Protein 7DMW (pdb70)

Organism: Bacillus velezensis (strain DSM 23117 / BGSC 10A6 / LMG 26770 / FZB42) (NCBI:txid326423)

Radius of gyration: 32.97 Å; Cα contacts (8 Å, |Δi|>4): 1956; chains: 5; bounding box: 95×64×91 Å

Solvent-accessible surface area: 44893 Å² total; per-residue (Å²): 108,33,44,0,78,0,0,0,4,20,9,0,0,24,63,17,1,1,76,0,0,80,38,0,19,113,101,57,89,104,11,90,1,33,3,52,18,8,66,18,47,89,11,44,124,16,3,151,80,114,109,15,32,0,0,0,2,20,14,85,13,109,13,113,5,21,10,0,61,11,34,53,10,72,3,59,0,1,0,49,134,16,88,55,27,80,70,5,33,159,37,131,47,19,2,1,4,19,65,10,93,33,67,6,4,47,67,7,22,69,9,5,4,43,80,26,126,68,18,4,114,64,19,1,43,1,21,47,13,16,2,2,18,36,0,0,48,68,22,8,0,3,0,8,0,0,34,30,2,27,118,161,143,29,159,18,56,64,12,72,1,59,53,86,147,103,106,79,29,32,17,19,0,4,2,0,0,66,56,91,10,18,90,53,122,9,0,83,8,0,13,46,1,1,36,86,23,58,138,173,75,48,0,80,0,0,0,3,45,8,0,11,104,60,12,1,69,115,0,32,155,33,1,71,130,94,69,95,146,31,142,48,58,71,78,70,12,78,16,45,89,10,43,124,8,3,148,79,109,110,14,39,0,0,0,2,19,10,81,13,113,10,114,9,22,12,0,55,8,28,49,10,63,1,58,0,0,0,53,121,15,86,56,23,69,66,1,20,152,24,141,40,34,3,1,4,20,88,17,90,32,64,6,32,118,66,7,31,106,10,2,70,94,83,27,160,73,68,15,118,106,88,44,80,24,89,87,18,30,46,1,22,73,38,0,55,144,23,78,0,5,0,8,0,0,34,32,1,30,106,138,142,25,181,14,56,60,16,67,0,70,50,92,129,106,102,68,29,29,14,20,0,6,0,0,0,62,52,89,10,14,113,66,130,15,0,89,10,0,12,44,1,0,41,75,51,60,137,193,84,25,19,0,63,0,0,0,4,23,9,0,0,24,49,13,1,0,87,0,0,89,41,0,22,132,134,44,94,121,3,61,1,36,2,57,16,11,69,15,44,89,11,45,122,14,3,148,87,101,109,14,28,0,0,0,3,20,13,115,11,154,36,204,33,84,70,23,118,9,37,55,6,64,2,61,0,1,0,51,129,14,84,56,28,81,67,4,29,168,33,133,39,23,4,1,6,18,93,15,91,38,62,5,29,116,63,7,31,117,10,7,74,81,74,32,161,63,70,14,158,92,17,1,36,3,22,43,11,20,4,1,16,37,0,0,55,70,19,7,0,8,0,8,1,0,35,26,0,16,102,158,128,19,179,19,50,66,13,70,1,73,50,94,159,114,110,70,32,32,15,45,1,42,0,0,0,68,110,55,10,12,131,53,114,7,0,89,11,0,11,47,10,0,75,106,51,65,166,203,61,0,87,0,0,0,4,9,9,0,0,26,54,46,0,1,112,2,1,70,43,7,41,128,105,88,102,149,36,122,2,23,2,54,10,8,68,16,48,87,11,40,119,15,1,138,81,113,108,16,41,0,0,0,3,20,4,114,20,163,27,187,43,97,65,35,118,33,35,57,9,68,4,56,0,1,0,46,27,12,61,39,26,73,5,4,28,42,12,92,40,24,3,1,4,18,86,16,85,34,68,4,22,117,62,7,30,105,7,6,76,79,77,31,156,75,65,16,133,75,20,1,36,3,19,45,9,20,4,1,18,36,0,1,58,41,18,8,0,7,0,5,0,0,38,29,0,20,81,123,153,29,183,15,43,72,12,62,1,53,39,91,144,105,91,70,26,31,24,32,0,36,1,0,0,67,110,116,14,13,140,82,163,44,0,78,8,0,25,45,4,22,177,101,98,127,36,53,0,92,0,0,0,4,32,9,0,0,19,42,21,0,1,115,0,0,96,27,0,24,70,81,63,78,128,9,107,2,18,3,58,13,9,65,13,38,81,10,41,123,13,3,147,80,108,106,19,39,0,0,0,2,16,5,110,12,155,32,205,31,94,68,42,115,15,32,52,5,74,4,66,5,2,4,52,130,56,65,78,71,126,97,134,20,54,18,103,12,97,26,50,6,36,109,56,16,119,149,164,142,14,73,2,19,41,12,15,0,0,13,39,0,0,62,66,25,24,15,91,4,23,1,0,41,26,0,30,97,129,116,15,184,16,68,46,11,57,7,92,57,141,125,121,95,53,79,20,7,45,1,41,2,0,0,61,113,94,11,14,137,65,140,11,0,64,10,0,29,42,0,4,129,50,47,53,114,146

Sequence (976 aa):
HGTLKLAVASIIGQHWLPKVLKTYVERYPNAKVSLITGWSSEMLKSLYEDQVHIGIIRGNPEWKGRKDYLMTDHLYLVDTEISCIDDIAHTDRPFIQFKSDSTYFQEIQHWWHQKFKTSPKQTILVDQIETCKQMALHGIGYAILPSVTLEEEDKVNKMPLLDTKDHPIGRDTWLLGYEPAFELKQVQAFVSVIKDMLKQGTLKLAVASIIGQHWLPKVLKTYVERYPNAKVSLITGWSSEMLKSLYEDQVHIGIIRGNPEWKGRKDYLMTDHLYLVDTEISCIDDIAHTDRPFIQFKSDSTYFQEIQHWWHQKFKTSPKQTILVDQIETCKQMALHGIGYAILPSVTLEEEDKVNKMPLLDTKDHPIGRDTWLLGYEPAFELKQVQAFVSVIKDMLKQHGTLKLAVASIIGQHWLPKVLKTYVERYPNAKVSLITGWSSEMLKSLYEDQVHIGIIRGNPEWKGRKDYLMTDHLYLVDTEISCIDDIAHTDRPFIQFKSDSTYFQEIQHWWHQKFKTSPKQTILVDQIETCKQMALHGIGYAILPSVTLEEEDKVNKMPLLDTKDHPIGRDTWLLGYEPAFELKQVQAFVSVIKDMLKQTLKLAVASIIGQHWLPKVLKTYVERYPNAKVSLITGWSSEMLKSLYEDQVHIGIIRGNPEWKGRKDYLMTDHLYLVDTEISCIDDIAHTDRPFIQFKSDSTYFQEIQHWWHQKFKTSPKQTILVDQIETCKQMALHGIGYAILPSVTLEEEDKVNKMPLLDTKDHPIGRDTWLLGYEPAFELKQVQAFVSVIKDMHGTLKLAVASIIGQHWLPKVLKTYVERYPNAKVSLITGWSSEMLKSLYEDQVHIGIIRGNPEWKGRKDYLMTDHLYLVDTEISCIDDIIQFKSDSTYFQEIQHWTILVDQIETCKQMALHGIGYAILPSVTLEEEDKVNKMPLLDTKDHPIGRDTWLLGYEPAFELKQVQAFVSVIKDMLKQ

InterPro domains:
  IPR000847 LysR, HTH, N-terminal domain [PF00126] (3-62)
  IPR000847 LysR, HTH, N-terminal domain [PR00039] (18-29)
  IPR000847 LysR, HTH, N-terminal domain [PR00039] (29-39)
  IPR000847 LysR, HTH, N-terminal domain [PR00039] (39-50)
  IPR000847 LysR, HTH, N-terminal domain [PS50931] (1-58)
  IPR005119 LysR, substrate-binding [PF03466] (87-286)
  IPR036388 Winged helix-like DNA-binding domain superfamily [G3DSA:1.10.10.10] (1-83)
  IPR036390 Winged helix DNA-binding domain superfamily [SSF46785] (2-111)

Structure (mmCIF, N/CA/C/O backbone):
data_7DMW
#
_entry.id   7DMW
#
_cell.length_a   140.963
_cell.length_b   90.898
_cell.length_c   105.531
_cell.angle_alpha   90.000
_cell.angle_beta   106.178
_cell.angle_gamma   90.000
#
_symmetry.space_group_name_H-M   'C 1 2 1'
#
loop_
_entity.id
_entity.type
_entity.pdbx_description
1 polymer CcpC
2 non-polymer 'CITRATE ANION'
3 water water
#
loop_
_atom_site.group_PDB
_atom_site.id
_atom_site.type_symbol
_atom_site.label_atom_id
_atom_site.label_alt_id
_atom_site.label_comp_id
_atom_site.label_asym_id
_atom_site.label_entity_id
_atom_site.label_seq_id
_atom_site.pdbx_PDB_ins_code
_atom_site.Cartn_x
_atom_site.Cartn_y
_atom_site.Cartn_z
_atom_site.occupancy
_atom_site.B_iso_or_equiv
_atom_site.auth_seq_id
_atom_site.auth_comp_id
_atom_site.auth_asym_id
_atom_site.auth_atom_id
_atom_site.pdbx_PDB_model_num
ATOM 1 N N . HIS A 1 90 ? -12.43541 -16.95000 3.65886 1.000 84.78716 90 HIS A N 1
ATOM 2 C CA . HIS A 1 90 ? -12.95587 -15.58593 3.72878 1.000 81.90629 90 HIS A CA 1
ATOM 3 C C . HIS A 1 90 ? -14.32449 -15.44431 3.04589 1.000 74.49106 90 HIS A C 1
ATOM 4 O O . HIS A 1 90 ? -14.43719 -14.78737 2.00841 1.000 66.72263 90 HIS A O 1
ATOM 11 N N . GLY A 1 91 ? -15.35533 -16.03353 3.66568 1.000 70.26121 91 GLY A N 1
ATOM 12 C CA . GLY A 1 91 ? -16.68209 -16.11983 3.08770 1.000 63.89557 91 GLY A CA 1
ATOM 13 C C . GLY A 1 91 ? -17.48472 -14.83972 3.21221 1.000 63.42141 91 GLY A C 1
ATOM 14 O O . GLY A 1 91 ? -16.94298 -13.74525 3.39193 1.000 63.21922 91 GLY A O 1
ATOM 15 N N . THR A 1 92 ? -18.80960 -14.99085 3.12434 1.000 53.45637 92 THR A N 1
ATOM 16 C CA . THR A 1 92 ? -19.72421 -13.85677 3.01643 1.000 55.75071 92 THR A CA 1
ATOM 17 C C . THR A 1 92 ? -20.08468 -13.29355 4.38827 1.000 52.61140 92 THR A C 1
ATOM 18 O O . THR A 1 92 ? -20.44897 -14.04187 5.29908 1.000 52.58133 92 THR A O 1
ATOM 22 N N . LEU A 1 93 ? -20.00190 -11.97502 4.52616 1.000 48.87810 93 LEU A N 1
ATOM 23 C CA . LEU A 1 93 ? -20.31753 -11.29843 5.78172 1.000 49.99337 93 LEU A CA 1
ATOM 24 C C . LEU A 1 93 ? -21.75847 -10.80437 5.71722 1.000 45.74705 93 LEU A C 1
ATOM 25 O O . LEU A 1 93 ? -22.11112 -10.03522 4.81753 1.000 46.22564 93 LEU A O 1
ATOM 30 N N . LYS A 1 94 ? -22.58654 -11.24299 6.66091 1.000 45.47985 94 LYS A N 1
ATOM 31 C CA . LYS A 1 94 ? -24.01014 -10.90242 6.67898 1.000 42.61336 94 LYS A CA 1
ATOM 32 C C . LYS A 1 94 ? -24.29607 -9.92520 7.81942 1.000 48.67275 94 LYS A C 1
ATOM 33 O O . LYS A 1 94 ? -24.19125 -10.28755 9.00977 1.000 43.93873 94 LYS A O 1
ATOM 39 N N . LEU A 1 95 ? -24.68685 -8.70558 7.44995 1.000 38.83995 95 LEU A N 1
ATOM 40 C CA . LEU A 1 95 ? -24.88429 -7.60323 8.36810 1.000 39.20892 95 LEU A CA 1
ATOM 41 C C . LEU A 1 95 ? -26.34855 -7.21736 8.43065 1.000 36.99317 95 LEU A C 1
ATOM 42 O O . LEU A 1 95 ? -27.03576 -7.19627 7.41000 1.000 43.95262 95 LEU A O 1
ATOM 47 N N . ALA A 1 96 ? -26.79224 -6.85570 9.63272 1.000 40.46061 96 ALA A N 1
ATOM 48 C CA . ALA A 1 96 ? -28.10306 -6.27682 9.90282 1.000 39.22285 96 ALA A CA 1
ATOM 49 C C . ALA A 1 96 ? -27.87011 -4.98232 10.66576 1.000 41.63312 96 ALA A C 1
ATOM 50 O O . ALA A 1 96 ? -27.37203 -5.00315 11.79497 1.000 42.91781 96 ALA A O 1
ATOM 52 N N . VAL A 1 97 ? -28.20363 -3.85884 10.05357 1.000 38.58942 97 VAL A N 1
ATOM 53 C CA . VAL A 1 97 ? -27.73430 -2.56145 10.51283 1.000 36.93428 97 VAL A CA 1
ATOM 54 C C . VAL A 1 97 ? -28.91151 -1.59045 10.58638 1.000 42.73030 97 VAL A C 1
ATOM 55 O O . VAL A 1 97 ? -29.73055 -1.52050 9.66137 1.000 38.79342 97 VAL A O 1
ATOM 59 N N . ALA A 1 98 ? -29.00966 -0.87057 11.70095 1.000 37.40590 98 ALA A N 1
ATOM 60 C CA . ALA A 1 98 ? -30.01680 0.15840 11.85645 1.000 38.52504 98 ALA A CA 1
ATOM 61 C C . ALA A 1 98 ? -29.89226 1.17778 10.72804 1.000 41.27788 98 ALA A C 1
ATOM 62 O O . ALA A 1 98 ? -28.78095 1.52530 10.30286 1.000 38.10490 98 ALA A O 1
ATOM 64 N N . SER A 1 99 ? -31.04992 1.70131 10.29128 1.000 40.65787 99 SER A N 1
ATOM 65 C CA . SER A 1 99 ? -31.14154 2.40424 9.00362 1.000 40.03737 99 SER A CA 1
ATOM 66 C C . SER A 1 99 ? -30.21758 3.60274 8.93606 1.000 38.42287 99 SER A C 1
ATOM 67 O O . SER A 1 99 ? -29.41746 3.71321 8.00827 1.000 40.19691 99 SER A O 1
ATOM 70 N N . ILE A 1 100 ? -30.31559 4.52512 9.89843 1.000 39.82718 100 ILE A N 1
ATOM 71 C CA . ILE A 1 100 ? -29.48768 5.72521 9.80582 1.000 41.91557 100 ILE A CA 1
ATOM 72 C C . ILE A 1 100 ? -28.01055 5.36777 9.86407 1.000 42.25117 100 ILE A C 1
ATOM 73 O O . ILE A 1 100 ? -27.17499 6.05256 9.26320 1.000 44.07510 100 ILE A O 1
ATOM 78 N N . ILE A 1 101 ? -27.66269 4.28658 10.55808 1.000 39.72570 101 ILE A N 1
ATOM 79 C CA . ILE A 1 101 ? -26.28008 3.83634 10.55178 1.000 43.13153 101 ILE A CA 1
ATOM 80 C C . ILE A 1 101 ? -25.91120 3.32877 9.16786 1.000 41.32529 101 ILE A C 1
ATOM 81 O O . ILE A 1 101 ? -24.84897 3.66568 8.62693 1.000 43.31962 101 ILE A O 1
ATOM 86 N N . GLY A 1 102 ? -26.78085 2.50388 8.58008 1.000 38.34728 102 GLY A N 1
ATOM 87 C CA . GLY A 1 102 ? -26.50890 1.97234 7.24971 1.000 41.60272 102 GLY A CA 1
ATOM 88 C C . GLY A 1 102 ? -26.29902 3.05483 6.20628 1.000 42.52062 102 GLY A C 1
ATOM 89 O O . GLY A 1 102 ? -25.54603 2.87271 5.24952 1.000 44.96785 102 GLY A O 1
ATOM 90 N N . GLN A 1 103 ? -26.92685 4.20053 6.39393 1.000 41.99760 103 GLN A N 1
ATOM 91 C CA . GLN A 1 103 ? -26.88658 5.28589 5.43424 1.000 46.15289 103 GLN A CA 1
ATOM 92 C C . GLN A 1 103 ? -25.70339 6.20141 5.64563 1.000 50.54328 103 GLN A C 1
ATOM 93 O O . GLN A 1 103 ? -25.08795 6.64368 4.66882 1.000 50.47612 103 GLN A O 1
ATOM 99 N N . HIS A 1 104 ? -25.39351 6.49666 6.91229 1.000 41.30909 104 HIS A N 1
ATOM 100 C CA . HIS A 1 104 ? -24.58482 7.64375 7.26415 1.000 43.56045 104 HIS A CA 1
ATOM 101 C C . HIS A 1 104 ? -23.21738 7.29696 7.84381 1.000 47.33918 104 HIS A C 1
ATOM 102 O O . HIS A 1 104 ? -22.32378 8.14371 7.82329 1.000 51.57193 104 HIS A O 1
ATOM 109 N N . TRP A 1 105 ? -23.03012 6.09838 8.34475 1.000 42.64258 105 TRP A N 1
ATOM 110 C CA . TRP A 1 105 ? -21.80348 5.71824 9.01928 1.000 42.88418 105 TRP A CA 1
ATOM 111 C C . TRP A 1 105 ? -21.16719 4.49039 8.41008 1.000 44.82999 105 TRP A C 1
ATOM 112 O O . TRP A 1 105 ? -19.94024 4.44159 8.28689 1.000 49.01744 105 TRP A O 1
ATOM 123 N N . LEU A 1 106 ? -21.98858 3.51695 8.00415 1.000 45.07619 106 LEU A N 1
ATOM 124 C CA . LEU A 1 106 ? -21.48029 2.27164 7.43060 1.000 44.69600 106 LEU A CA 1
ATOM 125 C C . LEU A 1 106 ? -20.75502 2.43055 6.09742 1.000 44.99323 106 LEU A C 1
ATOM 126 O O . LEU A 1 106 ? -19.72815 1.74229 5.91027 1.000 45.50092 106 LEU A O 1
ATOM 131 N N . PRO A 1 107 ? -21.21315 3.24170 5.12975 1.000 42.21555 107 PRO A N 1
ATOM 132 C CA . PRO A 1 107 ? -20.46603 3.35635 3.85866 1.000 41.52672 107 PRO A CA 1
ATOM 133 C C . PRO A 1 107 ? -18.95863 3.51059 4.01967 1.000 49.09599 107 PRO A C 1
ATOM 134 O O . PRO A 1 107 ? -18.19444 2.77043 3.37932 1.000 44.52921 107 PRO A O 1
ATOM 138 N N . LYS A 1 108 ? -18.50817 4.42747 4.89383 1.000 51.23147 108 LYS A N 1
ATOM 139 C CA . LYS A 1 108 ? -17.07344 4.63747 5.04827 1.000 47.75884 108 LYS A CA 1
ATOM 140 C C . LYS A 1 108 ? -16.40397 3.38627 5.60025 1.000 47.39854 108 LYS A C 1
ATOM 141 O O . LYS A 1 108 ? -15.28104 3.04728 5.20458 1.000 46.58647 108 LYS A O 1
ATOM 147 N N . VAL A 1 109 ? -17.10502 2.65125 6.46753 1.000 47.41869 109 VAL A N 1
ATOM 148 C CA . VAL A 1 109 ? -16.55966 1.40315 6.99396 1.000 46.61378 109 VAL A CA 1
ATOM 149 C C . VAL A 1 109 ? -16.46023 0.35418 5.89388 1.000 48.62286 109 VAL A C 1
ATOM 150 O O . VAL A 1 109 ? -15.45509 -0.36236 5.79286 1.000 45.89795 109 VAL A O 1
ATOM 154 N N . LEU A 1 110 ? -17.50002 0.25044 5.05030 1.000 45.93142 110 LEU A N 1
ATOM 155 C CA . LEU A 1 110 ? -17.48817 -0.73899 3.97002 1.000 49.20184 110 LEU A CA 1
ATOM 156 C C . LEU A 1 110 ? -16.45157 -0.38892 2.91080 1.000 47.55303 110 LEU A C 1
ATOM 157 O O . LEU A 1 110 ? -15.82612 -1.28569 2.33779 1.000 47.99843 110 LEU A O 1
ATOM 162 N N . LYS A 1 111 ? -16.24044 0.90504 2.65157 1.000 43.20791 111 LYS A N 1
ATOM 163 C CA . LYS A 1 111 ? -15.15393 1.30459 1.76412 1.000 47.00805 111 LYS A CA 1
ATOM 164 C C . LYS A 1 111 ? -13.81757 0.71423 2.21242 1.000 54.17874 111 LYS A C 1
ATOM 165 O O . LYS A 1 111 ? -13.10907 0.07984 1.42100 1.000 56.06670 111 LYS A O 1
ATOM 171 N N . THR A 1 112 ? -13.46157 0.89319 3.49017 1.000 51.34844 112 THR A N 1
ATOM 172 C CA . THR A 1 112 ? -12.18533 0.36137 3.95419 1.000 52.89843 112 THR A CA 1
ATOM 173 C C . THR A 1 112 ? -12.18856 -1.15585 3.94370 1.000 57.63602 112 THR A C 1
ATOM 174 O O . THR A 1 112 ? -11.16998 -1.78094 3.61485 1.000 58.61375 112 THR A O 1
ATOM 178 N N . TYR A 1 113 ? -13.31608 -1.76628 4.32321 1.000 51.36500 113 TYR A N 1
ATOM 179 C CA . TYR A 1 113 ? -13.40109 -3.22033 4.27212 1.000 54.30026 113 TYR A CA 1
ATOM 180 C C . TYR A 1 113 ? -13.16839 -3.72999 2.85180 1.000 55.05873 113 TYR A C 1
ATOM 181 O O . TYR A 1 113 ? -12.43986 -4.70576 2.63710 1.000 54.44903 113 TYR A O 1
ATOM 190 N N . VAL A 1 114 ? -13.76430 -3.06949 1.86676 1.000 54.07989 114 VAL A N 1
ATOM 191 C CA . VAL A 1 114 ? -13.58599 -3.51801 0.49491 1.000 60.50906 114 VAL A CA 1
ATOM 192 C C . VAL A 1 114 ? -12.17596 -3.20704 0.01325 1.000 60.48120 114 VAL A C 1
ATOM 193 O O . VAL A 1 114 ? -11.55653 -4.01098 -0.69500 1.000 61.32715 114 VAL A O 1
ATOM 197 N N . GLU A 1 115 ? -11.63600 -2.05493 0.41616 1.000 59.25764 115 GLU A N 1
ATOM 198 C CA . GLU A 1 115 ? -10.27972 -1.70390 0.02204 1.000 59.79104 115 GLU A CA 1
ATOM 199 C C . GLU A 1 115 ? -9.27201 -2.73348 0.51203 1.000 61.95718 115 GLU A C 1
ATOM 200 O O . GLU A 1 115 ? -8.36789 -3.11760 -0.23593 1.000 65.66507 115 GLU A O 1
ATOM 206 N N . ARG A 1 116 ? -9.42894 -3.22173 1.74890 1.000 61.03781 116 ARG A N 1
ATOM 207 C CA . ARG A 1 116 ? -8.46260 -4.17051 2.30504 1.000 60.51704 116 ARG A CA 1
ATOM 208 C C . ARG A 1 116 ? -8.73420 -5.61110 1.87980 1.000 68.69932 116 ARG A C 1
ATOM 209 O O . ARG A 1 116 ? -7.81632 -6.44265 1.92555 1.000 68.32307 116 ARG A O 1
ATOM 217 N N . TYR A 1 117 ? -9.97709 -5.93238 1.49726 1.000 63.93881 117 TYR A N 1
ATOM 218 C CA . TYR A 1 117 ? -10.39240 -7.29762 1.16811 1.000 61.08023 117 TYR A CA 1
ATOM 219 C C . TYR A 1 117 ? -11.20616 -7.25780 -0.11105 1.000 66.25252 117 TYR A C 1
ATOM 220 O O . TYR A 1 117 ? -12.43495 -7.38895 -0.09135 1.000 67.31355 117 TYR A O 1
ATOM 229 N N . PRO A 1 118 ? -10.54833 -7.06661 -1.24807 1.000 70.49351 118 PRO A N 1
ATOM 230 C CA . PRO A 1 118 ? -11.28337 -7.01728 -2.51667 1.000 70.71938 118 PRO A CA 1
ATOM 231 C C . PRO A 1 118 ? -12.00442 -8.33208 -2.76768 1.000 70.72316 118 PRO A C 1
ATOM 232 O O . PRO A 1 118 ? -11.49605 -9.41260 -2.45538 1.000 74.97725 118 PRO A O 1
ATOM 236 N N . ASN A 1 119 ? -13.21209 -8.22574 -3.31429 1.000 67.88617 119 ASN A N 1
ATOM 237 C CA . ASN A 1 119 ? -14.06200 -9.34022 -3.71761 1.000 71.85745 119 ASN A CA 1
ATOM 238 C C . ASN A 1 119 ? -14.60400 -10.14075 -2.54444 1.000 72.04347 119 ASN A C 1
ATOM 239 O O . ASN A 1 119 ? -15.30160 -11.14168 -2.77119 1.000 70.83852 119 ASN A O 1
ATOM 244 N N . ALA A 1 120 ? -14.31380 -9.75004 -1.30539 1.000 68.24660 120 ALA A N 1
ATOM 245 C CA . ALA A 1 120 ? -15.05419 -10.29823 -0.17751 1.000 65.94756 120 ALA A CA 1
ATOM 246 C C . ALA A 1 120 ? -16.52272 -9.90871 -0.29519 1.000 61.80813 120 ALA A C 1
ATOM 247 O O . ALA A 1 120 ? -16.85749 -8.76401 -0.60314 1.000 61.45941 120 ALA A O 1
ATOM 249 N N . LYS A 1 121 ? -17.40184 -10.87196 -0.06431 1.000 60.44471 121 LYS A N 1
ATOM 250 C CA . LYS A 1 121 ? -18.82668 -10.66995 -0.26359 1.000 58.83264 121 LYS A CA 1
ATOM 251 C C . LYS A 1 121 ? -19.46668 -10.09719 0.99413 1.000 57.26633 121 LYS A C 1
ATOM 252 O O . LYS A 1 121 ? -19.13963 -10.50205 2.12078 1.000 56.84536 121 LYS A O 1
ATOM 258 N N . VAL A 1 122 ? -20.37314 -9.14014 0.79544 1.000 50.59447 122 VAL A N 1
ATOM 259 C CA . VAL A 1 122 ? -21.10004 -8.50302 1.88571 1.000 49.22813 122 VAL A CA 1
ATOM 260 C C . VAL A 1 122 ? -22.58089 -8.51914 1.54825 1.000 49.76875 122 VAL A C 1
ATOM 261 O O . VAL A 1 122 ? -22.98031 -8.12764 0.44697 1.000 48.67395 122 VAL A O 1
ATOM 265 N N . SER A 1 123 ? -23.38955 -8.96824 2.49719 1.000 49.83389 123 SER A N 1
ATOM 266 C CA . SER A 1 123 ? -24.83602 -8.95314 2.38321 1.000 46.49529 123 SER A CA 1
ATOM 267 C C . SER A 1 123 ? -25.38266 -8.10704 3.52809 1.000 42.49752 123 SER A C 1
ATOM 268 O O . SER A 1 123 ? -25.15388 -8.42113 4.69270 1.000 44.04771 123 SER A O 1
ATOM 271 N N . LEU A 1 124 ? -26.11475 -7.05255 3.18862 1.000 38.06695 124 LEU A N 1
ATOM 272 C CA . LEU A 1 124 ? -26.57067 -6.03655 4.11587 1.000 38.33129 124 LEU A CA 1
ATOM 273 C C . LEU A 1 124 ? -28.09267 -5.93199 4.09026 1.000 41.42994 124 LEU A C 1
ATOM 274 O O . LEU A 1 124 ? -28.68649 -5.67167 3.03900 1.000 41.31122 124 LEU A O 1
ATOM 279 N N . ILE A 1 125 ? -28.71092 -6.09645 5.25059 1.000 39.31847 125 ILE A N 1
ATOM 280 C CA . ILE A 1 125 ? -30.09972 -5.71719 5.46919 1.000 40.12201 125 ILE A CA 1
ATOM 281 C C . ILE A 1 125 ? -30.12439 -4.51949 6.41220 1.000 45.32866 125 ILE A C 1
ATOM 282 O O . ILE A 1 125 ? -29.19283 -4.31104 7.20695 1.000 40.26086 125 ILE A O 1
ATOM 287 N N . THR A 1 126 ? -31.18547 -3.71395 6.31413 1.000 38.53723 126 THR A N 1
ATOM 288 C CA . THR A 1 126 ? -31.31198 -2.50269 7.12181 1.000 42.39632 126 THR A CA 1
ATOM 289 C C . THR A 1 126 ? -32.72083 -2.41499 7.69215 1.000 43.53627 126 THR A C 1
ATOM 290 O O . THR A 1 126 ? -33.60721 -3.17683 7.30914 1.000 48.36397 126 THR A O 1
ATOM 294 N N . GLY A 1 127 ? -32.94784 -1.45906 8.58487 1.000 41.94104 127 GLY A N 1
ATOM 295 C CA . GLY A 1 127 ? -34.28296 -1.26795 9.12506 1.000 39.20028 127 GLY A CA 1
ATOM 296 C C . GLY A 1 127 ? -34.25512 -0.64678 10.51115 1.000 43.13658 127 GLY A C 1
ATOM 297 O O . GLY A 1 127 ? -33.25796 -0.06073 10.94017 1.000 42.93628 127 GLY A O 1
ATOM 298 N N . TRP A 1 128 ? -35.39496 -0.77517 11.18571 1.000 41.67100 128 TRP A N 1
ATOM 299 C CA . TRP A 1 128 ? -35.50024 -0.39013 12.58472 1.000 42.03079 128 TRP A CA 1
ATOM 300 C C . TRP A 1 128 ? -34.52591 -1.20344 13.43344 1.000 40.50942 128 TRP A C 1
ATOM 301 O O . TRP A 1 128 ? -34.07445 -2.28429 13.04614 1.000 42.13274 128 TRP A O 1
ATOM 312 N N . SER A 1 129 ? -34.20483 -0.68193 14.61365 1.000 38.09998 129 SER A N 1
ATOM 313 C CA . SER A 1 129 ? -33.32072 -1.44018 15.49310 1.000 39.62199 129 SER A CA 1
ATOM 314 C C . SER A 1 129 ? -33.98294 -2.73344 15.94768 1.000 37.01209 129 SER A C 1
ATOM 315 O O . SER A 1 129 ? -33.35155 -3.79237 15.93345 1.000 37.51901 129 SER A O 1
ATOM 318 N N . SER A 1 130 ? -35.26135 -2.67546 16.33148 1.000 40.74088 130 SER A N 1
ATOM 319 C CA . SER A 1 130 ? -35.97092 -3.89292 16.71961 1.000 40.15422 130 SER A CA 1
ATOM 320 C C . SER A 1 130 ? -35.88864 -4.95742 15.61871 1.000 43.65358 130 SER A C 1
ATOM 321 O O . SER A 1 130 ? -35.66815 -6.14569 15.89570 1.000 44.79988 130 SER A O 1
ATOM 324 N N . GLU A 1 131 ? -36.03174 -4.54654 14.35870 1.000 42.18320 131 GLU A N 1
ATOM 325 C CA . GLU A 1 131 ? -36.04266 -5.52620 13.27582 1.000 43.13247 131 GLU A CA 1
ATOM 326 C C . GLU A 1 131 ? -34.66502 -6.14623 13.08250 1.000 42.03802 131 GLU A C 1
ATOM 327 O O . GLU A 1 131 ? -34.54615 -7.35200 12.83505 1.000 41.79068 131 GLU A O 1
ATOM 333 N N . MET A 1 132 ? -33.60864 -5.34571 13.19216 1.000 41.56924 132 MET A N 1
ATOM 334 C CA . MET A 1 132 ? -32.27641 -5.90889 13.00152 1.000 41.41401 132 MET A CA 1
ATOM 335 C C . MET A 1 132 ? -31.90114 -6.82275 14.16342 1.000 40.65340 132 MET A C 1
ATOM 336 O O . MET A 1 132 ? -31.28782 -7.87927 13.95246 1.000 40.72712 132 MET A O 1
ATOM 341 N N . LEU A 1 133 ? -32.29126 -6.45501 15.39188 1.000 41.97835 133 LEU A N 1
ATOM 342 C CA . LEU A 1 133 ? -32.05829 -7.33190 16.53841 1.000 43.68689 133 LEU A CA 1
ATOM 343 C C . LEU A 1 133 ? -32.74339 -8.68128 16.33835 1.000 45.38468 133 LEU A C 1
ATOM 344 O O . LEU A 1 133 ? -32.13090 -9.73639 16.53665 1.000 40.23166 133 LEU A O 1
ATOM 349 N N . LYS A 1 134 ? -34.02060 -8.65672 15.92588 1.000 46.22884 134 LYS A N 1
ATOM 350 C CA . LYS A 1 134 ? -34.75026 -9.88042 15.59597 1.000 43.93404 134 LYS A CA 1
ATOM 351 C C . LYS A 1 134 ? -33.98081 -10.72432 14.59338 1.000 45.80867 134 LYS A C 1
ATOM 352 O O . LYS A 1 134 ? -33.76042 -11.92659 14.79420 1.000 47.01976 134 LYS A O 1
ATOM 358 N N . SER A 1 135 ? -33.56523 -10.09738 13.49897 1.000 44.10668 135 SER A N 1
ATOM 359 C CA . SER A 1 135 ? -32.78320 -10.79546 12.48625 1.000 48.22475 135 SER A CA 1
ATOM 360 C C . SER A 1 135 ? -31.54568 -11.44789 13.08728 1.000 47.15346 135 SER A C 1
ATOM 361 O O . SER A 1 135 ? -31.18510 -12.57570 12.72186 1.000 48.81409 135 SER A O 1
ATOM 364 N N . LEU A 1 136 ? -30.86358 -10.74268 13.98999 1.000 45.92237 136 LEU A N 1
ATOM 365 C CA . LEU A 1 136 ? -29.66427 -11.30968 14.60667 1.000 45.90159 136 LEU A CA 1
ATOM 366 C C . LEU A 1 136 ? -30.02704 -12.43054 15.56935 1.000 45.83949 136 LEU A C 1
ATOM 367 O O . LEU A 1 136 ? -29.36267 -13.47162 15.60433 1.000 45.91147 136 LEU A O 1
ATOM 372 N N . TYR A 1 137 ? -31.09877 -12.23341 16.33782 1.000 45.41893 137 TYR A N 1
ATOM 373 C CA . TYR A 1 137 ? -31.56566 -13.23461 17.28808 1.000 47.41418 137 TYR A CA 1
ATOM 374 C C . TYR A 1 137 ? -31.94651 -14.53189 16.59675 1.000 52.56421 137 TYR A C 1
ATOM 375 O O . TYR A 1 137 ? -31.81652 -15.61164 17.18586 1.000 54.67477 137 TYR A O 1
ATOM 384 N N . GLU A 1 138 ? -32.40407 -14.45208 15.34849 1.000 46.24651 138 GLU A N 1
ATOM 385 C CA . GLU A 1 138 ? -32.85908 -15.62130 14.61129 1.000 51.10579 138 GLU A CA 1
ATOM 386 C C . GLU A 1 138 ? -31.77066 -16.21793 13.72452 1.000 52.45201 138 GLU A C 1
ATOM 387 O O . GLU A 1 138 ? -32.08184 -16.96911 12.79729 1.000 60.05762 138 GLU A O 1
ATOM 393 N N . ASP A 1 139 ? -30.50609 -15.90032 13.98634 1.000 53.80396 139 ASP A N 1
ATOM 394 C CA . ASP A 1 139 ? -29.35009 -16.49875 13.30906 1.000 55.29333 139 ASP A CA 1
ATOM 395 C C . ASP A 1 139 ? -29.30066 -16.17767 11.82712 1.000 53.52293 139 ASP A C 1
ATOM 396 O O . ASP A 1 139 ? -28.61191 -16.85996 11.07067 1.000 60.68312 139 ASP A O 1
ATOM 401 N N . GLN A 1 140 ? -29.98640 -15.12710 11.39742 1.000 54.75086 140 GLN A N 1
ATOM 402 C CA . GLN A 1 140 ? -30.05295 -14.78674 9.98278 1.000 52.78864 140 GLN A CA 1
ATOM 403 C C . GLN A 1 140 ? -28.88368 -13.94059 9.50693 1.000 53.36676 140 GLN A C 1
ATOM 404 O O . GLN A 1 140 ? -28.65866 -13.85755 8.29973 1.000 53.66186 140 GLN A O 1
ATOM 410 N N . VAL A 1 141 ? -28.15531 -13.28045 10.41051 1.000 53.45332 141 VAL A N 1
ATOM 411 C CA . VAL A 1 141 ? -26.94836 -12.53945 10.05528 1.000 50.97049 141 VAL A CA 1
ATOM 412 C C . VAL A 1 141 ? -25.86661 -12.86639 11.07150 1.000 46.74336 141 VAL A C 1
ATOM 413 O O . VAL A 1 141 ? -26.11928 -13.46571 12.11783 1.000 45.98566 141 VAL A O 1
ATOM 417 N N . HIS A 1 142 ? -24.64580 -12.46103 10.73874 1.000 45.41135 142 HIS A N 1
ATOM 418 C CA . HIS A 1 142 ? -23.53007 -12.64189 11.65713 1.000 44.15818 142 HIS A CA 1
ATOM 419 C C . HIS A 1 142 ? -23.50092 -11.54425 12.71412 1.000 44.66484 142 HIS A C 1
ATOM 420 O O . HIS A 1 142 ? -23.35387 -11.82281 13.90833 1.000 43.03867 142 HIS A O 1
ATOM 427 N N . ILE A 1 143 ? -23.66349 -10.29355 12.28745 1.000 44.93617 143 ILE A N 1
ATOM 428 C CA . ILE A 1 143 ? -23.43296 -9.12592 13.12048 1.000 44.17952 143 ILE A CA 1
ATOM 429 C C . ILE A 1 143 ? -24.59038 -8.14291 12.95807 1.000 45.51135 143 ILE A C 1
ATOM 430 O O . ILE A 1 143 ? -25.01526 -7.84396 11.83282 1.000 43.01284 143 ILE A O 1
ATOM 435 N N . GLY A 1 144 ? -25.09835 -7.64479 14.07811 1.000 44.40959 144 GLY A N 1
ATOM 436 C CA . GLY A 1 144 ? -26.05316 -6.54148 14.09351 1.000 39.22832 144 GLY A CA 1
ATOM 437 C C . GLY A 1 144 ? -25.39934 -5.28931 14.62292 1.000 43.26831 144 GLY A C 1
ATOM 438 O O . GLY A 1 144 ? -24.54971 -5.34759 15.52069 1.000 40.77801 144 GLY A O 1
ATOM 439 N N . ILE A 1 145 ? -25.74198 -4.14415 14.03240 1.000 44.11645 145 ILE A N 1
ATOM 440 C CA . ILE A 1 145 ? -25.37208 -2.83199 14.55524 1.000 46.45088 145 ILE A CA 1
ATOM 441 C C . ILE A 1 145 ? -26.68124 -2.14978 14.90352 1.000 44.84203 145 ILE A C 1
ATOM 442 O O . ILE A 1 145 ? -27.50792 -1.87829 14.02142 1.000 41.66431 145 ILE A O 1
ATOM 447 N N . ILE A 1 146 ? -26.87868 -1.91573 16.19343 1.000 37.66375 146 ILE A N 1
ATOM 448 C CA . ILE A 1 146 ? -28.18321 -1.72340 16.81182 1.000 39.93712 146 ILE A CA 1
ATOM 449 C C . ILE A 1 146 ? -28.10628 -0.47221 17.67195 1.000 43.43082 146 ILE A C 1
ATOM 450 O O . ILE A 1 146 ? -27.11246 -0.25870 18.38026 1.000 38.47396 146 ILE A O 1
ATOM 455 N N . ARG A 1 147 ? -29.15906 0.33338 17.64595 1.000 39.48380 147 ARG A N 1
ATOM 456 C CA . ARG A 1 147 ? -29.17725 1.55144 18.43487 1.000 39.10992 147 ARG A CA 1
ATOM 457 C C . ARG A 1 147 ? -30.08561 1.38253 19.63739 1.000 42.47807 147 ARG A C 1
ATOM 458 O O . ARG A 1 147 ? -30.98190 0.53067 19.64625 1.000 41.28569 147 ARG A O 1
ATOM 466 N N . GLY A 1 148 ? -29.83700 2.21326 20.65847 1.000 39.30225 148 GLY A N 1
ATOM 467 C CA . GLY A 1 148 ? -30.65516 2.21871 21.85174 1.000 41.10488 148 GLY A CA 1
ATOM 468 C C . GLY A 1 148 ? -29.94121 1.57104 23.02481 1.000 50.23319 148 GLY A C 1
ATOM 469 O O . GLY A 1 148 ? -28.80652 1.92921 23.35431 1.000 47.93580 148 GLY A O 1
ATOM 470 N N . ASN A 1 149 ? -30.59030 0.61569 23.67567 1.000 51.84801 149 ASN A N 1
ATOM 471 C CA . ASN A 1 149 ? -29.98212 -0.12775 24.77933 1.000 49.44805 149 ASN A CA 1
ATOM 472 C C . ASN A 1 149 ? -30.45689 -1.56812 24.71627 1.000 48.11384 149 ASN A C 1
ATOM 473 O O . ASN A 1 149 ? -31.17385 -2.04411 25.59961 1.000 49.01366 149 ASN A O 1
ATOM 478 N N . PRO A 1 150 ? -30.06978 -2.29581 23.67030 1.000 48.12320 150 PRO A N 1
ATOM 479 C CA . PRO A 1 150 ? -30.54390 -3.67509 23.51525 1.000 50.47421 150 PRO A CA 1
ATOM 480 C C . PRO A 1 150 ? -29.96575 -4.57844 24.59537 1.000 53.74090 150 PRO A C 1
ATOM 481 O O . PRO A 1 150 ? -28.76922 -4.52592 24.90167 1.000 54.82599 150 PRO A O 1
ATOM 485 N N . GLU A 1 151 ? -30.83157 -5.39309 25.18303 1.000 50.56278 151 GLU A N 1
ATOM 486 C CA . GLU A 1 151 ? -30.38101 -6.47781 26.02863 1.000 56.37100 151 GLU A CA 1
ATOM 487 C C . GLU A 1 151 ? -29.90859 -7.60417 25.12674 1.000 53.41275 151 GLU A C 1
ATOM 488 O O . GLU A 1 151 ? -30.51834 -7.88040 24.09201 1.000 57.67019 151 GLU A O 1
ATOM 494 N N . TRP A 1 152 ? -28.81040 -8.24839 25.50693 1.000 50.18521 152 TRP A N 1
ATOM 495 C CA . TRP A 1 152 ? -28.15149 -9.16995 24.58539 1.000 48.31919 152 TRP A CA 1
ATOM 496 C C . TRP A 1 152 ? -27.27526 -10.12918 25.37354 1.000 45.80422 152 TRP A C 1
ATOM 497 O O . TRP A 1 152 ? -26.31908 -9.69681 26.01739 1.000 47.09242 152 TRP A O 1
ATOM 508 N N . LYS A 1 153 ? -27.57852 -11.41708 25.30077 1.000 46.32012 153 LYS A N 1
ATOM 509 C CA . LYS A 1 153 ? -26.77224 -12.44397 25.95428 1.000 45.78233 153 LYS A CA 1
ATOM 510 C C . LYS A 1 153 ? -25.75620 -13.02619 24.97819 1.000 43.39853 153 LYS A C 1
ATOM 511 O O . LYS A 1 153 ? -25.73575 -14.21215 24.69632 1.000 48.59760 153 LYS A O 1
ATOM 517 N N . GLY A 1 154 ? -24.90928 -12.15374 24.47050 1.000 42.33199 154 GLY A N 1
ATOM 518 C CA . GLY A 1 154 ? -23.82094 -12.54012 23.58801 1.000 40.17228 154 GLY A CA 1
ATOM 519 C C . GLY A 1 154 ? -22.72050 -11.52370 23.69998 1.000 41.13424 154 GLY A C 1
ATOM 520 O O . GLY A 1 154 ? -22.48399 -10.95803 24.77087 1.000 47.09198 154 GLY A O 1
ATOM 521 N N . ARG A 1 155 ? -22.01945 -11.29488 22.59720 1.000 45.75622 155 ARG A N 1
ATOM 522 C CA . ARG A 1 155 ? -21.04843 -10.21313 22.55305 1.000 42.80159 155 ARG A CA 1
ATOM 523 C C . ARG A 1 155 ? -21.75158 -8.91323 22.18409 1.000 45.99526 155 ARG A C 1
ATOM 524 O O . ARG A 1 155 ? -22.50518 -8.86184 21.19654 1.000 49.63619 155 ARG A O 1
ATOM 532 N N . LYS A 1 156 ? -21.50649 -7.87510 22.98466 1.000 39.36010 156 LYS A N 1
ATOM 533 C CA . LYS A 1 156 ? -22.04183 -6.53376 22.78501 1.000 43.08338 156 LYS A CA 1
ATOM 534 C C . LYS A 1 156 ? -20.91303 -5.52454 22.96860 1.000 47.92215 156 LYS A C 1
ATOM 535 O O . LYS A 1 156 ? -20.35776 -5.40805 24.06977 1.000 44.23498 156 LYS A O 1
ATOM 541 N N . ASP A 1 157 ? -20.57377 -4.79035 21.90266 1.000 45.14040 157 ASP A N 1
ATOM 542 C CA . ASP A 1 157 ? -19.56995 -3.72944 21.97306 1.000 39.40120 157 ASP A CA 1
ATOM 543 C C . ASP A 1 157 ? -20.25363 -2.38826 21.79061 1.000 42.37317 157 ASP A C 1
ATOM 544 O O . ASP A 1 157 ? -20.95042 -2.17412 20.79259 1.000 44.25768 157 ASP A O 1
ATOM 549 N N . TYR A 1 158 ? -20.05183 -1.49497 22.74515 1.000 41.11733 158 TYR A N 1
ATOM 550 C CA . TYR A 1 158 ? -20.37339 -0.09998 22.52867 1.000 38.45129 158 TYR A CA 1
ATOM 551 C C . TYR A 1 158 ? -19.54778 0.42610 21.37055 1.000 40.32257 158 TYR A C 1
ATOM 552 O O . TYR A 1 158 ? -18.34907 0.14198 21.27606 1.000 38.34225 158 TYR A O 1
ATOM 561 N N . LEU A 1 159 ? -20.19286 1.19129 20.48358 1.000 34.46380 159 LEU A N 1
ATOM 562 C CA . LEU A 1 159 ? -19.51891 1.80443 19.34233 1.000 37.53909 159 LEU A CA 1
ATOM 563 C C . LEU A 1 159 ? -19.34237 3.30282 19.50146 1.000 37.74301 159 LEU A C 1
ATOM 564 O O . LEU A 1 159 ? -18.23302 3.80980 19.29690 1.000 40.51068 159 LEU A O 1
ATOM 569 N N . MET A 1 160 ? -20.41401 4.01801 19.84331 1.000 35.29892 160 MET A N 1
ATOM 570 C CA . MET A 1 160 ? -20.43539 5.47288 19.76651 1.000 37.21081 160 MET A CA 1
ATOM 571 C C . MET A 1 160 ? -21.74118 5.99779 20.35173 1.000 39.87760 160 MET A C 1
ATOM 572 O O . MET A 1 160 ? -22.69486 5.24652 20.58313 1.000 38.02535 160 MET A O 1
ATOM 577 N N . THR A 1 161 ? -21.75061 7.30696 20.60503 1.000 41.11034 161 THR A N 1
ATOM 578 C CA . THR A 1 161 ? -22.92881 8.05661 21.01085 1.000 42.44274 161 THR A CA 1
ATOM 579 C C . THR A 1 161 ? -23.05630 9.26512 20.09126 1.000 44.73398 161 THR A C 1
ATOM 580 O O . THR A 1 161 ? -22.04985 9.84900 19.68240 1.000 45.61722 161 THR A O 1
ATOM 584 N N . ASP A 1 162 ? -24.28284 9.61349 19.71902 1.000 46.20709 162 ASP A N 1
ATOM 585 C CA . ASP A 1 162 ? -24.52977 10.88185 19.05262 1.000 40.85591 162 ASP A CA 1
ATOM 586 C C . ASP A 1 162 ? -25.67654 11.57568 19.76677 1.000 41.71521 162 ASP A C 1
ATOM 587 O O . ASP A 1 162 ? -26.36572 10.99260 20.60809 1.000 41.64245 162 ASP A O 1
ATOM 592 N N . HIS A 1 163 ? -25.86674 12.84242 19.44492 1.000 47.53552 163 HIS A N 1
ATOM 593 C CA . HIS A 1 163 ? -26.75258 13.69582 20.21677 1.000 46.31842 163 HIS A CA 1
ATOM 594 C C . HIS A 1 163 ? -27.84102 14.28724 19.33861 1.000 48.27389 163 HIS A C 1
ATOM 595 O O . HIS A 1 163 ? -27.64701 14.50121 18.14019 1.000 48.57457 163 HIS A O 1
ATOM 602 N N . LEU A 1 164 ? -28.98491 14.54239 19.95890 1.000 43.42771 164 LEU A N 1
ATOM 603 C CA . LEU A 1 164 ? -30.16697 15.00428 19.25763 1.000 46.98577 164 LEU A CA 1
ATOM 604 C C . LEU A 1 164 ? -30.10910 16.50140 18.95895 1.000 50.21555 164 LEU A C 1
ATOM 605 O O . LEU A 1 164 ? -29.71257 17.30714 19.80305 1.000 46.12636 164 LEU A O 1
ATOM 610 N N . TYR A 1 165 ? -30.54209 16.87442 17.75121 1.000 52.53143 165 TYR A N 1
ATOM 611 C CA . TYR A 1 165 ? -30.64444 18.27104 17.34947 1.000 49.72764 165 TYR A CA 1
ATOM 612 C C . TYR A 1 165 ? -32.01888 18.52107 16.75182 1.000 52.70154 165 TYR A C 1
ATOM 613 O O . TYR A 1 165 ? -32.53167 17.70690 15.97233 1.000 47.56046 165 TYR A O 1
ATOM 622 N N . LEU A 1 166 ? -32.60409 19.65733 17.11763 1.000 52.76862 166 LEU A N 1
ATOM 623 C CA . LEU A 1 166 ? -33.87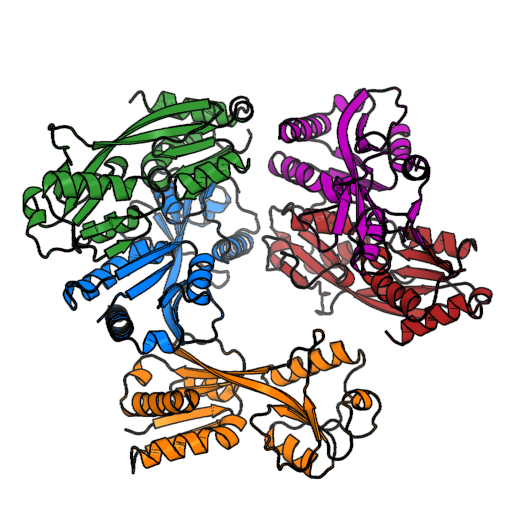165 20.10313 16.55850 1.000 51.98783 166 LEU A CA 1
ATOM 624 C C . LEU A 1 166 ? -33.53759 21.01401 15.39451 1.000 53.83438 166 LEU A C 1
ATOM 625 O O . LEU A 1 166 ? -32.99840 22.09795 15.61215 1.000 55.30153 166 LEU A O 1
ATOM 630 N N . VAL A 1 167 ? -33.81313 20.58045 14.15827 1.000 53.91468 167 VAL A N 1
ATOM 631 C CA . VAL A 1 167 ? -33.40345 21.33849 12.97658 1.000 53.48942 167 VAL A CA 1
ATOM 632 C C . VAL A 1 167 ? -34.61377 22.02468 12.35633 1.000 52.91618 167 VAL A C 1
ATOM 633 O O . VAL A 1 167 ? -35.72991 21.49347 12.37195 1.000 51.61471 167 VAL A O 1
ATOM 637 N N . ASP A 1 168 ? -34.38468 23.22681 11.81619 1.000 56.04142 168 ASP A N 1
ATOM 638 C CA . ASP A 1 168 ? -35.41266 23.95677 11.07151 1.000 59.88988 168 ASP A CA 1
ATOM 639 C C . ASP A 1 168 ? -34.75003 24.94278 10.11100 1.000 60.53637 168 ASP A C 1
ATOM 640 O O . ASP A 1 168 ? -33.60999 25.36786 10.33981 1.000 58.20540 168 ASP A O 1
ATOM 645 N N . THR A 1 169 ? -35.46899 25.30518 9.02865 1.000 54.67906 169 THR A N 1
ATOM 646 C CA . THR A 1 169 ? -34.88191 26.23932 8.05805 1.000 61.22236 169 THR A CA 1
ATOM 647 C C . THR A 1 169 ? -34.97521 27.68705 8.53066 1.000 62.39799 169 THR A C 1
ATOM 648 O O . THR A 1 169 ? -34.05890 28.47994 8.28029 1.000 62.31707 169 THR A O 1
ATOM 652 N N . GLU A 1 170 ? -36.06880 28.06053 9.19524 1.000 59.88566 170 GLU A N 1
ATOM 653 C CA . GLU A 1 170 ? -36.25542 29.44748 9.61425 1.000 63.50771 170 GLU A CA 1
ATOM 654 C C . GLU A 1 170 ? -35.94220 29.68274 11.09111 1.000 65.72779 170 GLU A C 1
ATOM 655 O O . GLU A 1 170 ? -35.18952 30.60842 11.41049 1.000 63.23649 170 GLU A O 1
ATOM 661 N N . ILE A 1 171 ? -36.49334 28.85283 11.98908 1.000 60.86620 171 ILE A N 1
ATOM 662 C CA . ILE A 1 171 ? -36.32960 29.04133 13.43208 1.000 62.88857 171 ILE A CA 1
ATOM 663 C C . ILE A 1 171 ? -34.86635 28.94782 13.84619 1.000 59.27176 171 ILE A C 1
ATOM 664 O O . ILE A 1 171 ? -34.14857 28.01298 13.47448 1.000 60.40191 171 ILE A O 1
ATOM 669 N N . SER A 1 172 ? -34.42612 29.91161 14.65364 1.000 61.86475 172 SER A N 1
ATOM 670 C CA . SER A 1 172 ? -33.05326 29.97215 15.12636 1.000 59.64564 172 SER A CA 1
ATOM 671 C C . SER A 1 172 ? -32.91351 29.64574 16.59994 1.000 64.11037 172 SER A C 1
ATOM 672 O O . SER A 1 172 ? -31.82093 29.26795 17.03828 1.000 70.49508 172 SER A O 1
ATOM 675 N N . CYS A 1 173 ? -33.99477 29.77273 17.36078 1.000 62.14164 173 CYS A N 1
ATOM 676 C CA . CYS A 1 173 ? -33.98669 29.73782 18.81494 1.000 53.37982 173 CYS A CA 1
ATOM 677 C C . CYS A 1 173 ? -34.96001 28.66287 19.26241 1.000 57.38229 173 CYS A C 1
ATOM 678 O O . CYS A 1 173 ? -36.13658 28.68595 18.87400 1.000 61.46595 173 CYS A O 1
ATOM 681 N N . ILE A 1 174 ? -34.47720 27.73637 20.09323 1.000 50.89702 174 ILE A N 1
ATOM 682 C CA . ILE A 1 174 ? -35.24635 26.53989 20.38741 1.000 49.00912 174 ILE A CA 1
ATOM 683 C C . ILE A 1 174 ? -36.46176 26.84427 21.26672 1.000 54.00585 174 ILE A C 1
ATOM 684 O O . ILE A 1 174 ? -37.40813 26.04727 21.31121 1.000 51.72459 174 ILE A O 1
ATOM 689 N N . ASP A 1 175 ? -36.48533 27.98652 21.95766 1.000 52.44633 175 ASP A N 1
ATOM 690 C CA . ASP A 1 175 ? -37.66412 28.32316 22.75386 1.000 56.05858 175 ASP A CA 1
ATOM 691 C C . ASP A 1 175 ? -38.85653 28.71273 21.89497 1.000 61.93782 175 ASP A C 1
ATOM 692 O O . ASP A 1 175 ? -39.99573 28.56654 22.34386 1.000 64.18810 175 ASP A O 1
ATOM 697 N N . ASP A 1 176 ? -38.62502 29.20135 20.67277 1.000 58.48238 176 ASP A N 1
ATOM 698 C CA . ASP A 1 176 ? -39.72981 29.52676 19.78150 1.000 57.75244 176 ASP A CA 1
ATOM 699 C C . ASP A 1 176 ? -40.51384 28.28807 19.36093 1.000 65.45057 176 ASP A C 1
ATOM 700 O O . ASP A 1 176 ? -41.64704 28.41545 18.88076 1.000 67.24102 176 ASP A O 1
ATOM 705 N N . ILE A 1 177 ? -39.93404 27.09461 19.50854 1.000 63.87093 177 ILE A N 1
ATOM 706 C CA . ILE A 1 177 ? -40.59480 25.90836 18.98937 1.000 61.45491 177 ILE A CA 1
ATOM 707 C C . ILE A 1 177 ? -41.88987 25.63435 19.74250 1.000 67.03647 177 ILE A C 1
ATOM 708 O O . ILE A 1 177 ? -42.79194 24.98572 19.19390 1.000 65.38491 177 ILE A O 1
ATOM 713 N N . ALA A 1 178 ? -42.02532 26.14559 20.97659 1.000 63.72186 178 ALA A N 1
ATOM 714 C CA . ALA A 1 178 ? -43.24295 25.96170 21.76303 1.000 65.28201 178 ALA A CA 1
ATOM 715 C C . ALA A 1 178 ? -44.39280 26.86326 21.32646 1.000 67.44544 178 ALA A C 1
ATOM 716 O O . ALA A 1 178 ? -45.47941 26.77049 21.90707 1.000 66.62796 178 ALA A O 1
ATOM 718 N N . HIS A 1 179 ? -44.18329 27.73223 20.33257 1.000 69.78874 179 HIS A N 1
ATOM 719 C CA . HIS A 1 179 ? -45.23076 28.60769 19.81756 1.000 67.89302 179 HIS A CA 1
ATOM 720 C C . HIS A 1 179 ? -45.38832 28.57842 18.29672 1.000 71.02359 179 HIS A C 1
ATOM 721 O O . HIS A 1 179 ? -46.45131 28.98477 17.80097 1.000 71.41730 179 HIS A O 1
ATOM 728 N N . THR A 1 180 ? -44.39537 28.11028 17.54354 1.000 65.79699 180 THR A N 1
ATOM 729 C CA . THR A 1 180 ? -44.41815 28.30594 16.10156 1.000 69.09109 180 THR A CA 1
ATOM 730 C C . THR A 1 180 ? -45.54908 27.51240 15.44467 1.000 69.38759 180 THR A C 1
ATOM 731 O O . THR A 1 180 ? -46.02303 26.50102 15.96233 1.000 71.45514 180 THR A O 1
ATOM 735 N N . ASP A 1 181 ? -45.99315 28.00082 14.28483 1.000 71.31761 181 ASP A N 1
ATOM 736 C CA . ASP A 1 181 ? -47.03583 27.32605 13.50942 1.000 75.24168 181 ASP A CA 1
ATOM 737 C C . ASP A 1 181 ? -46.47572 26.30045 12.52798 1.000 72.21339 181 ASP A C 1
ATOM 738 O O . ASP A 1 181 ? -47.24943 25.54931 11.91928 1.000 70.63860 181 ASP A O 1
ATOM 743 N N . ARG A 1 182 ? -45.15973 26.26456 12.35666 1.000 73.25502 182 ARG A N 1
ATOM 744 C CA . ARG A 1 182 ? -44.53003 25.21604 11.57629 1.000 66.08384 182 ARG A CA 1
ATOM 745 C C . ARG A 1 182 ? -44.82286 23.85600 12.20568 1.000 67.38648 182 ARG A C 1
ATOM 746 O O . ARG A 1 182 ? -44.80967 23.72476 13.43910 1.000 67.38830 182 ARG A O 1
ATOM 754 N N . PRO A 1 183 ? -45.10335 22.83553 11.39803 1.000 62.82774 183 PRO A N 1
ATOM 755 C CA . PRO A 1 183 ? -45.43382 21.52710 11.96806 1.000 63.40985 183 PRO A CA 1
ATOM 756 C C . PRO A 1 183 ? -44.19896 20.82565 12.51628 1.000 63.19235 183 PRO A C 1
ATOM 757 O O . PRO A 1 183 ? -43.06078 21.04957 12.08572 1.000 60.35915 183 PRO A O 1
ATOM 761 N N . PHE A 1 184 ? -44.43855 20.00108 13.52260 1.000 66.58496 184 PHE A N 1
ATOM 762 C CA . PHE A 1 184 ? -43.41743 19.10880 14.05052 1.000 61.37987 184 PHE A CA 1
ATOM 763 C C . PHE A 1 184 ? -43.43717 17.86308 13.17165 1.000 59.04815 184 PHE A C 1
ATOM 764 O O . PHE A 1 184 ? -44.34288 17.02560 13.26673 1.000 57.44351 184 PHE A O 1
ATOM 772 N N . ILE A 1 185 ? -42.46044 17.75119 12.27860 1.000 56.80764 185 ILE A N 1
ATOM 773 C CA . ILE A 1 185 ? -42.25333 16.48733 11.58531 1.000 56.18571 185 ILE A CA 1
ATOM 774 C C . ILE A 1 185 ? -41.53058 15.57577 12.55804 1.000 52.54376 185 ILE A C 1
ATOM 775 O O . ILE A 1 185 ? -40.46890 15.92559 13.06989 1.000 52.90164 185 ILE A O 1
ATOM 780 N N . GLN A 1 186 ? -42.08364 14.39636 12.77477 1.000 51.80244 186 GLN A N 1
ATOM 781 C CA . GLN A 1 186 ? -41.81743 13.60566 13.95463 1.000 50.10082 186 GLN A CA 1
ATOM 782 C C . GLN A 1 186 ? -41.62866 12.15792 13.53494 1.000 54.41654 186 GLN A C 1
ATOM 783 O O . GLN A 1 186 ? -42.54051 11.55290 12.95665 1.000 51.65432 186 GLN A O 1
ATOM 789 N N . PHE A 1 187 ? -40.44373 11.60812 13.79787 1.000 50.30365 187 PHE A N 1
ATOM 790 C CA . PHE A 1 187 ? -40.20814 10.19674 13.52591 1.000 47.27985 187 PHE A CA 1
ATOM 791 C C . PHE A 1 187 ? -40.82560 9.35614 14.63270 1.000 48.91501 187 PHE A C 1
ATOM 792 O O . PHE A 1 187 ? -40.82293 9.74617 15.80351 1.000 53.05301 187 PHE A O 1
ATOM 800 N N . LYS A 1 188 ? -41.36353 8.19576 14.26260 1.000 46.27533 188 LYS A N 1
ATOM 801 C CA . LYS A 1 188 ? -41.85764 7.26023 15.26940 1.000 45.73127 188 LYS A CA 1
ATOM 802 C C . LYS A 1 188 ? -41.67746 5.83161 14.79537 1.000 45.75518 188 LYS A C 1
ATOM 803 O O . LYS A 1 188 ? -42.22811 5.44375 13.76402 1.000 40.61697 188 LYS A O 1
ATOM 809 N N . SER A 1 189 ? -40.94299 5.04748 15.57482 1.000 43.51797 189 SER A N 1
ATOM 810 C CA . SER A 1 189 ? -40.84040 3.61508 15.36250 1.000 40.97956 189 SER A CA 1
ATOM 811 C C . SER A 1 189 ? -41.23902 2.97064 16.68037 1.000 40.34226 189 SER A C 1
ATOM 812 O O . SER A 1 189 ? -41.81901 3.62240 17.55654 1.000 47.12060 189 SER A O 1
ATOM 815 N N . ASP A 1 190 ? -40.90297 1.68871 16.84842 1.000 44.26212 190 ASP A N 1
ATOM 816 C CA . ASP A 1 190 ? -41.11265 1.02346 18.13541 1.000 45.62122 190 ASP A CA 1
ATOM 817 C C . ASP A 1 190 ? -39.92085 1.15199 19.08037 1.000 45.11065 190 ASP A C 1
ATOM 818 O O . ASP A 1 190 ? -39.93411 0.57715 20.17212 1.000 51.02238 190 ASP A O 1
ATOM 823 N N . SER A 1 191 ? -38.89359 1.88412 18.70178 1.000 46.06672 191 SER A N 1
ATOM 824 C CA . SER A 1 191 ? -37.80385 2.12358 19.61836 1.000 40.95089 191 SER A CA 1
ATOM 825 C C . SER A 1 191 ? -38.24463 3.17575 20.62906 1.000 45.99464 191 SER A C 1
ATOM 826 O O . SER A 1 191 ? -39.37766 3.66998 20.58945 1.000 46.55716 191 SER A O 1
ATOM 829 N N . THR A 1 192 ? -37.33628 3.52586 21.54489 1.000 43.50312 192 THR A N 1
ATOM 830 C CA . THR A 1 192 ? -37.58143 4.53503 22.56207 1.000 42.20163 192 THR A CA 1
ATOM 831 C C . THR A 1 192 ? -37.31682 5.95050 22.07368 1.000 46.02580 192 THR A C 1
ATOM 832 O O . THR A 1 192 ? -37.52160 6.89169 22.84813 1.000 47.96586 192 THR A O 1
ATOM 836 N N . TYR A 1 193 ? -36.84077 6.12516 20.83318 1.000 43.16507 193 TYR A N 1
ATOM 837 C CA . TYR A 1 193 ? -36.51628 7.46055 20.32705 1.000 41.67529 193 TYR A CA 1
ATOM 838 C C . TYR A 1 193 ? -37.70551 8.40151 20.44682 1.000 47.04557 193 TYR A C 1
ATOM 839 O O . TYR A 1 193 ? -37.56072 9.56755 20.82875 1.000 49.57479 193 TYR A O 1
ATOM 848 N N . PHE A 1 194 ? -38.89120 7.91918 20.08949 1.000 51.15387 194 PHE A N 1
ATOM 849 C CA . PHE A 1 194 ? -40.05497 8.78789 20.08448 1.000 53.42564 194 PHE A CA 1
ATOM 850 C C . PHE A 1 194 ? -40.42368 9.18125 21.50758 1.000 47.33915 194 PHE A C 1
ATOM 851 O O . PHE A 1 194 ? -40.59135 10.36725 21.81178 1.000 48.34189 194 PHE A O 1
ATOM 859 N N . GLN A 1 195 ? -40.52414 8.19313 22.39777 1.000 49.64458 195 GLN A N 1
ATOM 860 C CA . GLN A 1 195 ? -40.86955 8.46803 23.79218 1.000 56.27511 195 GLN A CA 1
ATOM 861 C C . GLN A 1 195 ? -39.90272 9.45970 24.42953 1.000 51.27581 195 GLN A C 1
ATOM 862 O O . GLN A 1 195 ? -40.32871 10.37803 25.13904 1.000 53.47163 195 GLN A O 1
ATOM 868 N N . GLU A 1 196 ? -38.60325 9.31586 24.15691 1.000 49.23067 196 GLU A N 1
ATOM 869 C CA . GLU A 1 196 ? -37.60891 10.15393 24.82569 1.000 49.24534 196 GLU A CA 1
ATOM 870 C C . GLU A 1 196 ? -37.71236 11.60508 24.38017 1.000 48.97456 196 GLU A C 1
ATOM 871 O O . GLU A 1 196 ? -37.51703 12.51745 25.18925 1.000 48.34292 196 GLU A O 1
ATOM 877 N N . ILE A 1 197 ? -38.05779 11.84633 23.10882 1.000 51.67399 197 ILE A N 1
ATOM 878 C CA . ILE A 1 197 ? -38.28722 13.21731 22.65267 1.000 42.47628 197 ILE A CA 1
ATOM 879 C C . ILE A 1 197 ? -39.57449 13.76580 23.25107 1.000 44.14663 197 ILE A C 1
ATOM 880 O O . ILE A 1 197 ? -39.64851 14.94039 23.62256 1.000 46.50056 197 ILE A O 1
ATOM 885 N N . GLN A 1 198 ? -40.60969 12.93647 23.35401 1.000 43.92836 198 GLN A N 1
ATOM 886 C CA . GLN A 1 198 ? -41.81197 13.38173 24.04954 1.000 48.19813 198 GLN A CA 1
ATOM 887 C C . GLN A 1 198 ? -41.46982 13.82058 25.47111 1.000 51.54972 198 GLN A C 1
ATOM 888 O O . GLN A 1 198 ? -41.83653 14.92085 25.90494 1.000 47.39133 198 GLN A O 1
ATOM 894 N N . HIS A 1 199 ? -40.73365 12.97436 26.20011 1.000 49.77609 199 HIS A N 1
ATOM 895 C CA . HIS A 1 199 ? -40.39890 13.28207 27.58320 1.000 47.12732 199 HIS A CA 1
ATOM 896 C C . HIS A 1 199 ? -39.63974 14.59554 27.67320 1.000 47.95415 199 HIS A C 1
ATOM 897 O O . HIS A 1 199 ? -39.99344 15.47577 28.46582 1.000 49.74043 199 HIS A O 1
ATOM 904 N N . TRP A 1 200 ? -38.63611 14.77394 26.81300 1.000 45.58233 200 TRP A N 1
ATOM 905 C CA . TRP A 1 200 ? -37.90239 16.03700 26.77810 1.000 44.22577 200 TRP A CA 1
ATOM 906 C C . TRP A 1 200 ? -38.81665 17.21814 26.48357 1.000 50.18826 200 TRP A C 1
ATOM 907 O O . TRP A 1 200 ? -38.63579 18.30465 27.04416 1.000 52.02937 200 TRP A O 1
ATOM 918 N N . TRP A 1 201 ? -39.75765 17.05399 25.55231 1.000 46.63906 201 TRP A N 1
ATOM 919 C CA . TRP A 1 201 ? -40.62829 18.16776 25.21346 1.000 50.02781 201 TRP A CA 1
ATOM 920 C C . TRP A 1 201 ? -41.48306 18.54567 26.41047 1.000 50.08392 201 TRP A C 1
ATOM 921 O O . TRP A 1 201 ? -41.53709 19.71706 26.80691 1.000 51.10116 201 TRP A O 1
ATOM 932 N N . HIS A 1 202 ? -42.16376 17.55571 26.98989 1.000 45.73404 202 HIS A N 1
ATOM 933 C CA . HIS A 1 202 ? -42.98591 17.79266 28.16919 1.000 55.06164 202 HIS A CA 1
ATOM 934 C C . HIS A 1 202 ? -42.21228 18.50551 29.26806 1.000 52.58139 202 HIS A C 1
ATOM 935 O O . HIS A 1 202 ? -42.70293 19.47048 29.85487 1.000 53.57565 202 HIS A O 1
ATOM 942 N N . GLN A 1 203 ? -40.98868 18.05938 29.54384 1.000 54.00563 203 GLN A N 1
ATOM 943 C CA . GLN A 1 203 ? -40.24245 18.64243 30.65522 1.000 57.93117 203 GLN A CA 1
ATOM 944 C C . GLN A 1 203 ? -39.81158 20.06990 30.34016 1.000 57.85097 203 GLN A C 1
ATOM 945 O O . GLN A 1 203 ? -39.92099 20.95733 31.19523 1.000 54.87103 203 GLN A O 1
ATOM 951 N N . LYS A 1 204 ? -39.37716 20.32046 29.10036 1.000 55.52517 204 LYS A N 1
ATOM 952 C CA . LYS A 1 204 ? -38.85135 21.63607 28.74223 1.000 53.98855 204 LYS A CA 1
ATOM 953 C C . LYS A 1 204 ? -39.96398 22.66843 28.60041 1.000 58.23146 204 LYS A C 1
ATOM 954 O O . LYS A 1 204 ? -39.83945 23.79788 29.08945 1.000 62.23075 204 LYS A O 1
ATOM 960 N N . PHE A 1 205 ? -41.05231 22.31281 27.91834 1.000 55.75092 205 PHE A N 1
ATOM 961 C CA . PHE A 1 205 ? -42.07982 23.28967 27.59116 1.000 58.38353 205 PHE A CA 1
ATOM 962 C C . PHE A 1 205 ? -43.35320 23.12011 28.39498 1.000 61.00633 205 PHE A C 1
ATOM 963 O O . PHE A 1 205 ? -44.26049 23.94814 28.26120 1.000 69.88697 205 PHE A O 1
ATOM 971 N N . LYS A 1 206 ? -43.46761 22.05883 29.18754 1.000 61.70803 206 LYS A N 1
ATOM 972 C CA . LYS A 1 206 ? -44.64203 21.84181 30.02843 1.000 61.99160 206 LYS A CA 1
ATOM 973 C C . LYS A 1 206 ? -45.93702 21.72824 29.22788 1.000 62.46074 206 LYS A C 1
ATOM 974 O O . LYS A 1 206 ? -47.01670 21.61673 29.81234 1.000 67.74202 206 LYS A O 1
ATOM 980 N N . THR A 1 207 ? -45.84941 21.75198 27.90370 1.000 63.02919 207 THR A N 1
ATOM 981 C CA . THR A 1 207 ? -46.97208 21.53275 27.00919 1.000 65.43916 207 THR A CA 1
ATOM 982 C C . THR A 1 207 ? -46.77858 20.21099 26.27683 1.000 66.08273 207 THR A C 1
ATOM 983 O O . THR A 1 207 ? -45.84736 19.44574 26.56151 1.000 63.87648 207 THR A O 1
ATOM 987 N N . SER A 1 208 ? -47.64187 19.95688 25.30615 1.000 66.08903 208 SER A N 1
ATOM 988 C CA . SER A 1 208 ? -47.50476 18.79572 24.44319 1.000 68.93349 208 SER A CA 1
ATOM 989 C C . SER A 1 208 ? -47.19002 19.24595 23.02099 1.000 64.26958 208 SER A C 1
ATOM 990 O O . SER A 1 208 ? -47.44831 20.39602 22.65039 1.000 67.73358 208 SER A O 1
ATOM 993 N N . PRO A 1 209 ? -46.58220 18.39047 22.21036 1.000 61.39695 209 PRO A N 1
ATOM 994 C CA . PRO A 1 209 ? -46.23590 18.78717 20.84503 1.000 63.69792 209 PRO A CA 1
ATOM 995 C C . PRO A 1 209 ? -47.33071 18.40735 19.84821 1.000 70.28307 209 PRO A C 1
ATOM 996 O O . PRO A 1 209 ? -48.22419 17.60006 20.13187 1.000 66.03427 209 PRO A O 1
ATOM 1000 N N . LYS A 1 210 ? -47.23129 19.00213 18.65479 1.000 72.81094 210 LYS A N 1
ATOM 1001 C CA . LYS A 1 210 ? -48.29802 18.95962 17.64554 1.000 71.82611 210 LYS A CA 1
ATOM 1002 C C . LYS A 1 210 ? -48.15010 17.73457 16.74445 1.000 66.14958 210 LYS A C 1
ATOM 1003 O O . LYS A 1 210 ? -47.43779 17.76948 15.73386 1.000 65.20145 210 LYS A O 1
ATOM 1009 N N . GLN A 1 211 ? -48.87908 16.66744 17.08103 1.000 64.55318 211 GLN A N 1
ATOM 1010 C CA . GLN A 1 211 ? -48.92888 15.44454 16.27769 1.000 63.18287 211 GLN A CA 1
ATOM 1011 C C . GLN A 1 211 ? -49.66046 15.72619 14.96477 1.000 73.67979 211 GLN A C 1
ATOM 1012 O O . GLN A 1 211 ? -50.83382 15.38479 14.78079 1.000 72.03777 211 GLN A O 1
ATOM 1018 N N . THR A 1 212 ? -48.94959 16.37231 14.03366 1.000 68.51922 212 THR A N 1
ATOM 1019 C CA . THR A 1 212 ? -49.45127 16.56342 12.67932 1.000 68.37355 212 THR A CA 1
ATOM 1020 C C . THR A 1 212 ? -48.79894 15.58628 11.70456 1.000 71.03471 212 THR A C 1
ATOM 1021 O O . THR A 1 212 ? -49.47885 14.71948 11.14251 1.000 67.73095 212 THR A O 1
ATOM 1025 N N . ILE A 1 213 ? -47.48506 15.67970 11.51902 1.000 67.69967 213 ILE A N 1
ATOM 1026 C CA . ILE A 1 213 ? -46.77465 14.82235 10.57704 1.000 59.69466 213 ILE A CA 1
ATOM 1027 C C . ILE A 1 213 ? -46.00677 13.74402 11.33954 1.000 60.85693 213 ILE A C 1
ATOM 1028 O O . ILE A 1 213 ? -45.11786 14.04286 12.15157 1.000 56.07012 213 ILE A O 1
ATOM 1033 N N . LEU A 1 214 ? -46.33875 12.49073 11.03876 1.000 55.90733 214 LEU A N 1
ATOM 1034 C CA . LEU A 1 214 ? -45.74900 11.30992 11.64532 1.000 52.55363 214 LEU A CA 1
ATOM 1035 C C . LEU A 1 214 ? -45.09596 10.47361 10.54794 1.000 54.01390 214 LEU A C 1
ATOM 1036 O O . LEU A 1 214 ? -45.76453 10.06369 9.59439 1.000 53.01696 214 LEU A O 1
ATOM 1041 N N . VAL A 1 215 ? -43.79738 10.21124 10.68286 1.000 50.63504 215 VAL A N 1
ATOM 1042 C CA . VAL A 1 215 ? -43.02098 9.52484 9.65404 1.000 44.83675 215 VAL A CA 1
ATOM 1043 C C . VAL A 1 215 ? -42.27246 8.34766 10.27057 1.000 47.19954 215 VAL A C 1
ATOM 1044 O O . VAL A 1 215 ? -41.73629 8.44840 11.38119 1.000 50.33334 215 VAL A O 1
ATOM 1048 N N . ASP A 1 216 ? -42.21276 7.23669 9.54076 1.000 45.36285 216 ASP A N 1
ATOM 1049 C CA . ASP A 1 216 ? -41.64889 5.99503 10.04954 1.000 46.06963 216 ASP A CA 1
ATOM 1050 C C . ASP A 1 216 ? -40.19550 5.78444 9.63853 1.000 43.71055 216 ASP A C 1
ATOM 1051 O O . ASP A 1 216 ? -39.72345 4.64843 9.68630 1.000 42.09197 216 ASP A O 1
ATOM 1056 N N . GLN A 1 217 ? -39.48961 6.83059 9.20152 1.000 38.77619 217 GLN A N 1
ATOM 1057 C CA . GLN A 1 217 ? -38.06539 6.68768 8.91175 1.000 44.99858 217 GLN A CA 1
ATOM 1058 C C . GLN A 1 217 ? -37.38578 8.03179 9.10756 1.000 44.32634 217 GLN A C 1
ATOM 1059 O O . GLN A 1 217 ? -37.91616 9.06191 8.70003 1.000 46.62477 217 GLN A O 1
ATOM 1065 N N . ILE A 1 218 ? -36.21588 8.01296 9.74863 1.000 48.44161 218 ILE A N 1
ATOM 1066 C CA . ILE A 1 218 ? -35.58077 9.25797 10.17838 1.000 46.04135 218 ILE A CA 1
ATOM 1067 C C . ILE A 1 218 ? -35.13495 10.08215 8.98187 1.000 43.34079 218 ILE A C 1
ATOM 1068 O O . ILE A 1 218 ? -35.23529 11.31178 8.99615 1.000 45.04923 218 ILE A O 1
ATOM 1073 N N . GLU A 1 219 ? -34.61561 9.42663 7.93996 1.000 45.60556 219 GLU A N 1
ATOM 1074 C CA . GLU A 1 219 ? -34.09919 10.15222 6.77922 1.000 48.26971 219 GLU A CA 1
ATOM 1075 C C . GLU A 1 219 ? -35.19550 10.93859 6.06068 1.000 53.33332 219 GLU A C 1
ATOM 1076 O O . GLU A 1 219 ? -34.93378 12.01570 5.50991 1.000 54.94168 219 GLU A O 1
ATOM 1082 N N . THR A 1 220 ? -36.42545 10.42559 6.05397 1.000 47.77381 220 THR A N 1
ATOM 1083 C CA . THR A 1 220 ? -37.51781 11.19329 5.48885 1.000 47.04285 220 THR A CA 1
ATOM 1084 C C . THR A 1 220 ? -37.78788 12.44182 6.31965 1.000 49.99508 220 THR A C 1
ATOM 1085 O O . THR A 1 220 ? -38.12459 13.49771 5.77279 1.000 50.09320 220 THR A O 1
ATOM 1089 N N . CYS A 1 221 ? -37.60677 12.35669 7.63980 1.000 46.23490 221 CYS A N 1
ATOM 1090 C CA . CYS A 1 221 ? -37.71530 13.54795 8.47718 1.000 46.26178 221 CYS A CA 1
ATOM 1091 C C . CYS A 1 221 ? -36.70349 14.59939 8.05555 1.000 47.63446 221 CYS A C 1
ATOM 1092 O O . CYS A 1 221 ? -37.05524 15.77134 7.85323 1.000 46.06399 221 CYS A O 1
ATOM 1095 N N . LYS A 1 222 ? -35.43154 14.19792 7.93640 1.000 46.23382 222 LYS A N 1
ATOM 1096 C CA . LYS A 1 222 ? -34.40513 15.12548 7.48188 1.000 47.79237 222 LYS A CA 1
ATOM 1097 C C . LYS A 1 222 ? -34.82655 15.78020 6.17070 1.000 50.23609 222 LYS A C 1
ATOM 1098 O O . LYS A 1 222 ? -34.91286 17.00966 6.08036 1.000 49.53385 222 LYS A O 1
ATOM 1104 N N . GLN A 1 223 ? -35.12208 14.96281 5.15069 1.000 49.95586 223 GLN A N 1
ATOM 1105 C CA . GLN A 1 223 ? -35.52122 15.49527 3.84562 1.000 49.66256 223 GLN A CA 1
ATOM 1106 C C . GLN A 1 223 ? -36.68555 16.46732 3.98114 1.000 50.82968 223 GLN A C 1
ATOM 1107 O O . GLN A 1 223 ? -36.59170 17.63020 3.57322 1.000 50.12728 223 GLN A O 1
ATOM 1113 N N . MET A 1 224 ? -37.78590 16.00581 4.59400 1.000 48.31705 224 MET A N 1
ATOM 1114 C CA . MET A 1 224 ? -38.94707 16.86007 4.79177 1.000 43.65426 224 MET A CA 1
ATOM 1115 C C . MET A 1 224 ? -38.58592 18.14760 5.50995 1.000 52.39777 224 MET A C 1
ATOM 1116 O O . MET A 1 224 ? -39.20592 19.18596 5.25916 1.000 58.09745 224 MET A O 1
ATOM 1121 N N . ALA A 1 225 ? -37.56504 18.12104 6.37636 1.000 50.90732 225 ALA A N 1
ATOM 1122 C CA . ALA A 1 225 ? -37.16714 19.34080 7.06538 1.000 48.33959 225 ALA A CA 1
ATOM 1123 C C . ALA A 1 225 ? -36.24614 20.19230 6.21407 1.000 45.81943 225 ALA A C 1
ATOM 1124 O O . ALA A 1 225 ? -36.27861 21.42235 6.31536 1.000 49.54853 225 ALA A O 1
ATOM 1126 N N . LEU A 1 226 ? -35.40598 19.56799 5.39107 1.000 50.40232 226 LEU A N 1
ATOM 1127 C CA . LEU A 1 226 ? -34.55492 20.34630 4.49562 1.000 52.46036 226 LEU A CA 1
ATOM 1128 C C . LEU A 1 226 ? -35.38093 21.11761 3.48341 1.000 53.62563 226 LEU A C 1
ATOM 1129 O O . LEU A 1 226 ? -34.97415 22.20526 3.05957 1.000 55.14276 226 LEU A O 1
ATOM 1134 N N . HIS A 1 227 ? -36.53833 20.57278 3.09615 1.000 54.72166 227 HIS A N 1
ATOM 1135 C CA . HIS A 1 227 ? -37.48205 21.21316 2.18537 1.000 54.68574 227 HIS A CA 1
ATOM 1136 C C . HIS A 1 227 ? -38.40795 22.21522 2.88044 1.000 55.79853 227 HIS A C 1
ATOM 1137 O O . HIS A 1 227 ? -39.45148 22.54511 2.30622 1.000 56.92571 227 HIS A O 1
ATOM 1144 N N . GLY A 1 228 ? -38.08713 22.65789 4.10469 1.000 49.45855 228 GLY A N 1
ATOM 1145 C CA . GLY A 1 228 ? -38.79250 23.73703 4.76455 1.000 42.08458 228 GLY A CA 1
ATOM 1146 C C . GLY A 1 228 ? -40.16564 23.40235 5.30575 1.000 52.05212 228 GLY A C 1
ATOM 1147 O O . GLY A 1 228 ? -40.83652 24.29410 5.84672 1.000 53.53196 228 GLY A O 1
ATOM 1148 N N . ILE A 1 229 ? -40.61814 22.15772 5.18461 1.000 51.08290 229 ILE A N 1
ATOM 1149 C CA . ILE A 1 229 ? -41.98115 21.84067 5.60140 1.000 49.54374 229 ILE A CA 1
ATOM 1150 C C . ILE A 1 229 ? -42.17082 22.15340 7.07890 1.000 59.11928 229 ILE A C 1
ATOM 1151 O O . ILE A 1 229 ? -43.20660 22.68945 7.49136 1.000 64.31255 229 ILE A O 1
ATOM 1156 N N . GLY A 1 230 ? -41.17301 21.83798 7.89188 1.000 59.83184 230 GLY A N 1
ATOM 1157 C CA . GLY A 1 230 ? -41.27183 22.04607 9.31851 1.000 59.25759 230 GLY A CA 1
ATOM 1158 C C . GLY A 1 230 ? -39.93823 21.77997 9.97725 1.000 62.22834 230 GLY A C 1
ATOM 1159 O O . GLY A 1 230 ? -38.89696 21.76590 9.31350 1.000 59.25233 230 GLY A O 1
ATOM 1160 N N . TYR A 1 231 ? -39.98187 21.57894 11.29593 1.000 56.63872 231 TYR A N 1
ATOM 1161 C CA . TYR A 1 231 ? -38.79494 21.25039 12.07036 1.000 60.07395 231 TYR A CA 1
ATOM 1162 C C . TYR A 1 231 ? -38.79907 19.77821 12.46129 1.000 56.35647 231 TYR A C 1
ATOM 1163 O O . TYR A 1 231 ? -39.83412 19.10041 12.44466 1.000 55.36078 231 TYR A O 1
ATOM 1172 N N . ALA A 1 232 ? -37.61090 19.30026 12.82703 1.000 50.27482 232 ALA A N 1
ATOM 1173 C CA . ALA A 1 232 ? -37.41277 17.89208 13.10556 1.000 50.39198 232 ALA A CA 1
ATOM 1174 C C . ALA A 1 232 ? -36.34700 17.73571 14.18191 1.000 49.95637 232 ALA A C 1
ATOM 1175 O O . ALA A 1 232 ? -35.50116 18.61363 14.39324 1.000 47.92732 232 ALA A O 1
ATOM 1177 N N . ILE A 1 233 ? -36.39283 16.60213 14.86532 1.000 47.83557 233 ILE A N 1
ATOM 1178 C CA . ILE A 1 233 ? -35.38292 16.26866 15.85808 1.000 45.63308 233 ILE A CA 1
ATOM 1179 C C . ILE A 1 233 ? -34.63033 15.04482 15.36319 1.000 44.05158 233 ILE A C 1
ATOM 1180 O O . ILE A 1 233 ? -35.18787 13.94090 15.30019 1.000 42.68401 233 ILE A O 1
ATOM 1185 N N . LEU A 1 234 ? -33.36331 15.24090 15.02357 1.000 40.95863 234 LEU A N 1
ATOM 1186 C CA . LEU A 1 234 ? -32.53328 14.27382 14.35392 1.000 41.59450 234 LEU A CA 1
ATOM 1187 C C . LEU A 1 234 ? -31.28736 13.94239 15.16975 1.000 48.68227 234 LEU A C 1
ATOM 1188 O O . LEU A 1 234 ? -30.70844 14.81903 15.83224 1.000 43.33687 234 LEU A O 1
ATOM 1193 N N . PRO A 1 235 ? -30.84413 12.69108 15.13342 1.000 49.82152 235 PRO A N 1
ATOM 1194 C CA . PRO A 1 235 ? -29.54666 12.36238 15.72314 1.000 44.63323 235 PRO A CA 1
ATOM 1195 C C . PRO A 1 235 ? -28.43872 12.89727 14.82912 1.000 48.68546 235 PRO A C 1
ATOM 1196 O O . PRO A 1 235 ? -28.51810 12.82122 13.59979 1.000 43.35288 235 PRO A O 1
ATOM 1200 N N . SER A 1 236 ? -27.40143 13.44608 15.46144 1.000 48.36978 236 SER A N 1
ATOM 1201 C CA . SER A 1 236 ? -26.35073 14.13567 14.71825 1.000 49.87468 236 SER A CA 1
ATOM 1202 C C . SER A 1 236 ? -25.61998 13.23357 13.73213 1.000 47.09638 236 SER A C 1
ATOM 1203 O O . SER A 1 236 ? -25.02605 13.74677 12.78266 1.000 55.13902 236 SER A O 1
ATOM 1206 N N . VAL A 1 237 ? -25.66577 11.91055 13.90389 1.000 46.57000 237 VAL A N 1
ATOM 1207 C CA . VAL A 1 237 ? -25.02999 11.02841 12.92699 1.000 48.78156 237 VAL A CA 1
ATOM 1208 C C . VAL A 1 237 ? -25.57749 11.25197 11.51671 1.000 51.63254 237 VAL A C 1
ATOM 1209 O O . VAL A 1 237 ? -24.88630 10.93946 10.54216 1.000 52.29245 237 VAL A O 1
ATOM 1213 N N . THR A 1 238 ? -26.79463 11.80789 11.38216 1.000 47.89878 238 THR A N 1
ATOM 1214 C CA . THR A 1 238 ? -27.40245 12.11296 10.08637 1.000 49.84528 238 THR A CA 1
ATOM 1215 C C . THR A 1 238 ? -27.19624 13.55046 9.63820 1.000 52.45628 238 THR A C 1
ATOM 1216 O O . THR A 1 238 ? -27.76457 13.94514 8.61764 1.000 55.09906 238 THR A O 1
ATOM 1220 N N . LEU A 1 239 ? -26.44480 14.35637 10.37617 1.000 55.23562 239 LEU A N 1
ATOM 1221 C CA . LEU A 1 239 ? -26.29185 15.75986 10.02952 1.000 58.62098 239 LEU A CA 1
ATOM 1222 C C . LEU A 1 239 ? -24.85984 16.05767 9.60821 1.000 63.28364 239 LEU A C 1
ATOM 1223 O O . LEU A 1 239 ? -23.90878 15.41478 10.06160 1.000 63.90760 239 LEU A O 1
ATOM 1228 N N . GLU A 1 240 ? -24.73038 17.03161 8.71205 1.000 69.37183 240 GLU A N 1
ATOM 1229 C CA . GLU A 1 240 ? -23.45348 17.59281 8.30362 1.000 74.85760 240 GLU A CA 1
ATOM 1230 C C . GLU A 1 240 ? -23.52744 19.10440 8.45002 1.000 76.52674 240 GLU A C 1
ATOM 1231 O O . GLU A 1 240 ? -24.59989 19.69850 8.30939 1.000 74.60366 240 GLU A O 1
ATOM 1237 N N . GLU A 1 241 ? -22.38084 19.72007 8.75869 1.000 80.54928 241 GLU A N 1
ATOM 1238 C CA . GLU A 1 241 ? -22.31911 21.17740 8.85090 1.000 78.32347 241 GLU A CA 1
ATOM 1239 C C . GLU A 1 241 ? -22.92428 21.83392 7.61886 1.000 78.15829 241 GLU A C 1
ATOM 1240 O O . GLU A 1 241 ? -23.64535 22.83158 7.72477 1.000 78.62738 241 GLU A O 1
ATOM 1246 N N . GLU A 1 242 ? -22.65774 21.26791 6.44006 1.000 78.88467 242 GLU A N 1
ATOM 1247 C CA . GLU A 1 242 ? -23.09544 21.86409 5.18639 1.000 79.07247 242 GLU A CA 1
ATOM 1248 C C . GLU A 1 242 ? -24.61380 21.86240 5.01140 1.000 79.24636 242 GLU A C 1
ATOM 1249 O O . GLU A 1 242 ? -25.11479 22.56483 4.12476 1.000 83.13132 242 GLU A O 1
ATOM 1255 N N . ASP A 1 243 ? -25.35723 21.10511 5.82121 1.000 74.14139 243 ASP A N 1
ATOM 1256 C CA . ASP A 1 243 ? -26.80443 21.01205 5.64094 1.000 70.70596 243 ASP A CA 1
ATOM 1257 C C . ASP A 1 243 ? -27.46717 22.36554 5.87029 1.000 71.58616 243 ASP A C 1
ATOM 1258 O O . ASP A 1 243 ? -27.31316 22.97033 6.93545 1.000 73.32229 243 ASP A O 1
ATOM 1263 N N . LYS A 1 244 ? -28.21478 22.83652 4.87203 1.000 66.13051 244 LYS A N 1
ATOM 1264 C CA . LYS A 1 244 ? -28.82182 24.16199 4.92671 1.000 66.71709 244 LYS A CA 1
ATOM 1265 C C . LYS A 1 244 ? -30.00277 24.12348 5.89455 1.000 67.78963 244 LYS A C 1
ATOM 1266 O O . LYS A 1 244 ? -31.17478 24.08000 5.50787 1.000 67.14279 244 LYS A O 1
ATOM 1272 N N . VAL A 1 245 ? -29.68099 24.15943 7.18855 1.000 63.62743 245 VAL A N 1
ATOM 1273 C CA . VAL A 1 245 ? -30.69647 24.04230 8.23167 1.000 60.89885 245 VAL A CA 1
ATOM 1274 C C . VAL A 1 245 ? -30.08060 24.42664 9.58099 1.000 59.99385 245 VAL A C 1
ATOM 1275 O O . VAL A 1 245 ? -28.89170 24.20247 9.81805 1.000 56.05844 245 VAL A O 1
ATOM 1279 N N . ASN A 1 246 ? -30.85445 25.08486 10.44334 1.000 59.49284 246 ASN A N 1
ATOM 1280 C CA . ASN A 1 246 ? -30.32851 25.54390 11.72632 1.000 56.23479 246 ASN A CA 1
ATOM 1281 C C . ASN A 1 246 ? -30.27163 24.39555 12.71922 1.000 60.22993 246 ASN A C 1
ATOM 1282 O O . ASN A 1 246 ? -31.22731 23.62211 12.84692 1.000 56.83200 246 ASN A O 1
ATOM 1287 N N . LYS A 1 247 ? -29.16390 24.31991 13.46255 1.000 56.68066 247 LYS A N 1
ATOM 1288 C CA . LYS A 1 247 ? -28.88282 23.18768 14.33594 1.000 52.91575 247 LYS A CA 1
ATOM 1289 C C . LYS A 1 247 ? -28.90439 23.63131 15.80215 1.000 54.38269 247 LYS A C 1
ATOM 1290 O O . LYS A 1 247 ? -28.02637 24.37976 16.24098 1.000 52.15211 247 LYS A O 1
ATOM 1296 N N . MET A 1 248 ? -29.89044 23.13766 16.55865 1.000 50.78811 248 MET A N 1
ATOM 1297 C CA . MET A 1 248 ? -30.14985 23.55856 17.93960 1.000 53.06188 248 MET A CA 1
ATOM 1298 C C . MET A 1 248 ? -30.05688 22.40111 18.94399 1.000 49.63704 248 MET A C 1
ATOM 1299 O O . MET A 1 248 ? -30.99050 21.58091 19.03961 1.000 46.39679 248 MET A O 1
ATOM 1304 N N . PRO A 1 249 ? -28.98295 22.32580 19.73758 1.000 45.65150 249 PRO A N 1
ATOM 1305 C CA . PRO A 1 249 ? -28.78731 21.18825 20.66599 1.000 47.73168 249 PRO A CA 1
ATOM 1306 C C . PRO A 1 249 ? -29.97763 20.90453 21.57049 1.000 46.77523 249 PRO A C 1
ATOM 1307 O O . PRO A 1 249 ? -30.53984 21.80371 22.18893 1.000 52.79481 249 PRO A O 1
ATOM 1311 N N . LEU A 1 250 ? -30.35132 19.63899 21.67239 1.000 41.68301 250 LEU A N 1
ATOM 1312 C CA . LEU A 1 250 ? -31.32241 19.22967 22.67302 1.000 46.71873 250 LEU A CA 1
ATOM 1313 C C . LEU A 1 250 ? -30.59775 18.99839 23.99305 1.000 52.22186 250 LEU A C 1
ATOM 1314 O O . LEU A 1 250 ? -29.65168 18.20309 24.05758 1.000 50.54662 250 LEU A O 1
ATOM 1319 N N . LEU A 1 251 ? -31.02342 19.71746 25.03041 1.000 51.26336 251 LEU A N 1
ATOM 1320 C CA . LEU A 1 251 ? -30.45457 19.61580 26.36637 1.000 54.89542 251 LEU A CA 1
ATOM 1321 C C . LEU A 1 251 ? -31.56386 19.27072 27.34914 1.000 55.30231 251 LEU A C 1
ATOM 1322 O O . LEU A 1 251 ? -32.67998 19.79290 27.24493 1.000 53.75221 251 LEU A O 1
ATOM 1327 N N . ASP A 1 252 ? -31.25799 18.38791 28.29757 1.000 54.68218 252 ASP A N 1
ATOM 1328 C CA . ASP A 1 252 ? -32.22837 18.05036 29.32653 1.000 53.96845 252 ASP A CA 1
ATOM 1329 C C . ASP A 1 252 ? -32.32992 19.18617 30.34706 1.000 59.44003 252 ASP A C 1
ATOM 1330 O O . ASP A 1 252 ? -31.67859 20.23289 30.23206 1.000 57.88956 252 ASP A O 1
ATOM 1335 N N . THR A 1 253 ? -33.15158 18.95703 31.37505 1.000 54.30658 253 THR A N 1
ATOM 1336 C CA . THR A 1 253 ? -33.39473 19.98467 32.37887 1.000 58.18922 253 THR A CA 1
ATOM 1337 C C . THR A 1 253 ? -32.10880 20.42159 33.08639 1.000 62.36136 253 THR A C 1
ATOM 1338 O O . THR A 1 253 ? -32.03428 21.55392 33.57357 1.000 70.34489 253 THR A O 1
ATOM 1342 N N . LYS A 1 254 ? -31.08727 19.56548 33.15510 1.000 58.91601 254 LYS A N 1
ATOM 1343 C CA . LYS A 1 254 ? -29.81427 19.96576 33.75005 1.000 63.76523 254 LYS A CA 1
ATOM 1344 C C . LYS A 1 254 ? -28.77062 20.35228 32.70581 1.000 61.63512 254 LYS A C 1
ATOM 1345 O O . LYS A 1 254 ? -27.56865 20.30266 32.99441 1.000 59.87152 254 LYS A O 1
ATOM 1351 N N . ASP A 1 255 ? -29.21156 20.71543 31.49661 1.000 63.01232 255 ASP A N 1
ATOM 1352 C CA . ASP A 1 255 ? -28.38415 21.23702 30.40514 1.000 58.99618 255 ASP A CA 1
ATOM 1353 C C . ASP A 1 255 ? -27.41605 20.21042 29.82430 1.000 56.04080 255 ASP A C 1
ATOM 1354 O O . ASP A 1 255 ? -26.42331 20.58477 29.19143 1.000 54.39576 255 ASP A O 1
ATOM 1359 N N . HIS A 1 256 ? -27.70317 18.92517 29.99083 1.000 52.61573 256 HIS A N 1
ATOM 1360 C CA . HIS A 1 256 ? -26.89145 17.84850 29.44097 1.000 55.31461 256 HIS A CA 1
ATOM 1361 C C . HIS A 1 256 ? -27.43099 17.38823 28.08683 1.000 54.27575 256 HIS A C 1
ATOM 1362 O O . HIS A 1 256 ? -28.62939 17.06509 27.97197 1.000 51.57707 256 HIS A O 1
ATOM 1369 N N . PRO A 1 257 ? -26.58963 17.35904 27.05405 1.000 48.36615 257 PRO A N 1
ATOM 1370 C CA . PRO A 1 257 ? -27.05469 16.91326 25.73600 1.000 50.36306 257 PRO A CA 1
ATOM 1371 C C . PRO A 1 257 ? -27.67863 15.53103 25.81840 1.000 50.75257 257 PRO A C 1
ATOM 1372 O O . PRO A 1 257 ? -27.20919 14.65798 26.54654 1.000 53.89364 257 PRO A O 1
ATOM 1376 N N . ILE A 1 258 ? -28.78798 15.36567 25.11228 1.000 51.08169 258 ILE A N 1
ATOM 1377 C CA . ILE A 1 258 ? -29.52468 14.10664 25.07444 1.000 52.49687 258 ILE A CA 1
ATOM 1378 C C . ILE A 1 258 ? -28.92897 13.22653 23.98375 1.000 49.92917 258 ILE A C 1
ATOM 1379 O O . ILE A 1 258 ? -28.85461 13.62966 22.82253 1.000 49.16647 258 ILE A O 1
ATOM 1384 N N . GLY A 1 259 ? -28.51773 12.01184 24.34764 1.000 51.27655 259 GLY A N 1
ATOM 1385 C CA . GLY A 1 259 ? -27.76531 11.16633 23.45805 1.000 50.04867 259 GLY A CA 1
ATOM 1386 C C . GLY A 1 259 ? -28.48529 9.86422 23.15745 1.000 48.34854 259 GLY A C 1
ATOM 1387 O O . GLY A 1 259 ? -29.47788 9.49367 23.79711 1.000 49.23272 259 GLY A O 1
ATOM 1388 N N . ARG A 1 260 ? -27.92725 9.15171 22.19298 1.000 43.65310 260 ARG A N 1
ATOM 1389 C CA . ARG A 1 260 ? -28.39710 7.83607 21.80357 1.000 44.35069 260 ARG A CA 1
ATOM 1390 C C . ARG A 1 260 ? -27.18377 6.96882 21.47964 1.000 42.82374 260 ARG A C 1
ATOM 1391 O O . ARG A 1 260 ? -26.26155 7.42660 20.80069 1.000 44.83775 260 ARG A O 1
ATOM 1399 N N . ASP A 1 261 ? -27.17996 5.72129 21.93772 1.000 39.04417 261 ASP A N 1
ATOM 1400 C CA . ASP A 1 261 ? -26.03567 4.84583 21.71191 1.000 38.91801 261 ASP A CA 1
ATOM 1401 C C . ASP A 1 261 ? -26.21782 3.89118 20.52447 1.000 42.59974 261 ASP A C 1
ATOM 1402 O O . ASP A 1 261 ? -27.33011 3.57344 20.08516 1.000 43.70049 261 ASP A O 1
ATOM 1407 N N . THR A 1 262 ? -25.08351 3.41314 20.02791 1.000 37.86785 262 THR A N 1
ATOM 1408 C CA . THR A 1 262 ? -25.01148 2.47114 18.92528 1.000 38.23612 262 THR A CA 1
ATOM 1409 C C . THR A 1 262 ? -24.04717 1.35783 19.31793 1.000 38.89189 262 THR A C 1
ATOM 1410 O O . THR A 1 262 ? -22.90254 1.63276 19.68990 1.000 37.31577 262 THR A O 1
ATOM 1414 N N . TRP A 1 263 ? -24.49783 0.11352 19.19409 1.000 39.07074 263 TRP A N 1
ATOM 1415 C CA . TRP A 1 263 ? -23.78718 -1.07208 19.64436 1.000 36.90399 263 TRP A CA 1
ATOM 1416 C C . TRP A 1 263 ? -23.58652 -2.05251 18.49749 1.000 40.69341 263 TRP A C 1
ATOM 1417 O O . TRP A 1 263 ? -24.40799 -2.13540 17.57890 1.000 40.25519 263 TRP A O 1
ATOM 1428 N N . LEU A 1 264 ? -22.52211 -2.84127 18.59600 1.000 41.66324 264 LEU A N 1
ATOM 1429 C CA . LEU A 1 264 ? -22.27063 -3.97396 17.71406 1.000 35.62149 264 LEU A CA 1
ATOM 1430 C C . LEU A 1 264 ? -22.46423 -5.27569 18.48580 1.000 40.05022 264 LEU A C 1
ATOM 1431 O O . LEU A 1 264 ? -21.88598 -5.45575 19.57277 1.000 43.44298 264 LEU A O 1
ATOM 1436 N N . LEU A 1 265 ? -23.25353 -6.18580 17.90381 1.000 36.18432 265 LEU A N 1
ATOM 1437 C CA . LEU A 1 265 ? -23.82551 -7.34703 18.56760 1.000 36.48427 265 LEU A CA 1
ATOM 1438 C C . LEU A 1 265 ? -23.64294 -8.58018 17.70322 1.000 42.23279 265 LEU A C 1
ATOM 1439 O O . LEU A 1 265 ? -23.81398 -8.52894 16.47327 1.000 47.02671 265 LEU A O 1
ATOM 1444 N N . GLY A 1 266 ? -23.34736 -9.69217 18.36687 1.000 44.10056 266 GLY A N 1
ATOM 1445 C CA . GLY A 1 266 ? -23.22696 -11.00425 17.75237 1.000 41.89034 266 GLY A CA 1
ATOM 1446 C C . GLY A 1 266 ? -23.12052 -12.06563 18.83175 1.000 47.71021 266 GLY A C 1
ATOM 1447 O O . GLY A 1 266 ? -22.88584 -11.76735 20.01178 1.000 45.21921 266 GLY A O 1
ATOM 1448 N N . TYR A 1 267 ? -23.30726 -13.31744 18.40863 1.000 44.53640 267 TYR A N 1
ATOM 1449 C CA . TYR A 1 267 ? -23.03361 -14.487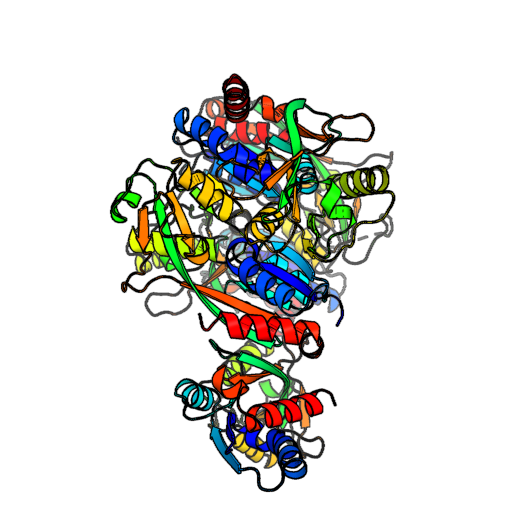72 19.23279 1.000 45.70604 267 TYR A CA 1
ATOM 1450 C C . TYR A 1 267 ? -21.61116 -14.97439 18.99488 1.000 47.46901 267 TYR A C 1
ATOM 1451 O O . TYR A 1 267 ? -20.99519 -14.68071 17.97493 1.000 47.77444 267 TYR A O 1
ATOM 1460 N N . GLU A 1 268 ? -21.08198 -15.71458 19.96419 1.000 53.19099 268 GLU A N 1
ATOM 1461 C CA . GLU A 1 268 ? -19.68201 -16.13016 19.88300 1.000 51.38192 268 GLU A CA 1
ATOM 1462 C C . GLU A 1 268 ? -19.32092 -16.79486 18.55950 1.000 48.97711 268 GLU A C 1
ATOM 1463 O O . GLU A 1 268 ? -18.29542 -16.41272 17.97453 1.000 51.67759 268 GLU A O 1
ATOM 1469 N N . PRO A 1 269 ? -20.08680 -17.76205 18.02731 1.000 51.71172 269 PRO A N 1
ATOM 1470 C CA . PRO A 1 269 ? -19.67863 -18.38140 16.74791 1.000 51.41016 269 PRO A CA 1
ATOM 1471 C C . PRO A 1 269 ? -19.36462 -17.38406 15.64499 1.000 52.79011 269 PRO A C 1
ATOM 1472 O O . PRO A 1 269 ? -18.37907 -17.58478 14.92454 1.000 55.10561 269 PRO A O 1
ATOM 1476 N N . ALA A 1 270 ? -20.15421 -16.30637 15.50555 1.000 50.55375 270 ALA A N 1
ATOM 1477 C CA . ALA A 1 270 ? -19.89020 -15.30679 14.46615 1.000 48.22937 270 ALA A CA 1
ATOM 1478 C C . ALA A 1 270 ? -18.48492 -14.73852 14.58530 1.000 50.01158 270 ALA A C 1
ATOM 1479 O O . ALA A 1 270 ? -17.75730 -14.64185 13.58914 1.000 48.46677 270 ALA A O 1
ATOM 1481 N N . PHE A 1 271 ? -18.07564 -14.37121 15.80745 1.000 52.45936 271 PHE A N 1
ATOM 1482 C CA . PHE A 1 271 ? -16.78014 -13.72745 16.01494 1.000 53.05360 271 PHE A CA 1
ATOM 1483 C C . PHE A 1 271 ? -15.60825 -14.66788 15.79142 1.000 52.99695 271 PHE A C 1
ATOM 1484 O O . PHE A 1 271 ? -14.45457 -14.21736 15.81759 1.000 51.87442 271 PHE A O 1
ATOM 1492 N N . GLU A 1 272 ? -15.86221 -15.94800 15.56497 1.000 48.98987 272 GLU A N 1
ATOM 1493 C CA . GLU A 1 272 ? -14.75713 -16.80506 15.17371 1.000 54.46929 272 GLU A CA 1
ATOM 1494 C C . GLU A 1 272 ? -14.47683 -16.73316 13.68011 1.000 57.20729 272 GLU A C 1
ATOM 1495 O O . GLU A 1 272 ? -13.40557 -17.17893 13.25776 1.000 58.03839 272 GLU A O 1
ATOM 1501 N N . LEU A 1 273 ? -15.40944 -16.18893 12.87807 1.000 56.11032 273 LEU A N 1
ATOM 1502 C CA . LEU A 1 273 ? -15.28071 -16.18738 11.42370 1.000 49.58868 273 LEU A CA 1
ATOM 1503 C C . LEU A 1 273 ? -14.30246 -15.11315 10.95832 1.000 53.72336 273 LEU A C 1
ATOM 1504 O O . LEU A 1 273 ? -14.30501 -13.97798 11.44677 1.000 53.53199 273 LEU A O 1
ATOM 1509 N N . LYS A 1 274 ? -13.46482 -15.48302 9.99234 1.000 54.21678 274 LYS A N 1
ATOM 1510 C CA . LYS A 1 274 ? -12.39034 -14.59908 9.55496 1.000 54.59082 274 LYS A CA 1
ATOM 1511 C C . LYS A 1 274 ? -12.92881 -13.28764 9.01270 1.000 54.55518 274 LYS A C 1
ATOM 1512 O O . LYS A 1 274 ? -12.32523 -12.22983 9.23186 1.000 53.58594 274 LYS A O 1
ATOM 1518 N N . GLN A 1 275 ? -14.05611 -13.33116 8.29330 1.000 54.19331 275 GLN A N 1
ATOM 1519 C CA . GLN A 1 275 ? -14.58883 -12.10579 7.70813 1.000 53.87421 275 GLN A CA 1
ATOM 1520 C C . GLN A 1 275 ? -15.31446 -11.25030 8.74146 1.000 46.07025 275 GLN A C 1
ATOM 1521 O O . GLN A 1 275 ? -15.26055 -10.02015 8.65856 1.000 46.19834 275 GLN A O 1
ATOM 1527 N N . VAL A 1 276 ? -15.98379 -11.85948 9.72040 1.000 45.81794 276 VAL A N 1
ATOM 1528 C CA . VAL A 1 276 ? -16.47378 -11.06629 10.84222 1.000 44.66924 276 VAL A CA 1
ATOM 1529 C C . VAL A 1 276 ? -15.30605 -10.37649 11.53650 1.000 47.83939 276 VAL A C 1
ATOM 1530 O O . VAL A 1 276 ? -15.33003 -9.16010 11.75821 1.000 47.82068 276 VAL A O 1
ATOM 1534 N N . GLN A 1 277 ? -14.22225 -11.11926 11.79785 1.000 48.06952 277 GLN A N 1
ATOM 1535 C CA . GLN A 1 277 ? -13.08398 -10.52923 12.51116 1.000 48.05790 277 GLN A CA 1
ATOM 1536 C C . GLN A 1 277 ? -12.44168 -9.40309 11.72331 1.000 47.84561 277 GLN A C 1
ATOM 1537 O O . GLN A 1 277 ? -12.00742 -8.40334 12.30542 1.000 49.06004 277 GLN A O 1
ATOM 1543 N N . ALA A 1 278 ? -12.34465 -9.55706 10.40285 1.000 47.06085 278 ALA A N 1
ATOM 1544 C CA . ALA A 1 278 ? -11.83244 -8.47043 9.57587 1.000 48.63703 278 ALA A CA 1
ATOM 1545 C C . ALA A 1 278 ? -12.75510 -7.26129 9.63365 1.000 45.96628 278 ALA A C 1
ATOM 1546 O O . ALA A 1 278 ? -12.29103 -6.11632 9.64526 1.000 50.31654 278 ALA A O 1
ATOM 1548 N N . PHE A 1 279 ? -14.06474 -7.48728 9.67101 1.000 46.80539 279 PHE A N 1
ATOM 1549 C CA . PHE A 1 279 ? -14.98223 -6.35515 9.69249 1.000 47.61938 279 PHE A CA 1
ATOM 1550 C C . PHE A 1 279 ? -14.87567 -5.61698 11.02432 1.000 44.85857 279 PHE A C 1
ATOM 1551 O O . PHE A 1 279 ? -14.71488 -4.39078 11.06306 1.000 45.40097 279 PHE A O 1
ATOM 1559 N N . VAL A 1 280 ? -14.92422 -6.36408 12.12342 1.000 42.88258 280 VAL A N 1
ATOM 1560 C CA . VAL A 1 280 ? -14.73150 -5.78611 13.45462 1.000 48.79429 280 VAL A CA 1
ATOM 1561 C C . VAL A 1 280 ? -13.43056 -4.98952 13.51724 1.000 45.75309 280 VAL A C 1
ATOM 1562 O O . VAL A 1 280 ? -13.39297 -3.84919 13.99582 1.000 44.50808 280 VAL A O 1
ATOM 1566 N N . SER A 1 281 ? -12.35538 -5.56003 12.98404 1.000 46.23964 281 SER A N 1
ATOM 1567 C CA . SER A 1 281 ? -11.08359 -4.85134 12.96836 1.000 43.64591 281 SER A CA 1
ATOM 1568 C C . SER A 1 281 ? -11.15079 -3.56912 12.14618 1.000 49.39133 281 SER A C 1
ATOM 1569 O O . SER A 1 281 ? -10.47718 -2.58640 12.47261 1.000 51.07115 281 SER A O 1
ATOM 1572 N N . VAL A 1 282 ? -11.91921 -3.55620 11.05003 1.000 50.57568 282 VAL A N 1
ATOM 1573 C CA . VAL A 1 282 ? -12.05904 -2.30043 10.31348 1.000 46.97168 282 VAL A CA 1
ATOM 1574 C C . VAL A 1 282 ? -12.83545 -1.29639 11.15684 1.000 50.39228 282 VAL A C 1
ATOM 1575 O O . VAL A 1 282 ? -12.51670 -0.10032 11.17568 1.000 49.14327 282 VAL A O 1
ATOM 1579 N N . ILE A 1 283 ? -13.85691 -1.77200 11.88069 1.000 47.51546 283 ILE A N 1
ATOM 1580 C CA . ILE A 1 283 ? -14.69734 -0.87932 12.67742 1.000 50.19061 283 ILE A CA 1
ATOM 1581 C C . ILE A 1 283 ? -13.88197 -0.25258 13.80364 1.000 55.16755 283 ILE A C 1
ATOM 1582 O O . ILE A 1 283 ? -13.82106 0.97505 13.94917 1.000 56.88429 283 ILE A O 1
ATOM 1587 N N . LYS A 1 284 ? -13.24631 -1.09358 14.61922 1.000 48.77315 284 LYS A N 1
ATOM 1588 C CA . LYS A 1 284 ? -12.44987 -0.58875 15.72612 1.000 52.65888 284 LYS A CA 1
ATOM 1589 C C . LYS A 1 284 ? -11.24311 0.21191 15.25736 1.000 53.71094 284 LYS A C 1
ATOM 1590 O O . LYS A 1 284 ? -10.63867 0.91222 16.06446 1.000 61.95244 284 LYS A O 1
ATOM 1596 N N . ASP A 1 285 ? -10.89343 0.15156 13.97640 1.000 57.09969 285 ASP A N 1
ATOM 1597 C CA . ASP A 1 285 ? -9.95053 1.11645 13.42484 1.000 59.11490 285 ASP A CA 1
ATOM 1598 C C . ASP A 1 285 ? -10.62559 2.46007 13.17618 1.000 62.30789 285 ASP A C 1
ATOM 1599 O O . ASP A 1 285 ? -10.06301 3.51393 13.48910 1.000 67.56771 285 ASP A O 1
ATOM 1604 N N . MET A 1 286 ? -11.82826 2.43929 12.58946 1.000 60.20445 286 MET A N 1
ATOM 1605 C CA . MET A 1 286 ? -12.48146 3.67383 12.17628 1.000 61.49334 286 MET A CA 1
ATOM 1606 C C . MET A 1 286 ? -12.95178 4.49518 13.36469 1.000 64.82894 286 MET A C 1
ATOM 1607 O O . MET A 1 286 ? -13.08424 5.71851 13.24615 1.000 67.78340 286 MET A O 1
ATOM 1612 N N . LEU A 1 287 ? -13.20506 3.85109 14.50530 1.000 59.98931 287 LEU A N 1
ATOM 1613 C CA . LEU A 1 287 ? -13.68085 4.58374 15.66726 1.000 58.35879 287 LEU A CA 1
ATOM 1614 C C . LEU A 1 287 ? -12.64137 5.58302 16.15663 1.000 68.65618 287 LEU A C 1
ATOM 1615 O O . LEU A 1 287 ? -12.99739 6.64838 16.67344 1.000 70.98752 287 LEU A O 1
ATOM 1620 N N . LYS A 1 288 ? -11.35866 5.28460 15.96291 1.000 69.77478 288 LYS A N 1
ATOM 1621 C CA . LYS A 1 288 ? -10.28823 6.23965 16.25641 1.000 70.72546 288 LYS A CA 1
ATOM 1622 C C . LYS A 1 288 ? -10.06121 7.14732 15.04225 1.000 79.01375 288 LYS A C 1
ATOM 1623 O O . LYS A 1 288 ? -9.03850 7.08851 14.35685 1.000 83.56428 288 LYS A O 1
ATOM 1629 N N . GLN A 1 289 ? -11.05590 7.99848 14.77864 1.000 78.60021 289 GLN A N 1
ATOM 1630 C CA . GLN A 1 289 ? -10.97786 8.95661 13.67492 1.000 73.84405 289 GLN A CA 1
ATOM 1631 C C . GLN A 1 289 ? -11.88353 10.17912 13.87393 1.000 77.07056 289 GLN A C 1
ATOM 1632 O O . GLN A 1 289 ? -12.95725 10.09769 14.47509 1.000 74.54033 289 GLN A O 1
ATOM 1638 N N . GLY B 1 91 ? 3.06554 -9.25858 29.96717 1.000 52.00855 91 GLY B N 1
ATOM 1639 C CA . GLY B 1 91 ? 2.48033 -8.19003 30.75993 1.000 54.12316 91 GLY B CA 1
ATOM 1640 C C . GLY B 1 91 ? 1.50955 -8.67943 31.82999 1.000 58.15579 91 GLY B C 1
ATOM 1641 O O . GLY B 1 91 ? 0.83363 -9.69292 31.64430 1.000 54.34853 91 GLY B O 1
ATOM 1642 N N . THR B 1 92 ? 1.44180 -7.95889 32.95193 1.000 52.59193 92 THR B N 1
ATOM 1643 C CA . THR B 1 92 ? 0.60175 -8.37512 34.06891 1.000 51.77887 92 THR B CA 1
ATOM 1644 C C . THR B 1 92 ? -0.87258 -8.28355 33.69871 1.000 52.04234 92 THR B C 1
ATOM 1645 O O . THR B 1 92 ? -1.33608 -7.25937 33.19282 1.000 53.98951 92 THR B O 1
ATOM 1649 N N . LEU B 1 93 ? -1.62283 -9.33938 33.97780 1.000 51.82540 93 LEU B N 1
ATOM 1650 C CA . LEU B 1 93 ? -3.06403 -9.33959 33.76755 1.000 48.88478 93 LEU B CA 1
ATOM 1651 C C . LEU B 1 93 ? -3.74667 -8.95965 35.08215 1.000 51.41895 93 LEU B C 1
ATOM 1652 O O . LEU B 1 93 ? -3.56508 -9.64971 36.09202 1.000 46.63329 93 LEU B O 1
ATOM 1657 N N . LYS B 1 94 ? -4.52341 -7.86636 35.07619 1.000 47.34282 94 LYS B N 1
ATOM 1658 C CA . LYS B 1 94 ? -5.21066 -7.37376 36.27328 1.000 43.10814 94 LYS B CA 1
ATOM 1659 C C . LYS B 1 94 ? -6.70781 -7.63327 36.15439 1.000 45.57139 94 LYS B C 1
ATOM 1660 O O . LYS B 1 94 ? -7.37313 -7.08595 35.25873 1.000 45.53749 94 LYS B O 1
ATOM 1666 N N . LEU B 1 95 ? -7.23988 -8.43342 37.07527 1.000 41.83800 95 LEU B N 1
ATOM 1667 C CA . LEU B 1 95 ? -8.62219 -8.88462 37.04756 1.000 38.44969 95 LEU B CA 1
ATOM 1668 C C . LEU B 1 95 ? -9.38685 -8.42239 38.28321 1.000 41.19842 95 LEU B C 1
ATOM 1669 O O . LEU B 1 95 ? -8.85093 -8.43110 39.39872 1.000 42.71016 95 LEU B O 1
ATOM 1674 N N . ALA B 1 96 ? -10.66057 -8.07181 38.08525 1.000 39.13457 96 ALA B N 1
ATOM 1675 C CA . ALA B 1 96 ? -11.60802 -7.84213 39.16842 1.000 41.05540 96 ALA B CA 1
ATOM 1676 C C . ALA B 1 96 ? -12.79783 -8.76689 38.96961 1.000 42.59849 96 ALA B C 1
ATOM 1677 O O . ALA B 1 96 ? -13.51534 -8.64435 37.97000 1.000 44.44867 96 ALA B O 1
ATOM 1679 N N . VAL B 1 97 ? -13.02472 -9.66991 39.92706 1.000 38.04237 97 VAL B N 1
ATOM 1680 C CA . VAL B 1 97 ? -13.93989 -10.79424 39.75435 1.000 36.24038 97 VAL B CA 1
ATOM 1681 C C . VAL B 1 97 ? -14.87553 -10.88741 40.95123 1.000 41.50528 97 VAL B C 1
ATOM 1682 O O . VAL B 1 97 ? -14.42070 -10.89574 42.09891 1.000 43.78136 97 VAL B O 1
ATOM 1686 N N . ALA B 1 98 ? -16.17266 -11.00304 40.67576 1.000 37.41252 98 ALA B N 1
ATOM 1687 C CA . ALA B 1 98 ? -17.16095 -11.31567 41.69880 1.000 43.71576 98 ALA B CA 1
ATOM 1688 C C . ALA B 1 98 ? -16.69647 -12.47236 42.58752 1.000 42.36622 98 ALA B C 1
ATOM 1689 O O . ALA B 1 98 ? -16.11030 -13.44856 42.11114 1.000 42.61440 98 ALA B O 1
ATOM 1691 N N . SER B 1 99 ? -17.00398 -12.37215 43.88359 1.000 44.75129 99 SER B N 1
ATOM 1692 C CA . SER B 1 99 ? -16.37603 -13.24590 44.88314 1.000 46.26493 99 SER B CA 1
ATOM 1693 C C . SER B 1 99 ? -16.62840 -14.72366 44.58467 1.000 40.61298 99 SER B C 1
ATOM 1694 O O . SER B 1 99 ? -15.68335 -15.51740 44.54046 1.000 38.76302 99 SER B O 1
ATOM 1697 N N . ILE B 1 100 ? -17.89519 -15.12168 44.39059 1.000 32.39471 100 ILE B N 1
ATOM 1698 C CA . ILE B 1 100 ? -18.14265 -16.55038 44.18952 1.000 35.96547 100 ILE B CA 1
ATOM 1699 C C . ILE B 1 100 ? -17.51265 -17.04091 42.88687 1.000 45.77042 100 ILE B C 1
ATOM 1700 O O . ILE B 1 100 ? -17.09079 -18.20101 42.80106 1.000 47.55405 100 ILE B O 1
ATOM 1705 N N . ILE B 1 101 ? -17.42075 -16.18407 41.86296 1.000 41.48910 101 ILE B N 1
ATOM 1706 C CA . ILE B 1 101 ? -16.69884 -16.56795 40.65652 1.000 41.06939 101 ILE B CA 1
ATOM 1707 C C . ILE B 1 101 ? -15.20916 -16.72954 40.95798 1.000 43.03520 101 ILE B C 1
ATOM 1708 O O . ILE B 1 101 ? -14.55668 -17.65649 40.46331 1.000 43.44435 101 ILE B O 1
ATOM 1713 N N . GLY B 1 102 ? -14.63841 -15.80753 41.73384 1.000 40.37465 102 GLY B N 1
ATOM 1714 C CA . GLY B 1 102 ? -13.22007 -15.88700 42.02785 1.000 39.76232 102 GLY B CA 1
ATOM 1715 C C . GLY B 1 102 ? -12.85378 -17.17829 42.73368 1.000 44.51131 102 GLY B C 1
ATOM 1716 O O . GLY B 1 102 ? -11.79910 -17.76120 42.47272 1.000 39.90810 102 GLY B O 1
ATOM 1717 N N . GLN B 1 103 ? -13.75825 -17.67618 43.58521 1.000 46.29858 103 GLN B N 1
ATOM 1718 C CA . GLN B 1 103 ? -13.50982 -18.86049 44.40036 1.000 49.20717 103 GLN B CA 1
ATOM 1719 C C . GLN B 1 103 ? -13.80361 -20.15192 43.65571 1.000 51.82029 103 GLN B C 1
ATOM 1720 O O . GLN B 1 103 ? -13.04563 -21.12218 43.77013 1.000 51.86337 103 GLN B O 1
ATOM 1726 N N . HIS B 1 104 ? -14.93020 -20.19449 42.93812 1.000 46.84306 104 HIS B N 1
ATOM 1727 C CA . HIS B 1 104 ? -15.51455 -21.43791 42.46558 1.000 48.99878 104 HIS B CA 1
ATOM 1728 C C . HIS B 1 104 ? -15.39652 -21.64596 40.96319 1.000 49.15075 104 HIS B C 1
ATOM 1729 O O . HIS B 1 104 ? -15.66797 -22.75270 40.49159 1.000 47.43455 104 HIS B O 1
ATOM 1736 N N . TRP B 1 105 ? -15.00642 -20.62877 40.20218 1.000 47.28699 105 TRP B N 1
ATOM 1737 C CA . TRP B 1 105 ? -14.98395 -20.73215 38.75101 1.000 43.79990 105 TRP B CA 1
ATOM 1738 C C . TRP B 1 105 ? -13.63789 -20.35364 38.16852 1.000 42.26061 105 TRP B C 1
ATOM 1739 O O . TRP B 1 105 ? -13.12821 -21.06855 37.30680 1.000 43.71326 105 TRP B O 1
ATOM 1750 N N . LEU B 1 106 ? -13.04961 -19.25466 38.63674 1.000 41.37560 106 LEU B N 1
ATOM 1751 C CA . LEU B 1 106 ? -11.79163 -18.77990 38.07475 1.000 42.78133 106 LEU B CA 1
ATOM 1752 C C . LEU B 1 106 ? -10.58603 -19.69157 38.27083 1.000 44.76517 106 LEU B C 1
ATOM 1753 O O . LEU B 1 106 ? -9.65291 -19.58094 37.45028 1.000 45.12481 106 LEU B O 1
ATOM 1758 N N . PRO B 1 107 ? -10.47681 -20.52935 39.31403 1.000 46.22478 107 PRO B N 1
ATOM 1759 C CA . PRO B 1 107 ? -9.22915 -21.30052 39.46269 1.000 45.42428 107 PRO B CA 1
ATOM 1760 C C . PRO B 1 107 ? -8.98967 -22.31418 38.35062 1.000 46.45569 107 PRO B C 1
ATOM 1761 O O . PRO B 1 107 ? -7.84748 -22.42688 37.88004 1.000 44.22427 107 PRO B O 1
ATOM 1765 N N . LYS B 1 108 ? -10.01614 -23.04855 37.89410 1.000 47.19813 108 LYS B N 1
ATOM 1766 C CA . LYS B 1 108 ? -9.80561 -23.88618 36.70732 1.000 50.92239 108 LYS B CA 1
ATOM 1767 C C . LYS B 1 108 ? -9.40496 -23.03804 35.49529 1.000 49.55367 108 LYS B C 1
ATOM 1768 O O . LYS B 1 108 ? -8.50210 -23.40617 34.73322 1.000 48.81011 108 LYS B O 1
ATOM 1774 N N . VAL B 1 109 ? -10.02186 -21.87025 35.33280 1.000 48.51441 109 VAL B N 1
ATOM 1775 C CA . VAL B 1 109 ? -9.59847 -20.96086 34.27491 1.000 46.09637 109 VAL B CA 1
ATOM 1776 C C . VAL B 1 109 ? -8.13813 -20.57563 34.44697 1.000 43.26075 109 VAL B C 1
ATOM 1777 O O . VAL B 1 109 ? -7.34123 -20.68331 33.51007 1.000 44.10306 109 VAL B O 1
ATOM 1781 N N . LEU B 1 110 ? -7.77241 -20.07622 35.63284 1.000 42.35739 110 LEU B N 1
ATOM 1782 C CA . LEU B 1 110 ? -6.38140 -19.66203 35.85838 1.000 44.50768 110 LEU B CA 1
ATOM 1783 C C . LEU B 1 110 ? -5.41159 -20.83897 35.78092 1.000 40.13948 110 LEU B C 1
ATOM 1784 O O . LEU B 1 110 ? -4.25986 -20.66423 35.37319 1.000 43.21406 110 LEU B O 1
ATOM 1789 N N . LYS B 1 111 ? -5.83774 -22.02836 36.20001 1.000 39.92962 111 LYS B N 1
ATOM 1790 C CA . LYS B 1 111 ? -5.02120 -23.22066 35.99627 1.000 46.97035 111 LYS B CA 1
ATOM 1791 C C . LYS B 1 111 ? -4.55946 -23.33387 34.54287 1.000 48.77236 111 LYS B C 1
ATOM 1792 O O . LYS B 1 111 ? -3.36567 -23.50047 34.25981 1.000 47.64441 111 LYS B O 1
ATOM 1798 N N . THR B 1 112 ? -5.49624 -23.23942 33.60426 1.000 47.90376 112 THR B N 1
ATOM 1799 C CA . THR B 1 112 ? -5.11911 -23.39396 32.20773 1.000 48.82068 112 THR B CA 1
ATOM 1800 C C . THR B 1 112 ? -4.37627 -22.18780 31.69291 1.000 50.62728 112 THR B C 1
ATOM 1801 O O . THR B 1 112 ? -3.45189 -22.33126 30.88386 1.000 52.72304 112 THR B O 1
ATOM 1805 N N . TYR B 1 113 ? -4.77008 -20.99626 32.13560 1.000 47.11221 113 TYR B N 1
ATOM 1806 C CA . TYR B 1 113 ? -4.01419 -19.82960 31.73214 1.000 47.12348 113 TYR B CA 1
ATOM 1807 C C . TYR B 1 113 ? -2.56192 -20.00170 32.12295 1.000 52.69923 113 TYR B C 1
ATOM 1808 O O . TYR B 1 113 ? -1.66188 -19.75779 31.31038 1.000 55.37597 113 TYR B O 1
ATOM 1817 N N . VAL B 1 114 ? -2.32124 -20.48592 33.34964 1.000 51.09142 114 VAL B N 1
ATOM 1818 C CA . VAL B 1 114 ? -0.95741 -20.63929 33.84621 1.000 52.56041 114 VAL B CA 1
ATOM 1819 C C . VAL B 1 114 ? -0.26248 -21.78915 33.13325 1.000 50.47709 114 VAL B C 1
ATOM 1820 O O . VAL B 1 114 ? 0.88311 -21.65619 32.68737 1.000 54.63062 114 VAL B O 1
ATOM 1824 N N . GLU B 1 115 ? -0.95245 -22.92721 33.00070 1.000 46.40109 115 GLU B N 1
ATOM 1825 C CA . GLU B 1 115 ? -0.39360 -24.05834 32.26046 1.000 55.80754 115 GLU B CA 1
ATOM 1826 C C . GLU B 1 115 ? 0.02930 -23.64801 30.85450 1.000 60.93623 115 GLU B C 1
ATOM 1827 O O . GLU B 1 115 ? 1.09295 -24.05653 30.37546 1.000 64.82475 115 GLU B O 1
ATOM 1833 N N . ARG B 1 116 ? -0.77538 -22.80902 30.19177 1.000 57.45657 116 ARG B N 1
ATOM 1834 C CA . ARG B 1 116 ? -0.48917 -22.42698 28.81486 1.000 58.97394 116 ARG B CA 1
ATOM 1835 C C . ARG B 1 116 ? 0.53438 -21.30390 28.71215 1.000 60.87433 116 ARG B C 1
ATOM 1836 O O . ARG B 1 116 ? 1.20784 -21.19023 27.68546 1.000 67.55540 116 ARG B O 1
ATOM 1844 N N . TYR B 1 117 ? 0.66210 -20.46105 29.73240 1.000 59.45297 117 TYR B N 1
ATOM 1845 C CA . TYR B 1 117 ? 1.64206 -19.37176 29.73565 1.000 61.54116 117 TYR B CA 1
ATOM 1846 C C . TYR B 1 117 ? 2.31260 -19.34959 31.09922 1.000 67.94252 117 TYR B C 1
ATOM 1847 O O . TYR B 1 117 ? 1.95316 -18.55555 31.97728 1.000 69.58796 117 TYR B O 1
ATOM 1856 N N . PRO B 1 118 ? 3.29294 -20.22741 31.31919 1.000 66.02753 118 PRO B N 1
ATOM 1857 C CA . PRO B 1 118 ? 3.98934 -20.24099 32.61127 1.000 67.14942 118 PRO B CA 1
ATOM 1858 C C . PRO B 1 118 ? 4.64309 -18.89678 32.87839 1.000 70.54993 118 PRO B C 1
ATOM 1859 O O . PRO B 1 118 ? 5.08121 -18.20234 31.95890 1.000 71.53326 118 PRO B O 1
ATOM 1863 N N . ASN B 1 119 ? 4.65929 -18.51435 34.15330 1.000 65.17611 119 ASN B N 1
ATOM 1864 C CA . ASN B 1 119 ? 5.24047 -17.27298 34.65878 1.000 72.93664 119 ASN B CA 1
ATOM 1865 C C . ASN B 1 119 ? 4.45639 -16.01350 34.28649 1.000 72.89322 119 ASN B C 1
ATOM 1866 O O . ASN B 1 119 ? 4.91644 -14.90708 34.60613 1.000 69.68672 119 ASN B O 1
ATOM 1871 N N . ALA B 1 120 ? 3.30515 -16.12427 33.62450 1.000 72.89815 120 ALA B N 1
ATOM 1872 C CA . ALA B 1 120 ? 2.51361 -14.93102 33.34676 1.000 70.15801 120 ALA B CA 1
ATOM 1873 C C . ALA B 1 120 ? 1.93728 -14.36572 34.64570 1.000 67.16664 120 ALA B C 1
ATOM 1874 O O . ALA B 1 120 ? 1.54952 -15.11039 35.55081 1.000 61.70142 120 ALA B O 1
ATOM 1876 N N . LYS B 1 121 ? 1.88995 -13.03993 34.74079 1.000 64.24966 121 LYS B N 1
ATOM 1877 C CA . LYS B 1 121 ? 1.54934 -12.35343 35.98222 1.000 59.63607 121 LYS B CA 1
ATOM 1878 C C . LYS B 1 121 ? 0.05832 -12.03218 36.03923 1.000 57.96183 121 LYS B C 1
ATOM 1879 O O . LYS B 1 121 ? -0.47624 -11.37382 35.13851 1.000 60.21915 121 LYS B O 1
ATOM 1885 N N . VAL B 1 122 ? -0.59985 -12.47187 37.11162 1.000 54.53173 122 VAL B N 1
ATOM 1886 C CA . VAL B 1 122 ? -2.00171 -12.17685 37.38173 1.000 47.39193 122 VAL B CA 1
ATOM 1887 C C . VAL B 1 122 ? -2.09716 -11.44647 38.71468 1.000 49.93468 122 VAL B C 1
ATOM 1888 O O . VAL B 1 122 ? -1.51313 -11.88658 39.70985 1.000 51.67840 122 VAL B O 1
ATOM 1892 N N . SER B 1 123 ? -2.83521 -10.34082 38.73624 1.000 49.00956 123 SER B N 1
ATOM 1893 C CA . SER B 1 123 ? -3.21533 -9.65407 39.96987 1.000 49.01857 123 SER B CA 1
ATOM 1894 C C . SER B 1 123 ? -4.72872 -9.66477 40.06909 1.000 48.10672 123 SER B C 1
ATOM 1895 O O . SER B 1 123 ? -5.41758 -9.18204 39.16455 1.000 47.73300 123 SER B O 1
ATOM 1898 N N . LEU B 1 124 ? -5.24591 -10.19968 41.17118 1.000 43.72168 124 LEU B N 1
ATOM 1899 C CA . LEU B 1 124 ? -6.65819 -10.52634 41.28073 1.000 43.05509 124 LEU B CA 1
ATOM 1900 C C . LEU B 1 124 ? -7.23452 -9.86924 42.52176 1.000 45.62518 124 LEU B C 1
ATOM 1901 O O . LEU B 1 124 ? -6.80149 -10.15715 43.64120 1.000 46.24041 124 LEU B O 1
ATOM 1906 N N . ILE B 1 125 ? -8.21042 -8.99359 42.31882 1.000 44.03447 125 ILE B N 1
ATOM 1907 C CA . ILE B 1 125 ? -9.04493 -8.49091 43.39638 1.000 40.96553 125 ILE B CA 1
ATOM 1908 C C . ILE B 1 125 ? -10.44149 -9.08131 43.23670 1.000 45.45351 125 ILE B C 1
ATOM 1909 O O . ILE B 1 125 ? -10.86004 -9.44225 42.12273 1.000 44.46412 125 ILE B O 1
ATOM 1914 N N . THR B 1 126 ? -11.15229 -9.21371 44.36591 1.000 42.16680 126 THR B N 1
ATOM 1915 C CA . THR B 1 126 ? -12.48118 -9.82160 44.41700 1.000 42.70321 126 THR B CA 1
ATOM 1916 C C . THR B 1 126 ? -13.43055 -8.94520 45.22875 1.000 44.27328 126 THR B C 1
ATOM 1917 O O . THR B 1 126 ? -13.03773 -7.93088 45.82691 1.000 44.20402 126 THR B O 1
ATOM 1921 N N . GLY B 1 127 ? -14.68884 -9.34976 45.25969 1.000 39.27632 127 GLY B N 1
ATOM 1922 C CA . GLY B 1 127 ? -15.68481 -8.65011 46.03345 1.000 40.26727 127 GLY B CA 1
ATOM 1923 C C . GLY B 1 127 ? -17.03052 -8.65500 45.35100 1.000 43.24651 127 GLY B C 1
ATOM 1924 O O . GLY B 1 127 ? -17.27137 -9.38045 44.38216 1.000 41.51226 127 GLY B O 1
ATOM 1925 N N . TRP B 1 128 ? -17.92410 -7.82906 45.88042 1.000 37.79927 128 TRP B N 1
ATOM 1926 C CA . TRP B 1 128 ? -19.23596 -7.67866 45.26865 1.000 42.85499 128 TRP B CA 1
ATOM 1927 C C . TRP B 1 128 ? -19.11014 -7.22617 43.81323 1.000 42.07027 128 TRP B C 1
ATOM 1928 O O . TRP B 1 128 ? -18.19908 -6.46803 43.44478 1.000 39.37314 128 TRP B O 1
ATOM 1939 N N . SER B 1 129 ? -20.04292 -7.70578 42.98509 1.000 39.95008 129 SER B N 1
ATOM 1940 C CA . SER B 1 129 ? -20.13331 -7.25117 41.60025 1.000 40.06634 129 SER B CA 1
ATOM 1941 C C . SER B 1 129 ? -20.02038 -5.73570 41.50660 1.000 40.88288 129 SER B C 1
ATOM 1942 O O . SER B 1 129 ? -19.23359 -5.20658 40.71286 1.000 40.80621 129 SER B O 1
ATOM 1945 N N . SER B 1 130 ? -20.76541 -5.02363 42.35826 1.000 40.39085 130 SER B N 1
ATOM 1946 C CA . SER B 1 130 ? -20.74835 -3.56542 42.31313 1.000 40.49253 130 SER B CA 1
ATOM 1947 C C . SER B 1 130 ? -19.33965 -3.00740 42.51340 1.000 41.06113 130 SER B C 1
ATOM 1948 O O . SER B 1 130 ? -18.92484 -2.10114 41.78283 1.000 43.52303 130 SER B O 1
ATOM 1951 N N . GLU B 1 131 ? -18.57153 -3.56660 43.45975 1.000 39.58158 131 GLU B N 1
ATOM 1952 C CA . GLU B 1 131 ? -17.21508 -3.07447 43.70896 1.000 39.71341 131 GLU B CA 1
ATOM 1953 C C . GLU B 1 131 ? -16.27363 -3.40130 42.54792 1.000 38.18329 131 GLU B C 1
ATOM 1954 O O . GLU B 1 131 ? -15.43205 -2.58018 42.16355 1.000 40.45486 131 GLU B O 1
ATOM 1960 N N . MET B 1 132 ? -16.38226 -4.60269 41.98806 1.000 40.21088 132 MET B N 1
ATOM 1961 C CA . MET B 1 132 ? -15.53194 -4.94932 40.85460 1.000 42.78590 132 MET B CA 1
ATOM 1962 C C . MET B 1 132 ? -15.87760 -4.11153 39.61883 1.000 41.38174 132 MET B C 1
ATOM 1963 O O . MET B 1 132 ? -14.97956 -3.68543 38.88422 1.000 42.04845 132 MET B O 1
ATOM 1968 N N . LEU B 1 133 ? -17.15913 -3.82014 39.39724 1.000 39.35483 133 LEU B N 1
ATOM 1969 C CA . LEU B 1 133 ? -17.51879 -2.90494 38.31292 1.000 40.68932 133 LEU B CA 1
ATOM 1970 C C . LEU B 1 133 ? -16.86487 -1.53801 38.51534 1.000 47.21664 133 LEU B C 1
ATOM 1971 O O . LEU B 1 133 ? -16.29746 -0.95259 37.57497 1.000 37.99136 133 LEU B O 1
ATOM 1976 N N . LYS B 1 134 ? -16.93372 -1.01897 39.75221 1.000 41.45364 134 LYS B N 1
ATOM 1977 C CA . LYS B 1 134 ? -16.38358 0.29929 40.04797 1.000 42.40445 134 LYS B CA 1
ATOM 1978 C C . LYS B 1 134 ? -14.88161 0.32352 39.82453 1.000 43.90841 134 LYS B C 1
ATOM 1979 O O . LYS B 1 134 ? -14.34513 1.25544 39.21903 1.000 48.24403 134 LYS B O 1
ATOM 1985 N N . SER B 1 135 ? -14.19007 -0.70725 40.28731 1.000 44.66210 135 SER B N 1
ATOM 1986 C CA . SER B 1 135 ? -12.76187 -0.79904 40.03739 1.000 47.58195 135 SER B CA 1
ATOM 1987 C C . SER B 1 135 ? -12.47395 -0.78863 38.54557 1.000 44.54446 135 SER B C 1
ATOM 1988 O O . SER B 1 135 ? -11.54455 -0.11955 38.08781 1.000 47.98062 135 SER B O 1
ATOM 1991 N N . LEU B 1 136 ? -13.25709 -1.53937 37.77315 1.000 42.95904 136 LEU B N 1
ATOM 1992 C CA . LEU B 1 136 ? -13.07435 -1.57404 36.32602 1.000 42.64163 136 LEU B CA 1
ATOM 1993 C C . LEU B 1 136 ? -13.39776 -0.22280 35.70801 1.000 43.97312 136 LEU B C 1
ATOM 1994 O O . LEU B 1 136 ? -12.63819 0.30020 34.87977 1.000 41.60680 136 LEU B O 1
ATOM 1999 N N . TYR B 1 137 ? -14.51776 0.36865 36.12365 1.000 42.08515 137 TYR B N 1
ATOM 2000 C CA . TYR B 1 137 ? -14.90351 1.67244 35.60480 1.000 43.96244 137 TYR B CA 1
ATOM 2001 C C . TYR B 1 137 ? -13.82894 2.72222 35.86708 1.000 48.85540 137 TYR B C 1
ATOM 2002 O O . TYR B 1 137 ? -13.71028 3.68245 35.10346 1.000 50.64309 137 TYR B O 1
ATOM 2011 N N . GLU B 1 138 ? -13.02826 2.55688 36.92851 1.000 48.80603 138 GLU B N 1
ATOM 2012 C CA . GLU B 1 138 ? -11.97380 3.50758 37.26592 1.000 49.56605 138 GLU B CA 1
ATOM 2013 C C . GLU B 1 138 ? -10.60430 3.09686 36.73241 1.000 49.42855 138 GLU B C 1
ATOM 2014 O O . GLU B 1 138 ? -9.59725 3.63499 37.18954 1.000 55.48623 138 GLU B O 1
ATOM 2020 N N . ASP B 1 139 ? -10.54405 2.16174 35.78570 1.000 46.11193 139 ASP B N 1
ATOM 2021 C CA . ASP B 1 139 ? -9.32135 1.73040 35.10527 1.000 48.33367 139 ASP B CA 1
ATOM 2022 C C . ASP B 1 139 ? -8.29832 1.09684 36.04071 1.000 51.69749 139 ASP B C 1
ATOM 2023 O O . ASP B 1 139 ? -7.13466 0.92748 35.65496 1.000 55.30536 139 ASP B O 1
ATOM 2028 N N . GLN B 1 140 ? -8.69643 0.71911 37.25244 1.000 46.08860 140 GLN B N 1
ATOM 2029 C CA . GLN B 1 140 ? -7.76728 0.04272 38.14296 1.000 47.34765 140 GLN B CA 1
ATOM 2030 C C . GLN B 1 140 ? -7.47873 -1.39658 37.71410 1.000 47.00587 140 GLN B C 1
ATOM 2031 O O . GLN B 1 140 ? -6.51111 -1.98684 38.19977 1.000 46.91100 140 GLN B O 1
ATOM 2037 N N . VAL B 1 141 ? -8.27976 -1.97821 36.81486 1.000 46.79242 141 VAL B N 1
ATOM 2038 C CA . VAL B 1 141 ? -8.03942 -3.32327 36.29843 1.000 44.17194 141 VAL B CA 1
ATOM 2039 C C . VAL B 1 141 ? -8.25238 -3.32471 34.78938 1.000 42.74701 141 VAL B C 1
ATOM 2040 O O . VAL B 1 141 ? -8.75241 -2.35953 34.20889 1.000 42.00673 141 VAL B O 1
ATOM 2044 N N . HIS B 1 142 ? -7.85996 -4.44031 34.15935 1.000 41.95512 142 HIS B N 1
ATOM 2045 C CA . HIS B 1 142 ? -8.07378 -4.64804 32.72454 1.000 42.03279 142 HIS B CA 1
ATOM 2046 C C . HIS B 1 142 ? -9.47431 -5.18558 32.41849 1.000 45.40046 142 HIS B C 1
ATOM 2047 O O . HIS B 1 142 ? -10.15893 -4.68767 31.52002 1.000 43.66667 142 HIS B O 1
ATOM 2054 N N . ILE B 1 143 ? -9.89145 -6.22215 33.14559 1.000 44.48015 143 ILE B N 1
ATOM 2055 C CA . ILE B 1 143 ? -11.05528 -7.04337 32.84572 1.000 38.78543 143 ILE B CA 1
ATOM 2056 C C . ILE B 1 143 ? -11.82076 -7.26316 34.13819 1.000 43.96533 143 ILE B C 1
ATOM 2057 O O . ILE B 1 143 ? -11.22983 -7.59880 35.17178 1.000 44.67235 143 ILE B O 1
ATOM 2062 N N . GLY B 1 144 ? -13.12867 -7.09786 34.08507 1.000 40.47202 144 GLY B N 1
ATOM 2063 C CA . GLY B 1 144 ? -14.00772 -7.45046 35.18527 1.000 37.48862 144 GLY B CA 1
ATOM 2064 C C . GLY B 1 144 ? -14.81749 -8.66246 34.82184 1.000 40.71620 144 GLY B C 1
ATOM 2065 O O . GLY B 1 144 ? -15.18357 -8.85710 33.66059 1.000 41.05597 144 GLY B O 1
ATOM 2066 N N . ILE B 1 145 ? -15.08070 -9.51846 35.79968 1.000 38.96446 145 ILE B N 1
ATOM 2067 C CA . ILE B 1 145 ? -16.04229 -10.59602 35.66149 1.000 34.66131 145 ILE B CA 1
ATOM 2068 C C . ILE B 1 145 ? -17.13448 -10.30568 36.67724 1.000 39.26204 145 ILE B C 1
ATOM 2069 O O . ILE B 1 145 ? -16.91986 -10.44212 37.89347 1.000 39.81061 145 ILE B O 1
ATOM 2074 N N . ILE B 1 146 ? -18.29128 -9.86073 36.17651 1.000 37.65957 146 ILE B N 1
ATOM 2075 C CA . ILE B 1 146 ? -19.34456 -9.22898 36.95385 1.000 36.58386 146 ILE B CA 1
ATOM 2076 C C . ILE B 1 146 ? -20.59448 -10.08226 36.85795 1.000 40.47020 146 ILE B C 1
ATOM 2077 O O . ILE B 1 146 ? -20.83401 -10.73424 35.83852 1.000 40.57898 146 ILE B O 1
ATOM 2082 N N . ARG B 1 147 ? -21.41933 -10.04758 37.89556 1.000 35.66637 147 ARG B N 1
ATOM 2083 C CA . ARG B 1 147 ? -22.65830 -10.80330 37.86492 1.000 38.15796 147 ARG B CA 1
ATOM 2084 C C . ARG B 1 147 ? -23.84553 -9.85244 37.80716 1.000 42.61265 147 ARG B C 1
ATOM 2085 O O . ARG B 1 147 ? -23.72467 -8.65678 38.07982 1.000 41.53107 147 ARG B O 1
ATOM 2093 N N . GLY B 1 148 ? -24.99817 -10.39601 37.43869 1.000 39.69481 148 GLY B N 1
ATOM 2094 C CA . GLY B 1 148 ? -26.22168 -9.61813 37.37256 1.000 44.55969 148 GLY B CA 1
ATOM 2095 C C . GLY B 1 148 ? -26.48347 -9.14863 35.94810 1.000 46.08464 148 GLY B C 1
ATOM 2096 O O . GLY B 1 148 ? -26.46050 -9.94499 35.01288 1.000 45.96089 148 GLY B O 1
ATOM 2097 N N . ASN B 1 149 ? -26.71056 -7.84762 35.78382 1.000 44.84708 149 ASN B N 1
ATOM 2098 C CA . ASN B 1 149 ? -26.89440 -7.24171 34.46871 1.000 46.58693 149 ASN B CA 1
ATOM 2099 C C . ASN B 1 149 ? -26.28999 -5.84967 34.44102 1.000 46.51497 149 ASN B C 1
ATOM 2100 O O . ASN B 1 149 ? -26.99743 -4.84525 34.31774 1.000 47.99099 149 ASN B O 1
ATOM 2105 N N . PRO B 1 150 ? -24.96879 -5.75455 34.52837 1.000 47.78448 150 PRO B N 1
ATOM 2106 C CA . PRO B 1 150 ? -24.33600 -4.43667 34.63068 1.000 48.78668 150 PRO B CA 1
ATOM 2107 C C . PRO B 1 150 ? -24.48307 -3.63328 33.34947 1.000 53.57715 150 PRO B C 1
ATOM 2108 O O . PRO B 1 150 ? -24.51739 -4.17650 32.23836 1.000 48.19595 150 PRO B O 1
ATOM 2112 N N . GLU B 1 151 ? -24.57158 -2.31621 33.52424 1.000 52.35713 151 GLU B N 1
ATOM 2113 C CA . GLU B 1 151 ? -24.58163 -1.38866 32.40605 1.000 51.37594 151 GLU B CA 1
ATOM 2114 C C . GLU B 1 151 ? -23.14164 -1.02564 32.09946 1.000 48.50150 151 GLU B C 1
ATOM 2115 O O . GLU B 1 151 ? -22.39470 -0.62836 32.99800 1.000 56.94134 151 GLU B O 1
ATOM 2121 N N . TRP B 1 152 ? -22.74104 -1.18861 30.84556 1.000 45.21734 152 TRP B N 1
ATOM 2122 C CA . TRP B 1 152 ? -21.33445 -1.05489 30.48226 1.000 46.33692 152 TRP B CA 1
ATOM 2123 C C . TRP B 1 152 ? -21.21595 -0.42974 29.09813 1.000 46.03099 152 TRP B C 1
ATOM 2124 O O . TRP B 1 152 ? -21.75916 -0.96582 28.12537 1.000 43.99696 152 TRP B O 1
ATOM 2135 N N . LYS B 1 153 ? -20.51192 0.70237 29.01429 1.000 46.03505 153 LYS B N 1
ATOM 2136 C CA . LYS B 1 153 ? -20.24781 1.36197 27.73449 1.000 44.13734 153 LYS B CA 1
ATOM 2137 C C . LYS B 1 153 ? -18.89306 0.93407 27.18839 1.000 40.10703 153 LYS B C 1
ATOM 2138 O O . LYS B 1 153 ? -18.03541 1.75174 26.90522 1.000 45.09259 153 LYS B O 1
ATOM 2144 N N . GLY B 1 154 ? -18.72109 -0.36567 27.04779 1.000 39.68013 154 GLY B N 1
ATOM 2145 C CA . GLY B 1 154 ? -17.49955 -0.93157 26.48722 1.000 39.59598 154 GLY B CA 1
ATOM 2146 C C . GLY B 1 154 ? -17.82972 -2.24997 25.85957 1.000 40.01834 154 GLY B C 1
ATOM 2147 O O . GLY B 1 154 ? -18.90892 -2.41031 25.27364 1.000 41.87221 154 GLY B O 1
ATOM 2148 N N . ARG B 1 155 ? -16.92516 -3.20931 25.97369 1.000 42.72254 155 ARG B N 1
ATOM 2149 C CA . ARG B 1 155 ? -17.20327 -4.55918 25.50261 1.000 42.48009 155 ARG B CA 1
ATOM 2150 C C . ARG B 1 155 ? -17.74449 -5.39745 26.65049 1.000 41.70190 155 ARG B C 1
ATOM 2151 O O . ARG B 1 155 ? -17.19458 -5.37135 27.75631 1.000 42.18462 155 ARG B O 1
ATOM 2159 N N . LYS B 1 156 ? -18.82411 -6.13488 26.38413 1.000 43.02581 156 LYS B N 1
ATOM 2160 C CA . LYS B 1 156 ? -19.48959 -6.96994 27.37875 1.000 40.70964 156 LYS B CA 1
ATOM 2161 C C . LYS B 1 156 ? -19.81738 -8.33043 26.77092 1.000 40.76575 156 LYS B C 1
ATOM 2162 O O . LYS B 1 156 ? -20.70764 -8.43273 25.92065 1.000 44.46057 156 LYS B O 1
ATOM 2168 N N . ASP B 1 157 ? -19.10372 -9.37921 27.21267 1.000 42.71767 157 ASP B N 1
ATOM 2169 C CA . ASP B 1 157 ? -19.34942 -10.75887 26.78218 1.000 41.91537 157 ASP B CA 1
ATOM 2170 C C . ASP B 1 157 ? -20.14223 -11.51296 27.84863 1.000 44.11757 157 ASP B C 1
ATOM 2171 O O . ASP B 1 157 ? -19.65570 -11.70369 28.97324 1.000 41.72974 157 ASP B O 1
ATOM 2176 N N . TYR B 1 158 ? -21.33874 -11.96592 27.48457 1.000 42.35332 158 TYR B N 1
ATOM 2177 C CA . TYR B 1 158 ? -22.04777 -12.93558 28.29729 1.000 36.35134 158 TYR B CA 1
ATOM 2178 C C . TYR B 1 158 ? -21.18069 -14.16114 28.47484 1.000 40.56043 158 TYR B C 1
ATOM 2179 O O . TYR B 1 158 ? -20.57192 -14.64589 27.51580 1.000 38.74383 158 TYR B O 1
ATOM 2188 N N . LEU B 1 159 ? -21.10062 -14.65425 29.71118 1.000 40.96371 159 LEU B N 1
ATOM 2189 C CA . LEU B 1 159 ? -20.31180 -15.84373 29.98973 1.000 38.36788 159 LEU B CA 1
ATOM 2190 C C . LEU B 1 159 ? -21.17734 -17.06700 30.23652 1.000 42.06448 159 LEU B C 1
ATOM 2191 O O . LEU B 1 159 ? -20.93777 -18.12192 29.63379 1.000 41.37585 159 LEU B O 1
ATOM 2196 N N . MET B 1 160 ? -22.19157 -16.95506 31.09355 1.000 37.23692 160 MET B N 1
ATOM 2197 C CA . MET B 1 160 ? -22.89727 -18.14534 31.55025 1.000 37.61806 160 MET B CA 1
ATOM 2198 C C . MET B 1 160 ? -24.07429 -17.72552 32.41913 1.000 38.66514 160 MET B C 1
ATOM 2199 O O . MET B 1 160 ? -24.24756 -16.55124 32.76413 1.000 35.61493 160 MET B O 1
ATOM 2204 N N . THR B 1 161 ? -24.87105 -18.72453 32.77426 1.000 41.02842 161 THR B N 1
ATOM 2205 C CA . THR B 1 161 ? -26.00038 -18.60139 33.68010 1.000 44.03529 161 THR B CA 1
ATOM 2206 C C . THR B 1 161 ? -25.90289 -19.75798 34.66505 1.000 50.31208 161 THR B C 1
ATOM 2207 O O . THR B 1 161 ? -25.64366 -20.89755 34.26168 1.000 52.30530 161 THR B O 1
ATOM 2211 N N . ASP B 1 162 ? -26.06837 -19.47510 35.95019 1.000 45.40916 162 ASP B N 1
ATOM 2212 C CA . ASP B 1 162 ? -26.29931 -20.55703 36.88898 1.000 46.33628 162 ASP B CA 1
ATOM 2213 C C . ASP B 1 162 ? -27.63913 -20.32304 37.56675 1.000 47.41934 162 ASP B C 1
ATOM 2214 O O . ASP B 1 162 ? -28.23509 -19.25263 37.45778 1.000 49.62727 162 ASP B O 1
ATOM 2219 N N . HIS B 1 163 ? -28.11862 -21.32895 38.27773 1.000 47.48349 163 HIS B N 1
ATOM 2220 C CA . HIS B 1 163 ? -29.46806 -21.27839 38.80590 1.000 49.24033 163 HIS B CA 1
ATOM 2221 C C . HIS B 1 163 ? -29.45288 -21.40011 40.32317 1.000 50.14794 163 HIS B C 1
ATOM 2222 O O . HIS B 1 163 ? -28.49576 -21.89818 40.92726 1.000 44.30582 163 HIS B O 1
ATOM 2229 N N . LEU B 1 164 ? -30.53198 -20.90352 40.92002 1.000 48.38598 164 LEU B N 1
ATOM 2230 C CA . LEU B 1 164 ? -30.65491 -20.81666 42.36108 1.000 46.15560 164 LEU B CA 1
ATOM 2231 C C . LEU B 1 164 ? -31.13418 -22.13419 42.95280 1.000 49.32639 164 LEU B C 1
ATOM 2232 O O . LEU B 1 164 ? -31.99175 -22.80892 42.38626 1.000 48.44951 164 LEU B O 1
ATOM 2237 N N . TYR B 1 165 ? -30.56479 -22.49890 44.10333 1.000 47.55615 165 TYR B N 1
ATOM 2238 C CA . TYR B 1 165 ? -30.97510 -23.68134 44.84080 1.000 46.19572 165 TYR B CA 1
ATOM 2239 C C . TYR B 1 165 ? -31.10164 -23.32966 46.31245 1.000 49.53541 165 TYR B C 1
ATOM 2240 O O . TYR B 1 165 ? -30.20045 -22.71380 46.89104 1.000 43.86081 165 TYR B O 1
ATOM 2249 N N . LEU B 1 166 ? -32.23113 -23.69795 46.89917 1.000 49.65607 166 LEU B N 1
ATOM 2250 C CA . LEU B 1 166 ? -32.36424 -23.71203 48.33813 1.000 44.32713 166 LEU B CA 1
ATOM 2251 C C . LEU B 1 166 ? -31.69044 -24.97344 48.84323 1.000 45.93433 166 LEU B C 1
ATOM 2252 O O . LEU B 1 166 ? -31.89391 -26.05321 48.28256 1.000 46.33228 166 LEU B O 1
ATOM 2257 N N . VAL B 1 167 ? -30.84262 -24.82980 49.86082 1.000 44.89914 167 VAL B N 1
ATOM 2258 C CA . VAL B 1 167 ? -30.11820 -25.95926 50.43457 1.000 44.94855 167 VAL B CA 1
ATOM 2259 C C . VAL B 1 167 ? -30.37297 -26.01039 51.92820 1.000 48.37779 167 VAL B C 1
ATOM 2260 O O . VAL B 1 167 ? -30.53845 -24.97593 52.58066 1.000 48.03714 167 VAL B O 1
ATOM 2264 N N . ASP B 1 168 ? -30.37790 -27.22848 52.47070 1.000 50.80466 168 ASP B N 1
ATOM 2265 C CA . ASP B 1 168 ? -30.59043 -27.45046 53.89147 1.000 46.57118 168 ASP B CA 1
ATOM 2266 C C . ASP B 1 168 ? -30.21107 -28.87831 54.23059 1.000 53.20554 168 ASP B C 1
ATOM 2267 O O . ASP B 1 168 ? -30.38737 -29.78684 53.41129 1.000 49.11380 168 ASP B O 1
ATOM 2272 N N . THR B 1 169 ? -29.70559 -29.06239 55.46466 1.000 51.48144 169 THR B N 1
ATOM 2273 C CA . THR B 1 169 ? -29.33113 -30.39384 55.93595 1.000 50.56909 169 THR B CA 1
ATOM 2274 C C . THR B 1 169 ? -30.55115 -31.24328 56.26223 1.000 49.83891 169 THR B C 1
ATOM 2275 O O . THR B 1 169 ? -30.47819 -32.47125 56.18594 1.000 53.51500 169 THR B O 1
ATOM 2279 N N . GLU B 1 170 ? -31.67026 -30.62402 56.62457 1.000 49.56218 170 GLU B N 1
ATOM 2280 C CA . GLU B 1 170 ? -32.87509 -31.36439 56.97371 1.000 55.34758 170 GLU B CA 1
ATOM 2281 C C . GLU B 1 170 ? -33.96918 -31.26773 55.91023 1.000 56.23235 170 GLU B C 1
ATOM 2282 O O . GLU B 1 170 ? -34.31334 -32.29188 55.31410 1.000 52.19677 170 GLU B O 1
ATOM 2288 N N . ILE B 1 171 ? -34.49818 -30.06712 55.62720 1.000 51.77340 171 ILE B N 1
ATOM 2289 C CA . ILE B 1 171 ? -35.65584 -29.91952 54.74392 1.000 52.70433 171 ILE B CA 1
ATOM 2290 C C . ILE B 1 171 ? -35.40603 -30.52816 53.36281 1.000 54.55718 171 ILE B C 1
ATOM 2291 O O . ILE B 1 171 ? -34.33374 -30.36800 52.76076 1.000 51.66757 171 ILE B O 1
ATOM 2296 N N . SER B 1 172 ? -36.40827 -31.25268 52.85847 1.000 52.37142 172 SER B N 1
ATOM 2297 C CA . SER B 1 172 ? -36.28326 -31.96741 51.59527 1.000 54.14962 172 SER B CA 1
ATOM 2298 C C . SER B 1 172 ? -37.30554 -31.53926 50.55096 1.000 54.55801 172 SER B C 1
ATOM 2299 O O . SER B 1 172 ? -37.12238 -31.84777 49.37166 1.000 54.06340 172 SER B O 1
ATOM 2302 N N . CYS B 1 173 ? -38.35352 -30.82413 50.94500 1.000 53.06760 173 CYS B N 1
ATOM 2303 C CA . CYS B 1 173 ? -39.39032 -30.33778 50.04694 1.000 49.81755 173 CYS B CA 1
ATOM 2304 C C . CYS B 1 173 ? -39.47467 -28.82629 50.20113 1.000 52.30429 173 CYS B C 1
ATOM 2305 O O . CYS B 1 173 ? -39.75479 -28.32479 51.29674 1.000 49.89430 173 CYS B O 1
ATOM 2308 N N . ILE B 1 174 ? -39.27238 -28.10377 49.09451 1.000 47.52946 174 ILE B N 1
ATOM 2309 C CA . ILE B 1 174 ? -39.09108 -26.66213 49.17106 1.000 47.54630 174 ILE B CA 1
ATOM 2310 C C . ILE B 1 174 ? -40.27729 -25.97743 49.82262 1.000 55.95466 174 ILE B C 1
ATOM 2311 O O . ILE B 1 174 ? -40.15053 -24.84068 50.29277 1.000 55.77453 174 ILE B O 1
ATOM 2316 N N . ASP B 1 175 ? -41.43014 -26.64829 49.88449 1.000 59.13457 175 ASP B N 1
ATOM 2317 C CA . ASP B 1 175 ? -42.62719 -26.04460 50.46202 1.000 62.41171 175 ASP B CA 1
ATOM 2318 C C . ASP B 1 175 ? -42.62265 -26.04307 51.98149 1.000 57.42734 175 ASP B C 1
ATOM 2319 O O . ASP B 1 175 ? -43.28942 -25.19943 52.57855 1.000 59.01160 175 ASP B O 1
ATOM 2324 N N . ASP B 1 176 ? -41.90285 -26.95745 52.62619 1.000 54.54731 176 ASP B N 1
ATOM 2325 C CA . ASP B 1 176 ? -41.86231 -26.90117 54.08273 1.000 56.33091 176 ASP B CA 1
ATOM 2326 C C . ASP B 1 176 ? -41.17684 -25.64330 54.58751 1.000 59.02437 176 ASP B C 1
ATOM 2327 O O . ASP B 1 176 ? -41.21979 -25.36238 55.79401 1.000 58.17968 176 ASP B O 1
ATOM 2332 N N . ILE B 1 177 ? -40.54535 -24.89252 53.68659 1.000 53.36035 177 ILE B N 1
ATOM 2333 C CA . ILE B 1 177 ? -39.83415 -23.68355 54.07010 1.000 54.44763 177 ILE B CA 1
ATOM 2334 C C . ILE B 1 177 ? -40.79807 -22.66825 54.67540 1.000 55.99732 177 ILE B C 1
ATOM 2335 O O . ILE B 1 177 ? -40.44890 -21.93479 55.60443 1.000 54.41897 177 ILE B O 1
ATOM 2340 N N . ALA B 1 178 ? -42.02872 -22.61373 54.16438 1.000 57.80052 178 ALA B N 1
ATOM 2341 C CA . ALA B 1 178 ? -43.00166 -21.67138 54.70489 1.000 58.23072 178 ALA B CA 1
ATOM 2342 C C . ALA B 1 178 ? -43.30255 -21.95046 56.16987 1.000 57.17649 178 ALA B C 1
ATOM 2343 O O . ALA B 1 178 ? -43.59973 -21.02136 56.92515 1.000 59.08994 178 ALA B O 1
ATOM 2345 N N . HIS B 1 179 ? -43.22047 -23.21236 56.59195 1.000 55.60081 179 HIS B N 1
ATOM 2346 C CA . HIS B 1 179 ? -43.64359 -23.61309 57.92715 1.000 60.86549 179 HIS B CA 1
ATOM 2347 C C . HIS B 1 179 ? -42.51478 -23.98726 58.87617 1.000 55.65387 179 HIS B C 1
ATOM 2348 O O . HIS B 1 179 ? -42.76281 -24.09019 60.08110 1.000 57.56288 179 HIS B O 1
ATOM 2355 N N . THR B 1 180 ? -41.30364 -24.22664 58.38636 1.000 56.03528 180 THR B N 1
ATOM 2356 C CA . THR B 1 180 ? -40.23733 -24.62398 59.29786 1.000 60.08429 180 THR B CA 1
ATOM 2357 C C . THR B 1 180 ? -39.91405 -23.48635 60.25924 1.000 54.32361 180 THR B C 1
ATOM 2358 O O . THR B 1 180 ? -40.14621 -22.30938 59.96856 1.000 56.93483 180 THR B O 1
ATOM 2362 N N . ASP B 1 181 ? -39.42829 -23.85216 61.43589 1.000 55.57587 181 ASP B N 1
ATOM 2363 C CA . ASP B 1 181 ? -38.90109 -22.86945 62.37486 1.000 64.08537 181 ASP B CA 1
ATOM 2364 C C . ASP B 1 181 ? -37.37969 -22.71064 62.25737 1.000 59.16991 181 ASP B C 1
ATOM 2365 O O . ASP B 1 181 ? -36.79413 -21.87447 62.95834 1.000 61.25311 181 ASP B O 1
ATOM 2370 N N . ARG B 1 182 ? -36.73874 -23.48366 61.37772 1.000 56.33435 182 ARG B N 1
ATOM 2371 C CA . ARG B 1 182 ? -35.32751 -23.30400 61.08931 1.000 50.24416 182 ARG B CA 1
ATOM 2372 C C . ARG B 1 182 ? -35.07846 -21.91574 60.49368 1.000 49.77767 182 ARG B C 1
ATOM 2373 O O . ARG B 1 182 ? -35.92225 -21.38969 59.75698 1.000 54.30893 182 ARG B O 1
ATOM 2381 N N . PRO B 1 183 ? -33.93869 -21.29380 60.80888 1.000 50.45133 183 PRO B N 1
ATOM 2382 C CA . PRO B 1 183 ? -33.67887 -19.93732 60.30434 1.000 49.72626 183 PRO B CA 1
ATOM 2383 C C . PRO B 1 183 ? -33.31675 -19.93490 58.82682 1.000 50.50357 183 PRO B C 1
ATOM 2384 O O . PRO B 1 183 ? -32.77127 -20.90239 58.28591 1.000 48.75950 183 PRO B O 1
ATOM 2388 N N . PHE B 1 184 ? -33.63689 -18.81769 58.17716 1.000 52.69201 184 PHE B N 1
ATOM 2389 C CA . PHE B 1 184 ? -33.23393 -18.55140 56.80013 1.000 49.99084 184 PHE B CA 1
ATOM 2390 C C . PHE B 1 184 ? -31.94385 -17.73897 56.83183 1.000 52.17755 184 PHE B C 1
ATOM 2391 O O . PHE B 1 184 ? -31.94580 -16.56373 57.21604 1.000 54.87968 184 PHE B O 1
ATOM 2399 N N . ILE B 1 185 ? -30.85408 -18.36292 56.40000 1.000 45.65712 185 ILE B N 1
ATOM 2400 C CA . ILE B 1 185 ? -29.55557 -17.71582 56.28959 1.000 44.63763 185 ILE B CA 1
ATOM 2401 C C . ILE B 1 185 ? -29.51693 -17.00354 54.94406 1.000 47.24778 185 ILE B C 1
ATOM 2402 O O . ILE B 1 185 ? -29.26090 -17.63610 53.91399 1.000 49.67292 185 ILE B O 1
ATOM 2407 N N . GLN B 1 186 ? -29.77928 -15.69667 54.92347 1.000 43.63080 186 GLN B N 1
ATOM 2408 C CA . GLN B 1 186 ? -29.78827 -15.00768 53.64565 1.000 45.03597 186 GLN B CA 1
ATOM 2409 C C . GLN B 1 186 ? -28.61075 -14.06271 53.48192 1.000 45.18884 186 GLN B C 1
ATOM 2410 O O . GLN B 1 186 ? -28.26140 -13.29854 54.38968 1.000 46.61405 186 GLN B O 1
ATOM 2416 N N . PHE B 1 187 ? -28.02876 -14.13819 52.29039 1.000 41.92440 187 PHE B N 1
ATOM 2417 C CA . PHE B 1 187 ? -27.02821 -13.20655 51.80955 1.000 44.25860 187 PHE B CA 1
ATOM 2418 C C . PHE B 1 187 ? -27.68570 -11.90253 51.39898 1.000 39.90352 187 PHE B C 1
ATOM 2419 O O . PHE B 1 187 ? -28.80204 -11.88547 50.89036 1.000 43.74003 187 PHE B O 1
ATOM 2427 N N . LYS B 1 188 ? -27.00486 -10.79858 51.65850 1.000 44.76743 188 LYS B N 1
ATOM 2428 C CA . LYS B 1 188 ? -27.50481 -9.48903 51.27179 1.000 44.88499 188 LYS B CA 1
ATOM 2429 C C . LYS B 1 188 ? -26.32215 -8.61955 50.89682 1.000 44.75318 188 LYS B C 1
ATOM 2430 O O . LYS B 1 188 ? -25.40691 -8.43637 51.69679 1.000 44.63266 188 LYS B O 1
ATOM 2436 N N . SER B 1 189 ? -26.34489 -8.09023 49.68399 1.000 40.84628 189 SER B N 1
ATOM 2437 C CA . SER B 1 189 ? -25.39387 -7.08169 49.26392 1.000 43.50562 189 SER B CA 1
ATOM 2438 C C . SER B 1 189 ? -26.20021 -5.97567 48.59832 1.000 42.06505 189 SER B C 1
ATOM 2439 O O . SER B 1 189 ? -27.42584 -5.87073 48.74801 1.000 44.41082 189 SER B O 1
ATOM 2442 N N . ASP B 1 190 ? -25.51810 -5.13854 47.83792 1.000 41.56499 190 ASP B N 1
ATOM 2443 C CA . ASP B 1 190 ? -26.20642 -4.12476 47.06465 1.000 42.44895 190 ASP B CA 1
ATOM 2444 C C . ASP B 1 190 ? -26.55212 -4.60520 45.66437 1.000 48.40404 190 ASP B C 1
ATOM 2445 O O . ASP B 1 190 ? -27.04488 -3.81091 44.85513 1.000 57.60102 190 ASP B O 1
ATOM 2450 N N . SER B 1 191 ? -26.28197 -5.86502 45.33786 1.000 45.27630 191 SER B N 1
ATOM 2451 C CA . SER B 1 191 ? -26.76476 -6.36675 44.06573 1.000 44.58451 191 SER B CA 1
ATOM 2452 C C . SER B 1 191 ? -28.25728 -6.66325 44.18291 1.000 46.51724 191 SER B C 1
ATOM 2453 O O . SER B 1 191 ? -28.88463 -6.45687 45.22838 1.000 47.96863 191 SER B O 1
ATOM 2456 N N . THR B 1 192 ? -28.84392 -7.10948 43.08370 1.000 47.33381 192 THR B N 1
ATOM 2457 C CA . THR B 1 192 ? -30.25449 -7.42847 43.03533 1.000 47.74487 192 THR B CA 1
ATOM 2458 C C . THR B 1 192 ? -30.51316 -8.85470 43.44749 1.000 51.23720 192 THR B C 1
ATOM 2459 O O . THR B 1 192 ? -31.66194 -9.30599 43.37463 1.000 55.18077 192 THR B O 1
ATOM 2463 N N . TYR B 1 193 ? -29.46276 -9.57088 43.85561 1.000 46.29826 193 TYR B N 1
ATOM 2464 C CA . TYR B 1 193 ? -29.61482 -10.95201 44.29068 1.000 45.73461 193 TYR B CA 1
ATOM 2465 C C . TYR B 1 193 ? -30.64752 -11.07454 45.40373 1.000 48.76225 193 TYR B C 1
ATOM 2466 O O . TYR B 1 193 ? -31.47621 -11.99192 45.40197 1.000 53.50160 193 TYR B O 1
ATOM 2475 N N . PHE B 1 194 ? -30.62265 -10.15104 46.35679 1.000 50.55920 194 PHE B N 1
ATOM 2476 C CA . PHE B 1 194 ? -31.48120 -10.27206 47.52991 1.000 51.59857 194 PHE B CA 1
ATOM 2477 C C . PHE B 1 194 ? -32.93740 -10.00165 47.16923 1.000 50.72392 194 PHE B C 1
ATOM 2478 O O . PHE B 1 194 ? -33.82567 -10.77604 47.52501 1.000 53.48270 194 PHE B O 1
ATOM 2486 N N . GLN B 1 195 ? -33.20108 -8.92304 46.43800 1.000 51.64370 195 GLN B N 1
ATOM 2487 C CA . GLN B 1 195 ? -34.58138 -8.61745 46.08669 1.000 59.00745 195 GLN B CA 1
ATOM 2488 C C . GLN B 1 195 ? -35.15910 -9.66036 45.12024 1.000 57.49560 195 GLN B C 1
ATOM 2489 O O . GLN B 1 195 ? -36.33323 -10.02928 45.23954 1.000 58.58464 195 GLN B O 1
ATOM 2495 N N . GLU B 1 196 ? -34.34383 -10.17822 44.18607 1.000 54.35285 196 GLU B N 1
ATOM 2496 C CA . GLU B 1 196 ? -34.80062 -11.26223 43.31801 1.000 48.28764 196 GLU B CA 1
ATOM 2497 C C . GLU B 1 196 ? -35.26423 -12.46292 44.13235 1.000 54.14285 196 GLU B C 1
ATOM 2498 O O . GLU B 1 196 ? -36.24784 -13.11518 43.77523 1.000 59.72371 196 GLU B O 1
ATOM 2504 N N . ILE B 1 197 ? -34.58776 -12.76555 45.24314 1.000 54.60413 197 ILE B N 1
ATOM 2505 C CA . ILE B 1 197 ? -35.06518 -13.84824 46.09829 1.000 51.96313 197 ILE B CA 1
ATOM 2506 C C . ILE B 1 197 ? -36.31551 -13.41749 46.84520 1.000 56.83709 197 ILE B C 1
ATOM 2507 O O . ILE B 1 197 ? -37.25012 -14.20617 47.01677 1.000 53.45730 197 ILE B O 1
ATOM 2512 N N . GLN B 1 198 ? -36.34754 -12.16847 47.31894 1.000 57.98252 198 GLN B N 1
ATOM 2513 C CA . GLN B 1 198 ? -37.53261 -11.69312 48.01950 1.000 58.93810 198 GLN B CA 1
ATOM 2514 C C . GLN B 1 198 ? -38.74386 -11.75054 47.10307 1.000 58.26840 198 GLN B C 1
ATOM 2515 O O . GLN B 1 198 ? -39.81490 -12.21505 47.50957 1.000 57.16158 198 GLN B O 1
ATOM 2521 N N . HIS B 1 199 ? -38.57885 -11.31563 45.85091 1.000 54.79386 199 HIS B N 1
ATOM 2522 C CA . HIS B 1 199 ? -39.68020 -11.37376 44.89803 1.000 61.57203 199 HIS B CA 1
ATOM 2523 C C . HIS B 1 199 ? -40.12096 -12.81356 44.66356 1.000 61.85367 199 HIS B C 1
ATOM 2524 O O . HIS B 1 199 ? -41.32024 -13.10666 44.66836 1.000 64.07589 199 HIS B O 1
ATOM 2531 N N . TRP B 1 200 ? -39.16494 -13.73192 44.48659 1.000 55.88030 200 TRP B N 1
ATOM 2532 C CA . TRP B 1 200 ? -39.52076 -15.13749 44.36595 1.000 52.44116 200 TRP B CA 1
ATOM 2533 C C . TRP B 1 200 ? -40.26543 -15.62354 45.59698 1.000 57.20949 200 TRP B C 1
ATOM 2534 O O . TRP B 1 200 ? -41.21884 -16.40427 45.49007 1.000 60.05418 200 TRP B O 1
ATOM 2545 N N . TRP B 1 201 ? -39.84285 -15.18241 46.77803 1.000 58.84055 201 TRP B N 1
ATOM 2546 C CA . TRP B 1 201 ? -40.47630 -15.66510 47.99650 1.000 58.28353 201 TRP B CA 1
ATOM 2547 C C . TRP B 1 201 ? -41.93557 -15.23952 48.05793 1.000 58.43730 201 TRP B C 1
ATOM 2548 O O . TRP B 1 201 ? -42.80226 -16.03190 48.43943 1.000 58.54647 201 TRP B O 1
ATOM 2559 N N . HIS B 1 202 ? -42.22216 -13.98491 47.70481 1.000 60.71447 202 HIS B N 1
ATOM 2560 C CA . HIS B 1 202 ? -43.58154 -13.47179 47.83677 1.000 64.25843 202 HIS B CA 1
ATOM 2561 C C . HIS B 1 202 ? -44.51216 -14.14050 46.83023 1.000 62.57240 202 HIS B C 1
ATOM 2562 O O . HIS B 1 202 ? -45.60080 -14.60740 47.19138 1.000 61.29632 202 HIS B O 1
ATOM 2569 N N . GLN B 1 203 ? -44.06595 -14.25500 45.57912 1.000 55.13433 203 GLN B N 1
ATOM 2570 C CA . GLN B 1 203 ? -44.84037 -14.89942 44.52803 1.000 59.90793 203 GLN B CA 1
ATOM 2571 C C . GLN B 1 203 ? -45.03251 -16.39975 44.74648 1.000 60.38393 203 GLN B C 1
ATOM 2572 O O . GLN B 1 203 ? -45.89873 -16.99166 44.09662 1.000 64.06722 203 GLN B O 1
ATOM 2578 N N . LYS B 1 204 ? -44.25933 -17.03567 45.62320 1.000 60.32182 204 LYS B N 1
ATOM 2579 C CA . LYS B 1 204 ? -44.41175 -18.46815 45.86889 1.000 62.24416 204 LYS B CA 1
ATOM 2580 C C . LYS B 1 204 ? -45.13371 -18.78917 47.17259 1.000 63.17844 204 LYS B C 1
ATOM 2581 O O . LYS B 1 204 ? -45.84761 -19.79428 47.24069 1.000 67.77531 204 LYS B O 1
ATOM 2587 N N . PHE B 1 205 ? -44.98182 -17.96812 48.20401 1.000 59.88249 205 PHE B N 1
ATOM 2588 C CA . PHE B 1 205 ? -45.57617 -18.26364 49.49799 1.000 64.46288 205 PHE B CA 1
ATOM 2589 C C . PHE B 1 205 ? -46.56490 -17.21693 49.97819 1.000 67.94885 205 PHE B C 1
ATOM 2590 O O . PHE B 1 205 ? -47.29715 -17.49376 50.93465 1.000 72.04785 205 PHE B O 1
ATOM 2598 N N . LYS B 1 206 ? -46.58014 -16.01732 49.38398 1.000 65.02383 206 LYS B N 1
ATOM 2599 C CA . LYS B 1 206 ? -47.50064 -14.95421 49.78349 1.000 70.63951 206 LYS B CA 1
ATOM 2600 C C . LYS B 1 206 ? -47.29505 -14.50621 51.23247 1.000 69.89262 206 LYS B C 1
ATOM 2601 O O . LYS B 1 206 ? -47.87872 -13.51012 51.66594 1.000 74.29961 206 LYS B O 1
ATOM 2607 N N . THR B 1 207 ? -46.47673 -15.21884 51.98873 1.000 69.78356 207 THR B N 1
ATOM 2608 C CA . THR B 1 207 ? -45.98488 -14.70944 53.25750 1.000 71.91095 207 THR B CA 1
ATOM 2609 C C . THR B 1 207 ? -44.67801 -13.96488 52.98716 1.000 71.94540 207 THR B C 1
ATOM 2610 O O . THR B 1 207 ? -44.37513 -13.61564 51.84184 1.000 75.45829 207 THR B O 1
ATOM 2614 N N . SER B 1 208 ? -43.89173 -13.71363 54.02324 1.000 67.99390 208 SER B N 1
ATOM 2615 C CA . SER B 1 208 ? -42.58073 -13.10105 53.85851 1.000 70.52740 208 SER B CA 1
ATOM 2616 C C . SER B 1 208 ? -41.54831 -13.87622 54.65496 1.000 64.90781 208 SER B C 1
ATOM 2617 O O . SER B 1 208 ? -41.87423 -14.50458 55.66598 1.000 64.06720 208 SER B O 1
ATOM 2620 N N . PRO B 1 209 ? -40.29340 -13.85703 54.22154 1.000 65.11313 209 PRO B N 1
ATOM 2621 C CA . PRO B 1 209 ? -39.28304 -14.65979 54.91591 1.000 66.68312 209 PRO B CA 1
ATOM 2622 C C . PRO B 1 209 ? -38.94566 -14.04859 56.26934 1.000 67.87818 209 PRO B C 1
ATOM 2623 O O . PRO B 1 209 ? -38.77855 -12.83075 56.40488 1.000 62.60219 209 PRO B O 1
ATOM 2627 N N . LYS B 1 210 ? -38.88644 -14.91607 57.27822 1.000 75.33989 210 LYS B N 1
ATOM 2628 C CA . LYS B 1 210 ? -38.52416 -14.54539 58.64063 1.000 72.86503 210 LYS B CA 1
ATOM 2629 C C . LYS B 1 210 ? -37.02066 -14.28231 58.72442 1.000 73.79280 210 LYS B C 1
ATOM 2630 O O . LYS B 1 210 ? -36.21997 -15.20796 58.92531 1.000 73.43759 210 LYS B O 1
ATOM 2636 N N . GLN B 1 211 ? -36.64242 -13.01071 58.56684 1.000 71.30636 211 GLN B N 1
ATOM 2637 C CA . GLN B 1 211 ? -35.24978 -12.55989 58.50570 1.000 69.60008 211 GLN B CA 1
ATOM 2638 C C . GLN B 1 211 ? -34.60766 -12.63143 59.88717 1.000 68.50165 211 GLN B C 1
ATOM 2639 O O . GLN B 1 211 ? -34.81378 -11.75629 60.72940 1.000 71.77961 211 GLN B O 1
ATOM 2645 N N . THR B 1 212 ? -33.80469 -13.66252 60.12556 1.000 60.30170 212 THR B N 1
ATOM 2646 C CA . THR B 1 212 ? -33.12051 -13.80686 61.40582 1.000 69.21486 212 THR B CA 1
ATOM 2647 C C . THR B 1 212 ? -31.60924 -13.66820 61.29429 1.000 64.69721 212 THR B C 1
ATOM 2648 O O . THR B 1 212 ? -30.99892 -12.92947 62.07594 1.000 57.58903 212 THR B O 1
ATOM 2652 N N . ILE B 1 213 ? -31.00524 -14.33177 60.31178 1.000 60.22447 213 ILE B N 1
ATOM 2653 C CA . ILE B 1 213 ? -29.56508 -14.34280 60.10531 1.000 51.75249 213 ILE B CA 1
ATOM 2654 C C . ILE B 1 213 ? -29.26784 -13.67503 58.76995 1.000 54.58295 213 ILE B C 1
ATOM 2655 O O . ILE B 1 213 ? -29.64983 -14.19330 57.71180 1.000 49.06553 213 ILE B O 1
ATOM 2660 N N . LEU B 1 214 ? -28.58128 -12.53755 58.82145 1.000 50.46442 214 LEU B N 1
ATOM 2661 C CA . LEU B 1 214 ? -28.18410 -11.78144 57.64630 1.000 51.36197 214 LEU B CA 1
ATOM 2662 C C . LEU B 1 214 ? -26.66515 -11.81642 57.52670 1.000 50.58216 214 LEU B C 1
ATOM 2663 O O . LEU B 1 214 ? -25.96461 -11.48074 58.48456 1.000 50.56007 214 LEU B O 1
ATOM 2668 N N . VAL B 1 215 ? -26.15909 -12.22658 56.35627 1.000 45.27126 215 VAL B N 1
ATOM 2669 C CA . VAL B 1 215 ? -24.72669 -12.33248 56.09142 1.000 43.34747 215 VAL B CA 1
ATOM 2670 C C . VAL B 1 215 ? -24.37525 -11.59579 54.79693 1.000 49.92264 215 VAL B C 1
ATOM 2671 O O . VAL B 1 215 ? -25.14936 -11.57812 53.82936 1.000 48.71974 215 VAL B O 1
ATOM 2675 N N . ASP B 1 216 ? -23.18089 -11.00776 54.76007 1.000 45.22112 216 ASP B N 1
ATOM 2676 C CA . ASP B 1 216 ? -22.80012 -10.17132 53.62727 1.000 46.77694 216 ASP B CA 1
ATOM 2677 C C . ASP B 1 216 ? -21.90310 -10.87678 52.59693 1.000 43.49504 216 ASP B C 1
ATOM 2678 O O . ASP B 1 216 ? -21.37986 -10.20582 51.69927 1.000 42.80696 216 ASP B O 1
ATOM 2683 N N . GLN B 1 217 ? -21.72122 -12.19935 52.68394 1.000 35.57821 217 GLN B N 1
ATOM 2684 C CA . GLN B 1 217 ? -20.98385 -12.92218 51.64848 1.000 46.08105 217 GLN B CA 1
ATOM 2685 C C . GLN B 1 217 ? -21.59675 -14.30241 51.43385 1.000 46.87503 217 GLN B C 1
ATOM 2686 O O . GLN B 1 217 ? -22.00285 -14.96283 52.38863 1.000 45.63404 217 GLN B O 1
ATOM 2692 N N . ILE B 1 218 ? -21.68686 -14.72366 50.16552 1.000 50.61836 218 ILE B N 1
ATOM 2693 C CA . ILE B 1 218 ? -22.43526 -15.93803 49.83319 1.000 45.64784 218 ILE B CA 1
ATOM 2694 C C . ILE B 1 218 ? -21.76846 -17.16580 50.43614 1.000 45.15479 218 ILE B C 1
ATOM 2695 O O . ILE B 1 218 ? -22.44985 -18.09825 50.87534 1.000 48.17726 218 ILE B O 1
ATOM 2700 N N . GLU B 1 219 ? -20.43316 -17.19122 50.47515 1.000 44.17033 219 GLU B N 1
ATOM 2701 C CA . GLU B 1 219 ? -19.74296 -18.39957 50.91949 1.000 44.77949 219 GLU B CA 1
ATOM 2702 C C . GLU B 1 219 ? -19.99324 -18.69584 52.40040 1.000 47.24522 219 GLU B C 1
ATOM 2703 O O . GLU B 1 219 ? -19.95527 -19.86084 52.81924 1.000 46.08795 219 GLU B O 1
ATOM 2709 N N . THR B 1 220 ? -20.24646 -17.67051 53.21029 1.000 45.38994 220 THR B N 1
ATOM 2710 C CA . THR B 1 220 ? -20.53161 -17.92531 54.61675 1.000 46.28149 220 THR B CA 1
ATOM 2711 C C . THR B 1 220 ? -21.96705 -18.41266 54.81652 1.000 49.35631 220 THR B C 1
ATOM 2712 O O . THR B 1 220 ? -22.22967 -19.18300 55.75808 1.000 41.31211 220 THR B O 1
ATOM 2716 N N . CYS B 1 221 ? -22.89429 -18.02278 53.92308 1.000 41.37721 221 CYS B N 1
ATOM 2717 C CA . CYS B 1 221 ? -24.20903 -18.64824 53.93272 1.000 40.69392 221 CYS B CA 1
ATOM 2718 C C . CYS B 1 221 ? -24.07956 -20.12959 53.66137 1.000 41.72369 221 CYS B C 1
ATOM 2719 O O . CYS B 1 221 ? -24.70370 -20.95676 54.33617 1.000 42.27362 221 CYS B O 1
ATOM 2722 N N . LYS B 1 222 ? -23.26249 -20.48781 52.67338 1.000 38.27804 222 LYS B N 1
ATOM 2723 C CA . LYS B 1 222 ? -23.10385 -21.90323 52.37178 1.000 40.71678 222 LYS B CA 1
ATOM 2724 C C . LYS B 1 222 ? -22.56531 -22.64294 53.59325 1.000 43.01343 222 LYS B C 1
ATOM 2725 O O . LYS B 1 222 ? -23.18463 -23.60290 54.07281 1.000 41.57703 222 LYS B O 1
ATOM 2731 N N . GLN B 1 223 ? -21.45027 -22.15482 54.16080 1.000 46.08185 223 GLN B N 1
ATOM 2732 C CA . GLN B 1 223 ? -20.84346 -22.80879 55.32293 1.000 43.34506 223 GLN B CA 1
ATOM 2733 C C . GLN B 1 223 ? -21.85259 -22.97523 56.45673 1.000 42.50509 223 GLN B C 1
ATOM 2734 O O . GLN B 1 223 ? -21.93710 -24.03643 57.08414 1.000 44.28575 223 GLN B O 1
ATOM 2740 N N . MET B 1 224 ? -22.63695 -21.93924 56.72639 1.000 38.86392 224 MET B N 1
ATOM 2741 C CA . MET B 1 224 ? -23.58953 -22.05083 57.82279 1.000 41.76297 224 MET B CA 1
ATOM 2742 C C . MET B 1 224 ? -24.68384 -23.06771 57.52493 1.000 47.30063 224 MET B C 1
ATOM 2743 O O . MET B 1 224 ? -25.14400 -23.75934 58.44569 1.000 46.60076 224 MET B O 1
ATOM 2748 N N . ALA B 1 225 ? -25.09245 -23.19598 56.24933 1.000 45.20403 225 ALA B N 1
ATOM 2749 C CA . ALA B 1 225 ? -26.07252 -24.21671 55.87747 1.000 42.58723 225 ALA B CA 1
ATOM 2750 C C . ALA B 1 225 ? -25.46353 -25.60899 55.92309 1.000 39.34147 225 ALA B C 1
ATOM 2751 O O . ALA B 1 225 ? -26.10908 -26.55179 56.38518 1.000 44.06711 225 ALA B O 1
ATOM 2753 N N . LEU B 1 226 ? -24.22622 -25.76552 55.45095 1.000 38.16588 226 LEU B N 1
ATOM 2754 C CA . LEU B 1 226 ? -23.52764 -27.03826 55.64446 1.000 44.30713 226 LEU B CA 1
ATOM 2755 C C . LEU B 1 226 ? -23.37447 -27.41364 57.13068 1.000 48.23174 226 LEU B C 1
ATOM 2756 O O . LEU B 1 226 ? -23.39032 -28.59730 57.47846 1.000 48.80943 226 LEU B O 1
ATOM 2761 N N . HIS B 1 227 ? -23.18523 -26.44597 58.01849 1.000 42.56224 227 HIS B N 1
ATOM 2762 C CA . HIS B 1 227 ? -23.11269 -26.80381 59.42692 1.000 46.00800 227 HIS B CA 1
ATOM 2763 C C . HIS B 1 227 ? -24.46806 -27.11847 60.03705 1.000 45.17955 227 HIS B C 1
ATOM 2764 O O . HIS B 1 227 ? -24.53431 -27.33980 61.25163 1.000 49.02820 227 HIS B O 1
ATOM 2771 N N . GLY B 1 228 ? -25.54511 -27.09074 59.25206 1.000 44.80746 228 GLY B N 1
ATOM 2772 C CA . GLY B 1 228 ? -26.86682 -27.43460 59.73228 1.000 40.09300 228 GLY B CA 1
ATOM 2773 C C . GLY B 1 228 ? -27.63066 -26.31395 60.39378 1.000 43.71404 228 GLY B C 1
ATOM 2774 O O . GLY B 1 228 ? -28.74255 -26.54456 60.88346 1.000 47.77532 228 GLY B O 1
ATOM 2775 N N . ILE B 1 229 ? -27.09840 -25.09823 60.40469 1.000 43.36147 229 ILE B N 1
ATOM 2776 C CA . ILE B 1 229 ? -27.73032 -24.04774 61.19531 1.000 42.91588 229 ILE B CA 1
ATOM 2777 C C . ILE B 1 229 ? -29.10605 -23.71682 60.64721 1.000 48.94549 229 ILE B C 1
ATOM 2778 O O . ILE B 1 229 ? -30.04619 -23.44313 61.40735 1.000 54.11376 229 ILE B O 1
ATOM 2783 N N . GLY B 1 230 ? -29.22899 -23.68664 59.32568 1.000 47.29375 230 GLY B N 1
ATOM 2784 C CA . GLY B 1 230 ? -30.48003 -23.37585 58.67242 1.000 42.80844 230 GLY B CA 1
ATOM 2785 C C . GLY B 1 230 ? -30.31700 -23.58160 57.18725 1.000 47.75606 230 GLY B C 1
ATOM 2786 O O . GLY B 1 230 ? -29.34297 -24.19921 56.74235 1.000 51.16861 230 GLY B O 1
ATOM 2787 N N . TYR B 1 231 ? -31.26821 -23.05046 56.41602 1.000 40.70517 231 TYR B N 1
ATOM 2788 C CA . TYR B 1 231 ? -31.22332 -23.19957 54.96901 1.000 47.05063 231 TYR B CA 1
ATOM 2789 C C . TYR B 1 231 ? -30.74041 -21.92459 54.28803 1.000 47.25747 231 TYR B C 1
ATOM 2790 O O . TYR B 1 231 ? -30.93324 -20.81041 54.78818 1.000 47.45960 231 TYR B O 1
ATOM 2799 N N . ALA B 1 232 ? -30.13234 -22.10681 53.11612 1.000 42.86533 232 ALA B N 1
ATOM 2800 C CA . ALA B 1 232 ? -29.62418 -21.00735 52.32052 1.000 44.27893 232 ALA B CA 1
ATOM 2801 C C . ALA B 1 232 ? -30.12485 -21.14468 50.88693 1.000 44.57962 232 ALA B C 1
ATOM 2802 O O . ALA B 1 232 ? -30.48357 -22.23429 50.42599 1.000 42.99745 232 ALA B O 1
ATOM 2804 N N . ILE B 1 233 ? -30.13961 -20.02501 50.17554 1.000 43.55817 233 ILE B N 1
ATOM 2805 C CA . ILE B 1 233 ? -30.45177 -20.01618 48.75022 1.000 44.02915 233 ILE B CA 1
ATOM 2806 C C . ILE B 1 233 ? -29.18743 -19.57532 48.02939 1.000 42.08046 233 ILE B C 1
ATOM 2807 O O . ILE B 1 233 ? -28.76275 -18.42394 48.16814 1.000 41.52045 233 ILE B O 1
ATOM 2812 N N . LEU B 1 234 ? -28.58940 -20.49079 47.25298 1.000 42.16095 234 LEU B N 1
ATOM 2813 C CA . LEU B 1 234 ? -27.26147 -20.37684 46.65624 1.000 41.05252 234 LEU B CA 1
ATOM 2814 C C . LEU B 1 234 ? -27.30270 -20.50548 45.13571 1.000 47.26830 234 LEU B C 1
ATOM 2815 O O . LEU B 1 234 ? -28.10050 -21.27754 44.58617 1.000 48.51517 234 LEU B O 1
ATOM 2820 N N . PRO B 1 235 ? -26.44264 -19.77602 44.42904 1.000 46.89884 235 PRO B N 1
ATOM 2821 C CA . PRO B 1 235 ? -26.25476 -20.04833 42.99984 1.000 46.68760 235 PRO B CA 1
ATOM 2822 C C . PRO B 1 235 ? -25.51006 -21.35986 42.81808 1.000 48.71179 235 PRO B C 1
ATOM 2823 O O . PRO B 1 235 ? -24.57287 -21.66278 43.56427 1.000 43.45480 235 PRO B O 1
ATOM 2827 N N . SER B 1 236 ? -25.91489 -22.12612 41.79132 1.000 48.07850 236 SER B N 1
ATOM 2828 C CA . SER B 1 236 ? -25.40220 -23.48643 41.63477 1.000 49.27609 236 SER B CA 1
ATOM 2829 C C . SER B 1 236 ? -23.89643 -23.51810 41.45732 1.000 48.26595 236 SER B C 1
ATOM 2830 O O . SER B 1 236 ? -23.26436 -24.52805 41.78343 1.000 52.50208 236 SER B O 1
ATOM 2833 N N . VAL B 1 237 ? -23.30584 -22.42249 40.98345 1.000 47.04248 237 VAL B N 1
ATOM 2834 C CA . VAL B 1 237 ? -21.86122 -22.35703 40.82409 1.000 50.44213 237 VAL B CA 1
ATOM 2835 C C . VAL B 1 237 ? -21.11106 -22.54756 42.14642 1.000 51.00135 237 VAL B C 1
ATOM 2836 O O . VAL B 1 237 ? -19.91416 -22.84858 42.12299 1.000 51.67909 237 VAL B O 1
ATOM 2840 N N . THR B 1 238 ? -21.77341 -22.38451 43.30322 1.000 51.74218 238 THR B N 1
ATOM 2841 C CA . THR B 1 238 ? -21.12880 -22.61226 44.60122 1.000 52.02699 238 THR B CA 1
ATOM 2842 C C . THR B 1 238 ? -21.37070 -24.01828 45.14239 1.000 55.25994 238 THR B C 1
ATOM 2843 O O . THR B 1 238 ? -21.05394 -24.29003 46.30415 1.000 51.38606 238 THR B O 1
ATOM 2847 N N . LEU B 1 239 ? -21.92327 -24.91609 44.33772 1.000 56.67791 239 LEU B N 1
ATOM 2848 C CA . LEU B 1 239 ? -22.38097 -26.19842 44.84273 1.000 58.91091 239 LEU B CA 1
ATOM 2849 C C . LEU B 1 239 ? -21.78876 -27.33193 44.02524 1.000 58.67175 239 LEU B C 1
ATOM 2850 O O . LEU B 1 239 ? -21.73757 -27.26869 42.79592 1.000 67.52925 239 LEU B O 1
ATOM 2855 N N . GLU B 1 240 ? -21.35248 -28.36834 44.71559 1.000 63.30325 240 GLU B N 1
ATOM 2856 C CA . GLU B 1 240 ? -21.00192 -29.62827 44.09457 1.000 70.68720 240 GLU B CA 1
ATOM 2857 C C . GLU B 1 240 ? -21.92782 -30.70255 44.64486 1.000 76.40489 240 GLU B C 1
ATOM 2858 O O . GLU B 1 240 ? -22.41115 -30.60085 45.77945 1.000 71.88588 240 GLU B O 1
ATOM 2864 N N . GLU B 1 241 ? -22.17907 -31.72864 43.82132 1.000 79.18806 241 GLU B N 1
ATOM 2865 C CA . GLU B 1 241 ? -23.08059 -32.81113 44.21493 1.000 81.97976 241 GLU B CA 1
ATOM 2866 C C . GLU B 1 241 ? -22.68419 -33.41651 45.56304 1.000 77.92490 241 GLU B C 1
ATOM 2867 O O . GLU B 1 241 ? -23.55192 -33.78102 46.36620 1.000 76.32752 241 GLU B O 1
ATOM 2873 N N . GLU B 1 242 ? -21.38086 -33.48939 45.84909 1.000 75.75638 242 GLU B N 1
ATOM 2874 C CA . GLU B 1 242 ? -20.92596 -34.07977 47.10361 1.000 79.61446 242 GLU B CA 1
ATOM 2875 C C . GLU B 1 242 ? -21.17890 -33.19169 48.31785 1.000 74.77123 242 GLU B C 1
ATOM 2876 O O . GLU B 1 242 ? -20.93723 -33.64405 49.43874 1.000 70.86074 242 GLU B O 1
ATOM 2882 N N . ASP B 1 243 ? -21.64399 -31.95421 48.13565 1.000 72.52354 243 ASP B N 1
ATOM 2883 C CA . ASP B 1 243 ? -21.96078 -31.09766 49.27517 1.000 69.17558 243 ASP B CA 1
ATOM 2884 C C . ASP B 1 243 ? -23.12333 -31.71498 50.05226 1.000 67.51891 243 ASP B C 1
ATOM 2885 O O . ASP B 1 243 ? -24.23203 -31.85105 49.51962 1.000 67.18344 243 ASP B O 1
ATOM 2890 N N . LYS B 1 244 ? -22.87921 -32.08345 51.30964 1.000 61.71105 244 LYS B N 1
ATOM 2891 C CA . LYS B 1 244 ? -23.87092 -32.82430 52.07968 1.000 57.15823 244 LYS B CA 1
ATOM 2892 C C . LYS B 1 244 ? -25.01967 -31.93747 52.54987 1.000 57.99435 244 LYS B C 1
ATOM 2893 O O . LYS B 1 244 ? -25.14530 -31.64633 53.74355 1.000 61.04966 244 LYS B O 1
ATOM 2899 N N . VAL B 1 245 ? -25.85229 -31.50779 51.60441 1.000 53.65225 245 VAL B N 1
ATOM 2900 C CA . VAL B 1 245 ? -27.08292 -30.76941 51.86033 1.000 50.92739 245 VAL B CA 1
ATOM 2901 C C . VAL B 1 245 ? -28.05975 -31.13337 50.74852 1.000 55.51847 245 VAL B C 1
ATOM 2902 O O . VAL B 1 245 ? -27.66076 -31.37037 49.60367 1.000 51.89452 245 VAL B O 1
ATOM 2906 N N . ASN B 1 246 ? -29.34410 -31.15924 51.07668 1.000 48.63930 246 ASN B N 1
ATOM 2907 C CA . ASN B 1 246 ? -30.33878 -31.28306 50.02764 1.000 49.90744 246 ASN B CA 1
ATOM 2908 C C . ASN B 1 246 ? -30.28596 -30.03629 49.16361 1.000 53.12927 246 ASN B C 1
ATOM 2909 O O . ASN B 1 246 ? -29.96178 -28.94673 49.64497 1.000 51.78617 246 ASN B O 1
ATOM 2914 N N . LYS B 1 247 ? -30.58991 -30.20310 47.87407 1.000 49.68013 247 LYS B N 1
ATOM 2915 C CA . LYS B 1 247 ? -30.54604 -29.11166 46.90578 1.000 49.65782 247 LYS B CA 1
ATOM 2916 C C . LYS B 1 247 ? -31.85227 -29.11947 46.12617 1.000 51.03994 247 LYS B C 1
ATOM 2917 O O . LYS B 1 247 ? -32.11018 -30.05093 45.35911 1.000 51.26734 247 LYS B O 1
ATOM 2923 N N . MET B 1 248 ? -32.65095 -28.07594 46.31048 1.000 49.12806 248 MET B N 1
ATOM 2924 C CA . MET B 1 248 ? -33.99298 -27.97050 45.74691 1.000 45.29268 248 MET B CA 1
ATOM 2925 C C . MET B 1 248 ? -34.06517 -26.77692 44.80006 1.000 52.85342 248 MET B C 1
ATOM 2926 O O . MET B 1 248 ? -33.92360 -25.61951 45.24919 1.000 52.69937 248 MET B O 1
ATOM 2931 N N . PRO B 1 249 ? -34.26791 -27.00198 43.50309 1.000 50.88207 249 PRO B N 1
ATOM 2932 C CA . PRO B 1 249 ? -34.28082 -25.90193 42.53047 1.000 46.93847 249 PRO B CA 1
ATOM 2933 C C . PRO B 1 249 ? -35.31576 -24.83647 42.85334 1.000 49.33135 249 PRO B C 1
ATOM 2934 O O . PRO B 1 249 ? -36.45949 -25.13383 43.19619 1.000 51.63224 249 PRO B O 1
ATOM 2938 N N . LEU B 1 250 ? -34.90521 -23.58195 42.73453 1.000 44.82211 250 LEU B N 1
ATOM 2939 C CA . LEU B 1 250 ? -35.85273 -22.48233 42.78679 1.000 48.85876 250 LEU B CA 1
ATOM 2940 C C . LEU B 1 250 ? -36.49427 -22.31316 41.40378 1.000 50.62497 250 LEU B C 1
ATOM 2941 O O . LEU B 1 250 ? -35.79047 -22.14482 40.40267 1.000 51.21844 250 LEU B O 1
ATOM 2946 N N . LEU B 1 251 ? -37.81789 -22.37042 41.34033 1.000 48.33754 251 LEU B N 1
ATOM 2947 C CA . LEU B 1 251 ? -38.54020 -22.23335 40.07922 1.000 54.85730 251 LEU B CA 1
ATOM 2948 C C . LEU B 1 251 ? -39.56971 -21.13174 40.23260 1.000 53.41829 251 LEU B C 1
ATOM 2949 O O . LEU B 1 251 ? -40.25542 -21.05975 41.26047 1.000 50.36230 251 LEU B O 1
ATOM 2954 N N . ASP B 1 252 ? -39.68269 -20.27920 39.21188 1.000 49.89124 252 ASP B N 1
ATOM 2955 C CA . ASP B 1 252 ? -40.63972 -19.18017 39.27731 1.000 59.84331 252 ASP B CA 1
ATOM 2956 C C . ASP B 1 252 ? -42.06203 -19.70431 39.04190 1.000 59.63784 252 ASP B C 1
ATOM 2957 O O . ASP B 1 252 ? -42.30046 -20.91084 38.94308 1.000 56.05740 252 ASP B O 1
ATOM 2962 N N . THR B 1 253 ? -43.02596 -18.78334 38.95386 1.000 61.86953 253 THR B N 1
ATOM 2963 C CA . THR B 1 253 ? -44.43785 -19.16720 38.91979 1.000 68.61767 253 THR B CA 1
ATOM 2964 C C . THR B 1 253 ? -44.77250 -20.06304 37.72775 1.000 66.25006 253 THR B C 1
ATOM 2965 O O . THR B 1 253 ? -45.69374 -20.88256 37.81362 1.000 67.58465 253 THR B O 1
ATOM 2969 N N . LYS B 1 254 ? -44.03965 -19.93287 36.62009 1.000 64.68625 254 LYS B N 1
ATOM 2970 C CA . LYS B 1 254 ? -44.21939 -20.77405 35.44224 1.000 63.14538 254 LYS B CA 1
ATOM 2971 C C . LYS B 1 254 ? -43.22121 -21.93150 35.39186 1.000 65.02278 254 LYS B C 1
ATOM 2972 O O . LYS B 1 254 ? -42.82003 -22.36046 34.30138 1.000 58.28046 254 LYS B O 1
ATOM 2978 N N . ASP B 1 255 ? -42.80459 -22.43216 36.56095 1.000 63.06556 255 ASP B N 1
ATOM 2979 C CA . ASP B 1 255 ? -41.85111 -23.53758 36.71080 1.000 63.27597 255 ASP B CA 1
ATOM 2980 C C . ASP B 1 255 ? -40.50566 -23.27283 36.03425 1.000 57.68251 255 ASP B C 1
ATOM 2981 O O . ASP B 1 255 ? -39.75263 -24.21676 35.75723 1.000 53.56735 255 ASP B O 1
ATOM 2986 N N . HIS B 1 256 ? -40.17021 -22.00592 35.77675 1.000 54.32245 256 HIS B N 1
ATOM 2987 C CA . HIS B 1 256 ? -38.84175 -21.93180 35.17225 1.000 58.82562 256 HIS B CA 1
ATOM 2988 C C . HIS B 1 256 ? -37.77096 -21.60548 36.21096 1.000 55.66469 256 HIS B C 1
ATOM 2989 O O . HIS B 1 256 ? -37.99236 -20.76989 37.09743 1.000 56.97974 256 HIS B O 1
ATOM 2996 N N . PRO B 1 257 ? -36.61323 -22.24893 36.11139 1.000 53.47449 257 PRO B N 1
ATOM 2997 C CA . PRO B 1 257 ? -35.54945 -22.01631 37.09638 1.000 51.11361 257 PRO B CA 1
ATOM 2998 C C . PRO B 1 257 ? -35.08162 -20.57093 37.06569 1.000 53.22383 257 PRO B C 1
ATOM 2999 O O . PRO B 1 257 ? -34.83005 -20.00574 36.00135 1.000 62.90026 257 PRO B O 1
ATOM 3003 N N . ILE B 1 258 ? -35.02760 -19.96278 38.24656 1.000 47.36611 258 ILE B N 1
ATOM 3004 C CA . ILE B 1 258 ? -34.47715 -18.62268 38.43165 1.000 52.78291 258 ILE B CA 1
ATOM 3005 C C . ILE B 1 258 ? -32.96551 -18.67047 38.24052 1.000 55.86559 258 ILE B C 1
ATOM 3006 O O . ILE B 1 258 ? -32.26060 -19.43720 38.91278 1.000 55.03110 258 ILE B O 1
ATOM 3011 N N . GLY B 1 259 ? -32.45237 -17.81131 37.35677 1.000 53.36732 259 GLY B N 1
ATOM 3012 C CA . GLY B 1 259 ? -31.05679 -17.81493 36.99806 1.000 48.40741 259 GLY B CA 1
ATOM 3013 C C . GLY B 1 259 ? -30.40371 -16.48659 37.34089 1.000 55.19604 259 GLY B C 1
ATOM 3014 O O . GLY B 1 259 ? -31.07000 -15.50314 37.67957 1.000 56.96909 259 GLY B O 1
ATOM 3015 N N . ARG B 1 260 ? -29.07569 -16.48056 37.26190 1.000 53.68709 260 ARG B N 1
ATOM 3016 C CA . ARG B 1 260 ? -28.29103 -15.26105 37.34071 1.000 49.48867 260 ARG B CA 1
ATOM 3017 C C . ARG B 1 260 ? -27.11840 -15.35161 36.36974 1.000 49.65617 260 ARG B C 1
ATOM 3018 O O . ARG B 1 260 ? -26.47289 -16.39863 36.24298 1.000 50.52792 260 ARG B O 1
ATOM 3026 N N . ASP B 1 261 ? -26.84367 -14.24188 35.70071 1.000 44.39726 261 ASP B N 1
ATOM 3027 C CA . ASP B 1 261 ? -25.87281 -14.18509 34.62792 1.000 39.28924 261 ASP B CA 1
ATOM 3028 C C . ASP B 1 261 ? -24.53248 -13.65824 35.11859 1.000 42.16602 261 ASP B C 1
ATOM 3029 O O . ASP B 1 261 ? -24.45765 -12.82954 36.03676 1.000 42.27859 261 ASP B O 1
ATOM 3034 N N . THR B 1 262 ? -23.46988 -14.14230 34.47898 1.000 37.77792 262 THR B N 1
ATOM 3035 C CA . THR B 1 262 ? -22.12889 -13.62437 34.68195 1.000 36.71673 262 THR B CA 1
ATOM 3036 C C . THR B 1 262 ? -21.59448 -13.09991 33.35928 1.000 39.82277 262 THR B C 1
ATOM 3037 O O . THR B 1 262 ? -21.80719 -13.70873 32.30371 1.000 44.58289 262 THR B O 1
ATOM 3041 N N . TRP B 1 263 ? -20.89799 -11.97518 33.42491 1.000 38.12904 263 TRP B N 1
ATOM 3042 C CA . TRP B 1 263 ? -20.47897 -11.23834 32.25564 1.000 36.86764 263 TRP B CA 1
ATOM 3043 C C . TRP B 1 263 ? -18.99699 -10.90652 32.35856 1.000 38.55670 263 TRP B C 1
ATOM 3044 O O . TRP B 1 263 ? -18.47474 -10.66752 33.45299 1.000 35.25514 263 TRP B O 1
ATOM 3055 N N . LEU B 1 264 ? -18.33013 -10.87248 31.19793 1.000 38.49338 264 LEU B N 1
ATOM 3056 C CA . LEU B 1 264 ? -16.96050 -10.38253 31.06436 1.000 32.42064 264 LEU B CA 1
ATOM 3057 C C . LEU B 1 264 ? -16.98706 -8.96963 30.48789 1.000 40.23984 264 LEU B C 1
ATOM 3058 O O . LEU B 1 264 ? -17.49655 -8.75435 29.36808 1.000 43.34121 264 LEU B O 1
ATOM 3063 N N . LEU B 1 265 ? -16.43357 -8.00791 31.22837 1.000 35.92178 265 LEU B N 1
ATOM 3064 C CA . LEU B 1 265 ? -16.42347 -6.61692 30.79000 1.000 36.68352 265 LEU B CA 1
ATOM 3065 C C . LEU B 1 265 ? -15.00919 -6.07540 30.66272 1.000 42.75026 265 LEU B C 1
ATOM 3066 O O . LEU B 1 265 ? -14.11467 -6.43102 31.43794 1.000 44.58414 265 LEU B O 1
ATOM 3071 N N . GLY B 1 266 ? -14.83445 -5.17372 29.70165 1.000 40.58310 266 GLY B N 1
ATOM 3072 C CA . GLY B 1 266 ? -13.62283 -4.37335 29.57762 1.000 42.46631 266 GLY B CA 1
ATOM 3073 C C . GLY B 1 266 ? -13.88123 -3.25387 28.58547 1.000 47.93932 266 GLY B C 1
ATOM 3074 O O . GLY B 1 266 ? -14.92534 -3.21991 27.91967 1.000 45.30752 266 GLY B O 1
ATOM 3075 N N . TYR B 1 267 ? -12.92319 -2.32055 28.52085 1.000 42.07541 267 TYR B N 1
ATOM 3076 C CA . TYR B 1 267 ? -12.82814 -1.30805 27.47810 1.000 39.29487 267 TYR B CA 1
ATOM 3077 C C . TYR B 1 267 ? -11.89338 -1.78103 26.37685 1.000 44.34585 267 TYR B C 1
ATOM 3078 O O . TYR B 1 267 ? -11.07989 -2.68591 26.57318 1.000 45.66970 267 TYR B O 1
ATOM 3087 N N . GLU B 1 268 ? -11.98385 -1.11893 25.22167 1.000 42.54545 268 GLU B N 1
ATOM 3088 C CA . GLU B 1 268 ? -11.21364 -1.56094 24.05902 1.000 45.99007 268 GLU B CA 1
ATOM 3089 C C . GLU B 1 268 ? -9.72564 -1.70260 24.32520 1.000 43.22487 268 GLU B C 1
ATOM 3090 O O . GLU B 1 268 ? -9.17173 -2.76011 23.98630 1.000 47.41242 268 GLU B O 1
ATOM 3096 N N . PRO B 1 269 ? -9.01643 -0.70911 24.88924 1.000 48.67741 269 PRO B N 1
ATOM 3097 C CA . PRO B 1 269 ? -7.56303 -0.87671 25.10787 1.000 48.81535 269 PRO B CA 1
ATOM 3098 C C . PRO B 1 269 ? -7.17135 -2.20217 25.75587 1.000 47.97555 269 PRO B C 1
ATOM 3099 O O . PRO B 1 269 ? -6.24098 -2.86768 25.28343 1.000 48.74236 269 PRO B O 1
ATOM 3103 N N . ALA B 1 270 ? -7.87369 -2.60935 26.81690 1.000 44.40668 270 ALA B N 1
ATOM 3104 C CA . ALA B 1 270 ? -7.58303 -3.88656 27.46301 1.000 46.50979 270 ALA B CA 1
ATOM 3105 C C . ALA B 1 270 ? -7.58352 -5.04024 26.46315 1.000 48.36318 270 ALA B C 1
ATOM 3106 O O . ALA B 1 270 ? -6.66937 -5.87364 26.47077 1.000 46.37021 270 ALA B O 1
ATOM 3108 N N . PHE B 1 271 ? -8.61157 -5.11030 25.58561 1.000 46.70534 271 PHE B N 1
ATOM 3109 C CA . PHE B 1 271 ? -8.70791 -6.21804 24.62455 1.000 46.62275 271 PHE B CA 1
ATOM 3110 C C . PHE B 1 271 ? -7.65513 -6.14769 23.52433 1.000 46.60937 271 PHE B C 1
ATOM 3111 O O . PHE B 1 271 ? -7.58222 -7.05619 22.69032 1.000 47.85042 271 PHE B O 1
ATOM 3119 N N . GLU B 1 272 ? -6.84305 -5.10294 23.50215 1.000 46.73637 272 GLU B N 1
ATOM 3120 C CA . GLU B 1 272 ? -5.68883 -5.04706 22.62539 1.000 52.34531 272 GLU B CA 1
ATOM 3121 C C . GLU B 1 272 ? -4.43339 -5.65109 23.24226 1.000 51.67903 272 GLU B C 1
ATOM 3122 O O . GLU B 1 272 ? -3.44742 -5.83503 22.52350 1.000 50.65765 272 GLU B O 1
ATOM 3128 N N . LEU B 1 273 ? -4.42931 -5.95484 24.54591 1.000 54.34713 273 LEU B N 1
ATOM 3129 C CA . LEU B 1 273 ? -3.21639 -6.43912 25.20815 1.000 49.68962 273 LEU B CA 1
ATOM 3130 C C . LEU B 1 273 ? -3.08333 -7.94575 25.03243 1.000 49.12852 273 LEU B C 1
ATOM 3131 O O . LEU B 1 273 ? -4.07953 -8.67575 25.02170 1.000 51.90948 273 LEU B O 1
ATOM 3136 N N . LYS B 1 274 ? -1.84769 -8.41722 24.86753 1.000 50.87695 274 LYS B N 1
ATOM 3137 C CA . LYS B 1 274 ? -1.66491 -9.83806 24.57795 1.000 55.21358 274 LYS B CA 1
ATOM 3138 C C . LYS B 1 274 ? -2.22107 -10.69804 25.70315 1.000 55.86169 274 LYS B C 1
ATOM 3139 O O . LYS B 1 274 ? -2.95684 -11.66397 25.45441 1.000 52.39387 274 LYS B O 1
ATOM 3145 N N . GLN B 1 275 ? -1.88786 -10.34825 26.95662 1.000 51.53011 275 GLN B N 1
ATOM 3146 C CA . GLN B 1 275 ? -2.28043 -11.18651 28.08544 1.000 52.84840 275 GLN B CA 1
ATOM 3147 C C . GLN B 1 275 ? -3.79975 -11.22479 28.25450 1.000 48.56918 275 GLN B C 1
ATOM 3148 O O . GLN B 1 275 ? -4.36252 -12.28581 28.54616 1.000 50.86359 275 GLN B O 1
ATOM 3154 N N . VAL B 1 276 ? -4.48533 -10.09694 28.04381 1.000 43.23987 276 VAL B N 1
ATOM 3155 C CA . VAL B 1 276 ? -5.94451 -10.11426 28.08364 1.000 46.50258 276 VAL B CA 1
ATOM 3156 C C . VAL B 1 276 ? -6.49117 -11.01785 26.98660 1.000 48.95152 276 VAL B C 1
ATOM 3157 O O . VAL B 1 276 ? -7.39314 -11.83450 27.22659 1.000 48.61828 276 VAL B O 1
ATOM 3161 N N . GLN B 1 277 ? -5.94934 -10.90437 25.76838 1.000 47.32190 277 GLN B N 1
ATOM 3162 C CA . GLN B 1 277 ? -6.45313 -11.74498 24.68156 1.000 49.92022 277 GLN B CA 1
ATOM 3163 C C . GLN B 1 277 ? -6.22329 -13.21738 24.97673 1.000 46.72612 277 GLN B C 1
ATOM 3164 O O . GLN B 1 277 ? -7.11051 -14.04945 24.74521 1.000 42.42783 277 GLN B O 1
ATOM 3170 N N . ALA B 1 278 ? -5.05678 -13.54553 25.54666 1.000 49.59658 278 ALA B N 1
ATOM 3171 C CA . ALA B 1 278 ? -4.77159 -14.92183 25.95049 1.000 52.18958 278 ALA B CA 1
ATOM 3172 C C . ALA B 1 278 ? -5.70754 -15.38516 27.06113 1.000 50.27756 278 ALA B C 1
ATOM 3173 O O . ALA B 1 278 ? -6.14587 -16.54157 27.07075 1.000 51.09812 278 ALA B O 1
ATOM 3175 N N . PHE B 1 279 ? -6.02781 -14.50056 28.00788 1.000 47.15422 279 PHE B N 1
ATOM 3176 C CA . PHE B 1 279 ? -6.96923 -14.87421 29.06485 1.000 49.66803 279 PHE B CA 1
ATOM 3177 C C . PHE B 1 279 ? -8.39161 -15.01203 28.52579 1.000 48.86998 279 PHE B C 1
ATOM 3178 O O . PHE B 1 279 ? -9.10872 -15.96523 28.87372 1.000 45.99963 279 PHE B O 1
ATOM 3186 N N . VAL B 1 280 ? -8.83397 -14.04561 27.71239 1.000 43.88397 280 VAL B N 1
ATOM 3187 C CA . VAL B 1 280 ? -10.14741 -14.17550 27.08323 1.000 50.34456 280 VAL B CA 1
ATOM 3188 C C . VAL B 1 280 ? -10.21314 -15.48363 26.31005 1.000 47.03028 280 VAL B C 1
ATOM 3189 O O . VAL B 1 280 ? -11.20724 -16.21791 26.37770 1.000 47.47198 280 VAL B O 1
ATOM 3193 N N . SER B 1 281 ? -9.12394 -15.82892 25.62155 1.000 44.13110 281 SER B N 1
ATOM 3194 C CA . SER B 1 281 ? -9.14596 -17.01942 24.78270 1.000 51.47751 281 SER B CA 1
ATOM 3195 C C . SER B 1 281 ? -9.29971 -18.28951 25.61845 1.000 54.00299 281 SER B C 1
ATOM 3196 O O . SER B 1 281 ? -10.08224 -19.17747 25.25507 1.000 55.48526 281 SER B O 1
ATOM 3199 N N . VAL B 1 282 ? -8.58462 -18.38834 26.75089 1.000 53.36707 282 VAL B N 1
ATOM 3200 C CA . VAL B 1 282 ? -8.75245 -19.53957 27.64058 1.000 50.96680 282 VAL B CA 1
ATOM 3201 C C . VAL B 1 282 ? -10.21060 -19.65093 28.07104 1.000 49.34336 282 VAL B C 1
ATOM 3202 O O . VAL B 1 282 ? -10.82972 -20.72074 27.98642 1.000 47.45219 282 VAL B O 1
ATOM 3206 N N . ILE B 1 283 ? -10.77784 -18.53715 28.53989 1.000 48.69559 283 ILE B N 1
ATOM 3207 C CA . ILE B 1 283 ? -12.16445 -18.52926 29.00179 1.000 51.34274 283 ILE B CA 1
ATOM 3208 C C . ILE B 1 283 ? -13.09380 -19.08841 27.94253 1.000 53.41833 283 ILE B C 1
ATOM 3209 O O . ILE B 1 283 ? -14.02044 -19.85107 28.24206 1.000 55.60496 283 ILE B O 1
ATOM 3214 N N . LYS B 1 284 ? -12.87500 -18.70982 26.68615 1.000 54.95225 284 LYS B N 1
ATOM 3215 C CA . LYS B 1 284 ? -13.84162 -19.10374 25.67674 1.000 56.94422 284 LYS B CA 1
ATOM 3216 C C . LYS B 1 284 ? -13.59608 -20.52325 25.17661 1.000 61.49336 284 LYS B C 1
ATOM 3217 O O . LYS B 1 284 ? -14.56746 -21.23117 24.88502 1.000 64.71036 284 LYS B O 1
ATOM 3223 N N . ASP B 1 285 ? -12.33200 -20.97589 25.09896 1.000 58.61936 285 ASP B N 1
ATOM 3224 C CA . ASP B 1 285 ? -12.09128 -22.39952 24.84621 1.000 59.37430 285 ASP B CA 1
ATOM 3225 C C . ASP B 1 285 ? -12.79022 -23.25247 25.89199 1.000 60.09096 285 ASP B C 1
ATOM 3226 O O . ASP B 1 285 ? -13.37591 -24.29292 25.57681 1.000 67.72302 285 ASP B O 1
ATOM 3231 N N . MET B 1 286 ? -12.73470 -22.82231 27.14624 1.000 59.48741 286 MET B N 1
ATOM 3232 C CA . MET B 1 286 ? -13.31473 -23.60149 28.22769 1.000 61.74555 286 MET B CA 1
ATOM 3233 C C . MET B 1 286 ? -14.83600 -23.61580 28.14912 1.000 66.76801 286 MET B C 1
ATOM 3234 O O . MET B 1 286 ? -15.45376 -24.68661 28.14089 1.000 72.04121 286 MET B O 1
ATOM 3239 N N . LEU B 1 287 ? -15.46144 -22.43434 28.10626 1.000 64.19167 287 LEU B N 1
ATOM 3240 C CA . LEU B 1 287 ? -16.91582 -22.37481 27.98090 1.000 66.74286 287 LEU B CA 1
ATOM 3241 C C . LEU B 1 287 ? -17.41727 -23.21670 26.80880 1.000 67.52962 287 LEU B C 1
ATOM 3242 O O . LEU B 1 287 ? -18.49825 -23.81029 26.89619 1.000 67.69260 287 LEU B O 1
ATOM 3247 N N . LYS B 1 288 ? -16.63675 -23.29898 25.71957 1.000 69.03481 288 LYS B N 1
ATOM 3248 C CA . LYS B 1 288 ? -16.96121 -24.19745 24.60599 1.000 71.19526 288 LYS B CA 1
ATOM 3249 C C . LYS B 1 288 ? -17.14733 -25.64156 25.06904 1.000 74.96164 288 LYS B C 1
ATOM 3250 O O . LYS B 1 288 ? -17.99891 -26.35671 24.52491 1.000 77.40514 288 LYS B O 1
ATOM 3256 N N . GLN B 1 289 ? -16.35727 -26.08047 26.05843 1.000 72.83634 289 GLN B N 1
ATOM 3257 C CA . GLN B 1 289 ? -16.43012 -27.40618 26.71399 1.000 78.34792 289 GLN B CA 1
ATOM 3258 C C . GLN B 1 289 ? -16.64164 -28.59133 25.75367 1.000 84.31135 289 GLN B C 1
ATOM 3259 O O . GLN B 1 289 ? -17.76689 -28.94473 25.37362 1.000 88.43113 289 GLN B O 1
ATOM 3265 N N . HIS C 1 90 ? -58.92665 19.53716 8.49256 1.000 85.43022 90 HIS C N 1
ATOM 3266 C CA . HIS C 1 90 ? -59.64111 18.36929 7.99189 1.000 80.03556 90 HIS C CA 1
ATOM 3267 C C . HIS C 1 90 ? -58.91715 17.07353 8.35932 1.000 81.09497 90 HIS C C 1
ATOM 3268 O O . HIS C 1 90 ? -57.92681 17.09785 9.08608 1.000 85.11209 90 HIS C O 1
ATOM 3275 N N . GLY C 1 91 ? -59.41208 15.95032 7.84569 1.000 79.48185 91 GLY C N 1
ATOM 3276 C CA . GLY C 1 91 ? -58.96802 14.63954 8.29685 1.000 73.23526 91 GLY C CA 1
ATOM 3277 C C . GLY C 1 91 ? -57.48538 14.37417 8.06337 1.000 72.82250 91 GLY C C 1
ATOM 3278 O O . GLY C 1 91 ? -56.75912 15.11967 7.40003 1.000 67.75472 91 GLY C O 1
ATOM 3279 N N . THR C 1 92 ? -57.03986 13.25586 8.63747 1.000 70.41219 92 THR C N 1
ATOM 3280 C CA . THR C 1 92 ? -55.63616 12.86614 8.63836 1.000 72.33110 92 THR C CA 1
ATOM 3281 C C . THR C 1 92 ? -55.39320 11.91353 7.47962 1.000 69.68439 92 THR C C 1
ATOM 3282 O O . THR C 1 92 ? -56.05560 10.87290 7.38124 1.000 70.77346 92 THR C O 1
ATOM 3286 N N . LEU C 1 93 ? -54.43061 12.25527 6.62621 1.000 63.31866 93 LEU C N 1
ATOM 3287 C CA . LEU C 1 93 ? -54.13202 11.47240 5.43429 1.000 55.26227 93 LEU C CA 1
ATOM 3288 C C . LEU C 1 93 ? -53.10178 10.39920 5.76962 1.000 59.11147 93 LEU C C 1
ATOM 3289 O O . LEU C 1 93 ? -51.97229 10.72045 6.15274 1.000 63.04087 93 LEU C O 1
ATOM 3294 N N . LYS C 1 94 ? -53.47854 9.13265 5.62831 1.000 55.26080 94 LYS C N 1
ATOM 3295 C CA . LYS C 1 94 ? -52.57847 8.01959 5.92482 1.000 57.28981 94 LYS C CA 1
ATOM 3296 C C . LYS C 1 94 ? -51.95908 7.50936 4.62540 1.000 58.25465 94 LYS C C 1
ATOM 3297 O O . LYS C 1 94 ? -52.59405 6.75746 3.88210 1.000 61.86260 94 LYS C O 1
ATOM 3303 N N . LEU C 1 95 ? -50.70496 7.87838 4.37101 1.000 51.90782 95 LEU C N 1
ATOM 3304 C CA . LEU C 1 95 ? -50.00578 7.49373 3.15287 1.000 48.44164 95 LEU C CA 1
ATOM 3305 C C . LEU C 1 95 ? -49.10317 6.27451 3.34308 1.000 50.40427 95 LEU C C 1
ATOM 3306 O O . LEU C 1 95 ? -48.50938 6.06394 4.40828 1.000 49.69074 95 LEU C O 1
ATOM 3311 N N . ALA C 1 96 ? -48.96801 5.49362 2.26986 1.000 43.39594 96 ALA C N 1
ATOM 3312 C CA . ALA C 1 96 ? -47.96030 4.44245 2.16836 1.000 46.10539 96 ALA C CA 1
ATOM 3313 C C . ALA C 1 96 ? -47.20469 4.64692 0.86778 1.000 47.89113 96 ALA C C 1
ATOM 3314 O O . ALA C 1 96 ? -47.79711 4.55319 -0.20971 1.000 49.90324 96 ALA C O 1
ATOM 3316 N N . VAL C 1 97 ? -45.90724 4.92292 0.96298 1.000 43.66077 97 VAL C N 1
ATOM 3317 C CA . VAL C 1 97 ? -45.09691 5.31272 -0.18439 1.000 45.07591 97 VAL C CA 1
ATOM 3318 C C . VAL C 1 97 ? -43.88139 4.39621 -0.30109 1.000 50.65344 97 VAL C C 1
ATOM 3319 O O . VAL C 1 97 ? -43.25274 4.05455 0.70854 1.000 46.77803 97 VAL C O 1
ATOM 3323 N N . ALA C 1 98 ? -43.55856 3.98048 -1.53405 1.000 48.18079 98 ALA C N 1
ATOM 3324 C CA . ALA C 1 98 ? -42.31358 3.25072 -1.76608 1.000 47.75404 98 ALA C CA 1
ATOM 3325 C C . ALA C 1 98 ? -41.13275 4.08197 -1.28010 1.000 48.31302 98 ALA C C 1
ATOM 3326 O O . ALA C 1 98 ? -41.13145 5.30510 -1.44017 1.000 49.93420 98 ALA C O 1
ATOM 3328 N N . SER C 1 99 ? -40.11306 3.42329 -0.70331 1.000 48.04839 99 SER C N 1
ATOM 3329 C CA . SER C 1 99 ? -39.06996 4.16192 0.02849 1.000 45.90959 99 SER C CA 1
ATOM 3330 C C . SER C 1 99 ? -38.47834 5.29082 -0.80824 1.000 44.33250 99 SER C C 1
ATOM 3331 O O . SER C 1 99 ? -38.51263 6.45240 -0.39424 1.000 49.64573 99 SER C O 1
ATOM 3334 N N . ILE C 1 100 ? -37.95328 4.98180 -2.00211 1.000 42.09303 100 ILE C N 1
ATOM 3335 C CA . ILE C 1 100 ? -37.28551 6.03309 -2.78211 1.000 43.47098 100 ILE C CA 1
ATOM 3336 C C . ILE C 1 100 ? -38.23682 7.17485 -3.12342 1.000 50.73199 100 ILE C C 1
ATOM 3337 O O . ILE C 1 100 ? -37.82263 8.33971 -3.18184 1.000 53.48651 100 ILE C O 1
ATOM 3342 N N . ILE C 1 101 ? -39.51679 6.87900 -3.35543 1.000 50.10809 101 ILE C N 1
ATOM 3343 C CA . ILE C 1 101 ? -40.46795 7.96027 -3.58920 1.000 50.54004 101 ILE C CA 1
ATOM 3344 C C . ILE C 1 101 ? -40.61466 8.81991 -2.33518 1.000 49.07516 101 ILE C C 1
ATOM 3345 O O . ILE C 1 101 ? -40.61277 10.05529 -2.40292 1.000 47.01407 101 ILE C O 1
ATOM 3350 N N . GLY C 1 102 ? -40.75389 8.17891 -1.17168 1.000 47.72984 102 GLY C N 1
ATOM 3351 C CA . GLY C 1 102 ? -40.93477 8.93746 0.05513 1.000 50.66477 102 GLY C CA 1
ATOM 3352 C C . GLY C 1 102 ? -39.80977 9.92008 0.30260 1.000 54.54258 102 GLY C C 1
ATOM 3353 O O . GLY C 1 102 ? -40.03020 11.00598 0.84543 1.000 53.02822 102 GLY C O 1
ATOM 3354 N N . GLN C 1 103 ? -38.60373 9.57795 -0.13441 1.000 51.92787 103 GLN C N 1
ATOM 3355 C CA . GLN C 1 103 ? -37.43924 10.37437 0.19876 1.000 55.27897 103 GLN C CA 1
ATOM 3356 C C . GLN C 1 103 ? -37.16664 11.45886 -0.81699 1.000 57.05745 103 GLN C C 1
ATOM 3357 O O . GLN C 1 103 ? -36.77444 12.57102 -0.44573 1.000 60.11109 103 GLN C O 1
ATOM 3363 N N . HIS C 1 104 ? -37.34746 11.14097 -2.09534 1.000 55.13771 104 HIS C N 1
ATOM 3364 C CA . HIS C 1 104 ? -36.90892 12.01021 -3.16893 1.000 54.08664 104 HIS C CA 1
ATOM 3365 C C . HIS C 1 104 ? -38.03696 12.81655 -3.79718 1.000 55.97568 104 HIS C C 1
ATOM 3366 O O . HIS C 1 104 ? -37.85898 14.01186 -4.04150 1.000 60.19610 104 HIS C O 1
ATOM 3373 N N . TRP C 1 105 ? -39.20350 12.20882 -4.02977 1.000 56.01977 105 TRP C N 1
ATOM 3374 C CA . TRP C 1 105 ? -40.32067 12.83850 -4.73830 1.000 56.34188 105 TRP C CA 1
ATOM 3375 C C . TRP C 1 105 ? -41.38849 13.37210 -3.79784 1.000 55.83418 105 TRP C C 1
ATOM 3376 O O . TRP C 1 105 ? -41.86862 14.48888 -3.99196 1.000 61.14359 105 TRP C O 1
ATOM 3387 N N . LEU C 1 106 ? -41.74675 12.60420 -2.77010 1.000 52.82762 106 LEU C N 1
ATOM 3388 C CA . LEU C 1 106 ? -42.80600 13.01693 -1.85189 1.000 56.13979 106 LEU C CA 1
ATOM 3389 C C . LEU C 1 106 ? -42.54467 14.31307 -1.07610 1.000 54.00525 106 LEU C C 1
ATOM 3390 O O . LEU C 1 106 ? -43.51857 15.03624 -0.80563 1.000 52.65160 106 LEU C O 1
ATOM 3395 N N . PRO C 1 107 ? -41.32168 14.65010 -0.64770 1.000 58.10926 107 PRO C N 1
ATOM 3396 C CA . PRO C 1 107 ? -41.18738 15.86544 0.17555 1.000 56.59330 107 PRO C CA 1
ATOM 3397 C C . PRO C 1 107 ? -41.65473 17.13216 -0.52057 1.000 60.23918 107 PRO C C 1
ATOM 3398 O O . PRO C 1 107 ? -42.22215 18.01631 0.14127 1.000 54.69473 107 PRO C O 1
ATOM 3402 N N . LYS C 1 108 ? -41.44465 17.25094 -1.84080 1.000 64.06062 108 LYS C N 1
ATOM 3403 C CA . LYS C 1 108 ? -41.92616 18.44388 -2.53745 1.000 60.92543 108 LYS C CA 1
ATOM 3404 C C . LYS C 1 108 ? -43.43954 18.39971 -2.70386 1.000 60.16075 108 LYS C C 1
ATOM 3405 O O . LYS C 1 108 ? -44.11001 19.43068 -2.59975 1.000 61.28954 108 LYS C O 1
ATOM 3411 N N . VAL C 1 109 ? -43.99754 17.20783 -2.91849 1.000 57.82918 109 VAL C N 1
ATOM 3412 C CA . VAL C 1 109 ? -45.44953 17.06112 -2.97341 1.000 58.55962 109 VAL C CA 1
ATOM 3413 C C . VAL C 1 109 ? -46.07291 17.42799 -1.63391 1.000 61.16761 109 VAL C C 1
ATOM 3414 O O . VAL C 1 109 ? -47.13118 18.07031 -1.57630 1.000 57.05257 109 VAL C O 1
ATOM 3418 N N . LEU C 1 110 ? -45.42251 17.02617 -0.53161 1.000 61.08742 110 LEU C N 1
ATOM 3419 C CA . LEU C 1 110 ? -45.94785 17.29601 0.80450 1.000 55.92771 110 LEU C CA 1
ATOM 3420 C C . LEU C 1 110 ? -45.74916 18.74762 1.21156 1.000 52.27178 110 LEU C C 1
ATOM 3421 O O . LEU C 1 110 ? -46.60581 19.32092 1.88900 1.000 52.02366 110 LEU C O 1
ATOM 3426 N N . LYS C 1 111 ? -44.64415 19.36199 0.80563 1.000 53.05616 111 LYS C N 1
ATOM 3427 C CA . LYS C 1 111 ? -44.47939 20.78503 1.05689 1.000 55.66837 111 LYS C CA 1
ATOM 3428 C C . LYS C 1 111 ? -45.66452 21.56559 0.50336 1.000 60.68699 111 LYS C C 1
ATOM 3429 O O . LYS C 1 111 ? -46.28697 22.37011 1.20552 1.000 58.40622 111 LYS C O 1
ATOM 3435 N N . THR C 1 112 ? -46.01042 21.32255 -0.75915 1.000 63.22468 112 THR C N 1
ATOM 3436 C CA . THR C 1 112 ? -47.14176 22.04480 -1.33004 1.000 62.42493 112 THR C CA 1
ATOM 3437 C C . THR C 1 112 ? -48.42899 21.72232 -0.58474 1.000 62.95747 112 THR C C 1
ATOM 3438 O O . THR C 1 112 ? -49.25681 22.61055 -0.35983 1.000 70.10534 112 THR C O 1
ATOM 3442 N N . TYR C 1 113 ? -48.59797 20.46902 -0.15260 1.000 55.62712 113 TYR C N 1
ATOM 3443 C CA . TYR C 1 113 ? -49.83802 20.10017 0.52618 1.000 58.43078 113 TYR C CA 1
ATOM 3444 C C . TYR C 1 113 ? -49.96186 20.75273 1.90061 1.000 67.10741 113 TYR C C 1
ATOM 3445 O O . TYR C 1 113 ? -51.07342 21.10303 2.31222 1.000 72.77700 113 TYR C O 1
ATOM 3454 N N . VAL C 1 114 ? -48.85030 20.90331 2.63121 1.000 64.94604 114 VAL C N 1
ATOM 3455 C CA . VAL C 1 114 ? -48.88468 21.62270 3.90157 1.000 66.72976 114 VAL C CA 1
ATOM 3456 C C . VAL C 1 114 ? -49.00050 23.11815 3.65008 1.000 63.55325 114 VAL C C 1
ATOM 3457 O O . VAL C 1 114 ? -49.62427 23.84110 4.43569 1.000 66.88081 114 VAL C O 1
ATOM 3461 N N . GLU C 1 115 ? -48.39513 23.59962 2.56606 1.000 63.56934 115 GLU C N 1
ATOM 3462 C CA . GLU C 1 115 ? -48.44930 25.01995 2.23204 1.000 72.61081 115 GLU C CA 1
ATOM 3463 C C . GLU C 1 115 ? -49.88515 25.48720 2.00400 1.000 71.79770 115 GLU C C 1
ATOM 3464 O O . GLU C 1 115 ? -50.27020 26.58456 2.42424 1.000 71.27945 115 GLU C O 1
ATOM 3470 N N . ARG C 1 116 ? -50.68660 24.67267 1.33514 1.000 74.30892 116 ARG C N 1
ATOM 3471 C CA . ARG C 1 116 ? -52.06014 25.02776 1.02324 1.000 75.47614 116 ARG C CA 1
ATOM 3472 C C . ARG C 1 116 ? -53.03585 24.58921 2.09658 1.000 77.60537 116 ARG C C 1
ATOM 3473 O O . ARG C 1 116 ? -54.20808 24.96915 2.03617 1.000 82.18462 116 ARG C O 1
ATOM 3481 N N . TYR C 1 117 ? -52.59500 23.79461 3.06673 1.000 72.66699 117 TYR C N 1
ATOM 3482 C CA . TYR C 1 117 ? -53.49469 23.20376 4.05640 1.000 74.71001 117 TYR C CA 1
ATOM 3483 C C . TYR C 1 117 ? -52.80215 23.13002 5.40764 1.000 77.67209 117 TYR C C 1
ATOM 3484 O O . TYR C 1 117 ? -52.44353 22.04636 5.88567 1.000 71.73982 117 TYR C O 1
ATOM 3493 N N . PRO C 1 118 ? -52.61641 24.27633 6.06633 1.000 78.80860 118 PRO C N 1
ATOM 3494 C CA . PRO C 1 118 ? -51.99971 24.26407 7.39280 1.000 75.81384 118 PRO C CA 1
ATOM 3495 C C . PRO C 1 118 ? -52.87092 23.48899 8.36336 1.000 77.67178 118 PRO C C 1
ATOM 3496 O O . PRO C 1 118 ? -54.08843 23.39403 8.19264 1.000 80.95794 118 PRO C O 1
ATOM 3500 N N . ASN C 1 119 ? -52.22641 22.91174 9.37505 1.000 74.10133 119 ASN C N 1
ATOM 3501 C CA . ASN C 1 119 ? -52.89170 22.14086 10.42656 1.000 81.53707 119 ASN C CA 1
ATOM 3502 C C . ASN C 1 119 ? -53.55520 20.88229 9.88261 1.000 80.10113 119 ASN C C 1
ATOM 3503 O O . ASN C 1 119 ? -54.42120 20.29461 10.54083 1.000 80.08677 119 ASN C O 1
ATOM 3508 N N . ALA C 1 120 ? -53.18095 20.46699 8.68072 1.000 77.36394 120 ALA C N 1
ATOM 3509 C CA . ALA C 1 120 ? -53.66577 19.21798 8.11966 1.000 78.12279 120 ALA C CA 1
ATOM 3510 C C . ALA C 1 120 ? -52.63585 18.14520 8.43706 1.000 74.40609 120 ALA C C 1
ATOM 3511 O O . ALA C 1 120 ? -51.45506 18.29217 8.10106 1.000 70.75362 120 ALA C O 1
ATOM 3513 N N . LYS C 1 121 ? -53.07258 17.08865 9.10534 1.000 68.15963 121 LYS C N 1
ATOM 3514 C CA . LYS C 1 121 ? -52.13716 16.08473 9.56040 1.000 67.44904 121 LYS C CA 1
ATOM 3515 C C . LYS C 1 121 ? -51.84553 15.07296 8.45889 1.000 70.11034 121 LYS C C 1
ATOM 3516 O O . LYS C 1 121 ? -52.70847 14.75105 7.63255 1.000 68.42227 121 LYS C O 1
ATOM 3522 N N . VAL C 1 122 ? -50.60238 14.58101 8.44661 1.000 66.88439 122 VAL C N 1
ATOM 3523 C CA . VAL C 1 122 ? -50.16892 13.55622 7.50694 1.000 63.16793 122 VAL C CA 1
ATOM 3524 C C . VAL C 1 122 ? -49.47124 12.45423 8.29397 1.000 63.80347 122 VAL C C 1
ATOM 3525 O O . VAL C 1 122 ? -48.75428 12.72480 9.26345 1.000 65.40295 122 VAL C O 1
ATOM 3529 N N . SER C 1 123 ? -49.66638 11.21320 7.87137 1.000 59.97057 123 SER C N 1
ATOM 3530 C CA . SER C 1 123 ? -49.06546 10.07635 8.54660 1.000 53.90902 123 SER C CA 1
ATOM 3531 C C . SER C 1 123 ? -48.51753 9.13462 7.48655 1.000 57.59116 123 SER C C 1
ATOM 3532 O O . SER C 1 123 ? -49.26646 8.69060 6.60954 1.000 54.61471 123 SER C O 1
ATOM 3535 N N . LEU C 1 124 ? -47.21998 8.82340 7.57053 1.000 51.53349 124 LEU C N 1
ATOM 3536 C CA . LEU C 1 124 ? -46.48628 8.27183 6.43906 1.000 47.50458 124 LEU C CA 1
ATOM 3537 C C . LEU C 1 124 ? -45.69940 7.03764 6.84610 1.000 47.65074 124 LEU C C 1
ATOM 3538 O O . LEU C 1 124 ? -44.76322 7.12692 7.65291 1.000 47.98125 124 LEU C O 1
ATOM 3543 N N . ILE C 1 125 ? -46.03918 5.90255 6.24805 1.000 44.66481 125 ILE C N 1
ATOM 3544 C CA . ILE C 1 125 ? -45.21372 4.70452 6.30783 1.000 49.01806 125 ILE C CA 1
ATOM 3545 C C . ILE C 1 125 ? -44.57344 4.48192 4.93805 1.000 48.58000 125 ILE C C 1
ATOM 3546 O O . ILE C 1 125 ? -45.17890 4.78990 3.90403 1.000 48.58330 125 ILE C O 1
ATOM 3551 N N . THR C 1 126 ? -43.33633 3.97763 4.93741 1.000 43.69604 126 THR C N 1
ATOM 3552 C CA . THR C 1 126 ? -42.52524 3.75190 3.74491 1.000 40.86858 126 THR C CA 1
ATOM 3553 C C . THR C 1 126 ? -42.06382 2.29646 3.70536 1.000 41.91761 126 THR C C 1
ATOM 3554 O O . THR C 1 126 ? -42.32117 1.52022 4.61426 1.000 44.85241 126 THR C O 1
ATOM 3558 N N . GLY C 1 127 ? -41.39533 1.91731 2.63382 1.000 45.22814 127 GLY C N 1
ATOM 3559 C CA . GLY C 1 127 ? -40.90454 0.56378 2.50276 1.000 43.39856 127 GLY C CA 1
ATOM 3560 C C . GLY C 1 127 ? -40.94748 0.08402 1.06247 1.000 45.28151 127 GLY C C 1
ATOM 3561 O O . GLY C 1 127 ? -41.09388 0.86348 0.11705 1.000 42.72296 127 GLY C O 1
ATOM 3562 N N . TRP C 1 128 ? -40.78807 -1.23008 0.92364 1.000 42.84553 128 TRP C N 1
ATOM 3563 C CA . TRP C 1 128 ? -40.88149 -1.87970 -0.37349 1.000 42.67191 128 TRP C CA 1
ATOM 3564 C C . TRP C 1 128 ? -42.28959 -1.72495 -0.95129 1.000 48.20715 128 TRP C C 1
ATOM 3565 O O . TRP C 1 128 ? -43.29228 -1.69116 -0.21667 1.000 41.20407 128 TRP C O 1
ATOM 3576 N N . SER C 1 129 ? -42.35324 -1.63960 -2.28901 1.000 44.02250 129 SER C N 1
ATOM 3577 C CA . SER C 1 129 ? -43.64145 -1.56238 -2.97285 1.000 42.75283 129 SER C CA 1
ATOM 3578 C C . SER C 1 129 ? -44.57651 -2.66365 -2.50223 1.000 42.73627 129 SER C C 1
ATOM 3579 O O . SER C 1 129 ? -45.71999 -2.39677 -2.12730 1.000 44.33621 129 SER C O 1
ATOM 3582 N N . SER C 1 130 ? -44.09632 -3.90828 -2.47923 1.000 41.47745 130 SER C N 1
ATOM 3583 C CA . SER C 1 130 ? -44.95563 -5.01019 -2.05431 1.000 44.52089 130 SER C CA 1
ATOM 3584 C C . SER C 1 130 ? -45.49489 -4.79447 -0.63973 1.000 53.67439 130 SER C C 1
ATOM 3585 O O . SER C 1 130 ? -46.68525 -5.02871 -0.38267 1.000 56.50711 130 SER C O 1
ATOM 3588 N N . GLU C 1 131 ? -44.64209 -4.32225 0.28406 1.000 47.51503 131 GLU C N 1
ATOM 3589 C CA . GLU C 1 131 ? -45.09012 -4.06476 1.65277 1.000 48.04879 131 GLU C CA 1
ATOM 3590 C C . GLU C 1 131 ? -46.12262 -2.94460 1.70930 1.000 44.21183 131 GLU C C 1
ATOM 3591 O O . GLU C 1 131 ? -47.07088 -3.00666 2.49784 1.000 43.25026 131 GLU C O 1
ATOM 3597 N N . MET C 1 132 ? -45.93564 -1.88887 0.92663 1.000 42.21146 132 MET C N 1
ATOM 3598 C CA . MET C 1 132 ? -46.93677 -0.82729 0.91828 1.000 48.81853 132 MET C CA 1
ATOM 3599 C C . MET C 1 132 ? -48.19863 -1.24959 0.15662 1.000 50.33325 132 MET C C 1
ATOM 3600 O O . MET C 1 132 ? -49.31244 -0.84996 0.52447 1.000 50.48870 132 MET C O 1
ATOM 3605 N N . LEU C 1 133 ? -48.05661 -2.05652 -0.89567 1.000 53.12815 133 LEU C N 1
ATOM 3606 C CA . LEU C 1 133 ? -49.24149 -2.64559 -1.50663 1.000 54.24783 133 LEU C CA 1
ATOM 3607 C C . LEU C 1 133 ? -50.02382 -3.43363 -0.46710 1.000 52.76478 133 LEU C C 1
ATOM 3608 O O . LEU C 1 133 ? -51.21326 -3.18024 -0.24827 1.000 48.77639 133 LEU C O 1
ATOM 3613 N N . LYS C 1 134 ? -49.34201 -4.35315 0.23001 1.000 51.88698 134 LYS C N 1
ATOM 3614 C CA . LYS C 1 134 ? -50.01709 -5.22604 1.18971 1.000 55.77468 134 LYS C CA 1
ATOM 3615 C C . LYS C 1 134 ? -50.68472 -4.42696 2.30474 1.000 58.75973 134 LYS C C 1
ATOM 3616 O O . LYS C 1 134 ? -51.79094 -4.76326 2.74074 1.000 61.46997 134 LYS C O 1
ATOM 3622 N N . SER C 1 135 ? -50.03742 -3.35354 2.76114 1.000 54.86694 135 SER C N 1
ATOM 3623 C CA . SER C 1 135 ? -50.63405 -2.50294 3.78447 1.000 55.04096 135 SER C CA 1
ATOM 3624 C C . SER C 1 135 ? -51.86746 -1.78235 3.25138 1.000 55.97876 135 SER C C 1
ATOM 3625 O O . SER C 1 135 ? -52.84698 -1.59476 3.98441 1.000 55.05386 135 SER C O 1
ATOM 3628 N N . LEU C 1 136 ? -51.82389 -1.33734 1.98464 1.000 61.00194 136 LEU C N 1
ATOM 3629 C CA . LEU C 1 136 ? -52.98097 -0.67097 1.37946 1.000 60.13851 136 LEU C CA 1
ATOM 3630 C C . LEU C 1 136 ? -54.16285 -1.61850 1.28783 1.000 54.32605 136 LEU C C 1
ATOM 3631 O O . LEU C 1 136 ? -55.31144 -1.22328 1.50961 1.000 53.75156 136 LEU C O 1
ATOM 3636 N N . TYR C 1 137 ? -53.87530 -2.88073 0.98299 1.000 56.33077 137 TYR C N 1
ATOM 3637 C CA . TYR C 1 137 ? -54.88805 -3.91927 0.87666 1.000 60.49422 137 TYR C CA 1
ATOM 3638 C C . TYR C 1 137 ? -55.55381 -4.19759 2.22206 1.000 65.75628 137 TYR C C 1
ATOM 3639 O O . TYR C 1 137 ? -56.74352 -4.52662 2.27323 1.000 72.50360 137 TYR C O 1
ATOM 3648 N N . GLU C 1 138 ? -54.80989 -4.06812 3.32196 1.000 63.16575 138 GLU C N 1
ATOM 3649 C CA . GLU C 1 138 ? -55.32379 -4.35361 4.65606 1.000 64.73871 138 GLU C CA 1
ATOM 3650 C C . GLU C 1 138 ? -55.89151 -3.11514 5.35213 1.000 65.64875 138 GLU C C 1
ATOM 3651 O O . GLU C 1 138 ? -56.03946 -3.12161 6.57918 1.000 72.52575 138 GLU C O 1
ATOM 3657 N N . ASP C 1 139 ? -56.17044 -2.04805 4.60701 1.000 60.77110 139 ASP C N 1
ATOM 3658 C CA . ASP C 1 139 ? -56.90909 -0.87779 5.08393 1.000 63.45102 139 ASP C CA 1
ATOM 3659 C C . ASP C 1 139 ? -56.13115 -0.02438 6.08346 1.000 64.89321 139 ASP C C 1
ATOM 3660 O O . ASP C 1 139 ? -56.71905 0.81321 6.77834 1.000 64.23222 139 ASP C O 1
ATOM 3665 N N . GLN C 1 140 ? -54.80720 -0.17703 6.13933 1.000 67.33393 140 GLN C N 1
ATOM 3666 C CA . GLN C 1 140 ? -54.00741 0.60544 7.07918 1.000 64.36880 140 GLN C CA 1
ATOM 3667 C C . GLN C 1 140 ? -53.82546 2.04639 6.62422 1.000 63.50830 140 GLN C C 1
ATOM 3668 O O . GLN C 1 140 ? -53.59074 2.93059 7.45834 1.000 66.56383 140 GLN C O 1
ATOM 3674 N N . VAL C 1 141 ? -53.92432 2.30410 5.31837 1.000 61.67691 141 VAL C N 1
ATOM 3675 C CA . VAL C 1 141 ? -53.69907 3.62850 4.75067 1.000 59.84695 141 VAL C CA 1
ATOM 3676 C C . VAL C 1 141 ? -54.83263 3.97304 3.78941 1.000 54.92049 141 VAL C C 1
ATOM 3677 O O . VAL C 1 141 ? -55.58543 3.10773 3.34489 1.000 53.08736 141 VAL C O 1
ATOM 3681 N N . HIS C 1 142 ? -54.95241 5.26751 3.48904 1.000 53.54679 142 HIS C N 1
ATOM 3682 C CA . HIS C 1 142 ? -55.86819 5.73949 2.45337 1.000 62.43793 142 HIS C CA 1
ATOM 3683 C C . HIS C 1 142 ? -55.35204 5.44119 1.04650 1.000 61.94791 142 HIS C C 1
ATOM 3684 O O . HIS C 1 142 ? -56.09717 4.95237 0.18938 1.000 58.59923 142 HIS C O 1
ATOM 3691 N N . ILE C 1 143 ? -54.07694 5.73530 0.80332 1.000 60.75040 143 ILE C N 1
ATOM 3692 C CA . ILE C 1 143 ? -53.50668 5.85778 -0.53231 1.000 56.55935 143 ILE C CA 1
ATOM 3693 C C . ILE C 1 143 ? -52.12491 5.22654 -0.52153 1.000 57.46987 143 ILE C C 1
ATOM 3694 O O . ILE C 1 143 ? -51.32485 5.48644 0.38846 1.000 53.11591 143 ILE C O 1
ATOM 3699 N N . GLY C 1 144 ? -51.84926 4.39202 -1.51320 1.000 54.00984 144 GLY C N 1
ATOM 3700 C CA . GLY C 1 144 ? -50.53685 3.81054 -1.71323 1.000 52.69228 144 GLY C CA 1
ATOM 3701 C C . GLY C 1 144 ? -49.89163 4.34345 -2.99640 1.000 55.14151 144 GLY C C 1
ATOM 3702 O O . GLY C 1 144 ? -50.54199 4.42057 -4.03720 1.000 53.91685 144 GLY C O 1
ATOM 3703 N N . ILE C 1 145 ? -48.62858 4.71101 -2.88647 1.000 52.63197 145 ILE C N 1
ATOM 3704 C CA . ILE C 1 145 ? -47.81538 5.09729 -4.03081 1.000 52.15968 145 ILE C CA 1
ATOM 3705 C C . ILE C 1 145 ? -46.82126 3.96043 -4.23174 1.000 51.51581 145 ILE C C 1
ATOM 3706 O O . ILE C 1 145 ? -45.86330 3.80555 -3.46420 1.000 53.66496 145 ILE C O 1
ATOM 3711 N N . ILE C 1 146 ? -47.08006 3.13741 -5.24382 1.000 46.36440 146 ILE C N 1
ATOM 3712 C CA . ILE C 1 146 ? -46.44405 1.84086 -5.42696 1.000 44.42686 146 ILE C CA 1
ATOM 3713 C C . ILE C 1 146 ? -45.63455 1.87733 -6.70951 1.000 54.95121 146 ILE C C 1
ATOM 3714 O O . ILE C 1 146 ? -45.96455 2.61791 -7.64612 1.000 54.44579 146 ILE C O 1
ATOM 3719 N N . ARG C 1 147 ? -44.59116 1.05183 -6.76975 1.000 48.17019 147 ARG C N 1
ATOM 3720 C CA . ARG C 1 147 ? -43.74945 1.00165 -7.95425 1.000 48.48887 147 ARG C CA 1
ATOM 3721 C C . ARG C 1 147 ? -43.88592 -0.33803 -8.66658 1.000 50.82857 147 ARG C C 1
ATOM 3722 O O . ARG C 1 147 ? -44.17749 -1.36943 -8.05660 1.000 51.51875 147 ARG C O 1
ATOM 3730 N N . GLY C 1 148 ? -43.65125 -0.31278 -9.97556 1.000 45.44868 148 GLY C N 1
ATOM 3731 C CA . GLY C 1 148 ? -43.72460 -1.52595 -10.76034 1.000 51.97299 148 GLY C CA 1
ATOM 3732 C C . GLY C 1 148 ? -45.02694 -1.60089 -11.53696 1.000 53.01973 148 GLY C C 1
ATOM 3733 O O . GLY C 1 148 ? -45.47384 -0.60326 -12.11576 1.000 51.44327 148 GLY C O 1
ATOM 3734 N N . ASN C 1 149 ? -45.65941 -2.77124 -11.54638 1.000 54.04856 149 ASN C N 1
ATOM 3735 C CA . ASN C 1 149 ? -46.95714 -2.95290 -12.19908 1.000 56.88492 149 ASN C CA 1
ATOM 3736 C C . ASN C 1 149 ? -47.88739 -3.68321 -11.24802 1.000 56.92353 149 ASN C C 1
ATOM 3737 O O . ASN C 1 149 ? -48.19060 -4.86640 -11.43305 1.000 59.34543 149 ASN C O 1
ATOM 3742 N N . PRO C 1 150 ? -48.38191 -2.98927 -10.22851 1.000 53.52334 150 PRO C N 1
ATOM 3743 C CA . PRO C 1 150 ? -49.22327 -3.64905 -9.22839 1.000 57.76854 150 PRO C CA 1
ATOM 3744 C C . PRO C 1 150 ? -50.59309 -3.99068 -9.80637 1.000 62.41558 150 PRO C C 1
ATOM 3745 O O . PRO C 1 150 ? -51.24591 -3.14967 -10.42895 1.000 58.20817 150 PRO C O 1
ATOM 3749 N N . GLU C 1 151 ? -51.01998 -5.23648 -9.60447 1.000 62.70579 151 GLU C N 1
ATOM 3750 C CA . GLU C 1 151 ? -52.41783 -5.58266 -9.81834 1.000 62.97870 151 GLU C CA 1
ATOM 3751 C C . GLU C 1 151 ? -53.25621 -4.97609 -8.69607 1.000 59.40811 151 GLU C C 1
ATOM 3752 O O . GLU C 1 151 ? -52.86607 -5.02007 -7.52673 1.000 66.57216 151 GLU C O 1
ATOM 3758 N N . TRP C 1 152 ? -54.39585 -4.38367 -9.05561 1.000 59.77014 152 TRP C N 1
ATOM 3759 C CA . TRP C 1 152 ? -55.19668 -3.57870 -8.13400 1.000 57.53609 152 TRP C CA 1
ATOM 3760 C C . TRP C 1 152 ? -56.62586 -3.51167 -8.64684 1.000 63.38780 152 TRP C C 1
ATOM 3761 O O . TRP C 1 152 ? -56.83805 -3.22480 -9.83086 1.000 59.51112 152 TRP C O 1
ATOM 3772 N N . LYS C 1 153 ? -57.59831 -3.74865 -7.75962 1.000 61.57440 153 LYS C N 1
ATOM 3773 C CA . LYS C 1 153 ? -58.99870 -3.68480 -8.16406 1.000 59.18258 153 LYS C CA 1
ATOM 3774 C C . LYS C 1 153 ? -59.70766 -2.57554 -7.41148 1.000 56.03732 153 LYS C C 1
ATOM 3775 O O . LYS C 1 153 ? -60.76243 -2.78554 -6.80445 1.000 61.36893 153 LYS C O 1
ATOM 3781 N N . GLY C 1 154 ? -59.11114 -1.39233 -7.45513 1.000 52.55658 154 GLY C N 1
ATOM 3782 C CA . GLY C 1 154 ? -59.76585 -0.16525 -7.06571 1.000 51.08754 154 GLY C CA 1
ATOM 3783 C C . GLY C 1 154 ? -59.41133 0.88131 -8.10688 1.000 61.16313 154 GLY C C 1
ATOM 3784 O O . GLY C 1 154 ? -59.47689 0.61832 -9.31670 1.000 58.97294 154 GLY C O 1
ATOM 3785 N N . ARG C 1 155 ? -59.01761 2.06665 -7.66504 1.000 54.33481 155 ARG C N 1
ATOM 3786 C CA . ARG C 1 155 ? -58.53823 3.09094 -8.57582 1.000 55.33175 155 ARG C CA 1
ATOM 3787 C C . ARG C 1 155 ? -57.01672 2.99329 -8.68628 1.000 60.23215 155 ARG C C 1
ATOM 3788 O O . ARG C 1 155 ? -56.32202 2.86259 -7.67220 1.000 57.29315 155 ARG C O 1
ATOM 3796 N N . LYS C 1 156 ? -56.50477 3.02181 -9.91813 1.000 57.76760 156 LYS C N 1
ATOM 3797 C CA . LYS C 1 156 ? -55.06895 3.06980 -10.16966 1.000 54.97034 156 LYS C CA 1
ATOM 3798 C C . LYS C 1 156 ? -54.76973 4.23838 -11.09735 1.000 60.34301 156 LYS C C 1
ATOM 3799 O O . LYS C 1 156 ? -55.20401 4.24453 -12.25663 1.000 61.39235 156 LYS C O 1
ATOM 3805 N N . ASP C 1 157 ? -54.03321 5.22536 -10.59316 1.000 59.67408 157 ASP C N 1
ATOM 3806 C CA . ASP C 1 157 ? -53.61204 6.37886 -11.38193 1.000 61.54870 157 ASP C CA 1
ATOM 3807 C C . ASP C 1 157 ? -52.13195 6.23687 -11.71464 1.000 60.03681 157 ASP C C 1
ATOM 3808 O O . ASP C 1 157 ? -51.29313 6.25047 -10.80664 1.000 60.38378 157 ASP C O 1
ATOM 3813 N N . TYR C 1 158 ? -51.81082 6.10426 -13.00342 1.000 56.04205 158 TYR C N 1
ATOM 3814 C CA . TYR C 1 158 ? -50.42958 6.28353 -13.42259 1.000 54.60309 158 TYR C CA 1
ATOM 3815 C C . TYR C 1 158 ? -49.93454 7.63759 -12.94629 1.000 50.95038 158 TYR C C 1
ATOM 3816 O O . TYR C 1 158 ? -50.69056 8.61025 -12.90042 1.000 50.36846 158 TYR C O 1
ATOM 3825 N N . LEU C 1 159 ? -48.65704 7.69560 -12.57803 1.000 52.93095 159 LEU C N 1
ATOM 3826 C CA . LEU C 1 159 ? -48.07146 8.91570 -12.02807 1.000 52.53160 159 LEU C CA 1
ATOM 3827 C C . LEU C 1 159 ? -46.85249 9.38695 -12.80348 1.000 50.95613 159 LEU C C 1
ATOM 3828 O O . LEU C 1 159 ? -46.77562 10.56532 -13.18405 1.000 52.51224 159 LEU C O 1
ATOM 3833 N N . MET C 1 160 ? -45.88588 8.50628 -13.03718 1.000 49.83872 160 MET C N 1
ATOM 3834 C CA . MET C 1 160 ? -44.64761 8.91031 -13.68863 1.000 52.59261 160 MET C CA 1
ATOM 3835 C C . MET C 1 160 ? -43.84896 7.66786 -14.05122 1.000 46.73946 160 MET C C 1
ATOM 3836 O O . MET C 1 160 ? -44.21206 6.53659 -13.71122 1.000 41.47401 160 MET C O 1
ATOM 3841 N N . THR C 1 161 ? -42.75762 7.90762 -14.76482 1.000 45.86888 161 THR C N 1
ATOM 3842 C CA . THR C 1 161 ? -41.85162 6.87493 -15.23002 1.000 50.44344 161 THR C CA 1
ATOM 3843 C C . THR C 1 161 ? -40.45207 7.42861 -15.07229 1.000 52.00134 161 THR C C 1
ATOM 3844 O O . THR C 1 161 ? -40.20950 8.59054 -15.40898 1.000 56.02826 161 THR C O 1
ATOM 3848 N N . ASP C 1 162 ? -39.54547 6.62263 -14.52694 1.000 50.27171 162 ASP C N 1
ATOM 3849 C CA . ASP C 1 162 ? -38.14593 7.01483 -14.48225 1.000 50.34236 162 ASP C CA 1
ATOM 3850 C C . ASP C 1 162 ? -37.33061 5.88380 -15.08868 1.000 52.19599 162 ASP C C 1
ATOM 3851 O O . ASP C 1 162 ? -37.86486 4.82110 -15.42116 1.000 53.25632 162 ASP C O 1
ATOM 3856 N N . HIS C 1 163 ? -36.02771 6.12197 -15.23947 1.000 50.21232 163 HIS C N 1
ATOM 3857 C CA . HIS C 1 163 ? -35.16729 5.25136 -16.02393 1.000 51.72273 163 HIS C CA 1
ATOM 3858 C C . HIS C 1 163 ? -33.89484 4.91116 -15.26408 1.000 55.19833 163 HIS C C 1
ATOM 3859 O O . HIS C 1 163 ? -33.44193 5.67056 -14.40191 1.000 52.50806 163 HIS C O 1
ATOM 3866 N N . LEU C 1 164 ? -33.34742 3.73576 -15.57783 1.000 54.15907 164 LEU C N 1
ATOM 3867 C CA . LEU C 1 164 ? -32.24107 3.17635 -14.81518 1.000 55.36277 164 LEU C CA 1
ATOM 3868 C C . LEU C 1 164 ? -30.90305 3.73982 -15.28789 1.000 54.61366 164 LEU C C 1
ATOM 3869 O O . LEU C 1 164 ? -30.61040 3.77301 -16.48759 1.000 53.76423 164 LEU C O 1
ATOM 3874 N N . TYR C 1 165 ? -30.08155 4.16105 -14.33631 1.000 54.27159 165 TYR C N 1
ATOM 3875 C CA . TYR C 1 165 ? -28.76590 4.69935 -14.62231 1.000 51.79197 165 TYR C CA 1
ATOM 3876 C C . TYR C 1 165 ? -27.73666 3.91701 -13.83081 1.000 51.22930 165 TYR C C 1
ATOM 3877 O O . TYR C 1 165 ? -27.95834 3.59601 -12.65851 1.000 50.28463 165 TYR C O 1
ATOM 3886 N N . LEU C 1 166 ? -26.63652 3.57399 -14.49031 1.000 48.69075 166 LEU C N 1
ATOM 3887 C CA . LEU C 1 166 ? -25.46967 3.03731 -13.81304 1.000 54.66035 166 LEU C CA 1
ATOM 3888 C C . LEU C 1 166 ? -24.62593 4.22507 -13.36796 1.000 55.97174 166 LEU C C 1
ATOM 3889 O O . LEU C 1 166 ? -24.45558 5.19526 -14.11822 1.000 56.56260 166 LEU C O 1
ATOM 3894 N N . VAL C 1 167 ? -24.16926 4.18680 -12.12796 1.000 54.42924 167 VAL C N 1
ATOM 3895 C CA . VAL C 1 167 ? -23.38697 5.27842 -11.56604 1.000 55.16170 167 VAL C CA 1
ATOM 3896 C C . VAL C 1 167 ? -22.10682 4.72154 -10.97398 1.000 54.45373 167 VAL C C 1
ATOM 3897 O O . VAL C 1 167 ? -22.09340 3.62699 -10.40336 1.000 55.56944 167 VAL C O 1
ATOM 3901 N N . ASP C 1 168 ? -21.03107 5.48178 -11.12200 1.000 55.88093 168 ASP C N 1
ATOM 3902 C CA . ASP C 1 168 ? -19.73117 5.16566 -10.55475 1.000 55.02176 168 ASP C CA 1
ATOM 3903 C C . ASP C 1 168 ? -18.95930 6.46905 -10.46698 1.000 59.09916 168 ASP C C 1
ATOM 3904 O O . ASP C 1 168 ? -19.23234 7.41785 -11.21627 1.000 57.10584 168 ASP C O 1
ATOM 3909 N N . THR C 1 169 ? -18.00081 6.51449 -9.54013 1.000 57.00753 169 THR C N 1
ATOM 3910 C CA . THR C 1 169 ? -17.14017 7.68842 -9.46665 1.000 57.43471 169 THR C CA 1
ATOM 3911 C C . THR C 1 169 ? -16.01359 7.62630 -10.49205 1.000 62.09911 169 THR C C 1
ATOM 3912 O O . THR C 1 169 ? -15.62265 8.66585 -11.03493 1.000 71.29924 169 THR C O 1
ATOM 3916 N N . GLU C 1 170 ? -15.52943 6.43418 -10.83081 1.000 59.86043 170 GLU C N 1
ATOM 3917 C CA . GLU C 1 170 ? -14.44356 6.30806 -11.79743 1.000 58.73824 170 GLU C CA 1
ATOM 3918 C C . GLU C 1 170 ? -14.91689 5.94518 -13.20077 1.000 63.65621 170 GLU C C 1
ATOM 3919 O O . GLU C 1 170 ? -14.54111 6.61084 -14.16763 1.000 65.56928 170 GLU C O 1
ATOM 3925 N N . ILE C 1 171 ? -15.75102 4.91114 -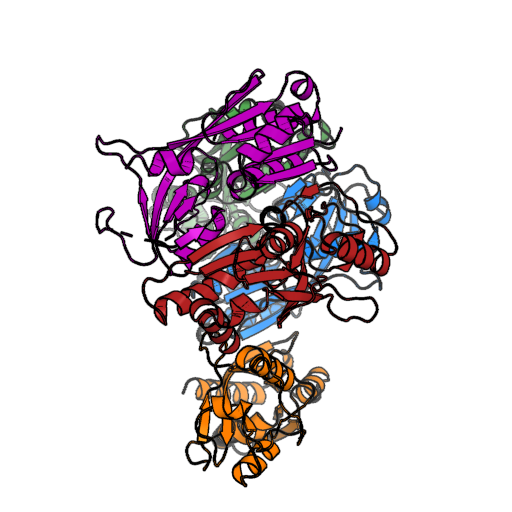13.32417 1.000 65.09537 171 ILE C N 1
ATOM 3926 C CA . ILE C 1 171 ? -16.16425 4.39265 -14.62476 1.000 60.51279 171 ILE C CA 1
ATOM 3927 C C . ILE C 1 171 ? -17.06798 5.39627 -15.32498 1.000 60.25749 171 ILE C C 1
ATOM 3928 O O . ILE C 1 171 ? -18.06724 5.85735 -14.75949 1.000 61.07200 171 ILE C O 1
ATOM 3933 N N . SER C 1 172 ? -16.70405 5.75683 -16.55881 1.000 60.14538 172 SER C N 1
ATOM 3934 C CA . SER C 1 172 ? -17.46426 6.71949 -17.34557 1.000 61.24183 172 SER C CA 1
ATOM 3935 C C . SER C 1 172 ? -18.15857 6.10736 -18.55941 1.000 61.47583 172 SER C C 1
ATOM 3936 O O . SER C 1 172 ? -19.03495 6.75645 -19.14979 1.000 61.80993 172 SER C O 1
ATOM 3939 N N . CYS C 1 173 ? -17.81649 4.87386 -18.92371 1.000 57.86960 173 CYS C N 1
ATOM 3940 C CA . CYS C 1 173 ? -18.37194 4.17703 -20.08068 1.000 62.64801 173 CYS C CA 1
ATOM 3941 C C . CYS C 1 173 ? -18.97187 2.85019 -19.63639 1.000 60.64978 173 CYS C C 1
ATOM 3942 O O . CYS C 1 173 ? -18.27753 2.02181 -19.03729 1.000 57.87910 173 CYS C O 1
ATOM 3945 N N . ILE C 1 174 ? -20.24417 2.62823 -19.97810 1.000 58.73783 174 ILE C N 1
ATOM 3946 C CA . ILE C 1 174 ? -20.95290 1.49818 -19.40604 1.000 59.31620 174 ILE C CA 1
ATOM 3947 C C . ILE C 1 174 ? -20.37163 0.17948 -19.90415 1.000 64.27445 174 ILE C C 1
ATOM 3948 O O . ILE C 1 174 ? -20.49211 -0.84527 -19.22049 1.000 63.29588 174 ILE C O 1
ATOM 3953 N N . ASP C 1 175 ? -19.68885 0.17490 -21.04974 1.000 63.45308 175 ASP C N 1
ATOM 3954 C CA . ASP C 1 175 ? -19.08019 -1.06649 -21.50366 1.000 63.81090 175 ASP C CA 1
ATOM 3955 C C . ASP C 1 175 ? -17.89990 -1.47252 -20.63095 1.000 64.19679 175 ASP C C 1
ATOM 3956 O O . ASP C 1 175 ? -17.53158 -2.64979 -20.62376 1.000 67.82239 175 ASP C O 1
ATOM 3961 N N . ASP C 1 176 ? -17.32119 -0.53707 -19.86811 1.000 67.39184 176 ASP C N 1
ATOM 3962 C CA . ASP C 1 176 ? -16.19098 -0.87923 -19.00624 1.000 64.28927 176 ASP C CA 1
ATOM 3963 C C . ASP C 1 176 ? -16.55701 -1.93385 -17.97272 1.000 69.01399 176 ASP C C 1
ATOM 3964 O O . ASP C 1 176 ? -15.68323 -2.68364 -17.51974 1.000 73.74728 176 ASP C O 1
ATOM 3969 N N . ILE C 1 177 ? -17.83051 -2.01046 -17.57982 1.000 65.24822 177 ILE C N 1
ATOM 3970 C CA . ILE C 1 177 ? -18.15347 -2.78205 -16.38399 1.000 71.99374 177 ILE C CA 1
ATOM 3971 C C . ILE C 1 177 ? -18.03355 -4.27842 -16.63525 1.000 74.41448 177 ILE C C 1
ATOM 3972 O O . ILE C 1 177 ? -17.75998 -5.04323 -15.70333 1.000 75.54705 177 ILE C O 1
ATOM 3977 N N . ALA C 1 178 ? -18.21009 -4.73144 -17.88180 1.000 74.53193 178 ALA C N 1
ATOM 3978 C CA . ALA C 1 178 ? -18.05834 -6.15996 -18.15056 1.000 74.73544 178 ALA C CA 1
ATOM 3979 C C . ALA C 1 178 ? -16.65566 -6.67253 -17.84198 1.000 81.08199 178 ALA C C 1
ATOM 3980 O O . ALA C 1 178 ? -16.44515 -7.89094 -17.84384 1.000 80.50531 178 ALA C O 1
ATOM 3982 N N . HIS C 1 179 ? -15.70414 -5.77879 -17.54779 1.000 80.90187 179 HIS C N 1
ATOM 3983 C CA . HIS C 1 179 ? -14.30465 -6.14887 -17.39996 1.000 83.22516 179 HIS C CA 1
ATOM 3984 C C . HIS C 1 179 ? -13.65178 -5.55884 -16.16035 1.000 81.02787 179 HIS C C 1
ATOM 3985 O O . HIS C 1 179 ? -12.42656 -5.63382 -16.02924 1.000 85.15551 179 HIS C O 1
ATOM 3992 N N . THR C 1 180 ? -14.41502 -4.97401 -15.25185 1.000 82.77490 180 THR C N 1
ATOM 3993 C CA . THR C 1 180 ? -13.81971 -4.27203 -14.12914 1.000 78.67624 180 THR C CA 1
ATOM 3994 C C . THR C 1 180 ? -13.82029 -5.14952 -12.88807 1.000 77.67510 180 THR C C 1
ATOM 3995 O O . THR C 1 180 ? -14.74693 -5.93225 -12.65925 1.000 77.99947 180 THR C O 1
ATOM 3999 N N . ASP C 1 181 ? -12.74767 -5.03901 -12.11160 1.000 79.37905 181 ASP C N 1
ATOM 4000 C CA . ASP C 1 181 ? -12.70676 -5.58345 -10.76164 1.000 82.47230 181 ASP C CA 1
ATOM 4001 C C . ASP C 1 181 ? -13.36967 -4.64717 -9.75638 1.000 77.57415 181 ASP C C 1
ATOM 4002 O O . ASP C 1 181 ? -13.46932 -4.98217 -8.56870 1.000 75.79453 181 ASP C O 1
ATOM 4007 N N . ARG C 1 182 ? -13.81875 -3.49386 -10.21858 1.000 74.96933 182 ARG C N 1
ATOM 4008 C CA . ARG C 1 182 ? -14.61916 -2.60090 -9.40312 1.000 72.15154 182 ARG C CA 1
ATOM 4009 C C . ARG C 1 182 ? -15.93243 -3.28200 -9.01297 1.000 69.73180 182 ARG C C 1
ATOM 4010 O O . ARG C 1 182 ? -16.66253 -3.76688 -9.89395 1.000 65.46474 182 ARG C O 1
ATOM 4018 N N . PRO C 1 183 ? -16.27458 -3.33124 -7.72250 1.000 61.85728 183 PRO C N 1
ATOM 4019 C CA . PRO C 1 183 ? -17.42569 -4.13857 -7.29416 1.000 60.08967 183 PRO C CA 1
ATOM 4020 C C . PRO C 1 183 ? -18.77476 -3.55251 -7.70540 1.000 60.55293 183 PRO C C 1
ATOM 4021 O O . PRO C 1 183 ? -18.93216 -2.34639 -7.91806 1.000 56.78744 183 PRO C O 1
ATOM 4025 N N . PHE C 1 184 ? -19.75291 -4.45183 -7.80852 1.000 58.60449 184 PHE C N 1
ATOM 4026 C CA . PHE C 1 184 ? -21.12624 -4.14387 -8.17790 1.000 55.49873 184 PHE C CA 1
ATOM 4027 C C . PHE C 1 184 ? -21.98994 -4.14954 -6.91561 1.000 55.57980 184 PHE C C 1
ATOM 4028 O O . PHE C 1 184 ? -22.15901 -5.19645 -6.27726 1.000 57.79284 184 PHE C O 1
ATOM 4036 N N . ILE C 1 185 ? -22.55336 -2.99196 -6.57705 1.000 51.10968 185 ILE C N 1
ATOM 4037 C CA . ILE C 1 185 ? -23.42793 -2.83629 -5.41961 1.000 51.75753 185 ILE C CA 1
ATOM 4038 C C . ILE C 1 185 ? -24.87401 -2.95361 -5.90080 1.000 50.15935 185 ILE C C 1
ATOM 4039 O O . ILE C 1 185 ? -25.39100 -2.05138 -6.56612 1.000 54.36810 185 ILE C O 1
ATOM 4044 N N . GLN C 1 186 ? -25.54353 -4.04015 -5.53151 1.000 45.63635 186 GLN C N 1
ATOM 4045 C CA . GLN C 1 186 ? -26.83013 -4.41989 -6.09308 1.000 45.40166 186 GLN C CA 1
ATOM 4046 C C . GLN C 1 186 ? -27.92848 -4.28139 -5.05320 1.000 48.05530 186 GLN C C 1
ATOM 4047 O O . GLN C 1 186 ? -27.86300 -4.91205 -3.98965 1.000 45.77693 186 GLN C O 1
ATOM 4053 N N . PHE C 1 187 ? -28.95267 -3.50004 -5.37279 1.000 43.07077 187 PHE C N 1
ATOM 4054 C CA . PHE C 1 187 ? -30.17727 -3.55962 -4.59091 1.000 43.07054 187 PHE C CA 1
ATOM 4055 C C . PHE C 1 187 ? -30.93067 -4.83492 -4.93046 1.000 44.18990 187 PHE C C 1
ATOM 4056 O O . PHE C 1 187 ? -30.94043 -5.28156 -6.07984 1.000 50.15588 187 PHE C O 1
ATOM 4064 N N . LYS C 1 188 ? -31.51535 -5.46171 -3.91303 1.000 45.96484 188 LYS C N 1
ATOM 4065 C CA . LYS C 1 188 ? -32.31858 -6.65053 -4.13354 1.000 42.45814 188 LYS C CA 1
ATOM 4066 C C . LYS C 1 188 ? -33.47036 -6.67478 -3.15444 1.000 45.83053 188 LYS C C 1
ATOM 4067 O O . LYS C 1 188 ? -33.25583 -6.56368 -1.94053 1.000 51.29790 188 LYS C O 1
ATOM 4073 N N . SER C 1 189 ? -34.67149 -6.84423 -3.68601 1.000 42.39625 189 SER C N 1
ATOM 4074 C CA . SER C 1 189 ? -35.88786 -6.97407 -2.89561 1.000 43.83514 189 SER C CA 1
ATOM 4075 C C . SER C 1 189 ? -36.73296 -8.07695 -3.51927 1.000 48.00552 189 SER C C 1
ATOM 4076 O O . SER C 1 189 ? -36.25114 -8.90695 -4.29971 1.000 46.26945 189 SER C O 1
ATOM 4079 N N . ASP C 1 190 ? -38.01887 -8.07939 -3.18942 1.000 48.71241 190 ASP C N 1
ATOM 4080 C CA . ASP C 1 190 ? -38.95854 -9.01935 -3.77506 1.000 47.02966 190 ASP C CA 1
ATOM 4081 C C . ASP C 1 190 ? -39.63723 -8.47846 -5.03619 1.000 46.85329 190 ASP C C 1
ATOM 4082 O O . ASP C 1 190 ? -40.43305 -9.19786 -5.64548 1.000 53.26819 190 ASP C O 1
ATOM 4087 N N . SER C 1 191 ? -39.36105 -7.23434 -5.42405 1.000 47.28074 191 SER C N 1
ATOM 4088 C CA . SER C 1 191 ? -39.88361 -6.64240 -6.64658 1.000 46.84548 191 SER C CA 1
ATOM 4089 C C . SER C 1 191 ? -39.12129 -7.17013 -7.86195 1.000 48.39507 191 SER C C 1
ATOM 4090 O O . SER C 1 191 ? -38.16008 -7.93066 -7.74502 1.000 47.00421 191 SER C O 1
ATOM 4093 N N . THR C 1 192 ? -39.56535 -6.77776 -9.05764 1.000 49.22923 192 THR C N 1
ATOM 4094 C CA . THR C 1 192 ? -38.90601 -7.21571 -10.28539 1.000 50.06259 192 THR C CA 1
ATOM 4095 C C . THR C 1 192 ? -37.60273 -6.46840 -10.55091 1.000 50.58916 192 THR C C 1
ATOM 4096 O O . THR C 1 192 ? -36.86372 -6.84954 -11.47043 1.000 54.37369 192 THR C O 1
ATOM 4100 N N . TYR C 1 193 ? -37.31363 -5.42390 -9.77004 1.000 46.31882 193 TYR C N 1
ATOM 4101 C CA . TYR C 1 193 ? -36.17072 -4.54774 -10.02254 1.000 47.57914 193 TYR C CA 1
ATOM 4102 C C . TYR C 1 193 ? -34.87625 -5.33310 -10.20596 1.000 50.32839 193 TYR C C 1
ATOM 4103 O O . TYR C 1 193 ? -34.09859 -5.08188 -11.13802 1.000 47.76429 193 TYR C O 1
ATOM 4112 N N . PHE C 1 194 ? -34.62991 -6.29229 -9.31396 1.000 49.10338 194 PHE C N 1
ATOM 4113 C CA . PHE C 1 194 ? -33.35902 -7.00396 -9.31786 1.000 49.54099 194 PHE C CA 1
ATOM 4114 C C . PHE C 1 194 ? -33.25362 -7.94288 -10.51395 1.000 49.52814 194 PHE C C 1
ATOM 4115 O O . PHE C 1 194 ? -32.21478 -8.00341 -11.17520 1.000 45.67585 194 PHE C O 1
ATOM 4123 N N . GLN C 1 195 ? -34.30496 -8.71463 -10.78821 1.000 51.74233 195 GLN C N 1
ATOM 4124 C CA . GLN C 1 195 ? -34.22091 -9.61848 -11.92985 1.000 53.81970 195 GLN C CA 1
ATOM 4125 C C . GLN C 1 195 ? -34.25183 -8.84534 -13.24835 1.000 51.95063 195 GLN C C 1
ATOM 4126 O O . GLN C 1 195 ? -33.57459 -9.23719 -14.20625 1.000 51.19292 195 GLN C O 1
ATOM 4132 N N . GLU C 1 196 ? -34.96068 -7.71480 -13.29961 1.000 47.05947 196 GLU C N 1
ATOM 4133 C CA . GLU C 1 196 ? -34.88519 -6.87909 -14.48936 1.000 45.50134 196 GLU C CA 1
ATOM 4134 C C . GLU C 1 196 ? -33.44236 -6.55873 -14.84208 1.000 50.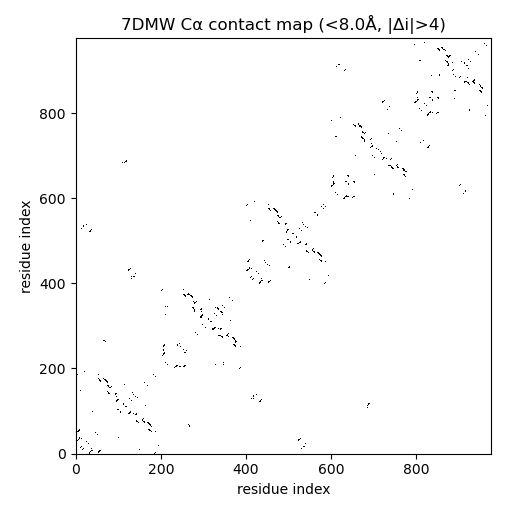84604 196 GLU C C 1
ATOM 4135 O O . GLU C 1 196 ? -33.06161 -6.60124 -16.01429 1.000 48.96980 196 GLU C O 1
ATOM 4141 N N . ILE C 1 197 ? -32.60692 -6.29132 -13.83179 1.000 50.19905 197 ILE C N 1
ATOM 4142 C CA . ILE C 1 197 ? -31.24614 -5.86102 -14.11149 1.000 44.42752 197 ILE C CA 1
ATOM 4143 C C . ILE C 1 197 ? -30.37572 -7.04618 -14.48319 1.000 44.92002 197 ILE C C 1
ATOM 4144 O O . ILE C 1 197 ? -29.53967 -6.93830 -15.38223 1.000 46.48454 197 ILE C O 1
ATOM 4149 N N . GLN C 1 198 ? -30.54396 -8.19104 -13.80623 1.000 45.09244 198 GLN C N 1
ATOM 4150 C CA . GLN C 1 198 ? -29.85281 -9.40456 -14.24797 1.000 51.91861 198 GLN C CA 1
ATOM 4151 C C . GLN C 1 198 ? -30.16408 -9.71833 -15.71354 1.000 53.82863 198 GLN C C 1
ATOM 4152 O O . GLN C 1 198 ? -29.28157 -10.15164 -16.46438 1.000 51.59255 198 GLN C O 1
ATOM 4158 N N . HIS C 1 199 ? -31.42190 -9.53110 -16.12811 1.000 48.09497 199 HIS C N 1
ATOM 4159 C CA . HIS C 1 199 ? -31.79831 -9.83410 -17.50647 1.000 54.51834 199 HIS C CA 1
ATOM 4160 C C . HIS C 1 199 ? -31.07340 -8.91166 -18.47825 1.000 55.38877 199 HIS C C 1
ATOM 4161 O O . HIS C 1 199 ? -30.42564 -9.38158 -19.42098 1.000 54.89749 199 HIS C O 1
ATOM 4168 N N . TRP C 1 200 ? -31.15651 -7.59329 -18.24229 1.000 53.94001 200 TRP C N 1
ATOM 4169 C CA . TRP C 1 200 ? -30.45169 -6.62970 -19.07866 1.000 52.00413 200 TRP C CA 1
ATOM 4170 C C . TRP C 1 200 ? -28.96647 -6.92778 -19.11816 1.000 51.34705 200 TRP C C 1
ATOM 4171 O O . TRP C 1 200 ? -28.32397 -6.77268 -20.15789 1.000 57.28197 200 TRP C O 1
ATOM 4182 N N . TRP C 1 201 ? -28.40121 -7.37052 -18.00583 1.000 53.51142 201 TRP C N 1
ATOM 4183 C CA . TRP C 1 201 ? -26.96761 -7.64280 -17.98954 1.000 59.24327 201 TRP C CA 1
ATOM 4184 C C . TRP C 1 201 ? -26.64172 -8.88476 -18.79999 1.000 59.00140 201 TRP C C 1
ATOM 4185 O O . TRP C 1 201 ? -25.67827 -8.89031 -19.57563 1.000 58.33680 201 TRP C O 1
ATOM 4196 N N . HIS C 1 202 ? -27.39146 -9.97156 -18.57512 1.000 60.44690 202 HIS C N 1
ATOM 4197 C CA . HIS C 1 202 ? -27.19089 -11.18894 -19.35635 1.000 60.42109 202 HIS C CA 1
ATOM 4198 C C . HIS C 1 202 ? -27.29921 -10.89069 -20.84489 1.000 55.15577 202 HIS C C 1
ATOM 4199 O O . HIS C 1 202 ? -26.47709 -11.35326 -21.64209 1.000 55.62582 202 HIS C O 1
ATOM 4206 N N . GLN C 1 203 ? -28.27124 -10.06316 -21.22232 1.000 55.90308 203 GLN C N 1
ATOM 4207 C CA . GLN C 1 203 ? -28.54840 -9.76556 -22.62247 1.000 61.37112 203 GLN C CA 1
ATOM 4208 C C . GLN C 1 203 ? -27.57351 -8.76818 -23.24771 1.000 64.51725 203 GLN C C 1
ATOM 4209 O O . GLN C 1 203 ? -27.47662 -8.71597 -24.47658 1.000 70.10907 203 GLN C O 1
ATOM 4215 N N . LYS C 1 204 ? -26.86400 -7.97242 -22.44771 1.000 62.16084 204 LYS C N 1
ATOM 4216 C CA . LYS C 1 204 ? -25.89550 -7.01081 -22.96199 1.000 62.45458 204 LYS C CA 1
ATOM 4217 C C . LYS C 1 204 ? -24.47350 -7.55339 -22.95123 1.000 59.95503 204 LYS C C 1
ATOM 4218 O O . LYS C 1 204 ? -23.73453 -7.37329 -23.91459 1.000 61.94773 204 LYS C O 1
ATOM 4224 N N . PHE C 1 205 ? -24.06583 -8.20953 -21.87705 1.000 62.92633 205 PHE C N 1
ATOM 4225 C CA . PHE C 1 205 ? -22.68992 -8.65051 -21.74868 1.000 62.53377 205 PHE C CA 1
ATOM 4226 C C . PHE C 1 205 ? -22.52605 -10.15127 -21.90833 1.000 63.89235 205 PHE C C 1
ATOM 4227 O O . PHE C 1 205 ? -21.38756 -10.62580 -21.95157 1.000 62.98794 205 PHE C O 1
ATOM 4235 N N . LYS C 1 206 ? -23.62338 -10.90321 -22.02265 1.000 63.17055 206 LYS C N 1
ATOM 4236 C CA . LYS C 1 206 ? -23.57366 -12.34363 -22.27932 1.000 61.38750 206 LYS C CA 1
ATOM 4237 C C . LYS C 1 206 ? -22.80533 -13.06852 -21.18591 1.000 62.51046 206 LYS C C 1
ATOM 4238 O O . LYS C 1 206 ? -22.09631 -14.04327 -21.44704 1.000 61.52125 206 LYS C O 1
ATOM 4244 N N . THR C 1 207 ? -22.94085 -12.58269 -19.95613 1.000 63.29032 207 THR C N 1
ATOM 4245 C CA . THR C 1 207 ? -22.26466 -13.17297 -18.81664 1.000 63.87364 207 THR C CA 1
ATOM 4246 C C . THR C 1 207 ? -23.05243 -12.84963 -17.56111 1.000 66.91036 207 THR C C 1
ATOM 4247 O O . THR C 1 207 ? -24.02591 -12.09432 -17.59498 1.000 65.31798 207 THR C O 1
ATOM 4251 N N . SER C 1 208 ? -22.61067 -13.42842 -16.44182 1.000 67.18181 208 SER C N 1
ATOM 4252 C CA . SER C 1 208 ? -23.30880 -12.99467 -15.24250 1.000 66.35262 208 SER C CA 1
ATOM 4253 C C . SER C 1 208 ? -22.50804 -11.94436 -14.48980 1.000 64.58945 208 SER C C 1
ATOM 4254 O O . SER C 1 208 ? -21.27464 -12.02189 -14.42494 1.000 64.49410 208 SER C O 1
ATOM 4257 N N . PRO C 1 209 ? -23.19859 -10.96763 -13.92025 1.000 61.71659 209 PRO C N 1
ATOM 4258 C CA . PRO C 1 209 ? -22.52342 -10.00775 -13.04904 1.000 64.47425 209 PRO C CA 1
ATOM 4259 C C . PRO C 1 209 ? -22.06004 -10.66981 -11.76260 1.000 64.18072 209 PRO C C 1
ATOM 4260 O O . PRO C 1 209 ? -22.70187 -11.57975 -11.22948 1.000 62.54460 209 PRO C O 1
ATOM 4264 N N . LYS C 1 210 ? -20.91563 -10.20101 -11.27901 1.000 65.18429 210 LYS C N 1
ATOM 4265 C CA . LYS C 1 210 ? -20.29617 -10.70637 -10.05945 1.000 70.02964 210 LYS C CA 1
ATOM 4266 C C . LYS C 1 210 ? -20.97949 -10.07137 -8.85019 1.000 65.18911 210 LYS C C 1
ATOM 4267 O O . LYS C 1 210 ? -20.74661 -8.90069 -8.53273 1.000 69.47754 210 LYS C O 1
ATOM 4273 N N . GLN C 1 211 ? -21.80576 -10.85303 -8.15266 1.000 61.62257 211 GLN C N 1
ATOM 4274 C CA . GLN C 1 211 ? -22.45751 -10.39789 -6.92094 1.000 68.02356 211 GLN C CA 1
ATOM 4275 C C . GLN C 1 211 ? -21.46021 -10.36692 -5.75810 1.000 64.10767 211 GLN C C 1
ATOM 4276 O O . GLN C 1 211 ? -21.06823 -11.41461 -5.23336 1.000 62.07151 211 GLN C O 1
ATOM 4282 N N . THR C 1 212 ? -21.04596 -9.17380 -5.34125 1.000 57.61524 212 THR C N 1
ATOM 4283 C CA . THR C 1 212 ? -20.26775 -9.04440 -4.11608 1.000 64.82674 212 THR C CA 1
ATOM 4284 C C . THR C 1 212 ? -21.04703 -8.35647 -3.00900 1.000 62.96303 212 THR C C 1
ATOM 4285 O O . THR C 1 212 ? -21.10249 -8.86087 -1.87882 1.000 60.19741 212 THR C O 1
ATOM 4289 N N . ILE C 1 213 ? -21.63008 -7.19935 -3.29879 1.000 56.05093 213 ILE C N 1
ATOM 4290 C CA . ILE C 1 213 ? -22.36782 -6.43385 -2.31003 1.000 52.03931 213 ILE C CA 1
ATOM 4291 C C . ILE C 1 213 ? -23.84735 -6.46619 -2.67887 1.000 53.78357 213 ILE C C 1
ATOM 4292 O O . ILE C 1 213 ? -24.25635 -5.96131 -3.73840 1.000 44.77387 213 ILE C O 1
ATOM 4297 N N . LEU C 1 214 ? -24.63710 -7.04273 -1.78140 1.000 47.15854 214 LEU C N 1
ATOM 4298 C CA . LEU C 1 214 ? -26.08498 -7.13235 -1.87333 1.000 46.00551 214 LEU C CA 1
ATOM 4299 C C . LEU C 1 214 ? -26.67425 -6.29253 -0.74414 1.000 48.71329 214 LEU C C 1
ATOM 4300 O O . LEU C 1 214 ? -26.34178 -6.51665 0.43096 1.000 45.66052 214 LEU C O 1
ATOM 4305 N N . VAL C 1 215 ? -27.51486 -5.30704 -1.08097 1.000 42.02598 215 VAL C N 1
ATOM 4306 C CA . VAL C 1 215 ? -28.20272 -4.54881 -0.04157 1.000 41.21798 215 VAL C CA 1
ATOM 4307 C C . VAL C 1 215 ? -29.69104 -4.45868 -0.33857 1.000 46.38966 215 VAL C C 1
ATOM 4308 O O . VAL C 1 215 ? -30.15117 -4.61413 -1.47342 1.000 48.27958 215 VAL C O 1
ATOM 4312 N N . ASP C 1 216 ? -30.44128 -4.16223 0.71407 1.000 45.95122 216 ASP C N 1
ATOM 4313 C CA . ASP C 1 216 ? -31.88094 -4.34614 0.73912 1.000 44.38820 216 ASP C CA 1
ATOM 4314 C C . ASP C 1 216 ? -32.64037 -3.03175 0.66528 1.000 42.88001 216 ASP C C 1
ATOM 4315 O O . ASP C 1 216 ? -33.84554 -3.01277 0.94156 1.000 40.02592 216 ASP C O 1
ATOM 4320 N N . GLN C 1 217 ? -31.95742 -1.93138 0.35646 1.000 37.17355 217 GLN C N 1
ATOM 4321 C CA . GLN C 1 217 ? -32.62954 -0.65811 0.14234 1.000 41.41707 217 GLN C CA 1
ATOM 4322 C C . GLN C 1 217 ? -31.79540 0.16497 -0.81707 1.000 44.38848 217 GLN C C 1
ATOM 4323 O O . GLN C 1 217 ? -30.56318 0.07238 -0.83143 1.000 45.84727 217 GLN C O 1
ATOM 4329 N N . ILE C 1 218 ? -32.48926 0.94282 -1.64231 1.000 44.25114 218 ILE C N 1
ATOM 4330 C CA . ILE C 1 218 ? -31.85133 1.56821 -2.79531 1.000 48.13620 218 ILE C CA 1
ATOM 4331 C C . ILE C 1 218 ? -30.97780 2.73800 -2.36384 1.000 44.82871 218 ILE C C 1
ATOM 4332 O O . ILE C 1 218 ? -29.87408 2.91415 -2.88428 1.000 46.87765 218 ILE C O 1
ATOM 4337 N N . GLU C 1 219 ? -31.45101 3.55493 -1.41871 1.000 40.88238 219 GLU C N 1
ATOM 4338 C CA . GLU C 1 219 ? -30.65520 4.69908 -0.96995 1.000 46.11859 219 GLU C CA 1
ATOM 4339 C C . GLU C 1 219 ? -29.29860 4.26401 -0.39484 1.000 48.58025 219 GLU C C 1
ATOM 4340 O O . GLU C 1 219 ? -28.30781 4.99849 -0.50559 1.000 47.12658 219 GLU C O 1
ATOM 4346 N N . THR C 1 220 ? -29.22233 3.06714 0.18978 1.000 44.91777 220 THR C N 1
ATOM 4347 C CA . THR C 1 220 ? -27.93535 2.58069 0.67302 1.000 46.37739 220 THR C CA 1
ATOM 4348 C C . THR C 1 220 ? -26.99265 2.28882 -0.48284 1.000 48.90999 220 THR C C 1
ATOM 4349 O O . THR C 1 220 ? -25.78867 2.56330 -0.38916 1.000 48.70545 220 THR C O 1
ATOM 4353 N N . CYS C 1 221 ? -27.52292 1.74004 -1.58015 1.000 47.57172 221 CYS C N 1
ATOM 4354 C CA . CYS C 1 221 ? -26.72514 1.56302 -2.78931 1.000 49.05525 221 CYS C CA 1
ATOM 4355 C C . CYS C 1 221 ? -26.16060 2.88380 -3.27067 1.000 47.64340 221 CYS C C 1
ATOM 4356 O O . CYS C 1 221 ? -24.97018 2.98135 -3.59114 1.000 42.69949 221 CYS C O 1
ATOM 4359 N N . LYS C 1 222 ? -27.02760 3.89213 -3.40525 1.000 42.70729 222 LYS C N 1
ATOM 4360 C CA . LYS C 1 222 ? -26.56777 5.20632 -3.83149 1.000 44.69167 222 LYS C CA 1
ATOM 4361 C C . LYS C 1 222 ? -25.40249 5.69411 -2.96951 1.000 48.12401 222 LYS C C 1
ATOM 4362 O O . LYS C 1 222 ? -24.33682 6.03624 -3.49619 1.000 46.26572 222 LYS C O 1
ATOM 4368 N N . GLN C 1 223 ? -25.58979 5.73057 -1.64122 1.000 42.80316 223 GLN C N 1
ATOM 4369 C CA . GLN C 1 223 ? -24.53082 6.21856 -0.75354 1.000 49.33987 223 GLN C CA 1
ATOM 4370 C C . GLN C 1 223 ? -23.23268 5.45251 -0.97305 1.000 47.20637 223 GLN C C 1
ATOM 4371 O O . GLN C 1 223 ? -22.16717 6.05207 -1.14005 1.000 50.75928 223 GLN C O 1
ATOM 4377 N N . MET C 1 224 ? -23.30800 4.12514 -1.01672 1.000 43.85154 224 MET C N 1
ATOM 4378 C CA . MET C 1 224 ? -22.10128 3.34161 -1.21829 1.000 46.41251 224 MET C CA 1
ATOM 4379 C C . MET C 1 224 ? -21.48441 3.59635 -2.58328 1.000 50.22870 224 MET C C 1
ATOM 4380 O O . MET C 1 224 ? -20.26136 3.49491 -2.73363 1.000 53.17045 224 MET C O 1
ATOM 4385 N N . ALA C 1 225 ? -22.29080 3.95316 -3.58217 1.000 46.73695 225 ALA C N 1
ATOM 4386 C CA . ALA C 1 225 ? -21.71368 4.36059 -4.86102 1.000 51.15155 225 ALA C CA 1
ATOM 4387 C C . ALA C 1 225 ? -21.06732 5.73808 -4.76265 1.000 46.65928 225 ALA C C 1
ATOM 4388 O O . ALA C 1 225 ? -19.97131 5.95149 -5.29607 1.000 47.57026 225 ALA C O 1
ATOM 4390 N N . LEU C 1 226 ? -21.75940 6.69433 -4.13164 1.000 48.32788 226 LEU C N 1
ATOM 4391 C CA . LEU C 1 226 ? -21.19652 8.02830 -3.92292 1.000 53.06259 226 LEU C CA 1
ATOM 4392 C C . LEU C 1 226 ? -19.86671 7.97204 -3.17613 1.000 50.93395 226 LEU C C 1
ATOM 4393 O O . LEU C 1 226 ? -18.97959 8.79055 -3.43427 1.000 52.96104 226 LEU C O 1
ATOM 4398 N N . HIS C 1 227 ? -19.72178 7.02979 -2.23102 1.000 45.83984 227 HIS C N 1
ATOM 4399 C CA . HIS C 1 227 ? -18.48626 6.81209 -1.49086 1.000 49.49972 227 HIS C CA 1
ATOM 4400 C C . HIS C 1 227 ? -17.43207 6.07074 -2.29529 1.000 54.84538 227 HIS C C 1
ATOM 4401 O O . HIS C 1 227 ? -16.46070 5.57630 -1.69518 1.000 53.43765 227 HIS C O 1
ATOM 4408 N N . GLY C 1 228 ? -17.61069 5.95015 -3.61161 1.000 47.40645 228 GLY C N 1
ATOM 4409 C CA . GLY C 1 228 ? -16.61172 5.35438 -4.47402 1.000 45.90228 228 GLY C CA 1
ATOM 4410 C C . GLY C 1 228 ? -16.39018 3.87557 -4.28309 1.000 50.61707 228 GLY C C 1
ATOM 4411 O O . GLY C 1 228 ? -15.42859 3.33683 -4.83408 1.000 57.47022 228 GLY C O 1
ATOM 4412 N N . ILE C 1 229 ? -17.25045 3.19007 -3.53244 1.000 48.10603 229 ILE C N 1
ATOM 4413 C CA . ILE C 1 229 ? -17.01242 1.77600 -3.24938 1.000 47.28339 229 ILE C CA 1
ATOM 4414 C C . ILE C 1 229 ? -17.12225 0.94815 -4.52046 1.000 55.44796 229 ILE C C 1
ATOM 4415 O O . ILE C 1 229 ? -16.32013 0.04051 -4.76986 1.000 59.74175 229 ILE C O 1
ATOM 4420 N N . GLY C 1 230 ? -18.12192 1.23693 -5.33350 1.000 55.66155 230 GLY C N 1
ATOM 4421 C CA . GLY C 1 230 ? -18.35164 0.46935 -6.53243 1.000 56.97553 230 GLY C CA 1
ATOM 4422 C C . GLY C 1 230 ? -19.44309 1.13639 -7.32428 1.000 55.38201 230 GLY C C 1
ATOM 4423 O O . GLY C 1 230 ? -19.87050 2.24905 -7.00516 1.000 54.31850 230 GLY C O 1
ATOM 4424 N N . TYR C 1 231 ? -19.89933 0.44265 -8.35625 1.000 52.97971 231 TYR C N 1
ATOM 4425 C CA . TYR C 1 231 ? -20.94344 0.98448 -9.20378 1.000 53.38526 231 TYR C CA 1
ATOM 4426 C C . TYR C 1 231 ? -22.28550 0.38401 -8.80714 1.000 51.66353 231 TYR C C 1
ATOM 4427 O O . TYR C 1 231 ? -22.36515 -0.73069 -8.28345 1.000 49.49033 231 TYR C O 1
ATOM 4436 N N . ALA C 1 232 ? -23.33944 1.16122 -9.04153 1.000 50.32408 232 ALA C N 1
ATOM 4437 C CA . ALA C 1 232 ? -24.69457 0.77516 -8.70891 1.000 50.30516 232 ALA C CA 1
ATOM 4438 C C . ALA C 1 232 ? -25.60453 1.12135 -9.88108 1.000 52.50144 232 ALA C C 1
ATOM 4439 O O . ALA C 1 232 ? -25.23651 1.88777 -10.77783 1.000 52.91526 232 ALA C O 1
ATOM 4441 N N . ILE C 1 233 ? -26.80944 0.56018 -9.86309 1.000 47.07183 233 ILE C N 1
ATOM 4442 C CA . ILE C 1 233 ? -27.83727 0.89147 -10.84058 1.000 46.88521 233 ILE C CA 1
ATOM 4443 C C . ILE C 1 233 ? -29.05536 1.38727 -10.06967 1.000 47.22572 233 ILE C C 1
ATOM 4444 O O . ILE C 1 233 ? -29.71103 0.61734 -9.34955 1.000 45.72076 233 ILE C O 1
ATOM 4449 N N . LEU C 1 234 ? -29.35766 2.67272 -10.22558 1.000 45.71804 234 LEU C N 1
ATOM 4450 C CA . LEU C 1 234 ? -30.37701 3.41159 -9.50517 1.000 45.70156 234 LEU C CA 1
ATOM 4451 C C . LEU C 1 234 ? -31.42142 3.96450 -10.47219 1.000 51.45368 234 LEU C C 1
ATOM 4452 O O . LEU C 1 234 ? -31.11804 4.23897 -11.63923 1.000 42.83830 234 LEU C O 1
ATOM 4457 N N . PRO C 1 235 ? -32.65717 4.14129 -10.01007 1.000 51.07819 235 PRO C N 1
ATOM 4458 C CA . PRO C 1 235 ? -33.64315 4.87437 -10.80901 1.000 52.31866 235 PRO C CA 1
ATOM 4459 C C . PRO C 1 235 ? -33.38763 6.36911 -10.71139 1.000 51.85000 235 PRO C C 1
ATOM 4460 O O . PRO C 1 235 ? -33.04374 6.89322 -9.64771 1.000 56.08002 235 PRO C O 1
ATOM 4464 N N . SER C 1 236 ? -33.57746 7.05711 -11.84068 1.000 51.33362 236 SER C N 1
ATOM 4465 C CA . SER C 1 236 ? -33.21559 8.46756 -11.95060 1.000 51.81396 236 SER C CA 1
ATOM 4466 C C . SER C 1 236 ? -33.90267 9.34358 -10.91090 1.000 55.32043 236 SER C C 1
ATOM 4467 O O . SER C 1 236 ? -33.39480 10.43034 -10.60210 1.000 54.54999 236 SER C O 1
ATOM 4470 N N . VAL C 1 237 ? -35.04556 8.91384 -10.36949 1.000 50.51909 237 VAL C N 1
ATOM 4471 C CA . VAL C 1 237 ? -35.70657 9.72759 -9.35980 1.000 52.43801 237 VAL C CA 1
ATOM 4472 C C . VAL C 1 237 ? -34.83499 9.89243 -8.11438 1.000 55.82184 237 VAL C C 1
ATOM 4473 O O . VAL C 1 237 ? -35.07341 10.80872 -7.31270 1.000 54.54940 237 VAL C O 1
ATOM 4477 N N . THR C 1 238 ? -33.80752 9.04674 -7.93986 1.000 55.45362 238 THR C N 1
ATOM 4478 C CA . THR C 1 238 ? -32.89173 9.17060 -6.80072 1.000 57.86657 238 THR C CA 1
ATOM 4479 C C . THR C 1 238 ? -31.62341 9.94871 -7.12522 1.000 57.63454 238 THR C C 1
ATOM 4480 O O . THR C 1 238 ? -30.77581 10.11231 -6.24151 1.000 58.85273 238 THR C O 1
ATOM 4484 N N . LEU C 1 239 ? -31.46978 10.42202 -8.35644 1.000 58.42826 239 LEU C N 1
ATOM 4485 C CA . LEU C 1 239 ? -30.24320 11.05122 -8.81421 1.000 61.17514 239 LEU C CA 1
ATOM 4486 C C . LEU C 1 239 ? -30.41452 12.55892 -8.92934 1.000 65.87844 239 LEU C C 1
ATOM 4487 O O . LEU C 1 239 ? -31.52074 13.07310 -9.06686 1.000 67.33673 239 LEU C O 1
ATOM 4492 N N . GLU C 1 240 ? -29.29101 13.26358 -8.84384 1.000 71.51841 240 GLU C N 1
ATOM 4493 C CA . GLU C 1 240 ? -29.23937 14.70276 -9.04000 1.000 76.64319 240 GLU C CA 1
ATOM 4494 C C . GLU C 1 240 ? -27.90521 15.01557 -9.69419 1.000 82.64004 240 GLU C C 1
ATOM 4495 O O . GLU C 1 240 ? -26.98607 14.19475 -9.68052 1.000 82.48968 240 GLU C O 1
ATOM 4501 N N . GLU C 1 241 ? -27.80473 16.20219 -10.29214 1.000 89.24835 241 GLU C N 1
ATOM 4502 C CA . GLU C 1 241 ? -26.52503 16.60465 -10.86477 1.000 87.45972 241 GLU C CA 1
ATOM 4503 C C . GLU C 1 241 ? -25.50881 16.96868 -9.79204 1.000 88.35266 241 GLU C C 1
ATOM 4504 O O . GLU C 1 241 ? -24.29880 16.85026 -10.01806 1.000 90.54680 241 GLU C O 1
ATOM 4510 N N . GLU C 1 242 ? -25.97584 17.37116 -8.61596 1.000 90.10538 242 GLU C N 1
ATOM 4511 C CA . GLU C 1 242 ? -25.08040 17.56117 -7.48478 1.000 88.77395 242 GLU C CA 1
ATOM 4512 C C . GLU C 1 242 ? -24.46458 16.24444 -7.02998 1.000 87.37304 242 GLU C C 1
ATOM 4513 O O . GLU C 1 242 ? -23.45704 16.25480 -6.31286 1.000 87.19166 242 GLU C O 1
ATOM 4519 N N . ASP C 1 243 ? -25.05272 15.11323 -7.41828 1.000 83.32869 243 ASP C N 1
ATOM 4520 C CA . ASP C 1 243 ? -24.49353 13.81214 -7.07353 1.000 76.55152 243 ASP C CA 1
ATOM 4521 C C . ASP C 1 243 ? -23.21970 13.60720 -7.88360 1.000 74.44568 243 ASP C C 1
ATOM 4522 O O . ASP C 1 243 ? -23.26739 13.46931 -9.11159 1.000 74.23361 243 ASP C O 1
ATOM 4527 N N . LYS C 1 244 ? -22.07496 13.60849 -7.20109 1.000 69.18577 244 LYS C N 1
ATOM 4528 C CA . LYS C 1 244 ? -20.77370 13.54160 -7.86405 1.000 67.31383 244 LYS C CA 1
ATOM 4529 C C . LYS C 1 244 ? -20.45150 12.07989 -8.15739 1.000 64.94942 244 LYS C C 1
ATOM 4530 O O . LYS C 1 244 ? -19.67000 11.41381 -7.47198 1.000 62.32889 244 LYS C O 1
ATOM 4536 N N . VAL C 1 245 ? -21.10419 11.58177 -9.20874 1.000 63.77078 245 VAL C N 1
ATOM 4537 C CA . VAL C 1 245 ? -20.83692 10.27429 -9.79451 1.000 63.02828 245 VAL C CA 1
ATOM 4538 C C . VAL C 1 245 ? -21.08782 10.41762 -11.28243 1.000 59.87534 245 VAL C C 1
ATOM 4539 O O . VAL C 1 245 ? -21.84625 11.28239 -11.71670 1.000 60.42358 245 VAL C O 1
ATOM 4543 N N . ASN C 1 246 ? -20.44634 9.56461 -12.06893 1.000 58.51016 246 ASN C N 1
ATOM 4544 C CA . ASN C 1 246 ? -20.83237 9.44571 -13.46666 1.000 61.34751 246 ASN C CA 1
ATOM 4545 C C . ASN C 1 246 ? -22.15814 8.70900 -13.54641 1.000 56.52484 246 ASN C C 1
ATOM 4546 O O . ASN C 1 246 ? -22.35365 7.70783 -12.86149 1.000 55.33929 246 ASN C O 1
ATOM 4551 N N . LYS C 1 247 ? -23.07504 9.21284 -14.36981 1.000 56.93237 247 LYS C N 1
ATOM 4552 C CA . LYS C 1 247 ? -24.37714 8.58342 -14.58828 1.000 56.93930 247 LYS C CA 1
ATOM 4553 C C . LYS C 1 247 ? -24.47635 8.13026 -16.03808 1.000 57.58091 247 LYS C C 1
ATOM 4554 O O . LYS C 1 247 ? -24.30343 8.94210 -16.95170 1.000 59.09039 247 LYS C O 1
ATOM 4560 N N . MET C 1 248 ? -24.77448 6.84751 -16.25274 1.000 60.74073 248 MET C N 1
ATOM 4561 C CA . MET C 1 248 ? -24.79546 6.25738 -17.59835 1.000 58.22117 248 MET C CA 1
ATOM 4562 C C . MET C 1 248 ? -26.11824 5.53835 -17.86483 1.000 51.15722 248 MET C C 1
ATOM 4563 O O . MET C 1 248 ? -26.40753 4.51943 -17.20800 1.000 55.67212 248 MET C O 1
ATOM 4568 N N . PRO C 1 249 ? -26.93510 6.00135 -18.81108 1.000 55.35434 249 PRO C N 1
ATOM 4569 C CA . PRO C 1 249 ? -28.27296 5.39849 -19.02186 1.000 54.99263 249 PRO C CA 1
ATOM 4570 C C . PRO C 1 249 ? -28.22185 3.94549 -19.47404 1.000 54.58081 249 PRO C C 1
ATOM 4571 O O . PRO C 1 249 ? -27.49594 3.58903 -20.40739 1.000 59.25884 249 PRO C O 1
ATOM 4575 N N . LEU C 1 250 ? -29.03088 3.11027 -18.82583 1.000 51.60369 250 LEU C N 1
ATOM 4576 C CA . LEU C 1 250 ? -29.19418 1.72219 -19.24892 1.000 57.69633 250 LEU C CA 1
ATOM 4577 C C . LEU C 1 250 ? -30.13710 1.63199 -20.45157 1.000 56.59950 250 LEU C C 1
ATOM 4578 O O . LEU C 1 250 ? -31.27959 2.10395 -20.39083 1.000 53.41202 250 LEU C O 1
ATOM 4583 N N . LEU C 1 251 ? -29.66582 1.01314 -21.53727 1.000 59.95677 251 LEU C N 1
ATOM 4584 C CA . LEU C 1 251 ? -30.46726 0.80582 -22.74665 1.000 58.00210 251 LEU C CA 1
ATOM 4585 C C . LEU C 1 251 ? -30.56152 -0.68131 -23.06138 1.000 54.57510 251 LEU C C 1
ATOM 4586 O O . LEU C 1 251 ? -29.56599 -1.40758 -22.96495 1.000 52.67501 251 LEU C O 1
ATOM 4591 N N . ASP C 1 252 ? -31.75909 -1.13604 -23.43764 1.000 56.72853 252 ASP C N 1
ATOM 4592 C CA . ASP C 1 252 ? -31.92682 -2.53371 -23.82017 1.000 59.04982 252 ASP C CA 1
ATOM 4593 C C . ASP C 1 252 ? -31.25124 -2.81802 -25.16390 1.000 60.27126 252 ASP C C 1
ATOM 4594 O O . ASP C 1 252 ? -30.76206 -1.92380 -25.85424 1.000 57.46088 252 ASP C O 1
ATOM 4599 N N . THR C 1 253 ? -31.26808 -4.09430 -25.53998 1.000 63.68635 253 THR C N 1
ATOM 4600 C CA . THR C 1 253 ? -30.75908 -4.59464 -26.81551 1.000 66.16326 253 THR C CA 1
ATOM 4601 C C . THR C 1 253 ? -31.18831 -3.74823 -28.01152 1.000 63.00129 253 THR C C 1
ATOM 4602 O O . THR C 1 253 ? -30.46854 -3.67943 -29.00899 1.000 60.00332 253 THR C O 1
ATOM 4606 N N . LYS C 1 254 ? -32.34782 -3.09889 -27.93000 1.000 63.47532 254 LYS C N 1
ATOM 4607 C CA . LYS C 1 254 ? -32.89342 -2.32013 -29.03863 1.000 63.40125 254 LYS C CA 1
ATOM 4608 C C . LYS C 1 254 ? -32.85403 -0.81553 -28.76920 1.000 66.67944 254 LYS C C 1
ATOM 4609 O O . LYS C 1 254 ? -33.78677 -0.08457 -29.11016 1.000 65.98819 254 LYS C O 1
ATOM 4615 N N . ASP C 1 255 ? -31.76502 -0.34175 -28.15209 1.000 68.89798 255 ASP C N 1
ATOM 4616 C CA . ASP C 1 255 ? -31.43884 1.07115 -27.93457 1.000 68.17256 255 ASP C CA 1
ATOM 4617 C C . ASP C 1 255 ? -32.36990 1.78174 -26.95966 1.000 66.23966 255 ASP C C 1
ATOM 4618 O O . ASP C 1 255 ? -32.35401 3.01586 -26.90083 1.000 67.15264 255 ASP C O 1
ATOM 4623 N N . HIS C 1 256 ? -33.17251 1.05652 -26.18874 1.000 61.85766 256 HIS C N 1
ATOM 4624 C CA . HIS C 1 256 ? -34.21055 1.80251 -25.49164 1.000 64.98519 256 HIS C CA 1
ATOM 4625 C C . HIS C 1 256 ? -33.94628 1.90400 -23.98669 1.000 63.14441 256 HIS C C 1
ATOM 4626 O O . HIS C 1 256 ? -33.55923 0.90934 -23.35182 1.000 56.89273 256 HIS C O 1
ATOM 4633 N N . PRO C 1 257 ? -34.15618 3.08676 -23.39600 1.000 58.67158 257 PRO C N 1
ATOM 4634 C CA . PRO C 1 257 ? -33.99733 3.22089 -21.94475 1.000 58.56882 257 PRO C CA 1
ATOM 4635 C C . PRO C 1 257 ? -34.94785 2.27532 -21.23795 1.000 59.19893 257 PRO C C 1
ATOM 4636 O O . PRO C 1 257 ? -35.98859 1.89178 -21.77798 1.000 63.24098 257 PRO C O 1
ATOM 4640 N N . ILE C 1 258 ? -34.56841 1.87655 -20.03157 1.000 51.97677 258 ILE C N 1
ATOM 4641 C CA . ILE C 1 258 ? -35.29751 0.87183 -19.27803 1.000 51.29986 258 ILE C CA 1
ATOM 4642 C C . ILE C 1 258 ? -35.96189 1.56229 -18.10121 1.000 52.34407 258 ILE C C 1
ATOM 4643 O O . ILE C 1 258 ? -35.28644 2.16201 -17.25825 1.000 59.92418 258 ILE C O 1
ATOM 4648 N N . GLY C 1 259 ? -37.28398 1.49224 -18.05370 1.000 56.76200 259 GLY C N 1
ATOM 4649 C CA . GLY C 1 259 ? -38.02234 2.26778 -17.08756 1.000 58.11350 259 GLY C CA 1
ATOM 4650 C C . GLY C 1 259 ? -38.77781 1.44913 -16.07032 1.000 56.55529 259 GLY C C 1
ATOM 4651 O O . GLY C 1 259 ? -38.97471 0.24376 -16.23825 1.000 58.49583 259 GLY C O 1
ATOM 4652 N N . ARG C 1 260 ? -39.15099 2.10066 -14.97985 1.000 56.08152 260 ARG C N 1
ATOM 4653 C CA . ARG C 1 260 ? -40.12540 1.58511 -14.03688 1.000 56.38138 260 ARG C CA 1
ATOM 4654 C C . ARG C 1 260 ? -41.16128 2.67439 -13.82393 1.000 50.22744 260 ARG C C 1
ATOM 4655 O O . ARG C 1 260 ? -40.86091 3.87207 -13.89050 1.000 50.55682 260 ARG C O 1
ATOM 4663 N N . ASP C 1 261 ? -42.37482 2.25103 -13.54374 1.000 48.20530 261 ASP C N 1
ATOM 4664 C CA . ASP C 1 261 ? -43.46093 3.18698 -13.35334 1.000 51.86360 261 ASP C CA 1
ATOM 4665 C C . ASP C 1 261 ? -43.82763 3.30460 -11.87933 1.000 48.30742 261 ASP C C 1
ATOM 4666 O O . ASP C 1 261 ? -43.58728 2.39502 -11.07437 1.000 47.06244 261 ASP C O 1
ATOM 4671 N N . THR C 1 262 ? -44.41761 4.44214 -11.54094 1.000 43.62945 262 THR C N 1
ATOM 4672 C CA . THR C 1 262 ? -44.97404 4.68083 -10.22177 1.000 49.96119 262 THR C CA 1
ATOM 4673 C C . THR C 1 262 ? -46.45097 4.99494 -10.36706 1.000 48.73323 262 THR C C 1
ATOM 4674 O O . THR C 1 262 ? -46.81931 5.89987 -11.11908 1.000 54.81641 262 THR C O 1
ATOM 4678 N N . TRP C 1 263 ? -47.28328 4.24537 -9.65594 1.000 46.19179 263 TRP C N 1
ATOM 4679 C CA . TRP C 1 263 ? -48.72668 4.37776 -9.68308 1.000 48.82314 263 TRP C CA 1
ATOM 4680 C C . TRP C 1 263 ? -49.22137 4.96520 -8.37442 1.000 54.04359 263 TRP C C 1
ATOM 4681 O O . TRP C 1 263 ? -48.48353 5.08679 -7.39435 1.000 58.49780 263 TRP C O 1
ATOM 4692 N N . LEU C 1 264 ? -50.49930 5.31372 -8.35571 1.000 55.13562 264 LEU C N 1
ATOM 4693 C CA . LEU C 1 264 ? -51.16978 5.71966 -7.12724 1.000 53.47680 264 LEU C CA 1
ATOM 4694 C C . LEU C 1 264 ? -52.43104 4.87755 -7.00398 1.000 57.96675 264 LEU C C 1
ATOM 4695 O O . LEU C 1 264 ? -53.35384 5.00952 -7.82062 1.000 61.41155 264 LEU C O 1
ATOM 4700 N N . LEU C 1 265 ? -52.46229 3.99933 -6.00632 1.000 55.13269 265 LEU C N 1
ATOM 4701 C CA . LEU C 1 265 ? -53.57563 3.08656 -5.79996 1.000 52.01832 265 LEU C CA 1
ATOM 4702 C C . LEU C 1 265 ? -54.37832 3.49737 -4.58098 1.000 57.33018 265 LEU C C 1
ATOM 4703 O O . LEU C 1 265 ? -53.94683 4.31142 -3.75920 1.000 58.93514 265 LEU C O 1
ATOM 4708 N N . GLY C 1 266 ? -55.55559 2.88738 -4.46567 1.000 59.31190 266 GLY C N 1
ATOM 4709 C CA . GLY C 1 266 ? -56.47518 3.20025 -3.39422 1.000 60.21582 266 GLY C CA 1
ATOM 4710 C C . GLY C 1 266 ? -57.86158 2.71269 -3.74180 1.000 66.04017 266 GLY C C 1
ATOM 4711 O O . GLY C 1 266 ? -58.22982 2.69175 -4.92338 1.000 62.31785 266 GLY C O 1
ATOM 4712 N N . TYR C 1 267 ? -58.62869 2.29727 -2.73350 1.000 63.13090 267 TYR C N 1
ATOM 4713 C CA . TYR C 1 267 ? -60.00353 1.88053 -2.95322 1.000 55.69087 267 TYR C CA 1
ATOM 4714 C C . TYR C 1 267 ? -60.90030 3.09828 -3.09968 1.000 62.79239 267 TYR C C 1
ATOM 4715 O O . TYR C 1 267 ? -60.58365 4.18879 -2.60683 1.000 58.67493 267 TYR C O 1
ATOM 4724 N N . GLU C 1 268 ? -62.02417 2.89794 -3.80522 1.000 63.30429 268 GLU C N 1
ATOM 4725 C CA . GLU C 1 268 ? -63.01507 3.95192 -4.01909 1.000 58.22813 268 GLU C CA 1
ATOM 4726 C C . GLU C 1 268 ? -63.36078 4.75623 -2.76731 1.000 59.05494 268 GLU C C 1
ATOM 4727 O O . GLU C 1 268 ? -63.34005 5.99600 -2.84320 1.000 61.04598 268 GLU C O 1
ATOM 4733 N N . PRO C 1 269 ? -63.67832 4.14999 -1.60884 1.000 57.18905 269 PRO C N 1
ATOM 4734 C CA . PRO C 1 269 ? -64.03891 4.97882 -0.43668 1.000 60.87791 269 PRO C CA 1
ATOM 4735 C C . PRO C 1 269 ? -63.03451 6.07567 -0.12485 1.000 66.50662 269 PRO C C 1
ATOM 4736 O O . PRO C 1 269 ? -63.41703 7.24746 -0.00702 1.000 70.70456 269 PRO C O 1
ATOM 4740 N N . ALA C 1 270 ? -61.74958 5.73038 -0.01878 1.000 62.00379 270 ALA C N 1
ATOM 4741 C CA . ALA C 1 270 ? -60.73077 6.73170 0.28463 1.000 61.87536 270 ALA C CA 1
ATOM 4742 C C . ALA C 1 270 ? -60.83333 7.94441 -0.63453 1.000 61.16452 270 ALA C C 1
ATOM 4743 O O . ALA C 1 270 ? -60.71161 9.08998 -0.18323 1.000 60.36167 270 ALA C O 1
ATOM 4745 N N . PHE C 1 271 ? -61.08466 7.72337 -1.92934 1.000 64.96175 271 PHE C N 1
ATOM 4746 C CA . PHE C 1 271 ? -61.13976 8.87015 -2.83634 1.000 61.66915 271 PHE C CA 1
ATOM 4747 C C . PHE C 1 271 ? -62.34688 9.75005 -2.56860 1.000 62.43210 271 PHE C C 1
ATOM 4748 O O . PHE C 1 271 ? -62.34300 10.92330 -2.96113 1.000 61.30386 271 PHE C O 1
ATOM 4756 N N . GLU C 1 272 ? -63.36450 9.21399 -1.88796 1.000 61.72582 272 GLU C N 1
ATOM 4757 C CA . GLU C 1 272 ? -64.44105 10.06408 -1.40033 1.000 66.32906 272 GLU C CA 1
ATOM 4758 C C . GLU C 1 272 ? -63.95983 11.00031 -0.28715 1.000 69.30267 272 GLU C C 1
ATOM 4759 O O . GLU C 1 272 ? -64.39023 12.16058 -0.23707 1.000 62.92702 272 GLU C O 1
ATOM 4765 N N . LEU C 1 273 ? -63.04213 10.53651 0.58117 1.000 69.41845 273 LEU C N 1
ATOM 4766 C CA . LEU C 1 273 ? -62.55763 11.35371 1.69398 1.000 61.04490 273 LEU C CA 1
ATOM 4767 C C . LEU C 1 273 ? -61.88477 12.62382 1.19001 1.000 61.08491 273 LEU C C 1
ATOM 4768 O O . LEU C 1 273 ? -61.21727 12.62228 0.15273 1.000 66.02627 273 LEU C O 1
ATOM 4773 N N . LYS C 1 274 ? -62.02480 13.70504 1.96404 1.000 60.25945 274 LYS C N 1
ATOM 4774 C CA . LYS C 1 274 ? -61.69496 15.03926 1.46457 1.000 57.58269 274 LYS C CA 1
ATOM 4775 C C . LYS C 1 274 ? -60.19123 15.26256 1.36863 1.000 63.79836 274 LYS C C 1
ATOM 4776 O O . LYS C 1 274 ? -59.69832 15.77175 0.35567 1.000 65.55448 274 LYS C O 1
ATOM 4782 N N . GLN C 1 275 ? -59.44215 14.93558 2.42980 1.000 66.14460 275 GLN C N 1
ATOM 4783 C CA . GLN C 1 275 ? -58.00660 15.19322 2.38858 1.000 61.39164 275 GLN C CA 1
ATOM 4784 C C . GLN C 1 275 ? -57.33425 14.36661 1.30254 1.000 57.93481 275 GLN C C 1
ATOM 4785 O O . GLN C 1 275 ? -56.34544 14.81346 0.71535 1.000 57.30792 275 GLN C O 1
ATOM 4791 N N . VAL C 1 276 ? -57.84856 13.16620 1.02759 1.000 53.45263 276 VAL C N 1
ATOM 4792 C CA . VAL C 1 276 ? -57.34228 12.39154 -0.09709 1.000 58.94325 276 VAL C CA 1
ATOM 4793 C C . VAL C 1 276 ? -57.53245 13.16348 -1.39807 1.000 64.45435 276 VAL C C 1
ATOM 4794 O O . VAL C 1 276 ? -56.64989 13.18211 -2.26829 1.000 59.62537 276 VAL C O 1
ATOM 4798 N N . GLN C 1 277 ? -58.67805 13.83281 -1.54157 1.000 64.26353 277 GLN C N 1
ATOM 4799 C CA . GLN C 1 277 ? -58.93304 14.57234 -2.76868 1.000 65.73940 277 GLN C CA 1
ATOM 4800 C C . GLN C 1 277 ? -58.00950 15.77404 -2.88832 1.000 67.49691 277 GLN C C 1
ATOM 4801 O O . GLN C 1 277 ? -57.54895 16.09878 -3.99116 1.000 67.89275 277 GLN C O 1
ATOM 4807 N N . ALA C 1 278 ? -57.70820 16.43818 -1.77142 1.000 62.67520 278 ALA C N 1
ATOM 4808 C CA . ALA C 1 278 ? -56.79080 17.56820 -1.85774 1.000 67.10944 278 ALA C CA 1
ATOM 4809 C C . ALA C 1 278 ? -55.35645 17.10950 -2.07285 1.000 66.31875 278 ALA C C 1
ATOM 4810 O O . ALA C 1 278 ? -54.52360 17.89885 -2.53118 1.000 66.45154 278 ALA C O 1
ATOM 4812 N N . PHE C 1 279 ? -55.05022 15.85179 -1.76127 1.000 64.14908 279 PHE C N 1
ATOM 4813 C CA . PHE C 1 279 ? -53.70474 15.34398 -1.97846 1.000 62.25356 279 PHE C CA 1
ATOM 4814 C C . PHE C 1 279 ? -53.54611 14.80438 -3.39413 1.000 63.73835 279 PHE C C 1
ATOM 4815 O O . PHE C 1 279 ? -52.54848 15.09863 -4.06147 1.000 62.59099 279 PHE C O 1
ATOM 4823 N N . VAL C 1 280 ? -54.51912 14.00857 -3.85939 1.000 65.15507 280 VAL C N 1
ATOM 4824 C CA . VAL C 1 280 ? -54.56326 13.64301 -5.27384 1.000 62.92825 280 VAL C CA 1
ATOM 4825 C C . VAL C 1 280 ? -54.53014 14.89655 -6.13410 1.000 62.02095 280 VAL C C 1
ATOM 4826 O O . VAL C 1 280 ? -53.77726 14.97850 -7.11191 1.000 64.96154 280 VAL C O 1
ATOM 4830 N N . SER C 1 281 ? -55.31161 15.90986 -5.75874 1.000 61.41221 281 SER C N 1
ATOM 4831 C CA . SER C 1 281 ? -55.25683 17.18589 -6.46394 1.000 64.85953 281 SER C CA 1
ATOM 4832 C C . SER C 1 281 ? -53.83535 17.72668 -6.51143 1.000 64.88276 281 SER C C 1
ATOM 4833 O O . SER C 1 281 ? -53.25110 17.88428 -7.58935 1.000 69.26856 281 SER C O 1
ATOM 4836 N N . VAL C 1 282 ? -53.26280 18.00654 -5.33544 1.000 69.83123 282 VAL C N 1
ATOM 4837 C CA . VAL C 1 282 ? -51.94471 18.64243 -5.24112 1.000 66.49160 282 VAL C CA 1
ATOM 4838 C C . VAL C 1 282 ? -50.92240 17.91976 -6.10989 1.000 61.14872 282 VAL C C 1
ATOM 4839 O O . VAL C 1 282 ? -50.10096 18.54958 -6.78334 1.000 63.94186 282 VAL C O 1
ATOM 4843 N N . ILE C 1 283 ? -50.98814 16.58944 -6.13843 1.000 60.31559 283 ILE C N 1
ATOM 4844 C CA . ILE C 1 283 ? -50.08935 15.79794 -6.97494 1.000 65.23850 283 ILE C CA 1
ATOM 4845 C C . ILE C 1 283 ? -50.26728 16.15867 -8.43818 1.000 74.82252 283 ILE C C 1
ATOM 4846 O O . ILE C 1 283 ? -49.29927 16.46621 -9.14752 1.000 76.42515 283 ILE C O 1
ATOM 4851 N N . LYS C 1 284 ? -51.51764 16.10126 -8.91539 1.000 76.53613 284 LYS C N 1
ATOM 4852 C CA . LYS C 1 284 ? -51.80179 16.30241 -10.33333 1.000 75.22613 284 LYS C CA 1
ATOM 4853 C C . LYS C 1 284 ? -51.61452 17.75883 -10.74904 1.000 81.55574 284 LYS C C 1
ATOM 4854 O O . LYS C 1 284 ? -51.24690 18.02764 -11.89932 1.000 85.72331 284 LYS C O 1
ATOM 4860 N N . ASP C 1 285 ? -51.83776 18.71141 -9.83814 1.000 77.18898 285 ASP C N 1
ATOM 4861 C CA . ASP C 1 285 ? -51.46692 20.08614 -10.14787 1.000 78.61353 285 ASP C CA 1
ATOM 4862 C C . ASP C 1 285 ? -49.96908 20.31039 -10.02069 1.000 85.23515 285 ASP C C 1
ATOM 4863 O O . ASP C 1 285 ? -49.43556 21.25470 -10.61809 1.000 88.61005 285 ASP C O 1
ATOM 4868 N N . MET C 1 286 ? -49.27905 19.46711 -9.25313 1.000 82.32123 286 MET C N 1
ATOM 4869 C CA . MET C 1 286 ? -47.82415 19.51561 -9.24686 1.000 84.17454 286 MET C CA 1
ATOM 4870 C C . MET C 1 286 ? -47.27703 19.10888 -10.60898 1.000 87.32515 286 MET C C 1
ATOM 4871 O O . MET C 1 286 ? -46.65437 19.91927 -11.30841 1.000 86.00972 286 MET C O 1
ATOM 4876 N N . LEU C 1 287 ? -47.56576 17.86385 -11.02179 1.000 85.68187 287 LEU C N 1
ATOM 4877 C CA . LEU C 1 287 ? -47.03828 17.26523 -12.24887 1.000 87.69732 287 LEU C CA 1
ATOM 4878 C C . LEU C 1 287 ? -47.10783 18.19062 -13.46486 1.000 92.66192 287 LEU C C 1
ATOM 4879 O O . LEU C 1 287 ? -46.35174 17.99412 -14.42468 1.000 93.47398 287 LEU C O 1
ATOM 4884 N N . LYS C 1 288 ? -47.98388 19.19821 -13.45123 1.000 92.31770 288 LYS C N 1
ATOM 4885 C CA . LYS C 1 288 ? -48.03835 20.18294 -14.52694 1.000 92.22356 288 LYS C CA 1
ATOM 4886 C C . LYS C 1 288 ? -46.88547 21.17811 -14.39997 1.000 98.46887 288 LYS C C 1
ATOM 4887 O O . LYS C 1 288 ? -47.08414 22.39622 -14.51952 1.000 99.42437 288 LYS C O 1
ATOM 4893 N N . GLN C 1 289 ? -45.68220 20.65212 -14.15407 1.000 95.91240 289 GLN C N 1
ATOM 4894 C CA . GLN C 1 289 ? -44.43835 21.42280 -14.09805 1.000 98.13659 289 GLN C CA 1
ATOM 4895 C C . GLN C 1 289 ? -44.54481 22.65169 -13.19305 1.000 101.20372 289 GLN C C 1
ATOM 4896 O O . GLN C 1 289 ? -44.27067 22.57254 -11.99230 1.000 102.54231 289 GLN C O 1
ATOM 4902 N N . THR D 1 92 ? -75.49507 -26.21118 45.66326 1.000 97.67297 92 THR D N 1
ATOM 4903 C CA . THR D 1 92 ? -76.01717 -24.98655 45.06214 1.000 102.51907 92 THR D CA 1
ATOM 4904 C C . THR D 1 92 ? -75.30433 -23.74690 45.59515 1.000 102.44741 92 THR D C 1
ATOM 4905 O O . THR D 1 92 ? -75.49028 -23.37226 46.75503 1.000 105.05893 92 THR D O 1
ATOM 4909 N N . LEU D 1 93 ? -74.50250 -23.10515 44.74498 1.000 99.88337 93 LEU D N 1
ATOM 4910 C CA . LEU D 1 93 ? -73.71570 -21.93594 45.12343 1.000 98.31660 93 LEU D CA 1
ATOM 4911 C C . LEU D 1 93 ? -74.18380 -20.72248 44.32904 1.000 95.73796 93 LEU D C 1
ATOM 4912 O O . LEU D 1 93 ? -74.25813 -20.76938 43.09674 1.000 95.75559 93 LEU D O 1
ATOM 4917 N N . LYS D 1 94 ? -74.49606 -19.64004 45.03607 1.000 92.16368 94 LYS D N 1
ATOM 4918 C CA . LYS D 1 94 ? -74.96704 -18.39757 44.43199 1.000 89.17512 94 LYS D CA 1
ATOM 4919 C C . LYS D 1 94 ? -73.99027 -17.29491 44.83207 1.000 90.89108 94 LYS D C 1
ATOM 4920 O O . LYS D 1 94 ? -73.84957 -16.98297 46.02132 1.000 88.57824 94 LYS D O 1
ATOM 4926 N N . LEU D 1 95 ? -73.30693 -16.71673 43.84282 1.000 88.26077 95 LEU D N 1
ATOM 4927 C CA . LEU D 1 95 ? -72.21518 -15.77762 44.07077 1.000 84.20940 95 LEU D CA 1
ATOM 4928 C C . LEU D 1 95 ? -72.55226 -14.40463 43.50191 1.000 78.57412 95 LEU D C 1
ATOM 4929 O O . LEU D 1 95 ? -73.13165 -14.29937 42.41487 1.000 80.04095 95 LEU D O 1
ATOM 4934 N N . ALA D 1 96 ? -72.17465 -13.35531 44.24247 1.000 75.54358 96 ALA D N 1
ATOM 4935 C CA . ALA D 1 96 ? -72.26932 -11.96451 43.79725 1.000 74.07956 96 ALA D CA 1
ATOM 4936 C C . ALA D 1 96 ? -70.88522 -11.34488 43.89935 1.000 71.89525 96 ALA D C 1
ATOM 4937 O O . ALA D 1 96 ? -70.38604 -11.12886 45.00549 1.000 70.62965 96 ALA D O 1
ATOM 4939 N N . VAL D 1 97 ? -70.26469 -11.05603 42.75722 1.000 70.90470 97 VAL D N 1
ATOM 4940 C CA . VAL D 1 97 ? -68.83679 -10.76056 42.70081 1.000 67.47539 97 VAL D CA 1
ATOM 4941 C C . VAL D 1 97 ? -68.61834 -9.46428 41.93168 1.000 69.04463 97 VAL D C 1
ATOM 4942 O O . VAL D 1 97 ? -69.31556 -9.19320 40.94881 1.000 68.67741 97 VAL D O 1
ATOM 4946 N N . ALA D 1 98 ? -67.65266 -8.66147 42.38291 1.000 66.33050 98 ALA D N 1
ATOM 4947 C CA . ALA D 1 98 ? -67.26313 -7.47202 41.63953 1.000 60.83353 98 ALA D CA 1
ATOM 4948 C C . ALA D 1 98 ? -66.65705 -7.86526 40.29776 1.000 65.52525 98 ALA D C 1
ATOM 4949 O O . ALA D 1 98 ? -66.00533 -8.90676 40.16335 1.000 66.89177 98 ALA D O 1
ATOM 4951 N N . SER D 1 99 ? -66.86832 -7.00550 39.29916 1.000 63.34679 99 SER D N 1
ATOM 4952 C CA . SER D 1 99 ? -66.66182 -7.41379 37.91329 1.000 64.45639 99 SER D CA 1
ATOM 4953 C C . SER D 1 99 ? -65.20480 -7.76835 37.63849 1.000 61.75471 99 SER D C 1
ATOM 4954 O O . SER D 1 99 ? -64.91285 -8.83580 37.08636 1.000 63.32609 99 SER D O 1
ATOM 4957 N N . ILE D 1 100 ? -64.27514 -6.87789 38.00197 1.000 56.37362 100 ILE D N 1
ATOM 4958 C CA . ILE D 1 100 ? -62.85882 -7.14246 37.74005 1.000 63.83347 100 ILE D CA 1
ATOM 4959 C C . ILE D 1 100 ? -62.37543 -8.36564 38.51068 1.000 68.89900 100 ILE D C 1
ATOM 4960 O O . ILE D 1 100 ? -61.39222 -9.00169 38.11498 1.000 68.40527 100 ILE D O 1
ATOM 4965 N N . ILE D 1 101 ? -63.01494 -8.69488 39.63686 1.000 66.71405 101 ILE D N 1
ATOM 4966 C CA . ILE D 1 101 ? -62.75151 -9.98506 40.26609 1.000 69.12190 101 ILE D CA 1
ATOM 4967 C C . ILE D 1 101 ? -63.39395 -11.10021 39.44987 1.000 70.77702 101 ILE D C 1
ATOM 4968 O O . ILE D 1 101 ? -62.75548 -12.11118 39.13327 1.000 72.98397 101 ILE D O 1
ATOM 4973 N N . GLY D 1 102 ? -64.66436 -10.91869 39.07963 1.000 64.06765 102 GLY D N 1
ATOM 4974 C CA . GLY D 1 102 ? -65.35931 -11.93621 38.31614 1.000 66.38381 102 GLY D CA 1
ATOM 4975 C C . GLY D 1 102 ? -64.68365 -12.27614 37.00175 1.000 73.77175 102 GLY D C 1
ATOM 4976 O O . GLY D 1 102 ? -64.75921 -13.41756 36.54263 1.000 76.75412 102 GLY D O 1
ATOM 4977 N N . GLN D 1 103 ? -64.00437 -11.30767 36.38328 1.000 68.25880 103 GLN D N 1
ATOM 4978 C CA . GLN D 1 103 ? -63.36259 -11.55029 35.10096 1.000 70.58312 103 GLN D CA 1
ATOM 4979 C C . GLN D 1 103 ? -61.88346 -11.88553 35.21527 1.000 72.33182 103 GLN D C 1
ATOM 4980 O O . GLN D 1 103 ? -61.28441 -12.28960 34.21674 1.000 80.18700 103 GLN D O 1
ATOM 4986 N N . HIS D 1 104 ? -61.27233 -11.72923 36.38502 1.000 71.28843 104 HIS D N 1
ATOM 4987 C CA . HIS D 1 104 ? -59.82251 -11.83402 36.47972 1.000 71.02620 104 HIS D CA 1
ATOM 4988 C C . HIS D 1 104 ? -59.31624 -12.71892 37.60888 1.000 76.55267 104 HIS D C 1
ATOM 4989 O O . HIS D 1 104 ? -58.15020 -13.13100 37.55569 1.000 76.44388 104 HIS D O 1
ATOM 4996 N N . TRP D 1 105 ? -60.12966 -13.03773 38.60038 1.000 74.36771 105 TRP D N 1
ATOM 4997 C CA . TRP D 1 105 ? -59.66541 -13.76716 39.77357 1.000 77.07049 105 TRP D CA 1
ATOM 4998 C C . TRP D 1 105 ? -60.52030 -14.97779 40.09839 1.000 82.15848 105 TRP D C 1
ATOM 4999 O O . TRP D 1 105 ? -59.99131 -15.98535 40.57265 1.000 84.41981 105 TRP D O 1
ATOM 5010 N N . LEU D 1 106 ? -61.82546 -14.89995 39.85833 1.000 80.60341 106 LEU D N 1
ATOM 5011 C CA . LEU D 1 106 ? -62.79100 -15.94557 40.17080 1.000 81.13958 106 LEU D CA 1
ATOM 5012 C C . LEU D 1 106 ? -62.68175 -17.16413 39.25547 1.000 84.68781 106 LEU D C 1
ATOM 5013 O O . LEU D 1 106 ? -62.84521 -18.29005 39.73915 1.000 85.64775 106 LEU D O 1
ATOM 5018 N N . PRO D 1 107 ? -62.44830 -17.00451 37.94112 1.000 87.22942 107 PRO D N 1
ATOM 5019 C CA . PRO D 1 107 ? -62.26655 -18.19964 37.09487 1.000 87.64081 107 PRO D CA 1
ATOM 5020 C C . PRO D 1 107 ? -61.22724 -19.17926 37.60966 1.000 90.67090 107 PRO D C 1
ATOM 5021 O O . PRO D 1 107 ? -61.53821 -20.36594 37.77345 1.000 94.04476 107 PRO D O 1
ATOM 5025 N N . LYS D 1 108 ? -60.00017 -18.72360 37.87594 1.000 91.00615 108 LYS D N 1
ATOM 5026 C CA . LYS D 1 108 ? -58.98885 -19.64568 38.38270 1.000 89.04393 108 LYS D CA 1
ATOM 5027 C C . LYS D 1 108 ? -59.41419 -20.25792 39.70796 1.000 87.49505 108 LYS D C 1
ATOM 5028 O O . LYS D 1 108 ? -59.10969 -21.42335 39.97522 1.000 91.41131 108 LYS D O 1
ATOM 5034 N N . VAL D 1 109 ? -60.13807 -19.50390 40.53612 1.000 90.81532 109 VAL D N 1
ATOM 5035 C CA . VAL D 1 109 ? -60.70703 -20.07902 41.75336 1.000 92.38811 109 VAL D CA 1
ATOM 5036 C C . VAL D 1 109 ? -61.78763 -21.10034 41.40978 1.000 92.60142 109 VAL D C 1
ATOM 5037 O O . VAL D 1 109 ? -61.90555 -22.14163 42.06603 1.000 93.80504 109 VAL D O 1
ATOM 5041 N N . LEU D 1 110 ? -62.57657 -20.83395 40.36429 1.000 90.82265 110 LEU D N 1
ATOM 5042 C CA . LEU D 1 110 ? -63.72265 -21.67344 40.03271 1.000 92.19472 110 LEU D CA 1
ATOM 5043 C C . LEU D 1 110 ? -63.35578 -22.93565 39.26714 1.000 94.99608 110 LEU D C 1
ATOM 5044 O O . LEU D 1 110 ? -64.20307 -23.82481 39.13877 1.000 97.69621 110 LEU D O 1
ATOM 5049 N N . LYS D 1 111 ? -62.13871 -23.04732 38.74001 1.000 93.65594 111 LYS D N 1
ATOM 5050 C CA . LYS D 1 111 ? -61.81470 -24.28240 38.04185 1.000 96.55588 111 LYS D CA 1
ATOM 5051 C C . LYS D 1 111 ? -61.34910 -25.36739 39.00143 1.000 100.54253 111 LYS D C 1
ATOM 5052 O O . LYS D 1 111 ? -61.59656 -26.55290 38.75024 1.000 103.51934 111 LYS D O 1
ATOM 5058 N N . THR D 1 112 ? -60.69063 -24.99664 40.10181 1.000 98.46129 112 THR D N 1
ATOM 5059 C CA . THR D 1 112 ? -60.45475 -25.98671 41.14482 1.000 104.73476 112 THR D CA 1
ATOM 5060 C C . THR D 1 112 ? -61.76794 -26.39804 41.79671 1.000 101.20786 112 THR D C 1
ATOM 5061 O O . THR D 1 112 ? -61.98895 -27.58255 42.07065 1.000 105.00416 112 THR D O 1
ATOM 5065 N N . TYR D 1 113 ? -62.66426 -25.43895 42.02453 1.000 97.01177 113 TYR D N 1
ATOM 5066 C CA . TYR D 1 113 ? -63.97274 -25.77697 42.56251 1.000 100.61472 113 TYR D CA 1
ATOM 5067 C C . TYR D 1 113 ? -64.69920 -26.79288 41.69378 1.000 101.96056 113 TYR D C 1
ATOM 5068 O O . TYR D 1 113 ? -65.55198 -27.52242 42.20006 1.000 102.65723 113 TYR D O 1
ATOM 5077 N N . VAL D 1 114 ? -64.38010 -26.86983 40.40399 1.000 103.33865 114 VAL D N 1
ATOM 5078 C CA . VAL D 1 114 ? -65.03396 -27.82139 39.51222 1.000 102.86542 114 VAL D CA 1
ATOM 5079 C C . VAL D 1 114 ? -64.15459 -29.01364 39.16004 1.000 105.04364 114 VAL D C 1
ATOM 5080 O O . VAL D 1 114 ? -64.67099 -29.99368 38.59858 1.000 106.63577 114 VAL D O 1
ATOM 5084 N N . GLU D 1 115 ? -62.85627 -28.97425 39.46405 1.000 106.06558 115 GLU D N 1
ATOM 5085 C CA . GLU D 1 115 ? -62.01295 -30.15825 39.33959 1.000 106.28092 115 GLU D CA 1
ATOM 5086 C C . GLU D 1 115 ? -61.75960 -30.84781 40.67710 1.000 107.61426 115 GLU D C 1
ATOM 5087 O O . GLU D 1 115 ? -61.59521 -32.07105 40.70804 1.000 111.15797 115 GLU D O 1
ATOM 5093 N N . ARG D 1 116 ? -61.74006 -30.10334 41.78518 1.000 105.47753 116 ARG D N 1
ATOM 5094 C CA . ARG D 1 116 ? -61.79596 -30.73673 43.09656 1.000 106.77327 116 ARG D CA 1
ATOM 5095 C C . ARG D 1 116 ? -63.17894 -31.30712 43.38700 1.000 108.88060 116 ARG D C 1
ATOM 5096 O O . ARG D 1 116 ? -63.29638 -32.22938 44.20015 1.000 110.19160 116 ARG D O 1
ATOM 5104 N N . TYR D 1 117 ? -64.22152 -30.79275 42.74238 1.000 105.49421 117 TYR D N 1
ATOM 5105 C CA . TYR D 1 117 ? -65.60161 -31.11118 43.05630 1.000 107.77133 117 TYR D CA 1
ATOM 5106 C C . TYR D 1 117 ? -66.35882 -31.43383 41.76960 1.000 108.88294 117 TYR D C 1
ATOM 5107 O O . TYR D 1 117 ? -65.86470 -31.15065 40.67701 1.000 109.04206 117 TYR D O 1
ATOM 5116 N N . PRO D 1 118 ? -67.56973 -32.04816 41.87140 1.000 110.66860 118 PRO D N 1
ATOM 5117 C CA . PRO D 1 118 ? -68.16710 -32.65121 40.66946 1.000 111.78678 118 PRO D CA 1
ATOM 5118 C C . PRO D 1 118 ? -69.05708 -31.70406 39.88008 1.000 108.17259 118 PRO D C 1
ATOM 5119 O O . PRO D 1 118 ? -68.59197 -30.68743 39.35778 1.000 108.63568 118 PRO D O 1
ATOM 5123 N N . ASN D 1 119 ? -70.33640 -32.04476 39.77144 1.000 106.10841 119 ASN D N 1
ATOM 5124 C CA . ASN D 1 119 ? -71.30604 -31.24836 39.02973 1.000 105.64024 119 ASN D CA 1
ATOM 5125 C C . ASN D 1 119 ? -72.21517 -30.52206 40.01741 1.000 104.09681 119 ASN D C 1
ATOM 5126 O O . ASN D 1 119 ? -73.42203 -30.76948 40.10275 1.000 99.60519 119 ASN D O 1
ATOM 5131 N N . ALA D 1 120 ? -71.61148 -29.61237 40.77676 1.000 105.79508 120 ALA D N 1
ATOM 5132 C CA . ALA D 1 120 ? -72.33354 -28.81619 41.75510 1.000 103.28626 120 ALA D CA 1
ATOM 5133 C C . ALA D 1 120 ? -72.79979 -27.49915 41.14200 1.000 101.49913 120 ALA D C 1
ATOM 5134 O O . ALA D 1 120 ? -72.15185 -26.93487 40.25622 1.000 96.05561 120 ALA D O 1
ATOM 5136 N N . LYS D 1 121 ? -73.93538 -27.01250 41.63465 1.000 102.74578 121 LYS D N 1
ATOM 5137 C CA . LYS D 1 121 ? -74.56544 -25.82275 41.07666 1.000 104.80211 121 LYS D CA 1
ATOM 5138 C C . LYS D 1 121 ? -73.75910 -24.56819 41.40979 1.000 101.31934 121 LYS D C 1
ATOM 5139 O O . LYS D 1 121 ? -73.30467 -24.38715 42.54425 1.000 100.65207 121 LYS D O 1
ATOM 5145 N N . VAL D 1 122 ? -73.56653 -23.70721 40.40288 1.000 102.01733 122 VAL D N 1
ATOM 5146 C CA . VAL D 1 122 ? -72.90116 -22.41165 40.56672 1.000 97.89051 122 VAL D CA 1
ATOM 5147 C C . VAL D 1 122 ? -73.67454 -21.36870 39.77015 1.000 94.55780 122 VAL D C 1
ATOM 5148 O O . VAL D 1 122 ? -73.84283 -21.51553 38.55401 1.000 96.69645 122 VAL D O 1
ATOM 5152 N N . SER D 1 123 ? -74.13011 -20.31168 40.44545 1.000 90.85753 123 SER D N 1
ATOM 5153 C CA . SER D 1 123 ? -74.86767 -19.21815 39.81522 1.000 89.32947 123 SER D CA 1
ATOM 5154 C C . SER D 1 123 ? -74.17271 -17.90285 40.15302 1.000 87.82140 123 SER D C 1
ATOM 5155 O O . SER D 1 123 ? -74.19667 -17.45543 41.30759 1.000 82.70730 123 SER D O 1
ATOM 5158 N N . LEU D 1 124 ? -73.58576 -17.27597 39.13591 1.000 86.84117 124 LEU D N 1
ATOM 5159 C CA . LEU D 1 124 ? -72.71678 -16.11964 39.29397 1.000 80.53334 124 LEU D CA 1
ATOM 5160 C C . LEU D 1 124 ? -73.39411 -14.86720 38.75617 1.000 79.29147 124 LEU D C 1
ATOM 5161 O O . LEU D 1 124 ? -73.88155 -14.85813 37.62115 1.000 78.88584 124 LEU D O 1
ATOM 5166 N N . ILE D 1 125 ? -73.42301 -13.81462 39.57141 1.000 77.13059 125 ILE D N 1
ATOM 5167 C CA . ILE D 1 125 ? -73.85962 -12.49504 39.13447 1.000 73.60357 125 ILE D CA 1
ATOM 5168 C C . ILE D 1 125 ? -72.79729 -11.47637 39.53376 1.000 71.85028 125 ILE D C 1
ATOM 5169 O O . ILE D 1 125 ? -72.26534 -11.51836 40.64954 1.000 73.44144 125 ILE D O 1
ATOM 5174 N N . THR D 1 126 ? -72.47434 -10.57160 38.61114 1.000 71.36592 126 THR D N 1
ATOM 5175 C CA . THR D 1 126 ? -71.37790 -9.62930 38.77772 1.000 67.00336 126 THR D CA 1
ATOM 5176 C C . THR D 1 126 ? -71.87141 -8.20144 38.59753 1.000 66.73509 126 THR D C 1
ATOM 5177 O O . THR D 1 126 ? -72.95746 -7.95645 38.06079 1.000 70.51771 126 THR D O 1
ATOM 5181 N N . GLY D 1 127 ? -71.04538 -7.25560 39.03300 1.000 62.19421 127 GLY D N 1
ATOM 5182 C CA . GLY D 1 127 ? -71.35410 -5.85414 38.82239 1.000 59.68613 127 GLY D CA 1
ATOM 5183 C C . GLY D 1 127 ? -70.47627 -4.96506 39.67812 1.000 58.26517 127 GLY D C 1
ATOM 5184 O O . GLY D 1 127 ? -69.38595 -5.35750 40.08911 1.000 60.82683 127 GLY D O 1
ATOM 5185 N N . TRP D 1 128 ? -70.96496 -3.75356 39.91948 1.000 60.88329 128 TRP D N 1
ATOM 5186 C CA . TRP D 1 128 ? -70.31547 -2.86011 40.86430 1.000 62.26535 128 TRP D CA 1
ATOM 5187 C C . TRP D 1 128 ? -70.31591 -3.48620 42.25495 1.000 61.94211 128 TRP D C 1
ATOM 5188 O O . TRP D 1 128 ? -71.08162 -4.40518 42.54615 1.000 61.18241 128 TRP D O 1
ATOM 5199 N N . SER D 1 129 ? -69.42882 -2.98935 43.11881 1.000 61.66487 129 SER D N 1
ATOM 5200 C CA . SER D 1 129 ? -69.36272 -3.53714 44.47288 1.000 68.05729 129 SER D CA 1
ATOM 5201 C C . SER D 1 129 ? -70.63742 -3.22934 45.24455 1.000 63.65008 129 SER D C 1
ATOM 5202 O O . SER D 1 129 ? -71.12900 -4.07119 46.00745 1.000 61.70732 129 SER D O 1
ATOM 5205 N N . SER D 1 130 ? -71.19571 -2.03677 45.03691 1.000 63.86414 130 SER D N 1
ATOM 5206 C CA . SER D 1 130 ? -72.44181 -1.67035 45.70046 1.000 67.42548 130 SER D CA 1
ATOM 5207 C C . SER D 1 130 ? -73.57998 -2.60024 45.28964 1.000 68.51885 130 SER D C 1
ATOM 5208 O O . SER D 1 130 ? -74.33680 -3.08429 46.14121 1.000 72.40824 130 SER D O 1
ATOM 5211 N N . GLU D 1 131 ? -73.70831 -2.87266 43.98518 1.000 65.55563 131 GLU D N 1
ATOM 5212 C CA . GLU D 1 131 ? -74.78144 -3.74744 43.51295 1.000 68.01583 131 GLU D CA 1
ATOM 5213 C C . GLU D 1 131 ? -74.64778 -5.15235 44.08903 1.000 66.00213 131 GLU D C 1
ATOM 5214 O O . GLU D 1 131 ? -75.64705 -5.78938 44.44112 1.000 66.55898 131 GLU D O 1
ATOM 5220 N N . MET D 1 132 ? -73.42298 -5.65649 44.18891 1.000 64.67757 132 MET D N 1
ATOM 5221 C CA . MET D 1 132 ? -73.22827 -6.98277 44.76313 1.000 70.04365 132 MET D CA 1
ATOM 5222 C C . MET D 1 132 ? -73.33916 -6.97984 46.28903 1.000 71.68019 132 MET D C 1
ATOM 5223 O O . MET D 1 132 ? -73.73904 -7.99452 46.87184 1.000 72.53444 132 MET D O 1
ATOM 5228 N N . LEU D 1 133 ? -73.01596 -5.86416 46.95165 1.000 65.61718 133 LEU D N 1
ATOM 5229 C CA . LEU D 1 133 ? -73.31166 -5.75933 48.37762 1.000 72.07331 133 LEU D CA 1
ATOM 5230 C C . LEU D 1 133 ? -74.81882 -5.78559 48.62576 1.000 73.38581 133 LEU D C 1
ATOM 5231 O O . LEU D 1 133 ? -75.30304 -6.55812 49.45888 1.000 73.26047 133 LEU D O 1
ATOM 5236 N N . LYS D 1 134 ? -75.58113 -4.96427 47.89349 1.000 73.28366 134 LYS D N 1
ATOM 5237 C CA . LYS D 1 134 ? -77.03179 -4.93049 48.08339 1.000 74.30813 134 LYS D CA 1
ATOM 5238 C C . LYS D 1 134 ? -77.66318 -6.29762 47.82230 1.000 76.68123 134 LYS D C 1
ATOM 5239 O O . LYS D 1 134 ? -78.52275 -6.75377 48.58730 1.000 76.92006 134 LYS D O 1
ATOM 5245 N N . SER D 1 135 ? -77.23098 -6.97294 46.75692 1.000 71.14564 135 SER D N 1
ATOM 5246 C CA . SER D 1 135 ? -77.77707 -8.28104 46.41539 1.000 76.05669 135 SER D CA 1
ATOM 5247 C C . SER D 1 135 ? -77.49740 -9.32758 47.49292 1.000 82.51875 135 SER D C 1
ATOM 5248 O O . SER D 1 135 ? -78.33442 -10.21398 47.72250 1.000 85.94340 135 SER D O 1
ATOM 5251 N N . LEU D 1 136 ? -76.33340 -9.25325 48.15118 1.000 82.03465 136 LEU D N 1
ATOM 5252 C CA . LEU D 1 136 ? -76.03725 -10.17323 49.24624 1.000 84.32944 136 LEU D CA 1
ATOM 5253 C C . LEU D 1 136 ? -76.74014 -9.76669 50.53768 1.000 84.32936 136 LEU D C 1
ATOM 5254 O O . LEU D 1 136 ? -77.16042 -10.63196 51.31500 1.000 83.92015 136 LEU D O 1
ATOM 5259 N N . TYR D 1 137 ? -76.86715 -8.45975 50.77638 1.000 82.86797 137 TYR D N 1
ATOM 5260 C CA . TYR D 1 137 ? -77.59389 -7.95898 51.93760 1.000 84.35313 137 TYR D CA 1
ATOM 5261 C C . TYR D 1 137 ? -79.07268 -8.32790 51.87532 1.000 88.45115 137 TYR D C 1
ATOM 5262 O O . TYR D 1 137 ? -79.70012 -8.55319 52.91643 1.000 90.69535 137 TYR D O 1
ATOM 5271 N N . GLU D 1 138 ? -79.64511 -8.40002 50.67214 1.000 86.41276 138 GLU D N 1
ATOM 5272 C CA . GLU D 1 138 ? -81.03323 -8.80041 50.48393 1.000 88.50153 138 GLU D CA 1
ATOM 5273 C C . GLU D 1 138 ? -81.19838 -10.31046 50.33656 1.000 91.12673 138 GLU D C 1
ATOM 5274 O O . GLU D 1 138 ? -82.19479 -10.76683 49.76297 1.000 92.80506 138 GLU D O 1
ATOM 5280 N N . ASP D 1 139 ? -80.23968 -11.08952 50.82835 1.000 90.11561 139 ASP D N 1
ATOM 5281 C CA . ASP D 1 139 ? -80.34818 -12.54491 50.92774 1.000 94.25541 139 ASP D CA 1
ATOM 5282 C C . ASP D 1 139 ? -80.43710 -13.23542 49.57001 1.000 91.59097 139 ASP D C 1
ATOM 5283 O O . ASP D 1 139 ? -80.85171 -14.39599 49.48858 1.000 93.53673 139 ASP D O 1
ATOM 5288 N N . GLN D 1 140 ? -80.03329 -12.56651 48.49388 1.000 90.62330 140 GLN D N 1
ATOM 5289 C CA . GLN D 1 140 ? -80.27498 -13.11515 47.16585 1.000 91.87531 140 GLN D CA 1
ATOM 5290 C C . GLN D 1 140 ? -79.22210 -14.13104 46.73218 1.000 91.22768 140 GLN D C 1
ATOM 5291 O O . GLN D 1 140 ? -79.49997 -14.93969 45.84083 1.000 90.43829 140 GLN D O 1
ATOM 5297 N N . VAL D 1 141 ? -78.02958 -14.11749 47.33377 1.000 90.08572 141 VAL D N 1
ATOM 5298 C CA . VAL D 1 141 ? -76.98804 -15.11035 47.07374 1.000 89.82749 141 VAL D CA 1
ATOM 5299 C C . VAL D 1 141 ? -76.26623 -15.41745 48.37939 1.000 89.23985 141 VAL D C 1
ATOM 5300 O O . VAL D 1 141 ? -76.38778 -14.69604 49.37271 1.000 88.93385 141 VAL D O 1
ATOM 5304 N N . HIS D 1 142 ? -75.47143 -16.48723 48.35186 1.000 85.71106 142 HIS D N 1
ATOM 5305 C CA . HIS D 1 142 ? -74.80884 -16.94948 49.56759 1.000 89.43758 142 HIS D CA 1
ATOM 5306 C C . HIS D 1 142 ? -73.63898 -16.04798 49.94207 1.000 88.33731 142 HIS D C 1
ATOM 5307 O O . HIS D 1 142 ? -73.58123 -15.50742 51.05300 1.000 86.98550 142 HIS D O 1
ATOM 5314 N N . ILE D 1 143 ? -72.69397 -15.88054 49.02411 1.000 88.75164 143 ILE D N 1
ATOM 5315 C CA . ILE D 1 143 ? -71.42120 -15.23130 49.29873 1.000 85.76987 143 ILE D CA 1
ATOM 5316 C C . ILE D 1 143 ? -71.24399 -14.04187 48.36536 1.000 85.82778 143 ILE D C 1
ATOM 5317 O O . ILE D 1 143 ? -71.67661 -14.06648 47.20773 1.000 86.24087 143 ILE D O 1
ATOM 5322 N N . GLY D 1 144 ? -70.62609 -12.99089 48.88328 1.000 85.20235 144 GLY D N 1
ATOM 5323 C CA . GLY D 1 144 ? -70.33019 -11.80613 48.08776 1.000 80.94971 144 GLY D CA 1
ATOM 5324 C C . GLY D 1 144 ? -68.87341 -11.42156 48.14585 1.000 79.63407 144 GLY D C 1
ATOM 5325 O O . GLY D 1 144 ? -68.25538 -11.41491 49.21489 1.000 80.26468 144 GLY D O 1
ATOM 5326 N N . ILE D 1 145 ? -68.30825 -11.10263 46.97787 1.000 72.67656 145 ILE D N 1
ATOM 5327 C CA . ILE D 1 145 ? -66.93720 -10.61934 46.86817 1.000 70.68992 145 ILE D CA 1
ATOM 5328 C C . ILE D 1 145 ? -66.99182 -9.14770 46.47038 1.000 70.47271 145 ILE D C 1
ATOM 5329 O O . ILE D 1 145 ? -67.53576 -8.79360 45.41470 1.000 70.02517 145 ILE D O 1
ATOM 5334 N N . ILE D 1 146 ? -66.44149 -8.29577 47.33201 1.000 65.67987 146 ILE D N 1
ATOM 5335 C CA . ILE D 1 146 ? -66.61914 -6.85362 47.28465 1.000 63.04832 146 ILE D CA 1
ATOM 5336 C C . ILE D 1 146 ? -65.24207 -6.21806 47.32442 1.000 65.55706 146 ILE D C 1
ATOM 5337 O O . ILE D 1 146 ? -64.30128 -6.77904 47.89186 1.000 68.42802 146 ILE D O 1
ATOM 5342 N N . ARG D 1 147 ? -65.11305 -5.04809 46.71528 1.000 63.22600 147 ARG D N 1
ATOM 5343 C CA . ARG D 1 147 ? -63.86386 -4.31088 46.78634 1.000 65.03077 147 ARG D CA 1
ATOM 5344 C C . ARG D 1 147 ? -64.04864 -3.07466 47.65064 1.000 63.61609 147 ARG D C 1
ATOM 5345 O O . ARG D 1 147 ? -65.17140 -2.66439 47.95116 1.000 63.86254 147 ARG D O 1
ATOM 5353 N N . GLY D 1 148 ? -62.92739 -2.49537 48.05456 1.000 64.77001 148 GLY D N 1
ATOM 5354 C CA . GLY D 1 148 ? -62.93326 -1.31420 48.89986 1.000 67.58436 148 GLY D CA 1
ATOM 5355 C C . GLY D 1 148 ? -62.79321 -1.68659 50.37017 1.000 76.88481 148 GLY D C 1
ATOM 5356 O O . GLY D 1 148 ? -61.95729 -2.51996 50.73191 1.000 76.85654 148 GLY D O 1
ATOM 5357 N N . ASN D 1 149 ? -63.59904 -1.05073 51.21591 1.000 77.45003 149 ASN D N 1
ATOM 5358 C CA . ASN D 1 149 ? -63.72499 -1.42294 52.62591 1.000 79.09007 149 ASN D CA 1
ATOM 5359 C C . ASN D 1 149 ? -65.19516 -1.28322 52.98089 1.000 80.80278 149 ASN D C 1
ATOM 5360 O O . ASN D 1 149 ? -65.61767 -0.29274 53.58752 1.000 79.25806 149 ASN D O 1
ATOM 5365 N N . PRO D 1 150 ? -66.01740 -2.25269 52.58640 1.000 79.77679 150 PRO D N 1
ATOM 5366 C CA . PRO D 1 150 ? -67.46392 -2.09576 52.74241 1.000 81.42572 150 PRO D CA 1
ATOM 5367 C C . PRO D 1 150 ? -67.86995 -2.06888 54.20535 1.000 85.85449 150 PRO D C 1
ATOM 5368 O O . PRO D 1 150 ? -67.13860 -2.49881 55.10152 1.000 80.63019 150 PRO D O 1
ATOM 5372 N N . GLU D 1 151 ? -69.06079 -1.53709 54.44420 1.000 88.40885 151 GLU D N 1
ATOM 5373 C CA . GLU D 1 151 ? -69.66371 -1.62611 55.76187 1.000 90.74645 151 GLU D CA 1
ATOM 5374 C C . GLU D 1 151 ? -70.55135 -2.85925 55.79812 1.000 90.93736 151 GLU D C 1
ATOM 5375 O O . GLU D 1 151 ? -71.45832 -3.01133 54.97183 1.000 91.21914 151 GLU D O 1
ATOM 5381 N N . TRP D 1 152 ? -70.27441 -3.73672 56.75414 1.000 90.06710 152 TRP D N 1
ATOM 5382 C CA . TRP D 1 152 ? -70.90666 -5.04596 56.83155 1.000 87.61794 152 TRP D CA 1
ATOM 5383 C C . TRP D 1 152 ? -70.62550 -5.60612 58.21838 1.000 95.80527 152 TRP D C 1
ATOM 5384 O O . TRP D 1 152 ? -69.46774 -5.64308 58.65986 1.000 91.17501 152 TRP D O 1
ATOM 5395 N N . LYS D 1 153 ? -71.67612 -6.02337 58.91459 1.000 95.52417 153 LYS D N 1
ATOM 5396 C CA . LYS D 1 153 ? -71.54561 -6.75058 60.16983 1.000 94.94337 153 LYS D CA 1
ATOM 5397 C C . LYS D 1 153 ?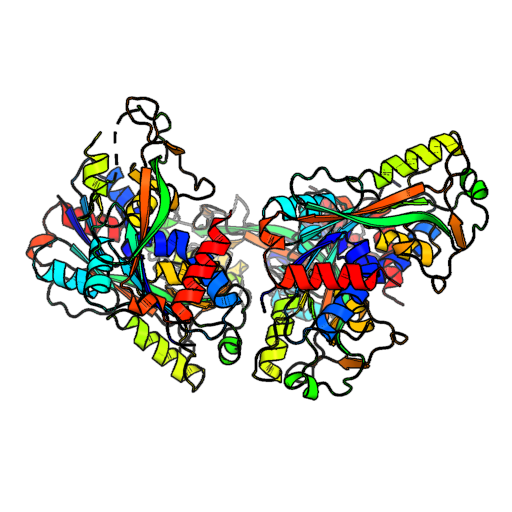 -72.12326 -8.14519 59.98434 1.000 93.41065 153 LYS D C 1
ATOM 5398 O O . LYS D 1 153 ? -73.25345 -8.29869 59.49992 1.000 94.56967 153 LYS D O 1
ATOM 5404 N N . GLY D 1 154 ? -71.35319 -9.13714 60.40397 1.000 92.93357 154 GLY D N 1
ATOM 5405 C CA . GLY D 1 154 ? -71.36083 -10.46002 59.81612 1.000 90.85789 154 GLY D CA 1
ATOM 5406 C C . GLY D 1 154 ? -69.96178 -10.80501 59.32349 1.000 88.50826 154 GLY D C 1
ATOM 5407 O O . GLY D 1 154 ? -69.05249 -9.99727 59.35748 1.000 88.58667 154 GLY D O 1
ATOM 5408 N N . ARG D 1 155 ? -69.83177 -12.05142 58.88347 1.000 89.39645 155 ARG D N 1
ATOM 5409 C CA . ARG D 1 155 ? -68.49779 -12.50024 58.49698 1.000 91.52777 155 ARG D CA 1
ATOM 5410 C C . ARG D 1 155 ? -67.98596 -11.67092 57.32059 1.000 93.21646 155 ARG D C 1
ATOM 5411 O O . ARG D 1 155 ? -68.72824 -11.33908 56.38728 1.000 88.87608 155 ARG D O 1
ATOM 5419 N N . LYS D 1 156 ? -66.70739 -11.28863 57.40727 1.000 90.92017 156 LYS D N 1
ATOM 5420 C CA . LYS D 1 156 ? -66.08629 -10.32250 56.50863 1.000 84.74740 156 LYS D CA 1
ATOM 5421 C C . LYS D 1 156 ? -64.61226 -10.71541 56.40047 1.000 83.83510 156 LYS D C 1
ATOM 5422 O O . LYS D 1 156 ? -63.73662 -10.16623 57.06895 1.000 84.95861 156 LYS D O 1
ATOM 5428 N N . ASP D 1 157 ? -64.34649 -11.69473 55.54247 1.000 87.86794 157 ASP D N 1
ATOM 5429 C CA . ASP D 1 157 ? -62.99182 -12.17405 55.32112 1.000 83.83252 157 ASP D CA 1
ATOM 5430 C C . ASP D 1 157 ? -62.24177 -11.21343 54.41455 1.000 81.64193 157 ASP D C 1
ATOM 5431 O O . ASP D 1 157 ? -62.71067 -10.88571 53.32025 1.000 81.69901 157 ASP D O 1
ATOM 5436 N N . TYR D 1 158 ? -61.08557 -10.74992 54.87647 1.000 77.73855 158 TYR D N 1
ATOM 5437 C CA . TYR D 1 158 ? -60.14755 -10.11416 53.96915 1.000 75.15373 158 TYR D CA 1
ATOM 5438 C C . TYR D 1 158 ? -59.72302 -11.12611 52.91320 1.000 74.69803 158 TYR D C 1
ATOM 5439 O O . TYR D 1 158 ? -59.64041 -12.32409 53.19020 1.000 75.38205 158 TYR D O 1
ATOM 5448 N N . LEU D 1 159 ? -59.48491 -10.65242 51.68880 1.000 68.70305 159 LEU D N 1
ATOM 5449 C CA . LEU D 1 159 ? -58.95664 -11.49998 50.61852 1.000 71.36184 159 LEU D CA 1
ATOM 5450 C C . LEU D 1 159 ? -57.58716 -11.03788 50.16912 1.000 70.74910 159 LEU D C 1
ATOM 5451 O O . LEU D 1 159 ? -56.57864 -11.67904 50.49004 1.000 69.62820 159 LEU D O 1
ATOM 5456 N N . MET D 1 160 ? -57.48994 -9.93639 49.42116 1.000 70.78878 160 MET D N 1
ATOM 5457 C CA . MET D 1 160 ? -56.22152 -9.51325 48.84857 1.000 68.25247 160 MET D CA 1
ATOM 5458 C C . MET D 1 160 ? -56.18088 -7.99462 48.75260 1.000 65.59483 160 MET D C 1
ATOM 5459 O O . MET D 1 160 ? -57.13380 -7.29319 49.10605 1.000 65.97272 160 MET D O 1
ATOM 5464 N N . THR D 1 161 ? -55.05227 -7.49639 48.26590 1.000 61.45442 161 THR D N 1
ATOM 5465 C CA . THR D 1 161 ? -54.88022 -6.09469 47.92914 1.000 63.95797 161 THR D CA 1
ATOM 5466 C C . THR D 1 161 ? -54.20268 -6.00429 46.56698 1.000 66.88185 161 THR D C 1
ATOM 5467 O O . THR D 1 161 ? -53.19584 -6.68301 46.32459 1.000 68.36307 161 THR D O 1
ATOM 5471 N N . ASP D 1 162 ? -54.77586 -5.19796 45.67583 1.000 59.30957 162 ASP D N 1
ATOM 5472 C CA . ASP D 1 162 ? -54.16425 -4.86099 44.39993 1.000 62.12780 162 ASP D CA 1
ATOM 5473 C C . ASP D 1 162 ? -53.58886 -3.46088 44.48196 1.000 62.30750 162 ASP D C 1
ATOM 5474 O O . ASP D 1 162 ? -53.94613 -2.67316 45.36040 1.000 62.36083 162 ASP D O 1
ATOM 5479 N N . HIS D 1 163 ? -52.70554 -3.15116 43.53925 1.000 60.62300 163 HIS D N 1
ATOM 5480 C CA . HIS D 1 163 ? -52.12106 -1.82382 43.42758 1.000 63.05124 163 HIS D CA 1
ATOM 5481 C C . HIS D 1 163 ? -52.49738 -1.21374 42.07772 1.000 57.55437 163 HIS D C 1
ATOM 5482 O O . HIS D 1 163 ? -52.68969 -1.92672 41.08594 1.000 50.07058 163 HIS D O 1
ATOM 5489 N N . LEU D 1 164 ? -52.60115 0.11432 42.05966 1.000 51.86354 164 LEU D N 1
ATOM 5490 C CA . LEU D 1 164 ? -53.01502 0.85771 40.87661 1.000 57.20005 164 LEU D CA 1
ATOM 5491 C C . LEU D 1 164 ? -51.81283 1.16003 39.99117 1.000 53.87073 164 LEU D C 1
ATOM 5492 O O . LEU D 1 164 ? -50.75433 1.55720 40.47931 1.000 53.95539 164 LEU D O 1
ATOM 5497 N N . TYR D 1 165 ? -51.98582 0.98578 38.69328 1.000 50.51970 165 TYR D N 1
ATOM 5498 C CA . TYR D 1 165 ? -50.94505 1.26694 37.72454 1.000 48.71509 165 TYR D CA 1
ATOM 5499 C C . TYR D 1 165 ? -51.48620 2.23964 36.69038 1.000 51.96902 165 TYR D C 1
ATOM 5500 O O . TYR D 1 165 ? -52.65048 2.14698 36.27606 1.000 47.08126 165 TYR D O 1
ATOM 5509 N N . LEU D 1 166 ? -50.65513 3.20079 36.31507 1.000 46.19235 166 LEU D N 1
ATOM 5510 C CA . LEU D 1 166 ? -50.97866 4.09075 35.22247 1.000 46.19940 166 LEU D CA 1
ATOM 5511 C C . LEU D 1 166 ? -50.38634 3.47109 33.97275 1.000 52.44084 166 LEU D C 1
ATOM 5512 O O . LEU D 1 166 ? -49.17201 3.26685 33.90518 1.000 53.19137 166 LEU D O 1
ATOM 5517 N N . VAL D 1 167 ? -51.24365 3.13494 33.00743 1.000 50.81583 167 VAL D N 1
ATOM 5518 C CA . VAL D 1 167 ? -50.82882 2.43365 31.80223 1.000 51.79195 167 VAL D CA 1
ATOM 5519 C C . VAL D 1 167 ? -51.02610 3.35654 30.61155 1.000 54.55877 167 VAL D C 1
ATOM 5520 O O . VAL D 1 167 ? -51.93766 4.18336 30.59445 1.000 53.56421 167 VAL D O 1
ATOM 5524 N N . ASP D 1 168 ? -50.16896 3.20674 29.60502 1.000 54.79575 168 ASP D N 1
ATOM 5525 C CA . ASP D 1 168 ? -50.24758 4.00567 28.39088 1.000 51.82141 168 ASP D CA 1
ATOM 5526 C C . ASP D 1 168 ? -49.32901 3.38633 27.34993 1.000 58.27060 168 ASP D C 1
ATOM 5527 O O . ASP D 1 168 ? -48.32105 2.75387 27.69523 1.000 57.73085 168 ASP D O 1
ATOM 5532 N N . THR D 1 169 ? -49.69109 3.56654 26.07276 1.000 54.46552 169 THR D N 1
ATOM 5533 C CA . THR D 1 169 ? -48.87616 3.02983 24.98623 1.000 58.65409 169 THR D CA 1
ATOM 5534 C C . THR D 1 169 ? -47.66668 3.89426 24.67555 1.000 53.73191 169 THR D C 1
ATOM 5535 O O . THR D 1 169 ? -46.70757 3.39202 24.08891 1.000 55.71316 169 THR D O 1
ATOM 5539 N N . GLU D 1 170 ? -47.70230 5.17412 25.02372 1.000 52.57205 170 GLU D N 1
ATOM 5540 C CA . GLU D 1 170 ? -46.65031 6.11155 24.65602 1.000 58.59125 170 GLU D CA 1
ATOM 5541 C C . GLU D 1 170 ? -45.88088 6.67627 25.84418 1.000 59.40296 170 GLU D C 1
ATOM 5542 O O . GLU D 1 170 ? -44.65756 6.79700 25.76801 1.000 62.17741 170 GLU D O 1
ATOM 5548 N N . ILE D 1 171 ? -46.55717 7.00753 26.94121 1.000 56.09175 171 ILE D N 1
ATOM 5549 C CA . ILE D 1 171 ? -45.92099 7.63127 28.09331 1.000 54.53889 171 ILE D CA 1
ATOM 5550 C C . ILE D 1 171 ? -45.31630 6.55683 28.98850 1.000 58.12803 171 ILE D C 1
ATOM 5551 O O . ILE D 1 171 ? -45.98254 5.57971 29.35238 1.000 58.36667 171 ILE D O 1
ATOM 5556 N N . SER D 1 172 ? -44.05092 6.73756 29.34785 1.000 53.78504 172 SER D N 1
ATOM 5557 C CA . SER D 1 172 ? -43.35212 5.80046 30.20429 1.000 56.05656 172 SER D CA 1
ATOM 5558 C C . SER D 1 172 ? -42.87643 6.42035 31.50843 1.000 54.27633 172 SER D C 1
ATOM 5559 O O . SER D 1 172 ? -42.49513 5.68529 32.42729 1.000 55.22401 172 SER D O 1
ATOM 5562 N N . CYS D 1 173 ? -42.86916 7.73883 31.60878 1.000 50.44470 173 CYS D N 1
ATOM 5563 C CA . CYS D 1 173 ? -42.52093 8.44351 32.83266 1.000 50.33480 173 CYS D CA 1
ATOM 5564 C C . CYS D 1 173 ? -43.77837 9.11820 33.36051 1.000 52.71571 173 CYS D C 1
ATOM 5565 O O . CYS D 1 173 ? -44.33046 10.01761 32.71225 1.000 51.91031 173 CYS D O 1
ATOM 5568 N N . ILE D 1 174 ? -44.21514 8.68807 34.54551 1.000 49.28998 174 ILE D N 1
ATOM 5569 C CA . ILE D 1 174 ? -45.49801 9.10418 35.07114 1.000 49.58102 174 ILE D CA 1
ATOM 5570 C C . ILE D 1 174 ? -45.55714 10.61143 35.27504 1.000 55.72659 174 ILE D C 1
ATOM 5571 O O . ILE D 1 174 ? -46.64068 11.18869 35.25385 1.000 53.90663 174 ILE D O 1
ATOM 5576 N N . ASP D 1 175 ? -44.41465 11.27627 35.45920 1.000 54.84941 175 ASP D N 1
ATOM 5577 C CA . ASP D 1 175 ? -44.44141 12.72395 35.64551 1.000 55.19878 175 ASP D CA 1
ATOM 5578 C C . ASP D 1 175 ? -44.96612 13.44860 34.40695 1.000 57.41519 175 ASP D C 1
ATOM 5579 O O . ASP D 1 175 ? -45.51310 14.55156 34.51881 1.000 57.54204 175 ASP D O 1
ATOM 5584 N N . ASP D 1 176 ? -44.80844 12.85899 33.22085 1.000 56.83277 176 ASP D N 1
ATOM 5585 C CA . ASP D 1 176 ? -45.24133 13.52626 31.99598 1.000 59.23696 176 ASP D CA 1
ATOM 5586 C C . ASP D 1 176 ? -46.75660 13.51716 31.83585 1.000 61.36881 176 ASP D C 1
ATOM 5587 O O . ASP D 1 176 ? -47.28545 14.23876 30.97903 1.000 60.02816 176 ASP D O 1
ATOM 5592 N N . ILE D 1 177 ? -47.44890 12.71708 32.64977 1.000 62.28194 177 ILE D N 1
ATOM 5593 C CA . ILE D 1 177 ? -48.90261 12.74413 32.77684 1.000 56.46314 177 ILE D CA 1
ATOM 5594 C C . ILE D 1 177 ? -49.42422 14.16804 32.93649 1.000 57.34625 177 ILE D C 1
ATOM 5595 O O . ILE D 1 177 ? -50.51474 14.49061 32.45881 1.000 62.81758 177 ILE D O 1
ATOM 5600 N N . ALA D 1 178 ? -48.63736 15.05692 33.55089 1.000 58.30865 178 ALA D N 1
ATOM 5601 C CA . ALA D 1 178 ? -49.09963 16.42186 33.80491 1.000 57.57549 178 ALA D CA 1
ATOM 5602 C C . ALA D 1 178 ? -49.26658 17.23468 32.51962 1.000 68.20861 178 ALA D C 1
ATOM 5603 O O . ALA D 1 178 ? -50.14449 18.10504 32.44478 1.000 67.24459 178 ALA D O 1
ATOM 5605 N N . HIS D 1 179 ? -48.44649 16.98188 31.50258 1.000 63.38509 179 HIS D N 1
ATOM 5606 C CA . HIS D 1 179 ? -48.39120 17.86962 30.35145 1.000 63.77468 179 HIS D CA 1
ATOM 5607 C C . HIS D 1 179 ? -48.81655 17.21680 29.04617 1.000 61.07055 179 HIS D C 1
ATOM 5608 O O . HIS D 1 179 ? -48.76678 17.87852 28.00398 1.000 63.62552 179 HIS D O 1
ATOM 5615 N N . THR D 1 180 ? -49.21996 15.94876 29.06488 1.000 59.45436 180 THR D N 1
ATOM 5616 C CA . THR D 1 180 ? -49.40615 15.20408 27.82969 1.000 59.58745 180 THR D CA 1
ATOM 5617 C C . THR D 1 180 ? -50.66349 15.63963 27.08358 1.000 63.06904 180 THR D C 1
ATOM 5618 O O . THR D 1 180 ? -51.63957 16.11589 27.67988 1.000 60.90779 180 THR D O 1
ATOM 5622 N N . ASP D 1 181 ? -50.61671 15.46911 25.75437 1.000 58.45842 181 ASP D N 1
ATOM 5623 C CA . ASP D 1 181 ? -51.78917 15.58605 24.88327 1.000 70.50299 181 ASP D CA 1
ATOM 5624 C C . ASP D 1 181 ? -52.72795 14.39032 24.97961 1.000 65.60156 181 ASP D C 1
ATOM 5625 O O . ASP D 1 181 ? -53.80651 14.41457 24.38009 1.000 62.44036 181 ASP D O 1
ATOM 5630 N N . ARG D 1 182 ? -52.34586 13.34945 25.69127 1.000 60.18788 182 ARG D N 1
ATOM 5631 C CA . ARG D 1 182 ? -53.28953 12.25497 25.62492 1.000 55.12463 182 ARG D CA 1
ATOM 5632 C C . ARG D 1 182 ? -54.34890 12.38688 26.71646 1.000 58.45950 182 ARG D C 1
ATOM 5633 O O . ARG D 1 182 ? -54.06114 12.89147 27.81824 1.000 55.88737 182 ARG D O 1
ATOM 5641 N N . PRO D 1 183 ? -55.56411 11.96140 26.38224 1.000 53.48147 183 PRO D N 1
ATOM 5642 C CA . PRO D 1 183 ? -56.67955 12.06909 27.32892 1.000 53.88353 183 PRO D CA 1
ATOM 5643 C C . PRO D 1 183 ? -56.58667 11.03357 28.44241 1.000 52.49385 183 PRO D C 1
ATOM 5644 O O . PRO D 1 183 ? -55.98612 9.96853 28.30149 1.000 53.37189 183 PRO D O 1
ATOM 5648 N N . PHE D 1 184 ? -57.23669 11.35055 29.55358 1.000 56.37056 184 PHE D N 1
ATOM 5649 C CA . PHE D 1 184 ? -57.34875 10.44807 30.69463 1.000 50.64249 184 PHE D CA 1
ATOM 5650 C C . PHE D 1 184 ? -58.62883 9.63332 30.53030 1.000 54.46347 184 PHE D C 1
ATOM 5651 O O . PHE D 1 184 ? -59.73447 10.16429 30.70467 1.000 55.54573 184 PHE D O 1
ATOM 5659 N N . ILE D 1 185 ? -58.48571 8.34979 30.19769 1.000 49.38529 185 ILE D N 1
ATOM 5660 C CA . ILE D 1 185 ? -59.62087 7.42786 30.19277 1.000 51.91957 185 ILE D CA 1
ATOM 5661 C C . ILE D 1 185 ? -59.88969 7.02325 31.63952 1.000 49.08806 185 ILE D C 1
ATOM 5662 O O . ILE D 1 185 ? -59.22633 6.13229 32.15401 1.000 50.32549 185 ILE D O 1
ATOM 5667 N N . GLN D 1 186 ? -60.89064 7.63746 32.27364 1.000 48.35706 186 GLN D N 1
ATOM 5668 C CA . GLN D 1 186 ? -61.19073 7.46446 33.69104 1.000 45.06498 186 GLN D CA 1
ATOM 5669 C C . GLN D 1 186 ? -62.33580 6.48614 33.88795 1.000 50.14031 186 GLN D C 1
ATOM 5670 O O . GLN D 1 186 ? -63.40334 6.64056 33.27705 1.000 50.06502 186 GLN D O 1
ATOM 5676 N N . PHE D 1 187 ? -62.14585 5.53463 34.79244 1.000 44.47602 187 PHE D N 1
ATOM 5677 C CA . PHE D 1 187 ? -63.25712 4.74491 35.29061 1.000 48.14278 187 PHE D CA 1
ATOM 5678 C C . PHE D 1 187 ? -64.01817 5.55464 36.32698 1.000 51.34397 187 PHE D C 1
ATOM 5679 O O . PHE D 1 187 ? -63.41487 6.28971 37.10770 1.000 50.87890 187 PHE D O 1
ATOM 5687 N N . LYS D 1 188 ? -65.34998 5.42400 36.33483 1.000 51.22954 188 LYS D N 1
ATOM 5688 C CA . LYS D 1 188 ? -66.13039 6.04270 37.39836 1.000 46.82482 188 LYS D CA 1
ATOM 5689 C C . LYS D 1 188 ? -67.35102 5.20755 37.74718 1.000 48.38940 188 LYS D C 1
ATOM 5690 O O . LYS D 1 188 ? -68.14484 4.85178 36.87602 1.000 51.38033 188 LYS D O 1
ATOM 5696 N N . SER D 1 189 ? -67.48988 4.90002 39.02829 1.000 49.74022 189 SER D N 1
ATOM 5697 C CA . SER D 1 189 ? -68.65409 4.20763 39.55622 1.000 51.79927 189 SER D CA 1
ATOM 5698 C C . SER D 1 189 ? -69.02283 4.89353 40.86074 1.000 49.14688 189 SER D C 1
ATOM 5699 O O . SER D 1 189 ? -68.56741 6.00453 41.15371 1.000 49.86032 189 SER D O 1
ATOM 5702 N N . ASP D 1 190 ? -69.84060 4.22835 41.65876 1.000 45.46573 190 ASP D N 1
ATOM 5703 C CA . ASP D 1 190 ? -70.19283 4.74177 42.97016 1.000 49.94095 190 ASP D CA 1
ATOM 5704 C C . ASP D 1 190 ? -69.21198 4.31008 44.05394 1.000 59.91223 190 ASP D C 1
ATOM 5705 O O . ASP D 1 190 ? -69.39560 4.67695 45.22183 1.000 61.19581 190 ASP D O 1
ATOM 5710 N N . SER D 1 191 ? -68.19071 3.53180 43.70598 1.000 53.80023 191 SER D N 1
ATOM 5711 C CA . SER D 1 191 ? -67.18492 3.18508 44.67873 1.000 51.41243 191 SER D CA 1
ATOM 5712 C C . SER D 1 191 ? -66.27463 4.38932 44.91574 1.000 54.07409 191 SER D C 1
ATOM 5713 O O . SER D 1 191 ? -66.43246 5.45875 44.31799 1.000 56.04475 191 SER D O 1
ATOM 5716 N N . THR D 1 192 ? -65.31829 4.21002 45.82062 1.000 46.67599 192 THR D N 1
ATOM 5717 C CA . THR D 1 192 ? -64.30972 5.20511 46.15418 1.000 50.27853 192 THR D CA 1
ATOM 5718 C C . THR D 1 192 ? -63.14888 5.21706 45.16873 1.000 52.41866 192 THR D C 1
ATOM 5719 O O . THR D 1 192 ? -62.31058 6.12184 45.22653 1.000 52.99898 192 THR D O 1
ATOM 5723 N N . TYR D 1 193 ? -63.06303 4.20585 44.30758 1.000 50.82383 193 TYR D N 1
ATOM 5724 C CA . TYR D 1 193 ? -62.02357 4.14559 43.29079 1.000 50.31276 193 TYR D CA 1
ATOM 5725 C C . TYR D 1 193 ? -61.84346 5.48664 42.59124 1.000 51.34881 193 TYR D C 1
ATOM 5726 O O . TYR D 1 193 ? -60.71539 5.97061 42.43339 1.000 45.90581 193 TYR D O 1
ATOM 5735 N N . PHE D 1 194 ? -62.94719 6.10729 42.15604 1.000 49.77289 194 PHE D N 1
ATOM 5736 C CA . PHE D 1 194 ? -62.80526 7.34499 41.39596 1.000 48.92637 194 PHE D CA 1
ATOM 5737 C C . PHE D 1 194 ? -62.22180 8.44791 42.26108 1.000 46.42591 194 PHE D C 1
ATOM 5738 O O . PHE D 1 194 ? -61.26432 9.11401 41.85702 1.000 47.42681 194 PHE D O 1
ATOM 5746 N N . GLN D 1 195 ? -62.79774 8.67442 43.45011 1.000 48.03922 195 GLN D N 1
ATOM 5747 C CA . GLN D 1 195 ? -62.24418 9.71548 44.31408 1.000 52.01130 195 GLN D CA 1
ATOM 5748 C C . GLN D 1 195 ? -60.82022 9.38899 44.72091 1.000 50.02206 195 GLN D C 1
ATOM 5749 O O . GLN D 1 195 ? -59.98744 10.29227 44.83344 1.000 52.56479 195 GLN D O 1
ATOM 5755 N N . GLU D 1 196 ? -60.53000 8.11093 44.97563 1.000 47.76989 196 GLU D N 1
ATOM 5756 C CA . GLU D 1 196 ? -59.18644 7.75324 45.40461 1.000 50.38290 196 GLU D CA 1
ATOM 5757 C C . GLU D 1 196 ? -58.16163 8.17200 44.36819 1.000 52.00992 196 GLU D C 1
ATOM 5758 O O . GLU D 1 196 ? -57.09016 8.67004 44.71611 1.000 54.82516 196 GLU D O 1
ATOM 5764 N N . ILE D 1 197 ? -58.49735 8.04512 43.08584 1.000 52.06765 197 ILE D N 1
ATOM 5765 C CA . ILE D 1 197 ? -57.54897 8.43661 42.05880 1.000 43.82832 197 ILE D CA 1
ATOM 5766 C C . ILE D 1 197 ? -57.51011 9.95031 41.91104 1.000 48.81865 197 ILE D C 1
ATOM 5767 O O . ILE D 1 197 ? -56.44556 10.52414 41.63613 1.000 48.68552 197 ILE D O 1
ATOM 5772 N N . GLN D 1 198 ? -58.64378 10.63314 42.10115 1.000 46.86264 198 GLN D N 1
ATOM 5773 C CA . GLN D 1 198 ? -58.61734 12.09035 42.03003 1.000 49.81134 198 GLN D CA 1
ATOM 5774 C C . GLN D 1 198 ? -57.69349 12.65136 43.10908 1.000 51.92503 198 GLN D C 1
ATOM 5775 O O . GLN D 1 198 ? -56.84960 13.51680 42.84005 1.000 50.46940 198 GLN D O 1
ATOM 5781 N N . HIS D 1 199 ? -57.83573 12.14068 44.33505 1.000 45.79765 199 HIS D N 1
ATOM 5782 C CA . HIS D 1 199 ? -56.97851 12.52083 45.45010 1.000 52.66134 199 HIS D CA 1
ATOM 5783 C C . HIS D 1 199 ? -55.49942 12.36444 45.10954 1.000 51.61227 199 HIS D C 1
ATOM 5784 O O . HIS D 1 199 ? -54.72345 13.32608 45.19950 1.000 50.66724 199 HIS D O 1
ATOM 5791 N N . TRP D 1 200 ? -55.09274 11.14200 44.73207 1.000 49.42093 200 TRP D N 1
ATOM 5792 C CA . TRP D 1 200 ? -53.71464 10.90647 44.31752 1.000 46.90934 200 TRP D CA 1
ATOM 5793 C C . TRP D 1 200 ? -53.28106 11.90797 43.26414 1.000 52.80507 200 TRP D C 1
ATOM 5794 O O . TRP D 1 200 ? -52.13508 12.37487 43.27701 1.000 55.11240 200 TRP D O 1
ATOM 5805 N N . TRP D 1 201 ? -54.18095 12.24737 42.33431 1.000 50.63887 201 TRP D N 1
ATOM 5806 C CA . TRP D 1 201 ? -53.81296 13.18322 41.28426 1.000 49.48973 201 TRP D CA 1
ATOM 5807 C C . TRP D 1 201 ? -53.57737 14.57585 41.84506 1.000 47.15574 201 TRP D C 1
ATOM 5808 O O . TRP D 1 201 ? -52.56940 15.21711 41.52769 1.000 46.02182 201 TRP D O 1
ATOM 5819 N N . HIS D 1 202 ? -54.52819 15.09197 42.62176 1.000 46.46954 202 HIS D N 1
ATOM 5820 C CA . HIS D 1 202 ? -54.32322 16.40620 43.22471 1.000 53.50914 202 HIS D CA 1
ATOM 5821 C C . HIS D 1 202 ? -53.05054 16.43916 44.07839 1.000 54.36363 202 HIS D C 1
ATOM 5822 O O . HIS D 1 202 ? -52.24516 17.37369 43.97318 1.000 54.36382 202 HIS D O 1
ATOM 5829 N N . GLN D 1 203 ? -52.82993 15.41530 44.90135 1.000 50.17172 203 GLN D N 1
ATOM 5830 C CA . GLN D 1 203 ? -51.62100 15.42452 45.72258 1.000 57.36773 203 GLN D CA 1
ATOM 5831 C C . GLN D 1 203 ? -50.34887 15.34926 44.87847 1.000 59.14521 203 GLN D C 1
ATOM 5832 O O . GLN D 1 203 ? -49.35010 15.98859 45.22278 1.000 58.98182 203 GLN D O 1
ATOM 5838 N N . LYS D 1 204 ? -50.35761 14.61284 43.76345 1.000 57.04010 204 LYS D N 1
ATOM 5839 C CA . LYS D 1 204 ? -49.10433 14.44614 43.03309 1.000 53.90132 204 LYS D CA 1
ATOM 5840 C C . LYS D 1 204 ? -48.78453 15.66187 42.17275 1.000 54.57568 204 LYS D C 1
ATOM 5841 O O . LYS D 1 204 ? -47.65016 16.13933 42.17541 1.000 54.54154 204 LYS D O 1
ATOM 5847 N N . PHE D 1 205 ? -49.75915 16.18081 41.42640 1.000 51.89914 205 PHE D N 1
ATOM 5848 C CA . PHE D 1 205 ? -49.48286 17.22226 40.43920 1.000 58.27396 205 PHE D CA 1
ATOM 5849 C C . PHE D 1 205 ? -49.92912 18.60912 40.87495 1.000 57.41320 205 PHE D C 1
ATOM 5850 O O . PHE D 1 205 ? -49.67382 19.57853 40.15109 1.000 55.52275 205 PHE D O 1
ATOM 5858 N N . LYS D 1 206 ? -50.58757 18.73013 42.02953 1.000 59.95188 206 LYS D N 1
ATOM 5859 C CA . LYS D 1 206 ? -51.09777 20.01434 42.51373 1.000 59.53045 206 LYS D CA 1
ATOM 5860 C C . LYS D 1 206 ? -51.95258 20.68719 41.45282 1.000 58.47462 206 LYS D C 1
ATOM 5861 O O . LYS D 1 206 ? -51.94121 21.90906 41.29657 1.000 64.19966 206 LYS D O 1
ATOM 5867 N N . THR D 1 207 ? -52.68245 19.88298 40.69177 1.000 57.84944 207 THR D N 1
ATOM 5868 C CA . THR D 1 207 ? -53.65193 20.39828 39.74185 1.000 56.07711 207 THR D CA 1
ATOM 5869 C C . THR D 1 207 ? -54.69588 19.31711 39.50419 1.000 54.30272 207 THR D C 1
ATOM 5870 O O . THR D 1 207 ? -54.76674 18.32644 40.23274 1.000 56.63986 207 THR D O 1
ATOM 5874 N N . SER D 1 208 ? -55.52927 19.51527 38.49893 1.000 59.50785 208 SER D N 1
ATOM 5875 C CA . SER D 1 208 ? -56.61668 18.57396 38.30694 1.000 63.10903 208 SER D CA 1
ATOM 5876 C C . SER D 1 208 ? -56.46650 17.88300 36.95615 1.000 58.49382 208 SER D C 1
ATOM 5877 O O . SER D 1 208 ? -55.82670 18.42864 36.05497 1.000 56.90230 208 SER D O 1
ATOM 5880 N N . PRO D 1 209 ? -56.99550 16.67379 36.79368 1.000 56.71452 209 PRO D N 1
ATOM 5881 C CA . PRO D 1 209 ? -56.90172 15.99056 35.50092 1.000 61.93187 209 PRO D CA 1
ATOM 5882 C C . PRO D 1 209 ? -57.91591 16.50740 34.47917 1.000 64.80266 209 PRO D C 1
ATOM 5883 O O . PRO D 1 209 ? -58.98365 17.03273 34.81133 1.000 63.41036 209 PRO D O 1
ATOM 5887 N N . LYS D 1 210 ? -57.54632 16.34167 33.20773 1.000 66.20371 210 LYS D N 1
ATOM 5888 C CA . LYS D 1 210 ? -58.36859 16.76215 32.06718 1.000 67.43898 210 LYS D CA 1
ATOM 5889 C C . LYS D 1 210 ? -59.32105 15.62255 31.69875 1.000 68.11839 210 LYS D C 1
ATOM 5890 O O . LYS D 1 210 ? -58.95499 14.68237 30.98035 1.000 63.37123 210 LYS D O 1
ATOM 5896 N N . GLN D 1 211 ? -60.55716 15.72388 32.19158 1.000 67.55167 211 GLN D N 1
ATOM 5897 C CA . GLN D 1 211 ? -61.57532 14.67668 32.09361 1.000 63.11116 211 GLN D CA 1
ATOM 5898 C C . GLN D 1 211 ? -62.30692 14.78844 30.75485 1.000 64.82365 211 GLN D C 1
ATOM 5899 O O . GLN D 1 211 ? -63.30060 15.50892 30.61712 1.000 63.36758 211 GLN D O 1
ATOM 5905 N N . THR D 1 212 ? -61.81470 14.07318 29.74544 1.000 58.35651 212 THR D N 1
ATOM 5906 C CA . THR D 1 212 ? -62.55221 13.99646 28.49034 1.000 59.95258 212 THR D CA 1
ATOM 5907 C C . THR D 1 212 ? -63.28387 12.68136 28.33324 1.000 61.99569 212 THR D C 1
ATOM 5908 O O . THR D 1 212 ? -64.37664 12.65749 27.75483 1.000 58.68925 212 THR D O 1
ATOM 5912 N N . ILE D 1 213 ? -62.71917 11.58034 28.82077 1.000 55.28732 213 ILE D N 1
ATOM 5913 C CA . ILE D 1 213 ? -63.38558 10.29555 28.70591 1.000 52.71460 213 ILE D CA 1
ATOM 5914 C C . ILE D 1 213 ? -63.70956 9.77943 30.09732 1.000 52.76432 213 ILE D C 1
ATOM 5915 O O . ILE D 1 213 ? -62.81909 9.59530 30.94293 1.000 53.14982 213 ILE D O 1
ATOM 5920 N N . LEU D 1 214 ? -64.99589 9.55928 30.31391 1.000 49.73193 214 LEU D N 1
ATOM 5921 C CA . LEU D 1 214 ? -65.55340 8.90309 31.47647 1.000 42.84300 214 LEU D CA 1
ATOM 5922 C C . LEU D 1 214 ? -66.19340 7.60123 31.00645 1.000 48.76003 214 LEU D C 1
ATOM 5923 O O . LEU D 1 214 ? -66.96140 7.58642 30.02865 1.000 45.19534 214 LEU D O 1
ATOM 5928 N N . VAL D 1 215 ? -65.85000 6.50972 31.67211 1.000 45.15805 215 VAL D N 1
ATOM 5929 C CA . VAL D 1 215 ? -66.37555 5.18993 31.35915 1.000 43.96192 215 VAL D CA 1
ATOM 5930 C C . VAL D 1 215 ? -66.83847 4.54414 32.66189 1.000 49.58277 215 VAL D C 1
ATOM 5931 O O . VAL D 1 215 ? -66.37286 4.89870 33.75378 1.000 52.60422 215 VAL D O 1
ATOM 5935 N N . ASP D 1 216 ? -67.77195 3.60011 32.55091 1.000 44.14853 216 ASP D N 1
ATOM 5936 C CA . ASP D 1 216 ? -68.45689 3.05636 33.71422 1.000 49.86032 216 ASP D CA 1
ATOM 5937 C C . ASP D 1 216 ? -68.03255 1.63037 34.05056 1.000 46.83041 216 ASP D C 1
ATOM 5938 O O . ASP D 1 216 ? -68.65908 1.00116 34.90513 1.000 46.39763 216 ASP D O 1
ATOM 5943 N N . GLN D 1 217 ? -67.01728 1.08685 33.38298 1.000 49.03221 217 GLN D N 1
ATOM 5944 C CA . GLN D 1 217 ? -66.49964 -0.22244 33.76841 1.000 53.55407 217 GLN D CA 1
ATOM 5945 C C . GLN D 1 217 ? -65.00620 -0.29693 33.47213 1.000 56.36449 217 GLN D C 1
ATOM 5946 O O . GLN D 1 217 ? -64.55290 0.13601 32.40504 1.000 54.44151 217 GLN D O 1
ATOM 5952 N N . ILE D 1 218 ? -64.25678 -0.87351 34.41973 1.000 51.91407 218 ILE D N 1
ATOM 5953 C CA . ILE D 1 218 ? -62.79730 -0.84072 34.36139 1.000 49.73087 218 ILE D CA 1
ATOM 5954 C C . ILE D 1 218 ? -62.27584 -1.52340 33.10860 1.000 51.91113 218 ILE D C 1
ATOM 5955 O O . ILE D 1 218 ? -61.29376 -1.07289 32.50997 1.000 51.69944 218 ILE D O 1
ATOM 5960 N N . GLU D 1 219 ? -62.91349 -2.62257 32.69358 1.000 54.43744 219 GLU D N 1
ATOM 5961 C CA . GLU D 1 219 ? -62.41248 -3.38100 31.55057 1.000 52.44864 219 GLU D CA 1
ATOM 5962 C C . GLU D 1 219 ? -62.42092 -2.56337 30.26556 1.000 52.92201 219 GLU D C 1
ATOM 5963 O O . GLU D 1 219 ? -61.56849 -2.76272 29.39591 1.000 55.00959 219 GLU D O 1
ATOM 5969 N N . THR D 1 220 ? -63.36430 -1.64340 30.11709 1.000 54.82968 220 THR D N 1
ATOM 5970 C CA . THR D 1 220 ? -63.36299 -0.83050 28.90861 1.000 53.72983 220 THR D CA 1
ATOM 5971 C C . THR D 1 220 ? -62.26958 0.22425 28.96318 1.000 51.47414 220 THR D C 1
ATOM 5972 O O . THR D 1 220 ? -61.63417 0.50232 27.94107 1.000 52.26815 220 THR D O 1
ATOM 5976 N N . CYS D 1 221 ? -61.99973 0.78560 30.14911 1.000 50.86509 221 CYS D N 1
ATOM 5977 C CA . CYS D 1 221 ? -60.82592 1.64423 30.30481 1.000 50.17714 221 CYS D CA 1
ATOM 5978 C C . CYS D 1 221 ? -59.56705 0.93964 29.82225 1.000 51.14939 221 CYS D C 1
ATOM 5979 O O . CYS D 1 221 ? -58.77463 1.50859 29.06500 1.000 51.17817 221 CYS D O 1
ATOM 5982 N N . LYS D 1 222 ? -59.35643 -0.30250 30.26352 1.000 49.63079 222 LYS D N 1
ATOM 5983 C CA . LYS D 1 222 ? -58.15684 -1.02368 29.85146 1.000 53.30864 222 LYS D CA 1
ATOM 5984 C C . LYS D 1 222 ? -58.14088 -1.22234 28.34518 1.000 53.81136 222 LYS D C 1
ATOM 5985 O O . LYS D 1 222 ? -57.12514 -0.97849 27.67947 1.000 56.19806 222 LYS D O 1
ATOM 5991 N N . GLN D 1 223 ? -59.27332 -1.65239 27.79097 1.000 52.36259 223 GLN D N 1
ATOM 5992 C CA . GLN D 1 223 ? -59.36293 -1.87582 26.35491 1.000 54.29870 223 GLN D CA 1
ATOM 5993 C C . GLN D 1 223 ? -59.07007 -0.60511 25.55817 1.000 54.21991 223 GLN D C 1
ATOM 5994 O O . GLN D 1 223 ? -58.39331 -0.66950 24.52863 1.000 57.28353 223 GLN D O 1
ATOM 6000 N N . MET D 1 224 ? -59.57445 0.56315 25.98706 1.000 50.62596 224 MET D N 1
ATOM 6001 C CA . MET D 1 224 ? -59.24041 1.74999 25.19478 1.000 51.18784 224 MET D CA 1
ATOM 6002 C C . MET D 1 224 ? -57.77234 2.15385 25.35506 1.000 57.08267 224 MET D C 1
ATOM 6003 O O . MET D 1 224 ? -57.17538 2.65941 24.38828 1.000 55.58888 224 MET D O 1
ATOM 6008 N N . ALA D 1 225 ? -57.17840 1.97153 26.55305 1.000 47.89596 225 ALA D N 1
ATOM 6009 C CA . ALA D 1 225 ? -55.76550 2.30948 26.70962 1.000 50.18523 225 ALA D CA 1
ATOM 6010 C C . ALA D 1 225 ? -54.87188 1.40725 25.87102 1.000 49.74567 225 ALA D C 1
ATOM 6011 O O . ALA D 1 225 ? -53.80795 1.84904 25.41900 1.000 46.60560 225 ALA D O 1
ATOM 6013 N N . LEU D 1 226 ? -55.25731 0.13811 25.68803 1.000 48.77251 226 LEU D N 1
ATOM 6014 C CA . LEU D 1 226 ? -54.52219 -0.71755 24.75973 1.000 56.08353 226 LEU D CA 1
ATOM 6015 C C . LEU D 1 226 ? -54.62617 -0.19302 23.32977 1.000 56.69051 226 LEU D C 1
ATOM 6016 O O . LEU D 1 226 ? -53.65478 -0.24453 22.56796 1.000 59.72062 226 LEU D O 1
ATOM 6021 N N . HIS D 1 227 ? -55.78963 0.33619 22.95372 1.000 53.34203 227 HIS D N 1
ATOM 6022 C CA . HIS D 1 227 ? -55.96228 0.86748 21.60822 1.000 53.93023 227 HIS D CA 1
ATOM 6023 C C . HIS D 1 227 ? -55.22946 2.16719 21.38158 1.000 56.37302 227 HIS D C 1
ATOM 6024 O O . HIS D 1 227 ? -55.35407 2.72796 20.29038 1.000 55.71145 227 HIS D O 1
ATOM 6031 N N . GLY D 1 228 ? -54.50384 2.67531 22.37320 1.000 48.50914 228 GLY D N 1
ATOM 6032 C CA . GLY D 1 228 ? -53.75127 3.89043 22.17758 1.000 48.50170 228 GLY D CA 1
ATOM 6033 C C . GLY D 1 228 ? -54.54473 5.16288 22.31388 1.000 49.14948 228 GLY D C 1
ATOM 6034 O O . GLY D 1 228 ? -54.02834 6.23608 21.98794 1.000 50.39505 228 GLY D O 1
ATOM 6035 N N . ILE D 1 229 ? -55.77197 5.09722 22.81594 1.000 49.55212 229 ILE D N 1
ATOM 6036 C CA . ILE D 1 229 ? -56.55964 6.31935 22.90715 1.000 51.02149 229 ILE D CA 1
ATOM 6037 C C . ILE D 1 229 ? -55.95366 7.25782 23.93656 1.000 54.11004 229 ILE D C 1
ATOM 6038 O O . ILE D 1 229 ? -55.97402 8.48774 23.78767 1.000 53.96545 229 ILE D O 1
ATOM 6043 N N . GLY D 1 230 ? -55.40007 6.69363 24.99193 1.000 50.35437 230 GLY D N 1
ATOM 6044 C CA . GLY D 1 230 ? -54.92762 7.49962 26.08667 1.000 49.66679 230 GLY D CA 1
ATOM 6045 C C . GLY D 1 230 ? -54.48934 6.56438 27.17463 1.000 50.98917 230 GLY D C 1
ATOM 6046 O O . GLY D 1 230 ? -54.29214 5.36879 26.93428 1.000 51.96850 230 GLY D O 1
ATOM 6047 N N . TYR D 1 231 ? -54.36014 7.11275 28.37581 1.000 48.58647 231 TYR D N 1
ATOM 6048 C CA . TYR D 1 231 ? -53.87928 6.35691 29.51714 1.000 50.77463 231 TYR D CA 1
ATOM 6049 C C . TYR D 1 231 ? -55.01467 6.08976 30.48925 1.000 48.02862 231 TYR D C 1
ATOM 6050 O O . TYR D 1 231 ? -56.01826 6.80538 30.53116 1.000 46.78034 231 TYR D O 1
ATOM 6059 N N . ALA D 1 232 ? -54.83509 5.04012 31.27288 1.000 43.37088 232 ALA D N 1
ATOM 6060 C CA . ALA D 1 232 ? -55.80577 4.65019 32.27188 1.000 47.79437 232 ALA D CA 1
ATOM 6061 C C . ALA D 1 232 ? -55.08260 4.35210 33.57875 1.000 51.82791 232 ALA D C 1
ATOM 6062 O O . ALA D 1 232 ? -53.87004 4.10711 33.61623 1.000 46.35682 232 ALA D O 1
ATOM 6064 N N . ILE D 1 233 ? -55.84087 4.38890 34.66200 1.000 46.73925 233 ILE D N 1
ATOM 6065 C CA . ILE D 1 233 ? -55.35061 3.93979 35.94122 1.000 43.61363 233 ILE D CA 1
ATOM 6066 C C . ILE D 1 233 ? -56.19772 2.74131 36.33634 1.000 46.90383 233 ILE D C 1
ATOM 6067 O O . ILE D 1 233 ? -57.40301 2.87528 36.59729 1.000 44.92808 233 ILE D O 1
ATOM 6072 N N . LEU D 1 234 ? -55.56554 1.56378 36.36502 1.000 48.47385 234 LEU D N 1
ATOM 6073 C CA . LEU D 1 234 ? -56.16301 0.24453 36.51815 1.000 50.67017 234 LEU D CA 1
ATOM 6074 C C . LEU D 1 234 ? -55.58108 -0.48847 37.71834 1.000 50.75295 234 LEU D C 1
ATOM 6075 O O . LEU D 1 234 ? -54.44963 -0.21488 38.12430 1.000 50.39274 234 LEU D O 1
ATOM 6080 N N . PRO D 1 235 ? -56.32986 -1.42120 38.30634 1.000 56.37250 235 PRO D N 1
ATOM 6081 C CA . PRO D 1 235 ? -55.76667 -2.26459 39.36156 1.000 53.56593 235 PRO D CA 1
ATOM 6082 C C . PRO D 1 235 ? -54.98208 -3.42964 38.78367 1.000 54.65487 235 PRO D C 1
ATOM 6083 O O . PRO D 1 235 ? -55.30458 -3.95728 37.71760 1.000 52.78938 235 PRO D O 1
ATOM 6087 N N . SER D 1 236 ? -53.94523 -3.83518 39.53580 1.000 56.52185 236 SER D N 1
ATOM 6088 C CA . SER D 1 236 ? -52.96000 -4.79323 39.04088 1.000 55.60422 236 SER D CA 1
ATOM 6089 C C . SER D 1 236 ? -53.59102 -6.12661 38.67863 1.000 60.21647 236 SER D C 1
ATOM 6090 O O . SER D 1 236 ? -53.15038 -6.78253 37.72766 1.000 63.77995 236 SER D O 1
ATOM 6093 N N . VAL D 1 237 ? -54.64687 -6.52746 39.38428 1.000 60.74342 237 VAL D N 1
ATOM 6094 C CA . VAL D 1 237 ? -55.30625 -7.78733 39.05321 1.000 58.65626 237 VAL D CA 1
ATOM 6095 C C . VAL D 1 237 ? -55.85514 -7.78321 37.62345 1.000 63.71904 237 VAL D C 1
ATOM 6096 O O . VAL D 1 237 ? -55.99251 -8.85278 37.01385 1.000 69.72900 237 VAL D O 1
ATOM 6100 N N . THR D 1 238 ? -56.16754 -6.60793 37.04591 1.000 60.40799 238 THR D N 1
ATOM 6101 C CA . THR D 1 238 ? -56.61492 -6.61145 35.64952 1.000 67.57675 238 THR D CA 1
ATOM 6102 C C . THR D 1 238 ? -55.46400 -6.56667 34.65684 1.000 69.19037 238 THR D C 1
ATOM 6103 O O . THR D 1 238 ? -55.71054 -6.63432 33.44838 1.000 66.17796 238 THR D O 1
ATOM 6107 N N . LEU D 1 239 ? -54.22331 -6.45343 35.12573 1.000 66.82559 239 LEU D N 1
ATOM 6108 C CA . LEU D 1 239 ? -53.08454 -6.28566 34.23593 1.000 69.69822 239 LEU D CA 1
ATOM 6109 C C . LEU D 1 239 ? -52.29100 -7.58350 34.14381 1.000 75.87296 239 LEU D C 1
ATOM 6110 O O . LEU D 1 239 ? -52.19156 -8.33918 35.11429 1.000 77.44283 239 LEU D O 1
ATOM 6115 N N . GLU D 1 240 ? -51.74289 -7.84186 32.95580 1.000 79.10264 240 GLU D N 1
ATOM 6116 C CA . GLU D 1 240 ? -51.01953 -9.07095 32.66188 1.000 82.59936 240 GLU D CA 1
ATOM 6117 C C . GLU D 1 240 ? -49.63992 -8.74233 32.10215 1.000 85.99122 240 GLU D C 1
ATOM 6118 O O . GLU D 1 240 ? -49.41383 -7.66048 31.54987 1.000 80.60530 240 GLU D O 1
ATOM 6124 N N . GLU D 1 241 ? -48.72777 -9.71478 32.24565 1.000 90.67059 241 GLU D N 1
ATOM 6125 C CA . GLU D 1 241 ? -47.31292 -9.57457 31.90110 1.000 89.22109 241 GLU D CA 1
ATOM 6126 C C . GLU D 1 241 ? -47.09083 -8.85290 30.57970 1.000 88.35052 241 GLU D C 1
ATOM 6127 O O . GLU D 1 241 ? -46.43068 -7.80851 30.51894 1.000 88.86638 241 GLU D O 1
ATOM 6133 N N . GLU D 1 242 ? -47.62470 -9.42054 29.50782 1.000 84.22908 242 GLU D N 1
ATOM 6134 C CA . GLU D 1 242 ? -47.34084 -8.96470 28.15860 1.000 84.58490 242 GLU D CA 1
ATOM 6135 C C . GLU D 1 242 ? -48.55069 -8.26750 27.54707 1.000 85.94805 242 GLU D C 1
ATOM 6136 O O . GLU D 1 242 ? -48.83793 -8.40828 26.35645 1.000 87.80908 242 GLU D O 1
ATOM 6142 N N . ASP D 1 243 ? -49.28644 -7.52126 28.36534 1.000 83.27696 243 ASP D N 1
ATOM 6143 C CA . ASP D 1 243 ? -50.17909 -6.50423 27.82830 1.000 78.13547 243 ASP D CA 1
ATOM 6144 C C . ASP D 1 243 ? -49.32188 -5.38052 27.25524 1.000 74.40579 243 ASP D C 1
ATOM 6145 O O . ASP D 1 243 ? -48.47348 -4.82345 27.96215 1.000 76.45892 243 ASP D O 1
ATOM 6150 N N . LYS D 1 244 ? -49.51018 -5.05582 25.97862 1.000 68.27929 244 LYS D N 1
ATOM 6151 C CA . LYS D 1 244 ? -48.62108 -4.09912 25.32271 1.000 70.84139 244 LYS D CA 1
ATOM 6152 C C . LYS D 1 244 ? -48.97064 -2.69132 25.80258 1.000 70.01902 244 LYS D C 1
ATOM 6153 O O . LYS D 1 244 ? -49.66839 -1.91432 25.14326 1.000 63.01582 244 LYS D O 1
ATOM 6159 N N . VAL D 1 245 ? -48.43845 -2.35343 26.97865 1.000 61.65318 245 VAL D N 1
ATOM 6160 C CA . VAL D 1 245 ? -48.69788 -1.07145 27.62014 1.000 60.22763 245 VAL D CA 1
ATOM 6161 C C . VAL D 1 245 ? -47.69704 -0.85829 28.75813 1.000 61.06959 245 VAL D C 1
ATOM 6162 O O . VAL D 1 245 ? -47.37112 -1.78803 29.50161 1.000 65.02347 245 VAL D O 1
ATOM 6166 N N . ASN D 1 246 ? -47.15257 0.34831 28.87226 1.000 60.02177 246 ASN D N 1
ATOM 6167 C CA . ASN D 1 246 ? -46.25828 0.66941 29.98011 1.000 51.79527 246 ASN D CA 1
ATOM 6168 C C . ASN D 1 246 ? -47.02556 0.68061 31.28751 1.000 57.60911 246 ASN D C 1
ATOM 6169 O O . ASN D 1 246 ? -48.17953 1.12134 31.34353 1.000 57.80625 246 ASN D O 1
ATOM 6174 N N . LYS D 1 247 ? -46.36831 0.20507 32.34474 1.000 56.86402 247 LYS D N 1
ATOM 6175 C CA . LYS D 1 247 ? -46.96644 0.03455 33.66223 1.000 51.79988 247 LYS D CA 1
ATOM 6176 C C . LYS D 1 247 ? -46.22800 0.95411 34.61821 1.000 55.54238 247 LYS D C 1
ATOM 6177 O O . LYS D 1 247 ? -45.09483 0.66513 35.01063 1.000 63.32494 247 LYS D O 1
ATOM 6183 N N . MET D 1 248 ? -46.85565 2.05411 35.00122 1.000 53.23644 248 MET D N 1
ATOM 6184 C CA . MET D 1 248 ? -46.23376 2.99383 35.92300 1.000 48.15474 248 MET D CA 1
ATOM 6185 C C . MET D 1 248 ? -46.96071 2.93806 37.25811 1.000 53.71966 248 MET D C 1
ATOM 6186 O O . MET D 1 248 ? -48.14252 3.31832 37.33226 1.000 49.28327 248 MET D O 1
ATOM 6191 N N . PRO D 1 249 ? -46.30512 2.46236 38.32247 1.000 54.75867 249 PRO D N 1
ATOM 6192 C CA . PRO D 1 249 ? -46.97777 2.32135 39.62458 1.000 54.52292 249 PRO D CA 1
ATOM 6193 C C . PRO D 1 249 ? -47.40469 3.65420 40.22173 1.000 52.94801 249 PRO D C 1
ATOM 6194 O O . PRO D 1 249 ? -46.65508 4.63193 40.22929 1.000 53.56557 249 PRO D O 1
ATOM 6198 N N . LEU D 1 250 ? -48.61476 3.67295 40.75746 1.000 52.64610 250 LEU D N 1
ATOM 6199 C CA . LEU D 1 250 ? -49.10373 4.83704 41.47751 1.000 52.90667 250 LEU D CA 1
ATOM 6200 C C . LEU D 1 250 ? -48.58853 4.80122 42.91015 1.000 55.24142 250 LEU D C 1
ATOM 6201 O O . LEU D 1 250 ? -48.78780 3.80907 43.62085 1.000 50.35677 250 LEU D O 1
ATOM 6206 N N . LEU D 1 251 ? -47.96026 5.89744 43.34182 1.000 58.18368 251 LEU D N 1
ATOM 6207 C CA . LEU D 1 251 ? -47.37430 6.01335 44.67240 1.000 59.45437 251 LEU D CA 1
ATOM 6208 C C . LEU D 1 251 ? -47.88788 7.25894 45.37941 1.000 55.25285 251 LEU D C 1
ATOM 6209 O O . LEU D 1 251 ? -47.97427 8.33396 44.77973 1.000 52.00265 251 LEU D O 1
ATOM 6214 N N . ASP D 1 252 ? -48.19393 7.12314 46.66880 1.000 60.05580 252 ASP D N 1
ATOM 6215 C CA . ASP D 1 252 ? -48.59535 8.28977 47.44083 1.000 61.53022 252 ASP D CA 1
ATOM 6216 C C . ASP D 1 252 ? -47.40448 9.23766 47.61519 1.000 63.25085 252 ASP D C 1
ATOM 6217 O O . ASP D 1 252 ? -46.27998 8.95983 47.18140 1.000 62.09060 252 ASP D O 1
ATOM 6222 N N . THR D 1 253 ? -47.65402 10.37735 48.26598 1.000 62.66094 253 THR D N 1
ATOM 6223 C CA . THR D 1 253 ? -46.61231 11.39258 48.39002 1.000 66.80896 253 THR D CA 1
ATOM 6224 C C . THR D 1 253 ? -45.40495 10.90151 49.18011 1.000 68.10386 253 THR D C 1
ATOM 6225 O O . THR D 1 253 ? -44.31050 11.45719 49.02321 1.000 65.17355 253 THR D O 1
ATOM 6229 N N . LYS D 1 254 ? -45.57834 9.88100 50.02298 1.000 66.04535 254 LYS D N 1
ATOM 6230 C CA . LYS D 1 254 ? -44.46583 9.22098 50.69364 1.000 70.75385 254 LYS D CA 1
ATOM 6231 C C . LYS D 1 254 ? -44.06037 7.91406 50.00546 1.000 70.25125 254 LYS D C 1
ATOM 6232 O O . LYS D 1 254 ? -43.50097 7.02472 50.65825 1.000 71.38534 254 LYS D O 1
ATOM 6238 N N . ASP D 1 255 ? -44.37445 7.76946 48.71350 1.000 68.15546 255 ASP D N 1
ATOM 6239 C CA . ASP D 1 255 ? -43.91346 6.68821 47.83686 1.000 64.49595 255 ASP D CA 1
ATOM 6240 C C . ASP D 1 255 ? -44.46681 5.31004 48.20365 1.000 63.27287 255 ASP D C 1
ATOM 6241 O O . ASP D 1 255 ? -43.87059 4.28968 47.84796 1.000 63.61756 255 ASP D O 1
ATOM 6246 N N . HIS D 1 256 ? -45.57208 5.24221 48.86786 1.000 63.92440 256 HIS D N 1
ATOM 6247 C CA . HIS D 1 256 ? -46.11631 3.89677 48.99926 1.000 63.81135 256 HIS D CA 1
ATOM 6248 C C . HIS D 1 256 ? -47.13775 3.61719 47.89548 1.000 65.65964 256 HIS D C 1
ATOM 6249 O O . HIS D 1 256 ? -47.84896 4.52664 47.45071 1.000 62.56624 256 HIS D O 1
ATOM 6256 N N . PRO D 1 257 ? -47.21426 2.37381 47.42447 1.000 62.70122 257 PRO D N 1
ATOM 6257 C CA . PRO D 1 257 ? -48.20928 2.03859 46.40280 1.000 55.49148 257 PRO D CA 1
ATOM 6258 C C . PRO D 1 257 ? -49.62156 2.26848 46.91894 1.000 60.69894 257 PRO D C 1
ATOM 6259 O O . PRO D 1 257 ? -49.96118 1.87693 48.03362 1.000 59.73421 257 PRO D O 1
ATOM 6263 N N . ILE D 1 258 ? -50.44327 2.92455 46.09534 1.000 58.91135 258 ILE D N 1
ATOM 6264 C CA . ILE D 1 258 ? -51.86722 3.04448 46.38556 1.000 59.30145 258 ILE D CA 1
ATOM 6265 C C . ILE D 1 258 ? -52.52149 1.68535 46.19835 1.000 62.63906 258 ILE D C 1
ATOM 6266 O O . ILE D 1 258 ? -52.37691 1.04907 45.14453 1.000 65.02755 258 ILE D O 1
ATOM 6271 N N . GLY D 1 259 ? -53.24098 1.21840 47.21826 1.000 60.22320 259 GLY D N 1
ATOM 6272 C CA . GLY D 1 259 ? -53.83102 -0.09723 47.19445 1.000 59.82190 259 GLY D CA 1
ATOM 6273 C C . GLY D 1 259 ? -55.34982 -0.06403 47.22918 1.000 67.68978 259 GLY D C 1
ATOM 6274 O O . GLY D 1 259 ? -55.97255 0.94342 47.54304 1.000 73.63829 259 GLY D O 1
ATOM 6275 N N . ARG D 1 260 ? -55.94442 -1.20671 46.89664 1.000 62.75159 260 ARG D N 1
ATOM 6276 C CA . ARG D 1 260 ? -57.37287 -1.40097 47.08885 1.000 63.89075 260 ARG D CA 1
ATOM 6277 C C . ARG D 1 260 ? -57.62912 -2.83307 47.55678 1.000 65.41415 260 ARG D C 1
ATOM 6278 O O . ARG D 1 260 ? -57.00226 -3.77427 47.06273 1.000 66.32293 260 ARG D O 1
ATOM 6286 N N . ASP D 1 261 ? -58.54664 -2.99542 48.51415 1.000 65.84723 261 ASP D N 1
ATOM 6287 C CA . ASP D 1 261 ? -58.81561 -4.29182 49.13144 1.000 68.17986 261 ASP D CA 1
ATOM 6288 C C . ASP D 1 261 ? -59.95555 -5.04259 48.43730 1.000 69.73340 261 ASP D C 1
ATOM 6289 O O . ASP D 1 261 ? -60.85692 -4.44423 47.84518 1.000 70.00443 261 ASP D O 1
ATOM 6294 N N . THR D 1 262 ? -59.91634 -6.36982 48.53722 1.000 67.14637 262 THR D N 1
ATOM 6295 C CA . THR D 1 262 ? -61.02678 -7.23284 48.15492 1.000 68.71933 262 THR D CA 1
ATOM 6296 C C . THR D 1 262 ? -61.45963 -8.04881 49.37101 1.000 74.88879 262 THR D C 1
ATOM 6297 O O . THR D 1 262 ? -60.61347 -8.51864 50.14072 1.000 75.11389 262 THR D O 1
ATOM 6301 N N . TRP D 1 263 ? -62.77467 -8.21230 49.55547 1.000 71.61821 263 TRP D N 1
ATOM 6302 C CA . TRP D 1 263 ? -63.31408 -8.88008 50.73524 1.000 74.49745 263 TRP D CA 1
ATOM 6303 C C . TRP D 1 263 ? -64.29084 -9.98391 50.34408 1.000 76.70062 263 TRP D C 1
ATOM 6304 O O . TRP D 1 263 ? -64.91591 -9.95549 49.27853 1.000 73.24788 263 TRP D O 1
ATOM 6315 N N . LEU D 1 264 ? -64.43148 -10.95084 51.25086 1.000 78.92816 264 LEU D N 1
ATOM 6316 C CA . LEU D 1 264 ? -65.36561 -12.06364 51.11739 1.000 80.48037 264 LEU D CA 1
ATOM 6317 C C . LEU D 1 264 ? -66.45243 -11.91141 52.17251 1.000 82.57817 264 LEU D C 1
ATOM 6318 O O . LEU D 1 264 ? -66.16766 -11.99139 53.37064 1.000 85.70961 264 LEU D O 1
ATOM 6323 N N . LEU D 1 265 ? -67.68952 -11.69771 51.73684 1.000 82.92207 265 LEU D N 1
ATOM 6324 C CA . LEU D 1 265 ? -68.79014 -11.45095 52.65534 1.000 83.84918 265 LEU D CA 1
ATOM 6325 C C . LEU D 1 265 ? -69.84641 -12.54277 52.52977 1.000 87.59816 265 LEU D C 1
ATOM 6326 O O . LEU D 1 265 ? -69.78582 -13.41498 51.65580 1.000 87.57759 265 LEU D O 1
ATOM 6331 N N . GLY D 1 266 ? -70.83003 -12.46355 53.42407 1.000 87.71242 266 GLY D N 1
ATOM 6332 C CA . GLY D 1 266 ? -71.91038 -13.42570 53.51422 1.000 92.02930 266 GLY D CA 1
ATOM 6333 C C . GLY D 1 266 ? -72.53602 -13.41980 54.89675 1.000 97.83808 266 GLY D C 1
ATOM 6334 O O . GLY D 1 266 ? -71.83248 -13.24201 55.90212 1.000 97.01045 266 GLY D O 1
ATOM 6335 N N . TYR D 1 267 ? -73.85588 -13.59075 54.96462 1.000 95.81106 267 TYR D N 1
ATOM 6336 C CA . TYR D 1 267 ? -74.52399 -13.68714 56.25476 1.000 94.83760 267 TYR D CA 1
ATOM 6337 C C . TYR D 1 267 ? -74.05989 -14.93763 56.99235 1.000 97.51851 267 TYR D C 1
ATOM 6338 O O . TYR D 1 267 ? -73.68779 -15.94470 56.38004 1.000 99.71892 267 TYR D O 1
ATOM 6347 N N . GLU D 1 268 ? -74.08082 -14.86119 58.32259 1.000 96.01657 268 GLU D N 1
ATOM 6348 C CA . GLU D 1 268 ? -73.54713 -15.95865 59.12888 1.000 97.35726 268 GLU D CA 1
ATOM 6349 C C . GLU D 1 268 ? -74.20249 -17.30459 58.84058 1.000 97.57621 268 GLU D C 1
ATOM 6350 O O . GLU D 1 268 ? -73.45958 -18.30485 58.73964 1.000 98.53959 268 GLU D O 1
ATOM 6356 N N . PRO D 1 269 ? -75.52781 -17.43216 58.69247 1.000 94.22737 269 PRO D N 1
ATOM 6357 C CA . PRO D 1 269 ? -76.09742 -18.74212 58.32534 1.000 94.29854 269 PRO D CA 1
ATOM 6358 C C . PRO D 1 269 ? -75.38798 -19.42659 57.16967 1.000 95.71908 269 PRO D C 1
ATOM 6359 O O . PRO D 1 269 ? -75.05970 -20.61422 57.25950 1.000 96.12000 269 PRO D O 1
ATOM 6363 N N . ALA D 1 270 ? -75.10536 -18.68870 56.09717 1.000 100.84578 270 ALA D N 1
ATOM 6364 C CA . ALA D 1 270 ? -74.61550 -19.27846 54.85849 1.000 101.09154 270 ALA D CA 1
ATOM 6365 C C . ALA D 1 270 ? -73.28926 -20.00997 55.01567 1.000 101.25945 270 ALA D C 1
ATOM 6366 O O . ALA D 1 270 ? -72.92369 -20.78267 54.12533 1.000 103.23616 270 ALA D O 1
ATOM 6368 N N . PHE D 1 271 ? -72.57944 -19.82236 56.12115 1.000 100.26196 271 PHE D N 1
ATOM 6369 C CA . PHE D 1 271 ? -71.16925 -20.17857 56.17133 1.000 100.65758 271 PHE D CA 1
ATOM 6370 C C . PHE D 1 271 ? -70.89079 -21.61076 56.61298 1.000 102.89626 271 PHE D C 1
ATOM 6371 O O . PHE D 1 271 ? -69.72452 -22.01952 56.60718 1.000 104.11428 271 PHE D O 1
ATOM 6379 N N . GLU D 1 272 ? -71.90228 -22.39549 56.98432 1.000 101.14762 272 GLU D N 1
ATOM 6380 C CA . GLU D 1 272 ? -71.65189 -23.82447 57.13833 1.000 104.77023 272 GLU D CA 1
ATOM 6381 C C . GLU D 1 272 ? -72.62330 -24.64714 56.30271 1.000 103.02502 272 GLU D C 1
ATOM 6382 O O . GLU D 1 272 ? -72.88703 -25.81638 56.59995 1.000 101.00584 272 GLU D O 1
ATOM 6388 N N . LEU D 1 273 ? -73.15425 -24.03828 55.24893 1.000 104.09943 273 LEU D N 1
ATOM 6389 C CA . LEU D 1 273 ? -73.52320 -24.79491 54.06634 1.000 103.28620 273 LEU D CA 1
ATOM 6390 C C . LEU D 1 273 ? -72.24887 -25.35454 53.44168 1.000 103.44061 273 LEU D C 1
ATOM 6391 O O . LEU D 1 273 ? -71.25779 -24.63654 53.28872 1.000 102.40727 273 LEU D O 1
ATOM 6396 N N . LYS D 1 274 ? -72.26272 -26.63900 53.08526 1.000 102.09980 274 LYS D N 1
ATOM 6397 C CA . LYS D 1 274 ? -71.02225 -27.28468 52.65955 1.000 102.30857 274 LYS D CA 1
ATOM 6398 C C . LYS D 1 274 ? -70.48153 -26.67770 51.36632 1.000 103.02147 274 LYS D C 1
ATOM 6399 O O . LYS D 1 274 ? -69.26146 -26.60662 51.17506 1.000 102.18370 274 LYS D O 1
ATOM 6405 N N . GLN D 1 275 ? -71.36484 -26.20801 50.47474 1.000 103.51102 275 GLN D N 1
ATOM 6406 C CA . GLN D 1 275 ? -70.88763 -25.53956 49.26331 1.000 103.97014 275 GLN D CA 1
ATOM 6407 C C . GLN D 1 275 ? -70.09410 -24.28363 49.60413 1.000 100.97873 275 GLN D C 1
ATOM 6408 O O . GLN D 1 275 ? -69.02142 -24.04150 49.03871 1.000 98.95645 275 GLN D O 1
ATOM 6414 N N . VAL D 1 276 ? -70.59664 -23.48511 50.54381 1.000 99.78928 276 VAL D N 1
ATOM 6415 C CA . VAL D 1 276 ? -69.92715 -22.24005 50.89603 1.000 98.74691 276 VAL D CA 1
ATOM 6416 C C . VAL D 1 276 ? -68.57265 -22.52185 51.54054 1.000 102.10689 276 VAL D C 1
ATOM 6417 O O . VAL D 1 276 ? -67.54584 -21.97331 51.12441 1.000 101.41536 276 VAL D O 1
ATOM 6421 N N . GLN D 1 277 ? -68.54138 -23.38526 52.56009 1.000 103.03169 277 GLN D N 1
ATOM 6422 C CA . GLN D 1 277 ? -67.26388 -23.70297 53.18977 1.000 101.98082 277 GLN D CA 1
ATOM 6423 C C . GLN D 1 277 ? -66.36268 -24.54088 52.28922 1.000 99.64185 277 GLN D C 1
ATOM 6424 O O . GLN D 1 277 ? -65.16147 -24.63463 52.55934 1.000 96.14452 277 GLN D O 1
ATOM 6430 N N . ALA D 1 278 ? -66.90372 -25.14386 51.22747 1.000 101.34779 278 ALA D N 1
ATOM 6431 C CA . ALA D 1 278 ? -66.03996 -25.65980 50.17058 1.000 100.55144 278 ALA D CA 1
ATOM 6432 C C . ALA D 1 278 ? -65.40724 -24.51586 49.38959 1.000 101.55952 278 ALA D C 1
ATOM 6433 O O . ALA D 1 278 ? -64.24075 -24.59599 48.98127 1.000 99.11814 278 ALA D O 1
ATOM 6435 N N . PHE D 1 279 ? -66.16647 -23.43982 49.17871 1.000 99.44610 279 PHE D N 1
ATOM 6436 C CA . PHE D 1 279 ? -65.63112 -22.27350 48.48967 1.000 96.25764 279 PHE D CA 1
ATOM 6437 C C . PHE D 1 279 ? -64.64052 -21.51716 49.37262 1.000 95.53002 279 PHE D C 1
ATOM 6438 O O . PHE D 1 279 ? -63.59939 -21.04848 48.89451 1.000 91.75179 279 PHE D O 1
ATOM 6446 N N . VAL D 1 280 ? -64.95001 -21.37946 50.66697 1.000 94.85058 280 VAL D N 1
ATOM 6447 C CA . VAL D 1 280 ? -64.05519 -20.64693 51.55860 1.000 92.10613 280 VAL D CA 1
ATOM 6448 C C . VAL D 1 280 ? -62.73376 -21.38795 51.70600 1.000 94.41975 280 VAL D C 1
ATOM 6449 O O . VAL D 1 280 ? -61.68510 -20.77023 51.93110 1.000 96.89734 280 VAL D O 1
ATOM 6453 N N . SER D 1 281 ? -62.75016 -22.71316 51.53986 1.000 97.74499 281 SER D N 1
ATOM 6454 C CA . SER D 1 281 ? -61.53440 -23.50572 51.69784 1.000 97.58835 281 SER D CA 1
ATOM 6455 C C . SER D 1 281 ? -60.64362 -23.43438 50.46005 1.000 94.38325 281 SER D C 1
ATOM 6456 O O . SER D 1 281 ? -59.44788 -23.13045 50.57373 1.000 89.42914 281 SER D O 1
ATOM 6459 N N . VAL D 1 282 ? -61.20380 -23.71422 49.27149 1.000 97.63575 282 VAL D N 1
ATOM 6460 C CA . VAL D 1 282 ? -60.41767 -23.61642 48.03839 1.000 97.50085 282 VAL D CA 1
ATOM 6461 C C . VAL D 1 282 ? -59.72926 -22.25802 47.95420 1.000 97.16211 282 VAL D C 1
ATOM 6462 O O . VAL D 1 282 ? -58.63636 -22.13132 47.38044 1.000 94.16010 282 VAL D O 1
ATOM 6466 N N . ILE D 1 283 ? -60.32709 -21.23935 48.57994 1.000 97.25861 283 ILE D N 1
ATOM 6467 C CA . ILE D 1 283 ? -59.77115 -19.89079 48.55330 1.000 95.48938 283 ILE D CA 1
ATOM 6468 C C . ILE D 1 283 ? -58.55418 -19.77530 49.46464 1.000 95.95018 283 ILE D C 1
ATOM 6469 O O . ILE D 1 283 ? -57.56122 -19.12145 49.10916 1.000 93.82009 283 ILE D O 1
ATOM 6474 N N . LYS D 1 284 ? -58.59840 -20.42244 50.63958 1.000 97.97803 284 LYS D N 1
ATOM 6475 C CA . LYS D 1 284 ? -57.45646 -20.39241 51.55333 1.000 95.03725 284 LYS D CA 1
ATOM 6476 C C . LYS D 1 284 ? -56.25461 -21.13526 50.97392 1.000 93.63869 284 LYS D C 1
ATOM 6477 O O . LYS D 1 284 ? -55.11358 -20.68998 51.13813 1.000 90.07942 284 LYS D O 1
ATOM 6483 N N . ASP D 1 285 ? -56.48689 -22.26561 50.29982 1.000 95.76193 285 ASP D N 1
ATOM 6484 C CA . ASP D 1 285 ? -55.40943 -22.98835 49.62877 1.000 95.76572 285 ASP D CA 1
ATOM 6485 C C . ASP D 1 285 ? -54.76822 -22.16368 48.51819 1.000 97.36049 285 ASP D C 1
ATOM 6486 O O . ASP D 1 285 ? -53.61191 -22.41848 48.16147 1.000 91.80868 285 ASP D O 1
ATOM 6491 N N . MET D 1 286 ? -55.49443 -21.19318 47.96407 1.000 97.83346 286 MET D N 1
ATOM 6492 C CA . MET D 1 286 ? -54.90314 -20.16445 47.11248 1.000 97.30686 286 MET D CA 1
ATOM 6493 C C . MET D 1 286 ? -54.59528 -18.91865 47.94805 1.000 92.71248 286 MET D C 1
ATOM 6494 O O . MET D 1 286 ? -53.54967 -18.28970 47.78966 1.000 91.25357 286 MET D O 1
ATOM 6499 N N . HIS E 1 90 ? -67.81271 22.05505 20.56391 1.000 84.06396 90 HIS E N 1
ATOM 6500 C CA . HIS E 1 90 ? -68.06881 20.61841 20.47706 1.000 80.22434 90 HIS E CA 1
ATOM 6501 C C . HIS E 1 90 ? -68.48375 20.05071 21.82878 1.000 72.71693 90 HIS E C 1
ATOM 6502 O O . HIS E 1 90 ? -67.67463 19.95861 22.74323 1.000 79.32304 90 HIS E O 1
ATOM 6509 N N . GLY E 1 91 ? -69.74993 19.67219 21.94527 1.000 67.04766 91 GLY E N 1
ATOM 6510 C CA . GLY E 1 91 ? -70.30815 19.27022 23.21525 1.000 59.21264 91 GLY E CA 1
ATOM 6511 C C . GLY E 1 91 ? -70.04864 17.81427 23.52492 1.000 63.48101 91 GLY E C 1
ATOM 6512 O O . GLY E 1 91 ? -69.45692 17.06933 22.74277 1.000 65.24873 91 GLY E O 1
ATOM 6513 N N . THR E 1 92 ? -70.52490 17.40181 24.69672 1.000 57.50466 92 THR E N 1
ATOM 6514 C CA . THR E 1 92 ? -70.16070 16.10916 25.25146 1.000 52.55276 92 THR E CA 1
ATOM 6515 C C . THR E 1 92 ? -71.03478 15.02917 24.63337 1.000 54.16798 92 THR E C 1
ATOM 6516 O O . THR E 1 92 ? -72.25483 15.16978 24.56094 1.000 55.33558 92 THR E O 1
ATOM 6520 N N . LEU E 1 93 ? -70.40881 13.95049 24.18988 1.000 52.88946 93 LEU E N 1
ATOM 6521 C CA . LEU E 1 93 ? -71.12280 12.83056 23.60764 1.000 46.77346 93 LEU E CA 1
ATOM 6522 C C . LEU E 1 93 ? -71.42666 11.82212 24.70323 1.000 53.42125 93 LEU E C 1
ATOM 6523 O O . LEU E 1 93 ? -70.50145 11.25569 25.30975 1.000 52.84724 93 LEU E O 1
ATOM 6528 N N . LYS E 1 94 ? -72.71088 11.60811 24.97229 1.000 48.31393 94 LYS E N 1
ATOM 6529 C CA . LYS E 1 94 ? -73.14868 10.67337 26.00398 1.000 48.12974 94 LYS E CA 1
ATOM 6530 C C . LYS E 1 94 ? -73.69861 9.41805 25.33335 1.000 52.38458 94 LYS E C 1
ATOM 6531 O O . LYS E 1 94 ? -74.70397 9.48610 24.61312 1.000 52.80305 94 LYS E O 1
ATOM 6537 N N . LEU E 1 95 ? -73.05709 8.27663 25.58261 1.000 47.20757 95 LEU E N 1
ATOM 6538 C CA . LEU E 1 95 ? -73.38494 7.02008 24.92580 1.000 46.88240 95 LEU E CA 1
ATOM 6539 C C . LEU E 1 95 ? -73.79447 5.96697 25.93651 1.000 49.90570 95 LEU E C 1
ATOM 6540 O O . LEU E 1 95 ? -73.21900 5.88447 27.02667 1.000 51.48262 95 LEU E O 1
ATOM 6545 N N . ALA E 1 96 ? -74.74006 5.11821 25.53581 1.000 47.93986 96 ALA E N 1
ATOM 6546 C CA . ALA E 1 96 ? -75.11842 3.93050 26.28939 1.000 47.13468 96 ALA E CA 1
ATOM 6547 C C . ALA E 1 96 ? -74.94699 2.74001 25.36934 1.000 47.84452 96 ALA E C 1
ATOM 6548 O O . ALA E 1 96 ? -75.51220 2.72393 24.27327 1.000 51.32338 96 ALA E O 1
ATOM 6550 N N . VAL E 1 97 ? -74.15428 1.75864 25.78692 1.000 46.77713 97 VAL E N 1
ATOM 6551 C CA . VAL E 1 97 ? -73.73348 0.70155 24.87329 1.000 52.95908 97 VAL E CA 1
ATOM 6552 C C . VAL E 1 97 ? -73.86847 -0.65042 25.55627 1.000 53.29499 97 VAL E C 1
ATOM 6553 O O . VAL E 1 97 ? -73.71826 -0.76658 26.77316 1.000 57.79813 97 VAL E O 1
ATOM 6557 N N . ALA E 1 98 ? -74.19679 -1.67495 24.77716 1.000 52.05077 98 ALA E N 1
ATOM 6558 C CA . ALA E 1 98 ? -74.19046 -3.02464 25.32188 1.000 57.65764 98 ALA E CA 1
ATOM 6559 C C . ALA E 1 98 ? -72.76049 -3.43208 25.67370 1.000 55.29100 98 ALA E C 1
ATOM 6560 O O . ALA E 1 98 ? -71.80654 -3.06027 24.99017 1.000 55.14835 98 ALA E O 1
ATOM 6562 N N . SER E 1 99 ? -72.62187 -4.22781 26.73860 1.000 60.72741 99 SER E N 1
ATOM 6563 C CA . SER E 1 99 ? -71.30447 -4.47158 27.33662 1.000 60.77991 99 SER E CA 1
ATOM 6564 C C . SER E 1 99 ? -70.29950 -5.00156 26.31374 1.000 58.67062 99 SER E C 1
ATOM 6565 O O . SER E 1 99 ? -69.20491 -4.44581 26.16161 1.000 58.05789 99 SER E O 1
ATOM 6568 N N . ILE E 1 100 ? -70.65419 -6.07123 25.59353 1.000 54.19741 100 ILE E N 1
ATOM 6569 C CA . ILE E 1 100 ? -69.68928 -6.67269 24.67442 1.000 57.81567 100 ILE E CA 1
ATOM 6570 C C . ILE E 1 100 ? -69.31569 -5.71336 23.55327 1.000 58.21045 100 ILE E C 1
ATOM 6571 O O . ILE E 1 100 ? -68.18210 -5.74092 23.06205 1.000 62.95877 100 ILE E O 1
ATOM 6576 N N . ILE E 1 101 ? -70.23442 -4.84299 23.13549 1.000 56.34239 101 ILE E N 1
ATOM 6577 C CA . ILE E 1 101 ? -69.87016 -3.87147 22.11262 1.000 55.36302 101 ILE E CA 1
ATOM 6578 C C . ILE E 1 101 ? -68.94989 -2.81610 22.70373 1.000 51.38679 101 ILE E C 1
ATOM 6579 O O . ILE E 1 101 ? -67.99378 -2.37039 22.05439 1.000 49.17170 101 ILE E O 1
ATOM 6584 N N . GLY E 1 102 ? -69.22955 -2.40134 23.94749 1.000 53.75538 102 GLY E N 1
ATOM 6585 C CA . GLY E 1 102 ? -68.42521 -1.37048 24.58837 1.000 51.02114 102 GLY E CA 1
ATOM 6586 C C . GLY E 1 102 ? -66.97800 -1.79221 24.74729 1.000 50.87102 102 GLY E C 1
ATOM 6587 O O . GLY E 1 102 ? -66.06070 -0.98146 24.59917 1.000 49.48583 102 GLY E O 1
ATOM 6588 N N . GLN E 1 103 ? -66.75491 -3.07829 24.98211 1.000 48.62782 103 GLN E N 1
ATOM 6589 C CA . GLN E 1 103 ? -65.42266 -3.58722 25.26534 1.000 55.06375 103 GLN E CA 1
ATOM 6590 C C . GLN E 1 103 ? -64.71425 -4.09299 24.01789 1.000 57.06706 103 GLN E C 1
ATOM 6591 O O . GLN E 1 103 ? -63.50947 -3.87545 23.86366 1.000 53.88879 103 GLN E O 1
ATOM 6597 N N . HIS E 1 104 ? -65.45260 -4.73648 23.10267 1.000 60.79833 104 HIS E N 1
ATOM 6598 C CA . HIS E 1 104 ? -64.86329 -5.37990 21.93697 1.000 57.73614 104 HIS E CA 1
ATOM 6599 C C . HIS E 1 104 ? -65.05686 -4.62859 20.62781 1.000 55.33045 104 HIS E C 1
ATOM 6600 O O . HIS E 1 104 ? -64.35514 -4.93921 19.66573 1.000 57.27111 104 HIS E O 1
ATOM 6607 N N . TRP E 1 105 ? -65.96763 -3.65844 20.55255 1.000 54.40651 105 TRP E N 1
ATOM 6608 C CA . TRP E 1 105 ? -66.22985 -3.00246 19.27184 1.000 54.20310 105 TRP E CA 1
ATOM 6609 C C . TRP E 1 105 ? -65.97712 -1.50675 19.29064 1.000 52.86655 105 TRP E C 1
ATOM 6610 O O . TRP E 1 105 ? -65.36324 -0.98244 18.35617 1.000 53.20421 105 TRP E O 1
ATOM 6621 N N . LEU E 1 106 ? -66.40694 -0.81490 20.34657 1.000 53.12631 106 LEU E N 1
ATOM 6622 C CA . LEU E 1 106 ? -66.34627 0.63655 20.50034 1.000 49.12757 106 LEU E CA 1
ATOM 6623 C C . LEU E 1 106 ? -64.94289 1.24746 20.52075 1.000 46.57469 106 LEU E C 1
ATOM 6624 O O . LEU E 1 106 ? -64.77566 2.37000 20.02418 1.000 47.82774 106 LEU E O 1
ATOM 6629 N N . PRO E 1 107 ? -63.92011 0.59405 21.10165 1.000 46.16767 107 PRO E N 1
ATOM 6630 C CA . PRO E 1 107 ? -62.58072 1.23014 21.12990 1.000 47.42930 107 PRO E CA 1
ATOM 6631 C C . PRO E 1 107 ? -62.02588 1.62780 19.76488 1.000 50.43570 107 PRO E C 1
ATOM 6632 O O . PRO E 1 107 ? -61.46161 2.72343 19.64912 1.000 50.66402 107 PRO E O 1
ATOM 6636 N N . LYS E 1 108 ? -62.14594 0.77375 18.73775 1.000 50.25975 108 LYS E N 1
ATOM 6637 C CA . LYS E 1 108 ? -61.86304 1.19556 17.36208 1.000 54.93400 108 LYS E CA 1
ATOM 6638 C C . LYS E 1 108 ? -62.56556 2.51275 17.03140 1.000 53.24535 108 LYS E C 1
ATOM 6639 O O . LYS E 1 108 ? -61.95336 3.46048 16.52767 1.000 52.05925 108 LYS E O 1
ATOM 6645 N N . VAL E 1 109 ? -63.85889 2.58924 17.32617 1.000 53.69914 109 VAL E N 1
ATOM 6646 C CA . VAL E 1 109 ? -64.64199 3.77303 16.98822 1.000 50.81926 109 VAL E CA 1
ATOM 6647 C C . VAL E 1 109 ? -64.15484 4.98260 17.77250 1.000 53.88795 109 VAL E C 1
ATOM 6648 O O . VAL E 1 109 ? -63.91592 6.05966 17.20587 1.000 50.14593 109 VAL E O 1
ATOM 6652 N N . LEU E 1 110 ? -64.02132 4.83148 19.09642 1.000 48.11683 110 LEU E N 1
ATOM 6653 C CA . LEU E 1 110 ? -63.57323 5.96111 19.90258 1.000 50.02320 110 LEU E CA 1
ATOM 6654 C C . LEU E 1 110 ? -62.16304 6.37488 19.51579 1.000 48.05633 110 LEU E C 1
ATOM 6655 O O . LEU E 1 110 ? -61.85316 7.57306 19.46250 1.000 46.88469 110 LEU E O 1
ATOM 6660 N N . LYS E 1 111 ? -61.29689 5.40134 19.22780 1.000 47.48539 111 LYS E N 1
ATOM 6661 C CA . LYS E 1 111 ? -59.97317 5.74662 18.72755 1.000 51.78838 111 LYS E CA 1
ATOM 6662 C C . LYS E 1 111 ? -60.07906 6.69392 17.53086 1.000 53.43746 111 LYS E C 1
ATOM 6663 O O . LYS E 1 111 ? -59.40084 7.73046 17.48811 1.000 51.76045 111 LYS E O 1
ATOM 6669 N N . THR E 1 112 ? -60.96601 6.38525 16.56470 1.000 52.44137 112 THR E N 1
ATOM 6670 C CA . THR E 1 112 ? -61.11361 7.29952 15.42627 1.000 48.33780 112 THR E CA 1
ATOM 6671 C C . THR E 1 112 ? -61.77387 8.59962 15.84882 1.000 53.24116 112 THR E C 1
ATOM 6672 O O . THR E 1 112 ? -61.31369 9.68248 15.47084 1.000 55.79935 112 THR E O 1
ATOM 6676 N N . TYR E 1 113 ? -62.85260 8.51391 16.63079 1.000 49.65691 113 TYR E N 1
ATOM 6677 C CA . TYR E 1 113 ? -63.45752 9.71961 17.18352 1.000 51.49399 113 TYR E CA 1
ATOM 6678 C C . TYR E 1 113 ? -62.40508 10.61264 17.84100 1.000 56.72014 113 TYR E C 1
ATOM 6679 O O . TYR E 1 113 ? -62.28978 11.80096 17.51160 1.000 56.24217 113 TYR E O 1
ATOM 6688 N N . VAL E 1 114 ? -61.59713 10.04465 18.74890 1.000 54.91110 114 VAL E N 1
ATOM 6689 C CA . VAL E 1 114 ? -60.62845 10.86340 19.47890 1.000 56.01765 114 VAL E CA 1
ATOM 6690 C C . VAL E 1 114 ? -59.56721 11.42815 18.54471 1.000 57.22674 114 VAL E C 1
ATOM 6691 O O . VAL E 1 114 ? -59.13938 12.57606 18.70768 1.000 59.72215 114 VAL E O 1
ATOM 6695 N N . GLU E 1 115 ? -59.14292 10.66281 17.54080 1.000 57.17431 115 GLU E N 1
ATOM 6696 C CA . GLU E 1 115 ? -58.10468 11.16023 16.64037 1.000 59.83390 115 GLU E CA 1
ATOM 6697 C C . GLU E 1 115 ? -58.59015 12.34788 15.80108 1.000 65.21684 115 GLU E C 1
ATOM 6698 O O . GLU E 1 115 ? -57.82458 13.29121 15.56228 1.000 68.49399 115 GLU E O 1
ATOM 6704 N N . ARG E 1 116 ? -59.85889 12.34053 15.35606 1.000 61.75173 116 ARG E N 1
ATOM 6705 C CA . ARG E 1 116 ? -60.34578 13.44428 14.52235 1.000 61.53347 116 ARG E CA 1
ATOM 6706 C C . ARG E 1 116 ? -60.80450 14.64475 15.33458 1.000 62.91184 116 ARG E C 1
ATOM 6707 O O . ARG E 1 116 ? -60.69259 15.78175 14.86210 1.000 61.98101 116 ARG E O 1
ATOM 6715 N N . TYR E 1 117 ? -61.34316 14.42148 16.53374 1.000 60.58210 117 TYR E N 1
ATOM 6716 C CA . TYR E 1 117 ? -61.86012 15.49432 17.37539 1.000 60.47058 117 TYR E CA 1
ATOM 6717 C C . TYR E 1 117 ? -61.18979 15.40869 18.73921 1.000 67.00287 117 TYR E C 1
ATOM 6718 O O . TYR E 1 117 ? -61.82238 15.01309 19.72599 1.000 68.00203 117 TYR E O 1
ATOM 6727 N N . PRO E 1 118 ? -59.90522 15.75194 18.82890 1.000 65.90919 118 PRO E N 1
ATOM 6728 C CA . PRO E 1 118 ? -59.25314 15.77419 20.13883 1.000 70.04660 118 PRO E CA 1
ATOM 6729 C C . PRO E 1 118 ? -59.99202 16.71430 21.08316 1.000 73.54107 118 PRO E C 1
ATOM 6730 O O . PRO E 1 118 ? -60.78407 17.56601 20.66583 1.000 74.04427 118 PRO E O 1
ATOM 6734 N N . ASN E 1 119 ? -59.76541 16.50478 22.38000 1.000 67.63881 119 ASN E N 1
ATOM 6735 C CA . ASN E 1 119 ? -60.42337 17.26669 23.43859 1.000 71.20054 119 ASN E CA 1
ATOM 6736 C C . ASN E 1 119 ? -61.93744 17.07550 23.47833 1.000 71.48361 119 ASN E C 1
ATOM 6737 O O . ASN E 1 119 ? -62.58208 17.50957 24.44101 1.000 72.31565 119 ASN E O 1
ATOM 6742 N N . ALA E 1 120 ? -62.51998 16.44326 22.45555 1.000 68.34358 120 ALA E N 1
ATOM 6743 C CA . ALA E 1 120 ? -63.96216 16.22427 22.44645 1.000 65.97161 120 ALA E CA 1
ATOM 6744 C C . ALA E 1 120 ? -64.34148 15.22234 23.52948 1.000 58.22966 120 ALA E C 1
ATOM 6745 O O . ALA E 1 120 ? -63.82005 14.10834 23.56638 1.000 60.61513 120 ALA E O 1
ATOM 6747 N N . LYS E 1 121 ? -65.26028 15.60995 24.40036 1.000 51.52795 121 LYS E N 1
ATOM 6748 C CA . LYS E 1 121 ? -65.52934 14.84580 25.60640 1.000 54.93526 121 LYS E CA 1
ATOM 6749 C C . LYS E 1 121 ? -66.53066 13.73726 25.34560 1.000 53.74476 121 LYS E C 1
ATOM 6750 O O . LYS E 1 121 ? -67.56219 13.94636 24.69781 1.000 57.42798 121 LYS E O 1
ATOM 6756 N N . VAL E 1 122 ? -66.22190 12.55497 25.86018 1.000 45.25332 122 VAL E N 1
ATOM 6757 C CA . VAL E 1 122 ? -67.09693 11.40189 25.74789 1.000 47.67829 122 VAL E CA 1
ATOM 6758 C C . VAL E 1 122 ? -67.36091 10.88605 27.15264 1.000 51.64421 122 VAL E C 1
ATOM 6759 O O . VAL E 1 122 ? -66.45722 10.87448 27.99613 1.000 55.75612 122 VAL E O 1
ATOM 6763 N N . SER E 1 123 ? -68.59352 10.47716 27.41563 1.000 43.56193 123 SER E N 1
ATOM 6764 C CA . SER E 1 123 ? -68.89262 9.70602 28.60857 1.000 50.35856 123 SER E CA 1
ATOM 6765 C C . SER E 1 123 ? -69.74698 8.52691 28.18164 1.000 50.28454 123 SER E C 1
ATOM 6766 O O . SER E 1 123 ? -70.61241 8.67141 27.31586 1.000 55.64597 123 SER E O 1
ATOM 6769 N N . LEU E 1 124 ? -69.50252 7.36543 28.78907 1.000 51.16668 124 LEU E N 1
ATOM 6770 C CA . LEU E 1 124 ? -69.98776 6.08028 28.29415 1.000 46.47116 124 LEU E CA 1
ATOM 6771 C C . LEU E 1 124 ? -70.47908 5.22445 29.44928 1.000 52.84144 124 LEU E C 1
ATOM 6772 O O . LEU E 1 124 ? -69.73477 4.97831 30.40789 1.000 52.90511 124 LEU E O 1
ATOM 6777 N N . ILE E 1 125 ? -71.71848 4.76267 29.35380 1.000 50.33980 125 ILE E N 1
ATOM 6778 C CA . ILE E 1 125 ? -72.22842 3.72164 30.23675 1.000 48.43794 125 ILE E CA 1
ATOM 6779 C C . ILE E 1 125 ? -72.44716 2.46666 29.39813 1.000 50.65605 125 ILE E C 1
ATOM 6780 O O . ILE E 1 125 ? -72.58377 2.52237 28.17307 1.000 51.31042 125 ILE E O 1
ATOM 6785 N N . THR E 1 126 ? -72.44630 1.31872 30.07055 1.000 49.99395 126 THR E N 1
ATOM 6786 C CA . THR E 1 126 ? -72.49644 0.00186 29.44281 1.000 47.71287 126 THR E CA 1
ATOM 6787 C C . THR E 1 126 ? -73.39421 -0.89086 30.29782 1.000 55.74879 126 THR E C 1
ATOM 6788 O O . THR E 1 126 ? -73.81563 -0.50216 31.39596 1.000 56.05612 126 THR E O 1
ATOM 6792 N N . GLY E 1 127 ? -73.67209 -2.10674 29.81243 1.000 52.50975 127 GLY E N 1
ATOM 6793 C CA . GLY E 1 127 ? -74.50674 -3.04674 30.53175 1.000 51.56902 127 GLY E CA 1
ATOM 6794 C C . GLY E 1 127 ? -75.34340 -3.86002 29.56565 1.000 62.05983 127 GLY E C 1
ATOM 6795 O O . GLY E 1 127 ? -75.03353 -3.95116 28.37857 1.000 63.08949 127 GLY E O 1
ATOM 6796 N N . TRP E 1 128 ? -76.42009 -4.45406 30.08135 1.000 63.72253 128 TRP E N 1
ATOM 6797 C CA . TRP E 1 128 ? -77.36886 -5.17155 29.22900 1.000 65.55936 128 TRP E CA 1
ATOM 6798 C C . TRP E 1 128 ? -78.05383 -4.22420 28.24635 1.000 58.86961 128 TRP E C 1
ATOM 6799 O O . TRP E 1 128 ? -78.33926 -3.06864 28.56727 1.000 57.77504 128 TRP E O 1
ATOM 6810 N N . SER E 1 129 ? -78.35108 -4.73164 27.04172 1.000 61.91445 129 SER E N 1
ATOM 6811 C CA . SER E 1 129 ? -79.07241 -3.92339 26.04923 1.000 56.31929 129 SER E CA 1
ATOM 6812 C C . SER E 1 129 ? -80.35720 -3.36084 26.62072 1.000 57.51395 129 SER E C 1
ATOM 6813 O O . SER E 1 129 ? -80.76198 -2.23329 26.27916 1.000 51.81504 129 SER E O 1
ATOM 6816 N N . SER E 1 130 ? -80.98118 -4.12599 27.52250 1.000 58.64842 130 SER E N 1
ATOM 6817 C CA . SER E 1 130 ? -82.17101 -3.67796 28.23688 1.000 59.90601 130 SER E CA 1
ATOM 6818 C C . SER E 1 130 ? -81.89228 -2.42312 29.05226 1.000 59.59284 130 SER E C 1
ATOM 6819 O O . SER E 1 130 ? -82.60377 -1.41740 28.93263 1.000 61.10163 130 SER E O 1
ATOM 6822 N N . GLU E 1 131 ? -80.86424 -2.47306 29.90129 1.000 57.69061 131 GLU E N 1
ATOM 6823 C CA . GLU E 1 131 ? -80.53939 -1.31050 30.71054 1.000 54.53767 131 GLU E CA 1
ATOM 6824 C C . GLU E 1 131 ? -80.17532 -0.12273 29.83561 1.000 52.92582 131 GLU E C 1
ATOM 6825 O O . GLU E 1 131 ? -80.56383 1.01673 30.12502 1.000 51.74723 131 GLU E O 1
ATOM 6831 N N . MET E 1 132 ? -79.40297 -0.36044 28.77382 1.000 54.77521 132 MET E N 1
ATOM 6832 C CA . MET E 1 132 ? -78.98109 0.75067 27.93268 1.000 52.17816 132 MET E CA 1
ATOM 6833 C C . MET E 1 132 ? -80.15542 1.33881 27.14304 1.000 54.05592 132 MET E C 1
ATOM 6834 O O . MET E 1 132 ? -80.21682 2.56655 26.95273 1.000 47.02399 132 MET E O 1
ATOM 6839 N N . LEU E 1 133 ? -81.11564 0.49748 26.72289 1.000 54.32622 133 LEU E N 1
ATOM 6840 C CA . LEU E 1 133 ? -82.33667 1.01488 26.09049 1.000 58.64221 133 LEU E CA 1
ATOM 6841 C C . LEU E 1 133 ? -83.09065 1.94538 27.04089 1.000 57.41089 133 LEU E C 1
ATOM 6842 O O . LEU E 1 133 ? -83.43831 3.08005 26.67968 1.000 52.63185 133 LEU E O 1
ATOM 6847 N N . LYS E 1 134 ? -83.31318 1.48814 28.28049 1.000 55.89617 134 LYS E N 1
ATOM 6848 C CA . LYS E 1 134 ? -84.01452 2.30054 29.27251 1.000 55.95480 134 LYS E CA 1
ATOM 6849 C C . LYS E 1 134 ? -83.35305 3.66197 29.43586 1.000 59.44659 134 LYS E C 1
ATOM 6850 O O . LYS E 1 134 ? -84.02720 4.70062 29.43808 1.000 59.83768 134 LYS E O 1
ATOM 6856 N N . SER E 1 135 ? -82.02311 3.67513 29.55247 1.000 57.66323 135 SER E N 1
ATOM 6857 C CA . SER E 1 135 ? -81.30193 4.92956 29.74123 1.000 58.62639 135 SER E CA 1
ATOM 6858 C C . SER E 1 135 ? -81.48078 5.85272 28.54386 1.000 58.32855 135 SER E C 1
ATOM 6859 O O . SER E 1 135 ? -81.59616 7.07840 28.70047 1.000 53.13862 135 SER E O 1
ATOM 6862 N N . LEU E 1 136 ? -81.47601 5.27811 27.33556 1.000 59.31157 136 LEU E N 1
ATOM 6863 C CA . LEU E 1 136 ? -81.82421 6.03624 26.13616 1.000 61.02404 136 LEU E CA 1
ATOM 6864 C C . LEU E 1 136 ? -83.28956 6.45051 26.16260 1.000 56.53367 136 LEU E C 1
ATOM 6865 O O . LEU E 1 136 ? -83.62703 7.61471 25.90645 1.000 52.31784 136 LEU E O 1
ATOM 6870 N N . TYR E 1 137 ? -84.17572 5.49827 26.47052 1.000 58.51329 137 TYR E N 1
ATOM 6871 C CA . TYR E 1 137 ? -85.59472 5.81576 26.62969 1.000 61.26743 137 TYR E CA 1
ATOM 6872 C C . TYR E 1 137 ? -85.79661 7.00560 27.56092 1.000 62.55803 137 TYR E C 1
ATOM 6873 O O . TYR E 1 137 ? -86.58206 7.90941 27.25930 1.000 62.95854 137 TYR E O 1
ATOM 6882 N N . GLU E 1 138 ? -85.07266 7.03663 28.68867 1.000 61.15014 138 GLU E N 1
ATOM 6883 C CA . GLU E 1 138 ? -85.25283 8.05605 29.71442 1.000 58.18842 138 GLU E CA 1
ATOM 6884 C C . GLU E 1 138 ? -84.40996 9.30238 29.45599 1.000 59.22411 138 GLU E C 1
ATOM 6885 O O . GLU E 1 138 ? -84.22392 10.11633 30.36723 1.000 59.72082 138 GLU E O 1
ATOM 6891 N N . ASP E 1 139 ? -83.92000 9.46732 28.22471 1.000 58.26832 139 ASP E N 1
ATOM 6892 C CA . ASP E 1 139 ? -83.10491 10.61017 27.79209 1.000 61.14641 139 ASP E CA 1
ATOM 6893 C C . ASP E 1 139 ? -81.84907 10.80344 28.64137 1.000 63.91266 139 ASP E C 1
ATOM 6894 O O . ASP E 1 139 ? -81.37985 11.93330 28.82540 1.000 65.80457 139 ASP E O 1
ATOM 6899 N N . GLN E 1 140 ? -81.26618 9.71387 29.14823 1.000 61.39912 140 GLN E N 1
ATOM 6900 C CA . GLN E 1 140 ? -80.03851 9.87530 29.91517 1.000 58.80707 140 GLN E CA 1
ATOM 6901 C C . GLN E 1 140 ? -78.81037 9.97294 29.02456 1.000 59.79445 140 GLN E C 1
ATOM 6902 O O . GLN E 1 140 ? -77.75354 10.38873 29.51252 1.000 59.94171 140 GLN E O 1
ATOM 6908 N N . VAL E 1 141 ? -78.92555 9.62334 27.73663 1.000 58.96403 141 VAL E N 1
ATOM 6909 C CA . VAL E 1 141 ? -77.81341 9.68466 26.78895 1.000 57.64348 141 VAL E CA 1
ATOM 6910 C C . VAL E 1 141 ? -78.32275 10.14479 25.42389 1.000 58.28837 141 VAL E C 1
ATOM 6911 O O . VAL E 1 141 ? -79.52788 10.20616 25.16641 1.000 58.52676 141 VAL E O 1
ATOM 6915 N N . HIS E 1 142 ? -77.37748 10.48438 24.54244 1.000 56.53744 142 HIS E N 1
ATOM 6916 C CA . HIS E 1 142 ? -77.73226 10.83659 23.17180 1.000 50.73496 142 HIS E CA 1
ATOM 6917 C C . HIS E 1 142 ? -78.03573 9.59731 22.32985 1.000 56.08902 142 HIS E C 1
ATOM 6918 O O . HIS E 1 142 ? -79.07660 9.53551 21.65930 1.000 57.10853 142 HIS E O 1
ATOM 6925 N N . ILE E 1 143 ? -77.15253 8.59741 22.36234 1.000 46.46001 143 ILE E N 1
ATOM 6926 C CA . ILE E 1 143 ? -77.23964 7.43358 21.48918 1.000 48.87004 143 ILE E CA 1
ATOM 6927 C C . ILE E 1 143 ? -77.18310 6.16626 22.32255 1.000 48.67189 143 ILE E C 1
ATOM 6928 O O . ILE E 1 143 ? -76.35434 6.05040 23.22952 1.000 54.71943 143 ILE E O 1
ATOM 6933 N N . GLY E 1 144 ? -78.02003 5.19530 21.98752 1.000 48.53395 144 GLY E N 1
ATOM 6934 C CA . GLY E 1 144 ? -77.87116 3.83649 22.47482 1.000 51.34584 144 GLY E CA 1
ATOM 6935 C C . GLY E 1 144 ? -77.37177 2.94571 21.35108 1.000 55.31162 144 GLY E C 1
ATOM 6936 O O . GLY E 1 144 ? -77.65522 3.20145 20.18010 1.000 56.50883 144 GLY E O 1
ATOM 6937 N N . ILE E 1 145 ? -76.60548 1.91174 21.70416 1.000 49.90643 145 ILE E N 1
ATOM 6938 C CA . ILE E 1 145 ? -76.16056 0.88827 20.75464 1.000 51.56933 145 ILE E CA 1
ATOM 6939 C C . ILE E 1 145 ? -76.64300 -0.44104 21.31715 1.000 53.90716 145 ILE E C 1
ATOM 6940 O O . ILE E 1 145 ? -75.98627 -1.07813 22.14071 1.000 51.87447 145 ILE E O 1
ATOM 6945 N N . ILE E 1 146 ? -77.80957 -0.86994 20.85848 1.000 58.80976 146 ILE E N 1
ATOM 6946 C CA . ILE E 1 146 ? -78.56762 -1.92742 21.49457 1.000 55.04347 146 ILE E CA 1
ATOM 6947 C C . ILE E 1 146 ? -78.41442 -3.18757 20.65801 1.000 58.36189 146 ILE E C 1
ATOM 6948 O O . ILE 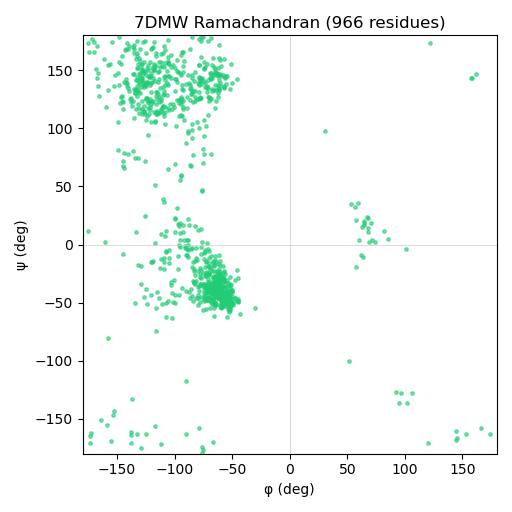E 1 146 ? -78.14235 -3.13998 19.45486 1.000 60.66443 146 ILE E O 1
ATOM 6953 N N . ARG E 1 147 ? -78.58934 -4.33248 21.30214 1.000 57.42550 147 ARG E N 1
ATOM 6954 C CA . ARG E 1 147 ? -78.40180 -5.62434 20.67111 1.000 60.93841 147 ARG E CA 1
ATOM 6955 C C . ARG E 1 147 ? -79.70642 -6.40840 20.67818 1.000 65.06852 147 ARG E C 1
ATOM 6956 O O . ARG E 1 147 ? -80.57127 -6.20527 21.53880 1.000 62.99625 147 ARG E O 1
ATOM 6964 N N . GLY E 1 148 ? -79.81792 -7.32911 19.72774 1.000 61.05722 148 GLY E N 1
ATOM 6965 C CA . GLY E 1 148 ? -81.05142 -8.07315 19.53338 1.000 69.07439 148 GLY E CA 1
ATOM 6966 C C . GLY E 1 148 ? -81.93985 -7.40012 18.50841 1.000 65.81869 148 GLY E C 1
ATOM 6967 O O . GLY E 1 148 ? -81.50084 -7.10955 17.39241 1.000 65.91488 148 GLY E O 1
ATOM 6968 N N . ASN E 1 149 ? -83.18645 -7.14249 18.89207 1.000 65.93339 149 ASN E N 1
ATOM 6969 C CA . ASN E 1 149 ? -84.16495 -6.49609 18.01787 1.000 67.71196 149 ASN E CA 1
ATOM 6970 C C . ASN E 1 149 ? -85.03205 -5.58339 18.86397 1.000 68.25496 149 ASN E C 1
ATOM 6971 O O . ASN E 1 149 ? -86.17287 -5.91483 19.20362 1.000 66.84594 149 ASN E O 1
ATOM 6976 N N . PRO E 1 150 ? -84.52452 -4.40997 19.21570 1.000 69.68717 150 PRO E N 1
ATOM 6977 C CA . PRO E 1 150 ? -85.24818 -3.55028 20.15163 1.000 69.51017 150 PRO E CA 1
ATOM 6978 C C . PRO E 1 150 ? -86.39714 -2.82595 19.47538 1.000 67.80873 150 PRO E C 1
ATOM 6979 O O . PRO E 1 150 ? -86.30156 -2.40690 18.31893 1.000 67.37634 150 PRO E O 1
ATOM 6983 N N . GLU E 1 151 ? -87.48961 -2.67574 20.21928 1.000 65.15050 151 GLU E N 1
ATOM 6984 C CA . GLU E 1 151 ? -88.59373 -1.84684 19.76629 1.000 69.93144 151 GLU E CA 1
ATOM 6985 C C . GLU E 1 151 ? -88.25798 -0.39760 20.05886 1.000 62.59451 151 GLU E C 1
ATOM 6986 O O . GLU E 1 151 ? -87.93675 -0.04635 21.19666 1.000 66.38666 151 GLU E O 1
ATOM 6992 N N . TRP E 1 152 ? -88.31311 0.44281 19.03551 1.000 54.32262 152 TRP E N 1
ATOM 6993 C CA . TRP E 1 152 ? -87.84015 1.81281 19.18591 1.000 56.80418 152 TRP E CA 1
ATOM 6994 C C . TRP E 1 152 ? -88.71067 2.74256 18.36170 1.000 56.76267 152 TRP E C 1
ATOM 6995 O O . TRP E 1 152 ? -88.74931 2.63840 17.13332 1.000 59.69512 152 TRP E O 1
ATOM 7006 N N . LYS E 1 153 ? -89.39983 3.65724 19.02924 1.000 58.79449 153 LYS E N 1
ATOM 7007 C CA . LYS E 1 153 ? -90.20198 4.64825 18.32148 1.000 58.18751 153 LYS E CA 1
ATOM 7008 C C . LYS E 1 153 ? -89.39875 5.93036 18.11909 1.000 55.96728 153 LYS E C 1
ATOM 7009 O O . LYS E 1 153 ? -89.77451 7.02637 18.54134 1.000 57.59532 153 LYS E O 1
ATOM 7015 N N . GLY E 1 154 ? -88.28027 5.75178 17.43308 1.000 54.23854 154 GLY E N 1
ATOM 7016 C CA . GLY E 1 154 ? -87.43602 6.85430 17.00951 1.000 58.19353 154 GLY E CA 1
ATOM 7017 C C . GLY E 1 154 ? -86.58145 6.36915 15.84111 1.000 60.61163 154 GLY E C 1
ATOM 7018 O O . GLY E 1 154 ? -86.95086 5.42120 15.14414 1.000 59.49403 154 GLY E O 1
ATOM 7019 N N . ARG E 1 155 ? -85.42329 7.01437 15.64558 1.000 56.74059 155 ARG E N 1
ATOM 7020 C CA . ARG E 1 155 ? -84.49413 6.60521 14.59265 1.000 57.12431 155 ARG E CA 1
ATOM 7021 C C . ARG E 1 155 ? -83.72208 5.35491 15.00034 1.000 58.58125 155 ARG E C 1
ATOM 7022 O O . ARG E 1 155 ? -83.31105 5.20982 16.15849 1.000 63.00316 155 ARG E O 1
ATOM 7030 N N . LYS E 1 156 ? -83.47989 4.47372 14.02944 1.000 50.63740 156 LYS E N 1
ATOM 7031 C CA . LYS E 1 156 ? -82.86013 3.17881 14.30244 1.000 50.70318 156 LYS E CA 1
ATOM 7032 C C . LYS E 1 156 ? -82.04408 2.73885 13.09391 1.000 59.96875 156 LYS E C 1
ATOM 7033 O O . LYS E 1 156 ? -82.61148 2.32016 12.07557 1.000 63.42631 156 LYS E O 1
ATOM 7039 N N . ASP E 1 157 ? -80.71683 2.82337 13.19625 1.000 60.70891 157 ASP E N 1
ATOM 7040 C CA . ASP E 1 157 ? -79.82802 2.38288 12.12532 1.000 56.57080 157 ASP E CA 1
ATOM 7041 C C . ASP E 1 157 ? -79.34167 0.97944 12.45767 1.000 57.09213 157 ASP E C 1
ATOM 7042 O O . ASP E 1 157 ? -78.80153 0.75020 13.54763 1.000 60.37095 157 ASP E O 1
ATOM 7047 N N . TYR E 1 158 ? -79.55451 0.04397 11.53322 1.000 59.67495 158 TYR E N 1
ATOM 7048 C CA . TYR E 1 158 ? -78.82722 -1.21554 11.56585 1.000 56.08797 158 TYR E CA 1
ATOM 7049 C C . TYR E 1 158 ? -77.33918 -0.92843 11.54222 1.000 56.17387 158 TYR E C 1
ATOM 7050 O O . TYR E 1 158 ? -76.87794 0.01723 10.89287 1.000 56.85598 158 TYR E O 1
ATOM 7059 N N . LEU E 1 159 ? -76.58677 -1.74625 12.26121 1.000 57.34443 159 LEU E N 1
ATOM 7060 C CA . LEU E 1 159 ? -75.14085 -1.62926 12.29084 1.000 56.24584 159 LEU E CA 1
ATOM 7061 C C . LEU E 1 159 ? -74.46363 -2.85371 11.70523 1.000 56.72198 159 LEU E C 1
ATOM 7062 O O . LEU E 1 159 ? -73.66696 -2.72867 10.76640 1.000 60.60158 159 LEU E O 1
ATOM 7067 N N . MET E 1 160 ? -74.78678 -4.03705 12.21445 1.000 48.75677 160 MET E N 1
ATOM 7068 C CA . MET E 1 160 ? -74.00399 -5.22525 11.90235 1.000 54.85479 160 MET E CA 1
ATOM 7069 C C . MET E 1 160 ? -74.73040 -6.43788 12.46728 1.000 56.38595 160 MET E C 1
ATOM 7070 O O . MET E 1 160 ? -75.76312 -6.31924 13.13611 1.000 53.86316 160 MET E O 1
ATOM 7075 N N . THR E 1 161 ? -74.16427 -7.61043 12.19675 1.000 57.85000 161 THR E N 1
ATOM 7076 C CA . THR E 1 161 ? -74.70707 -8.88191 12.64463 1.000 62.13866 161 THR E CA 1
ATOM 7077 C C . THR E 1 161 ? -73.54166 -9.73436 13.12827 1.000 66.70637 161 THR E C 1
ATOM 7078 O O . THR E 1 161 ? -72.54664 -9.89195 12.41630 1.000 69.12119 161 THR E O 1
ATOM 7082 N N . ASP E 1 162 ? -73.63743 -10.23369 14.35310 1.000 71.29247 162 ASP E N 1
ATOM 7083 C CA . ASP E 1 162 ? -72.64700 -11.15689 14.88685 1.000 79.23654 162 ASP E CA 1
ATOM 7084 C C . ASP E 1 162 ? -73.11136 -12.58465 14.64215 1.000 81.40406 162 ASP E C 1
ATOM 7085 O O . ASP E 1 162 ? -74.27391 -12.83228 14.33411 1.000 83.70888 162 ASP E O 1
ATOM 7090 N N . HIS E 1 163 ? -72.19473 -13.53538 14.80562 1.000 83.88083 163 HIS E N 1
ATOM 7091 C CA . HIS E 1 163 ? -72.50580 -14.94821 14.62660 1.000 87.51477 163 HIS E CA 1
ATOM 7092 C C . HIS E 1 163 ? -71.96975 -15.72913 15.81517 1.000 90.19535 163 HIS E C 1
ATOM 7093 O O . HIS E 1 163 ? -70.76643 -15.69143 16.09391 1.000 90.25826 163 HIS E O 1
ATOM 7100 N N . LEU E 1 164 ? -72.86179 -16.42246 16.51902 1.000 90.48783 164 LEU E N 1
ATOM 7101 C CA . LEU E 1 164 ? -72.47145 -17.11207 17.73873 1.000 91.13232 164 LEU E CA 1
ATOM 7102 C C . LEU E 1 164 ? -71.57206 -18.30220 17.42339 1.000 95.70171 164 LEU E C 1
ATOM 7103 O O . LEU E 1 164 ? -71.69031 -18.94280 16.37385 1.000 98.49921 164 LEU E O 1
ATOM 7108 N N . TYR E 1 165 ? -70.64644 -18.57694 18.34036 1.000 95.78157 165 TYR E N 1
ATOM 7109 C CA . TYR E 1 165 ? -69.75168 -19.71789 18.24713 1.000 96.90155 165 TYR E CA 1
ATOM 7110 C C . TYR E 1 165 ? -69.74336 -20.43683 19.58613 1.000 97.35704 165 TYR E C 1
ATOM 7111 O O . TYR E 1 165 ? -69.83988 -19.80829 20.64281 1.000 92.84258 165 TYR E O 1
ATOM 7120 N N . LEU E 1 166 ? -69.63971 -21.76109 19.53277 1.000 98.11306 166 LEU E N 1
ATOM 7121 C CA . LEU E 1 166 ? -69.37798 -22.55059 20.72333 1.000 97.63026 166 LEU E CA 1
ATOM 7122 C C . LEU E 1 166 ? -67.87854 -22.76588 20.84354 1.000 99.33678 166 LEU E C 1
ATOM 7123 O O . LEU E 1 166 ? -67.19609 -23.03808 19.85102 1.000 100.34933 166 LEU E O 1
ATOM 7128 N N . VAL E 1 167 ? -67.37153 -22.63681 22.06732 1.000 95.95564 167 VAL E N 1
ATOM 7129 C CA . VAL E 1 167 ? -65.93969 -22.63829 22.32661 1.000 97.82176 167 VAL E CA 1
ATOM 7130 C C . VAL E 1 167 ? -65.65326 -23.50376 23.54319 1.000 98.51793 167 VAL E C 1
ATOM 7131 O O . VAL E 1 167 ? -66.45809 -23.58068 24.47514 1.000 100.02440 167 VAL E O 1
ATOM 7135 N N . ASP E 1 168 ? -64.49905 -24.16577 23.52748 1.000 99.65176 168 ASP E N 1
ATOM 7136 C CA . ASP E 1 168 ? -64.04337 -24.89357 24.70345 1.000 103.51493 168 ASP E CA 1
ATOM 7137 C C . ASP E 1 168 ? -62.55244 -25.15805 24.58221 1.000 104.71477 168 ASP E C 1
ATOM 7138 O O . ASP E 1 168 ? -61.98263 -25.13838 23.48677 1.000 102.91489 168 ASP E O 1
ATOM 7143 N N . THR E 1 169 ? -61.93608 -25.41704 25.74083 1.000 104.86754 169 THR E N 1
ATOM 7144 C CA . THR E 1 169 ? -60.50237 -25.65655 25.82489 1.000 104.13816 169 THR E CA 1
ATOM 7145 C C . THR E 1 169 ? -60.08056 -26.97401 25.18335 1.000 104.68834 169 THR E C 1
ATOM 7146 O O . THR E 1 169 ? -58.90558 -27.12302 24.83028 1.000 104.31150 169 THR E O 1
ATOM 7150 N N . GLU E 1 170 ? -60.99416 -27.93071 25.01993 1.000 103.82738 170 GLU E N 1
ATOM 7151 C CA . GLU E 1 170 ? -60.60057 -29.21466 24.45064 1.000 107.35229 170 GLU E CA 1
ATOM 7152 C C . GLU E 1 170 ? -61.57173 -29.70544 23.37915 1.000 110.55023 170 GLU E C 1
ATOM 7153 O O . GLU E 1 170 ? -61.14340 -30.08710 22.28284 1.000 107.41666 170 GLU E O 1
ATOM 7159 N N . ILE E 1 171 ? -62.87192 -29.71220 23.69229 1.000 106.29263 171 ILE E N 1
ATOM 7160 C CA . ILE E 1 171 ? -63.88358 -30.13959 22.73268 1.000 103.07116 171 ILE E CA 1
ATOM 7161 C C . ILE E 1 171 ? -63.66818 -29.42101 21.40665 1.000 108.30387 171 ILE E C 1
ATOM 7162 O O . ILE E 1 171 ? -63.34144 -28.22771 21.37753 1.000 108.74283 171 ILE E O 1
ATOM 7167 N N . SER E 1 172 ? -63.81805 -30.15693 20.29646 1.000 109.02015 172 SER E N 1
ATOM 7168 C CA . SER E 1 172 ? -63.49453 -29.56346 19.00202 1.000 108.82138 172 SER E CA 1
ATOM 7169 C C . SER E 1 172 ? -64.39907 -30.02362 17.86594 1.000 108.37044 172 SER E C 1
ATOM 7170 O O . SER E 1 172 ? -64.31487 -29.48489 16.75761 1.000 105.16911 172 SER E O 1
ATOM 7173 N N . CYS E 1 173 ? -65.25457 -31.01026 18.11254 1.000 108.97475 173 CYS E N 1
ATOM 7174 C CA . CYS E 1 173 ? -66.33607 -31.32429 17.18816 1.000 111.44008 173 CYS E CA 1
ATOM 7175 C C . CYS E 1 173 ? -67.65259 -30.83089 17.77478 1.000 109.64248 173 CYS E C 1
ATOM 7176 O O . CYS E 1 173 ? -67.93036 -31.03476 18.95939 1.000 108.97973 173 CYS E O 1
ATOM 7179 N N . ILE E 1 174 ? -68.47914 -30.21617 16.92532 1.000 107.62878 174 ILE E N 1
ATOM 7180 C CA . ILE E 1 174 ? -69.63356 -29.47258 17.41893 1.000 109.10205 174 ILE E CA 1
ATOM 7181 C C . ILE E 1 174 ? -70.66700 -30.39585 18.05702 1.000 111.15171 174 ILE E C 1
ATOM 7182 O O . ILE E 1 174 ? -71.39393 -29.98386 18.96849 1.000 111.63776 174 ILE E O 1
ATOM 7187 N N . ASP E 1 175 ? -70.75196 -31.64859 17.61557 1.000 114.21780 175 ASP E N 1
ATOM 7188 C CA . ASP E 1 175 ? -71.73731 -32.57585 18.15735 1.000 114.31310 175 ASP E CA 1
ATOM 7189 C C . ASP E 1 175 ? -71.19799 -33.40793 19.31774 1.000 110.14851 175 ASP E C 1
ATOM 7190 O O . ASP E 1 175 ? -71.86873 -34.34821 19.75720 1.000 107.80034 175 ASP E O 1
ATOM 7195 N N . ASP E 1 176 ? -70.02272 -33.06904 19.84385 1.000 110.74142 176 ASP E N 1
ATOM 7196 C CA . ASP E 1 176 ? -69.45560 -33.81093 20.96335 1.000 109.34211 176 ASP E CA 1
ATOM 7197 C C . ASP E 1 176 ? -70.14821 -33.44486 22.27317 1.000 109.44324 176 ASP E C 1
ATOM 7198 O O . ASP E 1 176 ? -69.48469 -33.18222 23.28195 1.000 110.03899 176 ASP E O 1
ATOM 7203 N N . ILE E 1 177 ? -71.48046 -33.41348 22.26422 1.000 109.22791 177 ILE E N 1
ATOM 7204 C CA . ILE E 1 177 ? -72.27155 -33.11376 23.45534 1.000 107.24069 177 ILE E CA 1
ATOM 7205 C C . ILE E 1 177 ? -73.46627 -34.06974 23.52121 1.000 103.68499 177 ILE E C 1
ATOM 7206 O O . ILE E 1 177 ? -73.90732 -34.47284 24.60170 1.000 98.57811 177 ILE E O 1
ATOM 7211 N N . ILE E 1 185 ? -71.20679 -23.52721 30.92303 1.000 96.75320 185 ILE E N 1
ATOM 7212 C CA . ILE E 1 185 ? -71.08538 -22.11372 31.24729 1.000 96.51148 185 ILE E CA 1
ATOM 7213 C C . ILE E 1 185 ? -72.04334 -21.30254 30.39973 1.000 92.71447 185 ILE E C 1
ATOM 7214 O O . ILE E 1 185 ? -71.73375 -20.96409 29.25630 1.000 95.14495 185 ILE E O 1
ATOM 7219 N N . GLN E 1 186 ? -73.19490 -20.95783 30.95118 1.000 91.71449 186 GLN E N 1
ATOM 7220 C CA . GLN E 1 186 ? -74.23613 -20.30696 30.17360 1.000 91.26903 186 GLN E CA 1
ATOM 7221 C C . GLN E 1 186 ? -74.48311 -18.88664 30.66316 1.000 91.39904 186 GLN E C 1
ATOM 7222 O O . GLN E 1 186 ? -74.50618 -18.62436 31.87135 1.000 91.20719 186 GLN E O 1
ATOM 7228 N N . PHE E 1 187 ? -74.68347 -17.98039 29.71019 1.000 88.05749 187 PHE E N 1
ATOM 7229 C CA . PHE E 1 187 ? -74.98534 -16.58271 29.98499 1.000 86.07972 187 PHE E CA 1
ATOM 7230 C C . PHE E 1 187 ? -76.49195 -16.38840 29.92676 1.000 84.03068 187 PHE E C 1
ATOM 7231 O O . PHE E 1 187 ? -77.12178 -16.72388 28.91998 1.000 88.11552 187 PHE E O 1
ATOM 7239 N N . LYS E 1 188 ? -77.07002 -15.86171 31.00473 1.000 84.49704 188 LYS E N 1
ATOM 7240 C CA . LYS E 1 188 ? -78.48621 -15.51190 31.02297 1.000 87.39667 188 LYS E CA 1
ATOM 7241 C C . LYS E 1 188 ? -78.65723 -14.07494 31.49581 1.000 85.36762 188 LYS E C 1
ATOM 7242 O O . LYS E 1 188 ? -78.21624 -13.71978 32.59481 1.000 86.11471 188 LYS E O 1
ATOM 7248 N N . SER E 1 189 ? -79.30241 -13.26021 30.66629 1.000 79.78425 189 SER E N 1
ATOM 7249 C CA . SER E 1 189 ? -79.77436 -11.93162 31.01826 1.000 75.66340 189 SER E CA 1
ATOM 7250 C C . SER E 1 189 ? -81.24360 -11.83135 30.62603 1.000 80.40298 189 SER E C 1
ATOM 7251 O O . SER E 1 189 ? -81.85593 -12.80915 30.18358 1.000 82.91156 189 SER E O 1
ATOM 7254 N N . ASP E 1 190 ? -81.82045 -10.64085 30.77414 1.000 77.74120 190 ASP E N 1
ATOM 7255 C CA . ASP E 1 190 ? -83.19315 -10.43485 30.33067 1.000 75.83911 190 ASP E CA 1
ATOM 7256 C C . ASP E 1 190 ? -83.29167 -10.20424 28.83118 1.000 80.93842 190 ASP E C 1
ATOM 7257 O O . ASP E 1 190 ? -84.34411 -9.76896 28.35081 1.000 78.10337 190 ASP E O 1
ATOM 7262 N N . SER E 1 191 ? -82.22080 -10.47058 28.09102 1.000 81.81828 191 SER E N 1
ATOM 7263 C CA . SER E 1 191 ? -82.26495 -10.35138 26.64963 1.000 82.60589 191 SER E CA 1
ATOM 7264 C C . SER E 1 191 ? -82.75993 -11.64655 26.03204 1.000 85.09829 191 SER E C 1
ATOM 7265 O O . SER E 1 191 ? -82.85643 -12.68829 26.68611 1.000 83.05402 191 SER E O 1
ATOM 7268 N N . THR E 1 192 ? -83.06444 -11.56165 24.73645 1.000 93.44974 192 THR E N 1
ATOM 7269 C CA . THR E 1 192 ? -83.42364 -12.71598 23.92544 1.000 91.42766 192 THR E CA 1
ATOM 7270 C C . THR E 1 192 ? -82.25667 -13.66865 23.69091 1.000 92.64456 192 THR E C 1
ATOM 7271 O O . THR E 1 192 ? -82.47435 -14.77647 23.19191 1.000 94.02889 192 THR E O 1
ATOM 7275 N N . TYR E 1 193 ? -81.03314 -13.26773 24.04588 1.000 87.97362 193 TYR E N 1
ATOM 7276 C CA . TYR E 1 193 ? -79.85070 -14.09483 23.80089 1.000 89.24687 193 TYR E CA 1
ATOM 7277 C C . TYR E 1 193 ? -79.97421 -15.46701 24.44733 1.000 91.93743 193 TYR E C 1
ATOM 7278 O O . TYR E 1 193 ? -79.42385 -16.45329 23.93714 1.000 91.38589 193 TYR E O 1
ATOM 7287 N N . PHE E 1 194 ? -80.68103 -15.55253 25.57317 1.000 96.17221 194 PHE E N 1
ATOM 7288 C CA . PHE E 1 194 ? -80.90033 -16.86035 26.17059 1.000 97.83966 194 PHE E CA 1
ATOM 7289 C C . PHE E 1 194 ? -82.02434 -17.59864 25.47081 1.000 100.77117 194 PHE E C 1
ATOM 7290 O O . PHE E 1 194 ? -81.90787 -18.80814 25.20564 1.000 100.74445 194 PHE E O 1
ATOM 7298 N N . GLN E 1 195 ? -83.12174 -16.89072 25.18596 1.000 101.30186 195 GLN E N 1
ATOM 7299 C CA . GLN E 1 195 ? -84.15280 -17.50325 24.36033 1.000 101.87150 195 GLN E CA 1
ATOM 7300 C C . GLN E 1 195 ? -83.56481 -18.04222 23.05353 1.000 103.96815 195 GLN E C 1
ATOM 7301 O O . GLN E 1 195 ? -83.70687 -19.22923 22.74338 1.000 105.05148 195 GLN E O 1
ATOM 7307 N N . GLU E 1 196 ? -82.85425 -17.20056 22.30271 1.000 102.06038 196 GLU E N 1
ATOM 7308 C CA . GLU E 1 196 ? -82.41537 -17.57559 20.96067 1.000 99.52786 196 GLU E CA 1
ATOM 7309 C C . GLU E 1 196 ? -81.55577 -18.82699 20.96820 1.000 99.32228 196 GLU E C 1
ATOM 7310 O O . GLU E 1 196 ? -81.53815 -19.57395 19.98727 1.000 106.60531 196 GLU E O 1
ATOM 7316 N N . ILE E 1 197 ? -80.83757 -19.07186 22.05471 1.000 97.50368 197 ILE E N 1
ATOM 7317 C CA . ILE E 1 197 ? -80.03564 -20.28004 22.18019 1.000 100.23604 197 ILE E CA 1
ATOM 7318 C C . ILE E 1 197 ? -80.76880 -21.37225 22.95370 1.000 102.58668 197 ILE E C 1
ATOM 7319 O O . ILE E 1 197 ? -80.41534 -22.55604 22.81728 1.000 102.94661 197 ILE E O 1
ATOM 7324 N N . GLN E 1 198 ? -81.77349 -21.01953 23.76180 1.000 102.20024 198 GLN E N 1
ATOM 7325 C CA . GLN E 1 198 ? -82.75311 -22.01484 24.17396 1.000 102.23321 198 GLN E CA 1
ATOM 7326 C C . GLN E 1 198 ? -83.53481 -22.52360 22.97263 1.000 105.30139 198 GLN E C 1
ATOM 7327 O O . GLN E 1 198 ? -84.20141 -23.55969 23.06073 1.000 105.41618 198 GLN E O 1
ATOM 7333 N N . HIS E 1 199 ? -83.45758 -21.80400 21.85241 1.000 105.52812 199 HIS E N 1
ATOM 7334 C CA . HIS E 1 199 ? -83.97507 -22.24667 20.56165 1.000 102.88280 199 HIS E CA 1
ATOM 7335 C C . HIS E 1 199 ? -82.90286 -23.09750 19.87446 1.000 104.56267 199 HIS E C 1
ATOM 7336 O O . HIS E 1 199 ? -82.31149 -22.73130 18.85465 1.000 101.38930 199 HIS E O 1
ATOM 7343 N N . TRP E 1 200 ? -82.65018 -24.26032 20.46983 1.000 100.82641 200 TRP E N 1
ATOM 7344 C CA . TRP E 1 200 ? -81.65584 -25.18083 19.94216 1.000 101.23555 200 TRP E CA 1
ATOM 7345 C C . TRP E 1 200 ? -81.91291 -26.60511 20.43148 1.000 100.23036 200 TRP E C 1
ATOM 7346 O O . TRP E 1 200 ? -82.61441 -27.38097 19.77999 1.000 97.30254 200 TRP E O 1
ATOM 7357 N N . THR E 1 212 ? -75.61720 -27.01905 35.42546 1.000 104.17750 212 THR E N 1
ATOM 7358 C CA . THR E 1 212 ? -74.44378 -26.32994 34.89748 1.000 102.72638 212 THR E CA 1
ATOM 7359 C C . THR E 1 212 ? -74.24706 -24.98106 35.61061 1.000 103.94445 212 THR E C 1
ATOM 7360 O O . THR E 1 212 ? -74.91095 -24.70574 36.60761 1.000 103.71097 212 THR E O 1
ATOM 7364 N N . ILE E 1 213 ? -73.31994 -24.15236 35.10591 1.000 103.60990 213 ILE E N 1
ATOM 7365 C CA . ILE E 1 213 ? -72.96179 -22.87297 35.71331 1.000 96.94622 213 ILE E CA 1
ATOM 7366 C C . ILE E 1 213 ? -73.74719 -21.75445 35.04531 1.000 97.58450 213 ILE E C 1
ATOM 7367 O O . ILE E 1 213 ? -74.06005 -21.81169 33.85020 1.000 96.44317 213 ILE E O 1
ATOM 7372 N N . LEU E 1 214 ? -74.07096 -20.72349 35.82486 1.000 94.26139 214 LEU E N 1
ATOM 7373 C CA . LEU E 1 214 ? -74.89553 -19.61468 35.36263 1.000 93.85552 214 LEU E CA 1
ATOM 7374 C C . LEU E 1 214 ? -74.15759 -18.30127 35.58102 1.000 92.27034 214 LEU E C 1
ATOM 7375 O O . LEU E 1 214 ? -73.75335 -17.98887 36.70623 1.000 89.49061 214 LEU E O 1
ATOM 7380 N N . VAL E 1 215 ? -74.00339 -17.53089 34.50494 1.000 90.86855 215 VAL E N 1
ATOM 7381 C CA . VAL E 1 215 ? -73.30810 -16.25073 34.50697 1.000 83.49433 215 VAL E CA 1
ATOM 7382 C C . VAL E 1 215 ? -74.22594 -15.18326 33.92140 1.000 84.80894 215 VAL E C 1
ATOM 7383 O O . VAL E 1 215 ? -75.06119 -15.46615 33.05571 1.000 85.71870 215 VAL E O 1
ATOM 7387 N N . ASP E 1 216 ? -74.06152 -13.94013 34.38453 1.000 81.91529 216 ASP E N 1
ATOM 7388 C CA . ASP E 1 216 ? -74.91131 -12.83857 33.93613 1.000 77.83108 216 ASP E CA 1
ATOM 7389 C C . ASP E 1 216 ? -74.17172 -11.80440 33.08694 1.000 72.29210 216 ASP E C 1
ATOM 7390 O O . ASP E 1 216 ? -74.74550 -10.75801 32.77507 1.000 72.95981 216 ASP E O 1
ATOM 7395 N N . GLN E 1 217 ? -72.92671 -12.07147 32.69174 1.000 71.82637 217 GLN E N 1
ATOM 7396 C CA . GLN E 1 217 ? -72.19356 -11.19077 31.79016 1.000 74.26019 217 GLN E CA 1
ATOM 7397 C C . GLN E 1 217 ? -71.36248 -12.02922 30.82885 1.000 74.37236 217 GLN E C 1
ATOM 7398 O O . GLN E 1 217 ? -70.79451 -13.05119 31.21763 1.000 74.45439 217 GLN E O 1
ATOM 7404 N N . ILE E 1 218 ? -71.27919 -11.58026 29.57476 1.000 76.84304 218 ILE E N 1
ATOM 7405 C CA . ILE E 1 218 ? -70.72742 -12.42551 28.52027 1.000 75.42893 218 ILE E CA 1
ATOM 7406 C C . ILE E 1 218 ? -69.22483 -12.60983 28.69330 1.000 77.30569 218 ILE E C 1
ATOM 7407 O O . ILE E 1 218 ? -68.70729 -13.72528 28.55568 1.000 77.86717 218 ILE E O 1
ATOM 7412 N N . GLU E 1 219 ? -68.49634 -11.53026 28.99766 1.000 80.19695 219 GLU E N 1
ATOM 7413 C CA . GLU E 1 219 ? -67.04125 -11.64025 29.10563 1.000 73.53203 219 GLU E CA 1
ATOM 7414 C C . GLU E 1 219 ? -66.62439 -12.65085 30.16773 1.000 77.07923 219 GLU E C 1
ATOM 7415 O O . GLU E 1 219 ? -65.56634 -13.27900 30.04254 1.000 77.54978 219 GLU E O 1
ATOM 7421 N N . THR E 1 220 ? -67.44323 -12.84311 31.20597 1.000 76.38255 220 THR E N 1
ATOM 7422 C CA . THR E 1 220 ? -67.09218 -13.82408 32.22796 1.000 76.37136 220 THR E CA 1
ATOM 7423 C C . THR E 1 220 ? -67.12452 -15.24250 31.66625 1.000 76.57806 220 THR E C 1
ATOM 7424 O O . THR E 1 220 ? -66.18545 -16.01657 31.88233 1.000 77.54123 220 THR E O 1
ATOM 7428 N N . CYS E 1 221 ? -68.18312 -15.59624 30.92867 1.000 77.02842 221 CYS E N 1
ATOM 7429 C CA . CYS E 1 221 ? -68.22957 -16.89375 30.25299 1.000 77.92664 221 CYS E CA 1
ATOM 7430 C C . CYS E 1 221 ? -66.97114 -17.13996 29.42670 1.000 81.24223 221 CYS E C 1
ATOM 7431 O O . CYS E 1 221 ? -66.34914 -18.20402 29.51962 1.000 82.75069 221 CYS E O 1
ATOM 7434 N N . LYS E 1 222 ? -66.58661 -16.16595 28.59845 1.000 78.93734 222 LYS E N 1
ATOM 7435 C CA . LYS E 1 222 ? -65.37584 -16.31945 27.80035 1.000 77.22756 222 LYS E CA 1
ATOM 7436 C C . LYS E 1 222 ? -64.15643 -16.48162 28.69283 1.000 81.65729 222 LYS E C 1
ATOM 7437 O O . LYS E 1 222 ? -63.26991 -17.29334 28.40238 1.000 83.97819 222 LYS E O 1
ATOM 7443 N N . GLN E 1 223 ? -64.09943 -15.72536 29.79461 1.000 81.90911 223 GLN E N 1
ATOM 7444 C CA . GLN E 1 223 ? -62.96956 -15.83072 30.71076 1.000 81.02422 223 GLN E CA 1
ATOM 7445 C C . GLN E 1 223 ? -62.96745 -17.14436 31.48026 1.000 86.36098 223 GLN E C 1
ATOM 7446 O O . GLN E 1 223 ? -61.89781 -17.59409 31.90541 1.000 91.30917 223 GLN E O 1
ATOM 7452 N N . MET E 1 224 ? -64.13003 -17.76701 31.67466 1.000 83.62591 224 MET E N 1
ATOM 7453 C CA . MET E 1 224 ? -64.16685 -19.07735 32.31151 1.000 88.50638 224 MET E CA 1
ATOM 7454 C C . MET E 1 224 ? -63.94998 -20.20821 31.31069 1.000 89.86529 224 MET E C 1
ATOM 7455 O O . MET E 1 224 ? -63.27236 -21.19228 31.62439 1.000 92.92806 224 MET E O 1
ATOM 7460 N N . ALA E 1 225 ? -64.49811 -20.08969 30.10243 1.000 85.87959 225 ALA E N 1
ATOM 7461 C CA . ALA E 1 225 ? -64.22846 -21.10103 29.09097 1.000 89.47650 225 ALA E CA 1
ATOM 7462 C C . ALA E 1 225 ? -62.78641 -21.05393 28.59686 1.000 91.59492 225 ALA E C 1
ATOM 7463 O O . ALA E 1 225 ? -62.27656 -22.07130 28.11593 1.000 96.14530 225 ALA E O 1
ATOM 7465 N N . LEU E 1 226 ? -62.11979 -19.90199 28.69944 1.000 89.10781 226 LEU E N 1
ATOM 7466 C CA . LEU E 1 226 ? -60.69594 -19.84836 28.38922 1.000 89.75850 226 LEU E CA 1
ATOM 7467 C C . LEU E 1 226 ? -59.86748 -20.56383 29.45320 1.000 93.02908 226 LEU E C 1
ATOM 7468 O O . LEU E 1 226 ? -58.83495 -21.16758 29.13566 1.000 88.49499 226 LEU E O 1
ATOM 7473 N N . HIS E 1 227 ? -60.30206 -20.51699 30.71473 1.000 91.94761 227 HIS E N 1
ATOM 7474 C CA . HIS E 1 227 ? -59.55958 -21.18442 31.77711 1.000 95.39427 227 HIS E CA 1
ATOM 7475 C C . HIS E 1 227 ? -59.68728 -22.70201 31.72778 1.000 95.12400 227 HIS E C 1
ATOM 7476 O O . HIS E 1 227 ? -58.90128 -23.39338 32.38238 1.000 96.29443 227 HIS E O 1
ATOM 7483 N N . GLY E 1 228 ? -60.63390 -23.23486 30.96224 1.000 98.45038 228 GLY E N 1
ATOM 7484 C CA . GLY E 1 228 ? -60.84630 -24.66292 30.88729 1.000 97.83559 228 GLY E CA 1
ATOM 7485 C C . GLY E 1 228 ? -62.00740 -25.17375 31.70494 1.000 98.06605 228 GLY E C 1
ATOM 7486 O O . GLY E 1 228 ? -62.31227 -26.36937 31.63210 1.000 101.13183 228 GLY E O 1
ATOM 7487 N N . ILE E 1 229 ? -62.66807 -24.29916 32.46728 1.000 97.82465 229 ILE E N 1
ATOM 7488 C CA . ILE E 1 229 ? -63.76641 -24.70827 33.34340 1.000 97.24013 229 ILE E CA 1
ATOM 7489 C C . ILE E 1 229 ? -64.84223 -25.45416 32.56060 1.000 99.39404 229 ILE E C 1
ATOM 7490 O O . ILE E 1 229 ? -65.27527 -26.54349 32.95224 1.000 100.30402 229 ILE E O 1
ATOM 7495 N N . GLY E 1 230 ? -65.29049 -24.88381 31.45386 1.000 101.90436 230 GLY E N 1
ATOM 7496 C CA . GLY E 1 230 ? -66.34814 -25.48363 30.66235 1.000 100.96066 230 GLY E CA 1
ATOM 7497 C C . GLY E 1 230 ? -66.43215 -24.89881 29.26678 1.000 101.80749 230 GLY E C 1
ATOM 7498 O O . GLY E 1 230 ? -65.42754 -24.44025 28.69994 1.000 101.67159 230 GLY E O 1
ATOM 7499 N N . TYR E 1 231 ? -67.63148 -24.90925 28.69529 1.000 99.22286 231 TYR E N 1
ATOM 7500 C CA . TYR E 1 231 ? -67.84955 -24.40751 27.34608 1.000 102.08088 231 TYR E CA 1
ATOM 7501 C C . TYR E 1 231 ? -69.02352 -23.43619 27.33344 1.000 101.59104 231 TYR E C 1
ATOM 7502 O O . TYR E 1 231 ? -69.97697 -23.58004 28.10519 1.000 104.20253 231 TYR E O 1
ATOM 7511 N N . ALA E 1 232 ? -68.94415 -22.44390 26.44520 1.000 96.62934 232 ALA E N 1
ATOM 7512 C CA . ALA E 1 232 ? -69.96962 -21.41785 26.32051 1.000 96.77172 232 ALA E CA 1
ATOM 7513 C C . ALA E 1 232 ? -70.20357 -21.11869 24.84511 1.000 98.64911 232 ALA E C 1
ATOM 7514 O O . ALA E 1 232 ? -69.47051 -21.58833 23.96891 1.000 99.78373 232 ALA E O 1
ATOM 7516 N N . ILE E 1 233 ? -71.24216 -20.33133 24.56933 1.000 93.90929 233 ILE E N 1
ATOM 7517 C CA . ILE E 1 233 ? -71.50763 -19.82518 23.22658 1.000 94.14643 233 ILE E CA 1
ATOM 7518 C C . ILE E 1 233 ? -71.52123 -18.30204 23.28236 1.000 91.93466 233 ILE E C 1
ATOM 7519 O O . ILE E 1 233 ? -72.36039 -17.70315 23.96854 1.000 87.10221 233 ILE E O 1
ATOM 7524 N N . LEU E 1 234 ? -70.60140 -17.68240 22.54882 1.000 90.64378 234 LEU E N 1
ATOM 7525 C CA . LEU E 1 234 ? -70.34792 -16.25319 22.58645 1.000 87.56823 234 LEU E CA 1
ATOM 7526 C C . LEU E 1 234 ? -70.45698 -15.65696 21.19184 1.000 84.75395 234 LEU E C 1
ATOM 7527 O O . LEU E 1 234 ? -70.10248 -16.30957 20.20631 1.000 86.86358 234 LEU E O 1
ATOM 7532 N N . PRO E 1 235 ? -70.94639 -14.42154 21.07803 1.000 81.89446 235 PRO E N 1
ATOM 7533 C CA . PRO E 1 235 ? -70.99179 -13.76708 19.76535 1.000 80.30250 235 PRO E CA 1
ATOM 7534 C C . PRO E 1 235 ? -69.59809 -13.57149 19.18961 1.000 79.38431 235 PRO E C 1
ATOM 7535 O O . PRO E 1 235 ? -68.62832 -13.35077 19.91463 1.000 80.86577 235 PRO E O 1
ATOM 7539 N N . SER E 1 236 ? -69.50844 -13.65987 17.85885 1.000 82.20643 236 SER E N 1
ATOM 7540 C CA . SER E 1 236 ? -68.21401 -13.56482 17.18565 1.000 79.68705 236 SER E CA 1
ATOM 7541 C C . SER E 1 236 ? -67.50952 -12.25141 17.48655 1.000 78.25275 236 SER E C 1
ATOM 7542 O O . SER E 1 236 ? -66.27520 -12.19218 17.44863 1.000 77.60957 236 SER E O 1
ATOM 7545 N N . VAL E 1 237 ? -68.27482 -11.19143 17.77099 1.000 78.86926 237 VAL E N 1
ATOM 7546 C CA . VAL E 1 237 ? -67.68923 -9.89468 18.09647 1.000 76.22926 237 VAL E CA 1
ATOM 7547 C C . VAL E 1 237 ? -66.72519 -10.01076 19.26890 1.000 77.10096 237 VAL E C 1
ATOM 7548 O O . VAL E 1 237 ? -65.71722 -9.29801 19.32474 1.000 79.65052 237 VAL E O 1
ATOM 7552 N N . THR E 1 238 ? -66.98855 -10.92495 20.19633 1.000 76.47233 238 THR E N 1
ATOM 7553 C CA . THR E 1 238 ? -66.21215 -11.04541 21.42357 1.000 78.00365 238 THR E CA 1
ATOM 7554 C C . THR E 1 238 ? -65.00359 -11.96720 21.29133 1.000 78.54066 238 THR E C 1
ATOM 7555 O O . THR E 1 238 ? -64.21298 -12.07203 22.23750 1.000 74.83965 238 THR E O 1
ATOM 7559 N N . LEU E 1 239 ? -64.83458 -12.63096 20.15189 1.000 79.82295 239 LEU E N 1
ATOM 7560 C CA . LEU E 1 239 ? -63.72826 -13.55217 19.93671 1.000 85.10740 239 LEU E CA 1
ATOM 7561 C C . LEU E 1 239 ? -62.70574 -12.93560 18.99127 1.000 87.22503 239 LEU E C 1
ATOM 7562 O O . LEU E 1 239 ? -63.06506 -12.29137 18.00122 1.000 85.05367 239 LEU E O 1
ATOM 7567 N N . GLU E 1 240 ? -61.42826 -13.12588 19.31368 1.000 92.02894 240 GLU E N 1
ATOM 7568 C CA . GLU E 1 240 ? -60.35312 -12.49125 18.56109 1.000 99.44961 240 GLU E CA 1
ATOM 7569 C C . GLU E 1 240 ? -59.47307 -13.54909 17.89738 1.000 105.43156 240 GLU E C 1
ATOM 7570 O O . GLU E 1 240 ? -59.94176 -14.67189 17.68569 1.000 104.94221 240 GLU E O 1
ATOM 7576 N N . GLU E 1 241 ? -58.20779 -13.21109 17.58426 1.000 108.47361 241 GLU E N 1
ATOM 7577 C CA . GLU E 1 241 ? -57.37057 -13.92112 16.60556 1.000 110.46663 241 GLU E CA 1
ATOM 7578 C C . GLU E 1 241 ? -57.70723 -15.40374 16.51751 1.000 110.65921 241 GLU E C 1
ATOM 7579 O O . GLU E 1 241 ? -58.02320 -15.91340 15.43675 1.000 111.05543 241 GLU E O 1
ATOM 7585 N N . GLU E 1 242 ? -57.66322 -16.07624 17.66654 1.000 109.42425 242 GLU E N 1
ATOM 7586 C CA . GLU E 1 242 ? -58.15908 -17.42884 17.88311 1.000 109.40877 242 GLU E CA 1
ATOM 7587 C C . GLU E 1 242 ? -58.01992 -17.74932 19.36744 1.000 110.01838 242 GLU E C 1
ATOM 7588 O O . GLU E 1 242 ? -58.16941 -18.90663 19.78152 1.000 107.71761 242 GLU E O 1
ATOM 7594 N N . ASP E 1 243 ? -57.73771 -16.71071 20.16603 1.000 107.93959 243 ASP E N 1
ATOM 7595 C CA . ASP E 1 243 ? -57.57151 -16.81196 21.61154 1.000 103.59332 243 ASP E CA 1
ATOM 7596 C C . ASP E 1 243 ? -56.58450 -17.92069 21.93694 1.000 106.82772 243 ASP E C 1
ATOM 7597 O O . ASP E 1 243 ? -55.36819 -17.71885 21.86142 1.000 109.12177 243 ASP E O 1
ATOM 7602 N N . LYS E 1 244 ? -57.11488 -19.08412 22.31906 1.000 104.95598 244 LYS E N 1
ATOM 7603 C CA . LYS E 1 244 ? -56.42370 -20.36467 22.21576 1.000 103.71602 244 LYS E CA 1
ATOM 7604 C C . LYS E 1 244 ? -57.46183 -21.47613 22.28165 1.000 103.01421 244 LYS E C 1
ATOM 7605 O O . LYS E 1 244 ? -57.12401 -22.66389 22.24872 1.000 102.97326 244 LYS E O 1
ATOM 7611 N N . VAL E 1 245 ? -58.73322 -21.09653 22.35943 1.000 102.10230 245 VAL E N 1
ATOM 7612 C CA . VAL E 1 245 ? -59.81433 -22.06880 22.45306 1.000 103.17872 245 VAL E CA 1
ATOM 7613 C C . VAL E 1 245 ? -60.10939 -22.65772 21.07717 1.000 99.97405 245 VAL E C 1
ATOM 7614 O O . VAL E 1 245 ? -59.48692 -22.28349 20.07603 1.000 99.21204 245 VAL E O 1
ATOM 7618 N N . ASN E 1 246 ? -61.03932 -23.60424 21.02262 1.000 98.98081 246 ASN E N 1
ATOM 7619 C CA . ASN E 1 246 ? -61.55513 -24.12677 19.76558 1.000 103.31648 246 ASN E CA 1
ATOM 7620 C C . ASN E 1 246 ? -62.96212 -23.58232 19.56437 1.000 100.32725 246 ASN E C 1
ATOM 7621 O O . ASN E 1 246 ? -63.79922 -23.68869 20.46461 1.000 101.47589 246 ASN E O 1
ATOM 7626 N N . LYS E 1 247 ? -63.22122 -22.99401 18.39565 1.000 100.57174 247 LYS E N 1
ATOM 7627 C CA . LYS E 1 247 ? -64.50098 -22.34510 18.11242 1.000 101.38446 247 LYS E CA 1
ATOM 7628 C C . LYS E 1 247 ? -65.24780 -23.06230 16.99686 1.000 100.12315 247 LYS E C 1
ATOM 7629 O O . LYS E 1 247 ? -64.68515 -23.31285 15.92708 1.000 95.94554 247 LYS E O 1
ATOM 7635 N N . MET E 1 248 ? -66.52234 -23.34720 17.23432 1.000 103.22301 248 MET E N 1
ATOM 7636 C CA . MET E 1 248 ? -67.34622 -24.12306 16.30905 1.000 101.47467 248 MET E CA 1
ATOM 7637 C C . MET E 1 248 ? -68.59983 -23.33491 15.94749 1.000 98.59189 248 MET E C 1
ATOM 7638 O O . MET E 1 248 ? -69.51493 -23.21026 16.78814 1.000 97.01394 248 MET E O 1
ATOM 7643 N N . PRO E 1 249 ? -68.68323 -22.80948 14.72360 1.000 100.36570 249 PRO E N 1
ATOM 7644 C CA . PRO E 1 249 ? -69.81827 -21.95708 14.33115 1.000 100.07263 249 PRO E CA 1
ATOM 7645 C C . PRO E 1 249 ? -71.18776 -22.55206 14.62090 1.000 100.97854 249 PRO E C 1
ATOM 7646 O O . PRO E 1 249 ? -71.34930 -23.77406 14.69903 1.000 100.91335 249 PRO E O 1
ATOM 7650 N N . LEU E 1 250 ? -72.18002 -21.67590 14.76169 1.000 101.61542 250 LEU E N 1
ATOM 7651 C CA . LEU E 1 250 ? -73.52723 -22.06060 15.17395 1.000 102.72617 250 LEU E CA 1
ATOM 7652 C C . LEU E 1 250 ? -74.44281 -22.16351 13.95311 1.000 109.86058 250 LEU E C 1
ATOM 7653 O O . LEU E 1 250 ? -75.34822 -21.35443 13.73374 1.000 110.10677 250 LEU E O 1
ATOM 7658 N N . LEU E 1 251 ? -74.18468 -23.18389 13.13870 1.000 112.82656 251 LEU E N 1
ATOM 7659 C CA . LEU E 1 251 ? -75.07310 -23.48897 12.02751 1.000 112.07168 251 LEU E CA 1
ATOM 7660 C C . LEU E 1 251 ? -76.30798 -24.20155 12.56017 1.000 114.92387 251 LEU E C 1
ATOM 7661 O O . LEU E 1 251 ? -76.19655 -25.20757 13.26797 1.000 112.63488 251 LEU E O 1
ATOM 7666 N N . ASP E 1 252 ? -77.48225 -23.67513 12.23102 1.000 116.03236 252 ASP E N 1
ATOM 7667 C CA . ASP E 1 252 ? -78.73469 -24.28322 12.66126 1.000 120.20782 252 ASP E CA 1
ATOM 7668 C C . ASP E 1 252 ? -78.89872 -25.64756 11.98112 1.000 124.00850 252 ASP E C 1
ATOM 7669 O O . ASP E 1 252 ? -77.98096 -26.17954 11.34750 1.000 122.68363 252 ASP E O 1
ATOM 7674 N N . THR E 1 253 ? -80.09340 -26.22969 12.10846 1.000 123.74937 253 THR E N 1
ATOM 7675 C CA . THR E 1 253 ? -80.37643 -27.49678 11.44042 1.000 122.81559 253 THR E CA 1
ATOM 7676 C C . THR E 1 253 ? -80.19668 -27.37082 9.92932 1.000 125.02795 253 THR E C 1
ATOM 7677 O O . THR E 1 253 ? -79.49749 -28.17742 9.30265 1.000 123.70565 253 THR E O 1
ATOM 7681 N N . LYS E 1 254 ? -80.80377 -26.34435 9.33209 1.000 124.12012 254 LYS E N 1
ATOM 7682 C CA . LYS E 1 254 ? -80.77233 -26.13587 7.88554 1.000 122.92206 254 LYS E CA 1
ATOM 7683 C C . LYS E 1 254 ? -79.56099 -25.27758 7.54196 1.000 124.85448 254 LYS E C 1
ATOM 7684 O O . LYS E 1 254 ? -79.63218 -24.05491 7.50485 1.000 124.96473 254 LYS E O 1
ATOM 7690 N N . ASP E 1 255 ? -78.41452 -25.92233 7.32817 1.000 124.28264 255 ASP E N 1
ATOM 7691 C CA . ASP E 1 255 ? -77.29037 -25.30137 6.62559 1.000 123.17662 255 ASP E CA 1
ATOM 7692 C C . ASP E 1 255 ? -76.75770 -23.99520 7.22749 1.000 121.80736 255 ASP E C 1
ATOM 7693 O O . ASP E 1 255 ? -75.62694 -23.60011 6.93016 1.000 121.07056 255 ASP E O 1
ATOM 7698 N N . HIS E 1 256 ? -77.54426 -23.30566 8.06119 1.000 120.49097 256 HIS E N 1
ATOM 7699 C CA . HIS E 1 256 ? -77.38355 -21.85812 8.19346 1.000 118.38160 256 HIS E CA 1
ATOM 7700 C C . HIS E 1 256 ? -76.78870 -21.44361 9.53120 1.000 115.99135 256 HIS E C 1
ATOM 7701 O O . HIS E 1 256 ? -77.26467 -21.87934 10.58773 1.000 112.79224 256 HIS E O 1
ATOM 7708 N N . PRO E 1 257 ? -75.77458 -20.58002 9.51803 1.000 112.61884 257 PRO E N 1
ATOM 7709 C CA . PRO E 1 257 ? -75.31026 -19.96187 10.76448 1.000 111.25343 257 PRO E CA 1
ATOM 7710 C C . PRO E 1 257 ? -76.33500 -18.97932 11.32061 1.000 110.06677 257 PRO E C 1
ATOM 7711 O O . PRO E 1 257 ? -77.00174 -18.25789 10.57269 1.000 111.54451 257 PRO E O 1
ATOM 7715 N N . ILE E 1 258 ? -76.44792 -18.94622 12.65378 1.000 103.72137 258 ILE E N 1
ATOM 7716 C CA . ILE E 1 258 ? -77.40915 -18.08551 13.34037 1.000 102.12369 258 ILE E CA 1
ATOM 7717 C C . ILE E 1 258 ? -76.67619 -16.88292 13.91495 1.000 99.92511 258 ILE E C 1
ATOM 7718 O O . ILE E 1 258 ? -75.53562 -16.99718 14.38623 1.000 98.03456 258 ILE E O 1
ATOM 7723 N N . GLY E 1 259 ? -77.33668 -15.71925 13.88186 1.000 96.09802 259 GLY E N 1
ATOM 7724 C CA . GLY E 1 259 ? -76.67484 -14.47401 14.19536 1.000 87.98260 259 GLY E CA 1
ATOM 7725 C C . GLY E 1 259 ? -77.54561 -13.53391 15.00446 1.000 87.05469 259 GLY E C 1
ATOM 7726 O O . GLY E 1 259 ? -78.75644 -13.72314 15.14021 1.000 88.65957 259 GLY E O 1
ATOM 7727 N N . ARG E 1 260 ? -76.89219 -12.49307 15.52336 1.000 83.10520 260 ARG E N 1
ATOM 7728 C CA . ARG E 1 260 ? -77.50808 -11.49916 16.39240 1.000 76.51623 260 ARG E CA 1
ATOM 7729 C C . ARG E 1 260 ? -77.12016 -10.11234 15.91539 1.000 70.08298 260 ARG E C 1
ATOM 7730 O O . ARG E 1 260 ? -75.95188 -9.86772 15.60879 1.000 72.43592 260 ARG E O 1
ATOM 7738 N N . ASP E 1 261 ? -78.08350 -9.20328 15.88460 1.000 67.09185 261 ASP E N 1
ATOM 7739 C CA . ASP E 1 261 ? -77.88951 -7.90425 15.26194 1.000 62.84628 261 ASP E CA 1
ATOM 7740 C C . ASP E 1 261 ? -77.62711 -6.82101 16.30147 1.000 63.20267 261 ASP E C 1
ATOM 7741 O O . ASP E 1 261 ? -78.05039 -6.90397 17.45762 1.000 60.38953 261 ASP E O 1
ATOM 7746 N N . THR E 1 262 ? -76.94184 -5.77738 15.85926 1.000 57.43078 262 THR E N 1
ATOM 7747 C CA . THR E 1 262 ? -76.65107 -4.62521 16.68857 1.000 54.59110 262 THR E CA 1
ATOM 7748 C C . THR E 1 262 ? -77.17801 -3.37217 16.00581 1.000 55.20159 262 THR E C 1
ATOM 7749 O O . THR E 1 262 ? -77.04526 -3.20812 14.78963 1.000 57.05984 262 THR E O 1
ATOM 7753 N N . TRP E 1 263 ? -77.76091 -2.47655 16.78774 1.000 54.78027 263 TRP E N 1
ATOM 7754 C CA . TRP E 1 263 ? -78.41404 -1.30649 16.23411 1.000 56.46409 263 TRP E CA 1
ATOM 7755 C C . TRP E 1 263 ? -77.90945 -0.05025 16.92771 1.000 54.25142 263 TRP E C 1
ATOM 7756 O O . TRP E 1 263 ? -77.44738 -0.09641 18.07081 1.000 55.22257 263 TRP E O 1
ATOM 7767 N N . LEU E 1 264 ? -77.99379 1.07322 16.21324 1.000 54.04953 264 LEU E N 1
ATOM 7768 C CA . LEU E 1 264 ? -77.72925 2.40172 16.75502 1.000 48.62633 264 LEU E CA 1
ATOM 7769 C C . LEU E 1 264 ? -79.07519 3.10780 16.84043 1.000 60.94237 264 LEU E C 1
ATOM 7770 O O . LEU E 1 264 ? -79.69034 3.41039 15.80311 1.000 58.26921 264 LEU E O 1
ATOM 7775 N N . LEU E 1 265 ? -79.55058 3.33675 18.06639 1.000 56.17997 265 LEU E N 1
ATOM 7776 C CA . LEU E 1 265 ? -80.84039 3.97738 18.29477 1.000 52.07287 265 LEU E CA 1
ATOM 7777 C C . LEU E 1 265 ? -80.62046 5.40070 18.76990 1.000 53.67984 265 LEU E C 1
ATOM 7778 O O . LEU E 1 265 ? -79.49287 5.84351 18.99046 1.000 59.71791 265 LEU E O 1
ATOM 7783 N N . GLY E 1 266 ? -81.72418 6.11478 18.92865 1.000 55.96004 266 GLY E N 1
ATOM 7784 C CA . GLY E 1 266 ? -81.69192 7.51903 19.28054 1.000 56.84274 266 GLY E CA 1
ATOM 7785 C C . GLY E 1 266 ? -82.99057 8.20520 18.89353 1.000 62.74114 266 GLY E C 1
ATOM 7786 O O . GLY E 1 266 ? -83.59371 7.85532 17.87205 1.000 56.08549 266 GLY E O 1
ATOM 7787 N N . TYR E 1 267 ? -83.44558 9.15061 19.71966 1.000 60.48719 267 TYR E N 1
ATOM 7788 C CA . TYR E 1 267 ? -84.50920 10.05842 19.32336 1.000 55.93103 267 TYR E CA 1
ATOM 7789 C C . TYR E 1 267 ? -83.95698 11.12813 18.38918 1.000 60.41816 267 TYR E C 1
ATOM 7790 O O . TYR E 1 267 ? -82.75049 11.35061 18.29860 1.000 56.90901 267 TYR E O 1
ATOM 7799 N N . GLU E 1 268 ? -84.86290 11.77802 17.66522 1.000 64.59428 268 GLU E N 1
ATOM 7800 C CA . GLU E 1 268 ? -84.42579 12.69504 16.61669 1.000 59.87529 268 GLU E CA 1
ATOM 7801 C C . GLU E 1 268 ? -83.51161 13.79214 17.13386 1.000 56.19578 268 GLU E C 1
ATOM 7802 O O . GLU E 1 268 ? -82.48364 14.05158 16.48788 1.000 60.23807 268 GLU E O 1
ATOM 7808 N N . PRO E 1 269 ? -83.79134 14.46689 18.2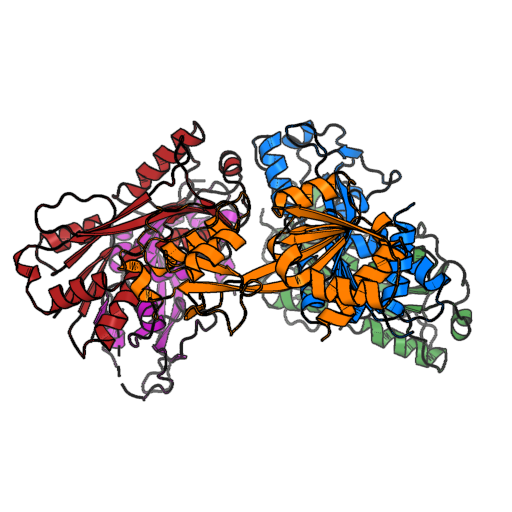5515 1.000 58.49582 269 PRO E N 1
ATOM 7809 C CA . PRO E 1 269 ? -82.97448 15.65374 18.58826 1.000 57.59847 269 PRO E CA 1
ATOM 7810 C C . PRO E 1 269 ? -81.49035 15.34223 18.79597 1.000 57.98638 269 PRO E C 1
ATOM 7811 O O . PRO E 1 269 ? -80.63893 16.18693 18.47568 1.000 56.06592 269 PRO E O 1
ATOM 7815 N N . ALA E 1 270 ? -81.15650 14.14852 19.30128 1.000 52.59046 270 ALA E N 1
ATOM 7816 C CA . ALA E 1 270 ? -79.75394 13.74401 19.40088 1.000 54.57492 270 ALA E CA 1
ATOM 7817 C C . ALA E 1 270 ? -79.03900 13.88937 18.06613 1.000 58.27327 270 ALA E C 1
ATOM 7818 O O . ALA E 1 270 ? -77.90822 14.39625 18.00593 1.000 50.05635 270 ALA E O 1
ATOM 7820 N N . PHE E 1 271 ? -79.69897 13.48156 16.97180 1.000 58.10870 271 PHE E N 1
ATOM 7821 C CA . PHE E 1 271 ? -79.02321 13.47364 15.68178 1.000 51.04882 271 PHE E CA 1
ATOM 7822 C C . PHE E 1 271 ? -78.82813 14.85846 15.10872 1.000 50.61091 271 PHE E C 1
ATOM 7823 O O . PHE E 1 271 ? -78.13819 14.98380 14.09278 1.000 59.12079 271 PHE E O 1
ATOM 7831 N N . GLU E 1 272 ? -79.35497 15.89676 15.74649 1.000 52.02913 272 GLU E N 1
ATOM 7832 C CA . GLU E 1 272 ? -79.03062 17.25650 15.32770 1.000 58.39233 272 GLU E CA 1
ATOM 7833 C C . GLU E 1 272 ? -77.82244 17.84183 16.06268 1.000 62.53231 272 GLU E C 1
ATOM 7834 O O . GLU E 1 272 ? -77.42068 18.97341 15.77190 1.000 57.52194 272 GLU E O 1
ATOM 7840 N N . LEU E 1 273 ? -77.21485 17.10709 16.99610 1.000 60.03069 273 LEU E N 1
ATOM 7841 C CA . LEU E 1 273 ? -76.05223 17.61020 17.71791 1.000 58.26610 273 LEU E CA 1
ATOM 7842 C C . LEU E 1 273 ? -74.79472 17.21624 16.96012 1.000 58.41207 273 LEU E C 1
ATOM 7843 O O . LEU E 1 273 ? -74.68611 16.08950 16.46436 1.000 60.24360 273 LEU E O 1
ATOM 7848 N N . LYS E 1 274 ? -73.84928 18.15097 16.86260 1.000 60.35769 274 LYS E N 1
ATOM 7849 C CA . LYS E 1 274 ? -72.69788 17.92772 15.99439 1.000 63.83943 274 LYS E CA 1
ATOM 7850 C C . LYS E 1 274 ? -71.84537 16.76798 16.49017 1.000 64.09215 274 LYS E C 1
ATOM 7851 O O . LYS E 1 274 ? -71.41666 15.92261 15.69321 1.000 64.98543 274 LYS E O 1
ATOM 7857 N N . GLN E 1 275 ? -71.61322 16.69251 17.80311 1.000 59.23497 275 GLN E N 1
ATOM 7858 C CA . GLN E 1 275 ? -70.81452 15.59663 18.34188 1.000 61.25115 275 GLN E CA 1
ATOM 7859 C C . GLN E 1 275 ? -71.45187 14.24513 18.03506 1.000 55.36781 275 GLN E C 1
ATOM 7860 O O . GLN E 1 275 ? -70.74114 13.27352 17.75380 1.000 55.88276 275 GLN E O 1
ATOM 7866 N N . VAL E 1 276 ? -72.78785 14.15795 18.07956 1.000 52.31743 276 VAL E N 1
ATOM 7867 C CA . VAL E 1 276 ? -73.45114 12.91890 17.67586 1.000 55.82838 276 VAL E CA 1
ATOM 7868 C C . VAL E 1 276 ? -73.24063 12.64744 16.18847 1.000 56.00121 276 VAL E C 1
ATOM 7869 O O . VAL E 1 276 ? -73.02295 11.49986 15.77864 1.000 53.16744 276 VAL E O 1
ATOM 7873 N N . GLN E 1 277 ? -73.29265 13.68881 15.35831 1.000 51.25252 277 GLN E N 1
ATOM 7874 C CA . GLN E 1 277 ? -73.14178 13.46168 13.92378 1.000 58.62953 277 GLN E CA 1
ATOM 7875 C C . GLN E 1 277 ? -71.72854 13.01770 13.59207 1.000 58.68386 277 GLN E C 1
ATOM 7876 O O . GLN E 1 277 ? -71.52961 12.14129 12.74161 1.000 52.60861 277 GLN E O 1
ATOM 7882 N N . ALA E 1 278 ? -70.73632 13.60442 14.26846 1.000 56.62053 278 ALA E N 1
ATOM 7883 C CA . ALA E 1 278 ? -69.35815 13.16165 14.08870 1.000 56.55822 278 ALA E CA 1
ATOM 7884 C C . ALA E 1 278 ? -69.19273 11.70378 14.51468 1.000 56.16725 278 ALA E C 1
ATOM 7885 O O . ALA E 1 278 ? -68.50895 10.92397 13.84373 1.000 56.33724 278 ALA E O 1
ATOM 7887 N N . PHE E 1 279 ? -69.83378 11.30724 15.61304 1.000 55.03897 279 PHE E N 1
ATOM 7888 C CA . PHE E 1 279 ? -69.77596 9.90987 16.02766 1.000 53.79425 279 PHE E CA 1
ATOM 7889 C C . PHE E 1 279 ? -70.34075 8.98944 14.94247 1.000 51.52797 279 PHE E C 1
ATOM 7890 O O . PHE E 1 279 ? -69.68060 8.03507 14.51261 1.000 48.48388 279 PHE E O 1
ATOM 7898 N N . VAL E 1 280 ? -71.56890 9.27036 14.49045 1.000 57.51343 280 VAL E N 1
ATOM 7899 C CA . VAL E 1 280 ? -72.22122 8.48533 13.43369 1.000 52.86918 280 VAL E CA 1
ATOM 7900 C C . VAL E 1 280 ? -71.36711 8.45001 12.17100 1.000 51.65303 280 VAL E C 1
ATOM 7901 O O . VAL E 1 280 ? -71.16444 7.38789 11.57049 1.000 50.66893 280 VAL E O 1
ATOM 7905 N N . SER E 1 281 ? -70.83613 9.60261 11.76249 1.000 49.17699 281 SER E N 1
ATOM 7906 C CA . SER E 1 281 ? -69.97382 9.63011 10.59040 1.000 51.31880 281 SER E CA 1
ATOM 7907 C C . SER E 1 281 ? -68.78041 8.68735 10.74807 1.000 60.54232 281 SER E C 1
ATOM 7908 O O . SER E 1 281 ? -68.42263 7.96862 9.80855 1.000 66.14833 281 SER E O 1
ATOM 7911 N N . VAL E 1 282 ? -68.15434 8.67103 11.93188 1.000 58.92384 282 VAL E N 1
ATOM 7912 C CA . VAL E 1 282 ? -67.01281 7.79091 12.17933 1.000 57.06717 282 VAL E CA 1
ATOM 7913 C C . VAL E 1 282 ? -67.43719 6.33952 12.03477 1.000 51.31412 282 VAL E C 1
ATOM 7914 O O . VAL E 1 282 ? -66.72627 5.52772 11.44083 1.000 60.39249 282 VAL E O 1
ATOM 7918 N N . ILE E 1 283 ? -68.59922 5.98966 12.58270 1.000 49.88855 283 ILE E N 1
ATOM 7919 C CA . ILE E 1 283 ? -69.09147 4.62155 12.47363 1.000 55.45832 283 ILE E CA 1
ATOM 7920 C C . ILE E 1 283 ? -69.42379 4.28491 11.03035 1.000 64.21641 283 ILE E C 1
ATOM 7921 O O . ILE E 1 283 ? -69.26287 3.13483 10.59318 1.000 63.82412 283 ILE E O 1
ATOM 7926 N N . LYS E 1 284 ? -69.88584 5.27456 10.26786 1.000 63.49255 284 LYS E N 1
ATOM 7927 C CA . LYS E 1 284 ? -70.17076 5.03849 8.86427 1.000 69.58461 284 LYS E CA 1
ATOM 7928 C C . LYS E 1 284 ? -68.89350 4.90117 8.04394 1.000 75.33108 284 LYS E C 1
ATOM 7929 O O . LYS E 1 284 ? -68.71620 3.91055 7.32793 1.000 79.18558 284 LYS E O 1
ATOM 7935 N N . ASP E 1 285 ? -68.00742 5.90174 8.11178 1.000 73.42443 285 ASP E N 1
ATOM 7936 C CA . ASP E 1 285 ? -66.72444 5.81403 7.41621 1.000 70.97225 285 ASP E CA 1
ATOM 7937 C C . ASP E 1 285 ? -66.02502 4.50549 7.75222 1.000 73.89759 285 ASP E C 1
ATOM 7938 O O . ASP E 1 285 ? -65.35315 3.91560 6.90066 1.000 77.60904 285 ASP E O 1
ATOM 7943 N N . MET E 1 286 ? -66.18549 4.02776 8.99095 1.000 70.56416 286 MET E N 1
ATOM 7944 C CA . MET E 1 286 ? -65.50620 2.80109 9.40273 1.000 73.49287 286 MET E CA 1
ATOM 7945 C C . MET E 1 286 ? -66.14551 1.57155 8.77616 1.000 78.64833 286 MET E C 1
ATOM 7946 O O . MET E 1 286 ? -65.44228 0.67704 8.29165 1.000 80.29963 286 MET E O 1
ATOM 7951 N N . LEU E 1 287 ? -67.47963 1.51384 8.76682 1.000 82.49570 287 LEU E N 1
ATOM 7952 C CA . LEU E 1 287 ? -68.17996 0.28613 8.40949 1.000 81.78329 287 LEU E CA 1
ATOM 7953 C C . LEU E 1 287 ? -68.06171 -0.08095 6.93477 1.000 80.85878 287 LEU E C 1
ATOM 7954 O O . LEU E 1 287 ? -68.42092 -1.20902 6.57937 1.000 81.44651 287 LEU E O 1
ATOM 7959 N N . LYS E 1 288 ? -67.56019 0.82225 6.08277 1.000 80.39515 288 LYS E N 1
ATOM 7960 C CA . LYS E 1 288 ? -67.30700 0.47996 4.68344 1.000 79.18920 288 LYS E CA 1
ATOM 7961 C C . LYS E 1 288 ? -66.45820 -0.78359 4.55899 1.000 87.60868 288 LYS E C 1
ATOM 7962 O O . LYS E 1 288 ? -66.67653 -1.59430 3.64859 1.000 86.65276 288 LYS E O 1
ATOM 7968 N N . GLN E 1 289 ? -65.48531 -0.95746 5.46705 1.000 84.95099 289 GLN E N 1
ATOM 7969 C CA . GLN E 1 289 ? -64.62183 -2.14903 5.59401 1.000 79.63454 289 GLN E CA 1
ATOM 7970 C C . GLN E 1 289 ? -65.04874 -3.37856 4.77649 1.000 87.79654 289 GLN E C 1
ATOM 7971 O O . GLN E 1 289 ? -65.27649 -4.46649 5.31242 1.000 86.89617 289 GLN E O 1
#

Nearest PDB structures (foldseek):
  7dmw-assembly2_B  TM=1.005E+00  e=1.800E-46  Bacillus velezensis FZB42
  7dmw-assembly3_E  TM=9.973E-01  e=4.789E-38  Bacillus velezensis FZB42
  5z72-assembly3_E  TM=9.908E-01  e=1.510E-34  Bacillus velezensis FZB42
  7l4s-assembly3_F-2  TM=7.726E-01  e=6.534E-13  Shewanella oneidensis MR-1
  7l4s-assembly2_B  TM=7.731E-01  e=1.537E-11  Shewanella oneidensis MR-1

B-factor: mean 62.0, std 17.8, range [28.18, 127.76]

Secondary structure (DSSP, 8-state):
---EEEEEEHHHHHHTHHHHHHHHHHHSTT--EEEEEE-HHHHHHHHHTTS-SEEEEES----SSEEEEEEEEEEEEEESS---GGGGGT--S-BEEE--SSSHHHHHHHHHHHHHSS-----EEES-HHHHHHHHHTTS-BEEEEGGG--TTSSSEEEE-B-TTSPBPEEEEEEEE-HHHHTSHHHHHHHHHHHHHT--/--EEEEEEHHHHHHTHHHHHHHHHHHSTT--EEEEEE-HHHHHHHHHTTS-SEEEEES----SSEEEEEEEEEEEEEESS--SGGGGGT--S-EEEE--SSSHHHHHHHHHHHHHSS---EEEEESSHHHHHHHHHTTS-EEEEEGGG--TTSSSEEEE-B-TTSPBPEEEEEEEE-HHHHTSHHHHHHHHHHHHHHH-/-PPEEEEEEHHIIIIIHHHHHHHHHHHSTT--EEEEEE-HHHHHHHHHTTS-SEEEEES----SSEEEEEEEEEEEEEESS--SGGGGGG--SPEEEE--SSTHHHHHHHHHHHHHSS---EEEEES-HHHHHHHHHTTS-EEEEEGGG--TTS-SEEEE-B-TTS-B-EEEEEEEE-HHHHHSHHHHHHHHHHHHHH--/-EEEEEEHHHHHHTHHHHHHHHHHTS-S--EEEEEE-HHHHHHHHHTTSSSEEEEES-----SEEEEEEEEEEEEEESS--SGGGGGT-SS-BEEE--SSSHHHHHHHHHHHHHSS-----EEESSHHHHHHHHHTTS-BEEEEGGG--TT-SSEEEE-B-TTSPBPEEEEEEEE-GGGGGSHHHHHHHHHHHH-/---EEEEEEHHHHHHTHHHHHHHHHHHSTT--EEEEEE-HHHHHHHHHTTSSSEEEEES----SSEEEEEEEEEEEEEESS--STT---EE--SSHHHHHHH---EEESSHHHHHHHHHHTS--EEEEGGG--S--SSEEEE-B-SSS-B-EEEEEEEE-GGGGGSHHHHHHHHHHHHHHT-

Foldseek 3Di:
DAEAEEEEEALCVVQPCVVLVVVLCVVPPPHHYHYDYHAQVVSVVCQVVVNGAKYKHKADDDAPADKAWQDKFFKWKKAQPDADPVCQLPDPQAEAEEDDPGCVRVVVQVQCCQPNVDGHDPDHYHHDQVVQLVCRLVRSGIYMHTCSNDDPPRNIHTHFRAHPVRHTHMMTIMMDGHPVSCVDPSSVSSVVSSVVVSVD/DAAEEEEEDLCVVQPCVVLVVVLCVVPPPHHYHYDYHALV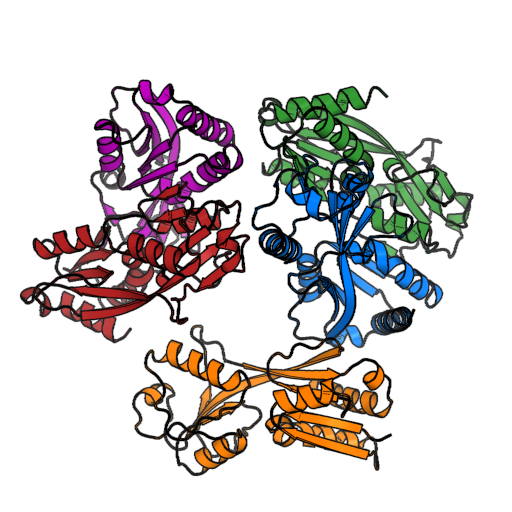VSVVCQVVVVGAKYKHKFDDDAPADKAWQDKFFKWKKALPDADPVCQLPDPQAEAEEDDPGCVRVVVQVQCCQVPVPGHDHDHYDHDQVVSLVCRLVRRGMYMHTCSNDDPPSNIHIHFRAHPVRHTHMMIIMMDGHDVSCVDPSSVSSVVSSVVVSVD/DAEFEEEEEALCVVQPVVVLVVVLCVVPPPHHYHYDYHALVVQVVCQVVVVGAKYWHKFDDDADADKAWADKWFKKKKALPDQDPVCQLPDPFAEAEADDPDCVRVVVQVQCCQPNVDGHDDDHYDHDQVVSLVCRLVRRGMYMHTCSNDDPVSNIHIGFRAHPVRHTDMMTIMMDGHPVSCVDDSSVSSVVSSVVVVVD/DFEEEEEDLCVVQPVVVLVVCVPVVDPPDDYHYDYHAQVVSVVCQVVVNGFKYKHKFDDDDDADKAWADKWFKWKKALPDQDVVCQVPDPAAEAEEDDPDCVRVVVQVLVCQPNVDGHDHDHYDHDQVVSLVVRLVRRHIYIHTCSNDDDPSNIHTHFRAHPVGDTDMMTMIMGGHHVSCPPVSNVSSVVSSVVD/DAEAEEEEEDLCVVQPCVLLVVVLCVVDPPHHYDYHYHALVVSVVCQVVVVGAKYKHKFDDDAPADKAWQDKWFKKKKAADDADPPPDAEEDDPDCPVVVVVVQPDYDPHQVVSVVCRLVHNGMYIHTPSNQDPPSNIHIGTQAHPPRRTDIMTIMMDGHDVSCVDVSSVSSVVSSVVVSVD